Protein 6OFB (pdb70)

B-factor: mean 73.82, std 23.02, range [36.67, 251.15]

Structure (mmCIF, N/CA/C/O backbone):
data_6OFB
#
_entry.id   6OFB
#
_cell.length_a   102.250
_cell.length_b   198.890
_cell.length_c   219.690
_cell.angle_alpha   90.000
_cell.angle_beta   90.000
_cell.angle_gamma   90.000
#
_symmetry.space_group_name_H-M   'I 2 2 2'
#
loop_
_entity.id
_entity.type
_entity.pdbx_description
1 polymer 'Glutamine-dependent NAD(+) synthetase'
2 non-polymer 'NICOTINIC ACID ADENINE DINUCLEOTIDE'
3 non-polymer 'ADENOSINE MONOPHOSPHATE'
4 non-polymer 'PYROPHOSPHATE 2-'
5 non-polymer 'MAGNESIUM ION'
6 non-polymer 'CHLORIDE ION'
7 water water
#
loop_
_atom_site.group_PDB
_atom_site.id
_atom_site.type_symbol
_atom_site.label_atom_id
_atom_site.label_alt_id
_atom_site.label_comp_id
_atom_site.label_asym_id
_atom_site.label_entity_id
_atom_site.label_seq_id
_atom_site.pdbx_PDB_ins_code
_atom_site.Cartn_x
_atom_site.Cartn_y
_atom_site.Cartn_z
_atom_site.occupancy
_atom_site.B_iso_or_equiv
_atom_site.auth_seq_id
_atom_site.auth_comp_id
_atom_site.auth_asym_id
_atom_site.auth_atom_id
_atom_site.pdbx_PDB_model_num
ATOM 1 N N . ARG A 1 4 ? -26.26818 62.70613 119.47569 1.000 72.31989 3 ARG A N 1
ATOM 2 C CA . ARG A 1 4 ? -25.96835 61.27911 119.61084 1.000 73.64989 3 ARG A CA 1
ATOM 3 C C . ARG A 1 4 ? -25.87322 60.54101 118.25590 1.000 66.19989 3 ARG A C 1
ATOM 4 O O . ARG A 1 4 ? -24.97207 60.83386 117.47702 1.000 74.16989 3 ARG A O 1
ATOM 12 N N . LYS A 1 5 ? -26.76927 59.59608 117.96983 1.000 92.36861 4 LYS A N 1
ATOM 13 C CA . LYS A 1 5 ? -26.61718 58.75598 116.77692 1.000 75.26553 4 LYS A CA 1
ATOM 14 C C . LYS A 1 5 ? -26.98091 59.45493 115.47281 1.000 80.91100 4 LYS A C 1
ATOM 15 O O . LYS A 1 5 ? -28.07283 59.98403 115.34861 1.000 83.73928 4 LYS A O 1
ATOM 21 N N . VAL A 1 6 ? -26.07976 59.42277 114.49195 1.000 79.38170 5 VAL A N 1
ATOM 22 C CA . VAL A 1 6 ? -26.35750 59.98270 113.16187 1.000 74.19117 5 VAL A CA 1
ATOM 23 C C . VAL A 1 6 ? -26.15244 58.96260 112.03697 1.000 69.05093 5 VAL A C 1
ATOM 24 O O . VAL A 1 6 ? -25.45056 57.96154 112.20315 1.000 64.19385 5 VAL A O 1
ATOM 28 N N . THR A 1 7 ? -26.75723 59.23958 110.88586 1.000 68.07561 6 THR A N 1
ATOM 29 C CA . THR A 1 7 ? -26.63815 58.36049 109.73494 1.000 70.05268 6 THR A CA 1
ATOM 30 C C . THR A 1 7 ? -26.27588 59.16137 108.49294 1.000 66.86874 6 THR A C 1
ATOM 31 O O . THR A 1 7 ? -27.05172 59.97741 107.99776 1.000 65.45616 6 THR A O 1
ATOM 35 N N . VAL A 1 8 ? -25.06983 58.90921 108.00514 1.000 61.11185 7 VAL A N 1
ATOM 36 C CA . VAL A 1 8 ? -24.51859 59.65608 106.90117 1.000 60.98312 7 VAL A CA 1
ATOM 37 C C . VAL A 1 8 ? -24.21250 58.75197 105.72128 1.000 63.24486 7 VAL A C 1
ATOM 38 O O . VAL A 1 8 ? -24.00065 57.54696 105.88840 1.000 64.87057 7 VAL A O 1
ATOM 42 N N . ALA A 1 9 ? -24.18726 59.34788 104.53124 1.000 65.83384 8 ALA A N 1
ATOM 43 C CA . ALA A 1 9 ? -23.93015 58.60777 103.30233 1.000 65.76441 8 ALA A CA 1
ATOM 44 C C . ALA A 1 9 ? -22.84496 59.28160 102.48045 1.000 58.93209 8 ALA A C 1
ATOM 45 O O . ALA A 1 9 ? -22.78782 60.50659 102.39537 1.000 55.38786 8 ALA A O 1
ATOM 47 N N . THR A 1 10 ? -21.97395 58.45647 101.90364 1.000 59.19055 9 THR A N 1
ATOM 48 C CA . THR A 1 10 ? -21.02676 58.87130 100.87575 1.000 57.12927 9 THR A CA 1
ATOM 49 C C . THR A 1 10 ? -21.21867 57.94124 99.67979 1.000 59.41121 9 THR A C 1
ATOM 50 O O . THR A 1 10 ? -21.91979 56.93532 99.77975 1.000 59.24622 9 THR A O 1
ATOM 54 N N . CYS A 1 11 ? -20.61247 58.27210 98.54486 1.000 62.06605 10 CYS A N 1
ATOM 55 C CA . CYS A 1 11 ? -20.84936 57.49204 97.33388 1.000 57.63813 10 CYS A CA 1
ATOM 56 C C . CYS A 1 11 ? -19.79118 57.60685 96.23403 1.000 54.80266 10 CYS A C 1
ATOM 57 O O . CYS A 1 11 ? -19.01408 58.55877 96.16908 1.000 61.20494 10 CYS A O 1
ATOM 60 N N . ALA A 1 12 ? -19.80015 56.60579 95.36210 1.000 58.30521 11 ALA A N 1
ATOM 61 C CA . ALA A 1 12 ? -19.00197 56.59563 94.15722 1.000 56.34984 11 ALA A CA 1
ATOM 62 C C . ALA A 1 12 ? -19.97179 56.68265 92.99107 1.000 61.01832 11 ALA A C 1
ATOM 63 O O . ALA A 1 12 ? -20.92286 55.89374 92.92598 1.000 61.23504 11 ALA A O 1
ATOM 65 N N . LEU A 1 13 ? -19.73055 57.63456 92.08004 1.000 55.08805 12 LEU A N 1
ATOM 66 C CA . LEU A 1 13 ? -20.54036 57.77056 90.87690 1.000 51.58743 12 LEU A CA 1
ATOM 67 C C . LEU A 1 13 ? -19.71118 57.64338 89.60704 1.000 57.00715 12 LEU A C 1
ATOM 68 O O . LEU A 1 13 ? -18.59211 58.15226 89.52617 1.000 60.07123 12 LEU A O 1
ATOM 73 N N . ASN A 1 14 ? -20.27610 56.94137 88.62700 1.000 59.47774 13 ASN A N 1
ATOM 74 C CA . ASN A 1 14 ? -19.71790 56.86522 87.28609 1.000 60.02420 13 ASN A CA 1
ATOM 75 C C . ASN A 1 14 ? -20.17865 58.08721 86.45894 1.000 65.18201 13 ASN A C 1
ATOM 76 O O . ASN A 1 14 ? -21.08654 57.99224 85.61981 1.000 64.80131 13 ASN A O 1
ATOM 81 N N . GLN A 1 15 ? -19.55958 59.23817 86.72395 1.000 57.86575 14 GLN A N 1
ATOM 82 C CA . GLN A 1 15 ? -19.92135 60.47616 86.05181 1.000 52.55725 14 GLN A CA 1
ATOM 83 C C . GLN A 1 15 ? -19.24713 60.58199 84.68490 1.000 55.26382 14 GLN A C 1
ATOM 84 O O . GLN A 1 15 ? -18.20616 59.98187 84.44010 1.000 62.11498 14 GLN A O 1
ATOM 90 N N . TRP A 1 16 ? -19.84792 61.35899 83.79576 1.000 57.15180 15 TRP A N 1
ATOM 91 C CA . TRP A 1 16 ? -19.36870 61.46485 82.43182 1.000 58.78715 15 TRP A CA 1
ATOM 92 C C . TRP A 1 16 ? -19.22450 62.94481 82.06274 1.000 54.26667 15 TRP A C 1
ATOM 93 O O . TRP A 1 16 ? -20.18943 63.69591 82.15054 1.000 53.99822 15 TRP A O 1
ATOM 104 N N . ALA A 1 17 ? -18.02639 63.35866 81.64689 1.000 52.90491 16 ALA A N 1
ATOM 105 C CA . ALA A 1 17 ? -17.75220 64.76161 81.30784 1.000 49.26424 16 ALA A CA 1
ATOM 106 C C . ALA A 1 17 ? -18.80499 65.44365 80.41563 1.000 52.98533 16 ALA A C 1
ATOM 107 O O . ALA A 1 17 ? -19.06487 65.01360 79.29262 1.000 58.32706 16 ALA A O 1
ATOM 109 N N . LEU A 1 18 ? -19.40696 66.50975 80.93146 1.000 57.09006 17 LEU A N 1
ATOM 110 C CA . LEU A 1 18 ? -20.40377 67.28280 80.18426 1.000 55.89244 17 LEU A CA 1
ATOM 111 C C . LEU A 1 18 ? -21.70682 66.55492 79.99811 1.000 54.33510 17 LEU A C 1
ATOM 112 O O . LEU A 1 18 ? -22.60567 67.08096 79.35694 1.000 56.57747 17 LEU A O 1
ATOM 117 N N . ASP A 1 19 ? -21.79302 65.33496 80.51919 1.000 53.06389 18 ASP A N 1
ATOM 118 C CA . ASP A 1 19 ? -23.02008 64.55308 80.42505 1.000 55.72544 18 ASP A CA 1
ATOM 119 C C . ASP A 1 19 ? -23.99122 64.92726 81.54188 1.000 53.52974 18 ASP A C 1
ATOM 120 O O . ASP A 1 19 ? -24.30643 64.11835 82.41389 1.000 59.62521 18 ASP A O 1
ATOM 125 N N . PHE A 1 20 ? -24.46308 66.16730 81.49272 1.000 49.68717 19 PHE A N 1
ATOM 126 C CA . PHE A 1 20 ? -25.33118 66.73046 82.51855 1.000 56.13364 19 PHE A CA 1
ATOM 127 C C . PHE A 1 20 ? -26.56931 65.90361 82.83442 1.000 56.97143 19 PHE A C 1
ATOM 128 O O . PHE A 1 20 ? -26.84052 65.63372 84.00740 1.000 54.06955 19 PHE A O 1
ATOM 136 N N . GLU A 1 21 ? -27.28720 65.48061 81.79134 1.000 64.44475 20 GLU A N 1
ATOM 137 C CA . GLU A 1 21 ? -28.51731 64.66174 81.95821 1.000 64.72012 20 GLU A CA 1
ATOM 138 C C . GLU A 1 21 ? -28.23356 63.42278 82.82434 1.000 57.75810 20 GLU A C 1
ATOM 139 O O . GLU A 1 21 ? -28.86574 63.15691 83.84927 1.000 55.36960 20 GLU A O 1
ATOM 145 N N . GLY A 1 22 ? -27.23158 62.67165 82.41455 1.000 48.75035 21 GLY A N 1
ATOM 146 C CA . GLY A 1 22 ? -26.88580 61.46266 83.10968 1.000 58.66974 21 GLY A CA 1
ATOM 147 C C . GLY A 1 22 ? -26.31797 61.79369 84.45075 1.000 60.22103 21 GLY A C 1
ATOM 148 O O . GLY A 1 22 ? -26.63219 61.13580 85.44375 1.000 53.70339 21 GLY A O 1
ATOM 149 N N . ASN A 1 23 ? -25.47188 62.80861 84.49681 1.000 58.64391 22 ASN A N 1
ATOM 150 C CA . ASN A 1 23 ? -24.85603 63.16664 85.76687 1.000 51.03490 22 ASN A CA 1
ATOM 151 C C . ASN A 1 23 ? -25.89416 63.49482 86.83469 1.000 55.60984 22 ASN A C 1
ATOM 152 O O . ASN A 1 23 ? -25.78338 63.03789 87.97374 1.000 54.14165 22 ASN A O 1
ATOM 157 N N . LEU A 1 24 ? -26.91102 64.25889 86.44049 1.000 52.51856 23 LEU A N 1
ATOM 158 C CA . LEU A 1 24 ? -28.03912 64.59307 87.30629 1.000 50.78887 23 LEU A CA 1
ATOM 159 C C . LEU A 1 24 ? -28.75133 63.36118 87.84827 1.000 57.35894 23 LEU A C 1
ATOM 160 O O . LEU A 1 24 ? -28.96553 63.23129 89.06025 1.000 60.59374 23 LEU A O 1
ATOM 165 N N . GLN A 1 25 ? -29.13928 62.47016 86.93727 1.000 58.41086 24 GLN A N 1
ATOM 166 C CA . GLN A 1 25 ? -29.85646 61.24725 87.29925 1.000 59.61952 24 GLN A CA 1
ATOM 167 C C . GLN A 1 25 ? -29.04970 60.36024 88.26543 1.000 51.51284 24 GLN A C 1
ATOM 168 O O . GLN A 1 25 ? -29.59690 59.78236 89.21339 1.000 49.57972 24 GLN A O 1
ATOM 174 N N . ARG A 1 26 ? -27.74767 60.25909 88.02864 1.000 52.16885 25 ARG A N 1
ATOM 175 C CA . ARG A 1 26 ? -26.88988 59.57307 88.97082 1.000 53.09553 25 ARG A CA 1
ATOM 176 C C . ARG A 1 26 ? -26.91303 60.24317 90.35777 1.000 58.03874 25 ARG A C 1
ATOM 177 O O . ARG A 1 26 ? -27.08625 59.56526 91.37379 1.000 58.65044 25 ARG A O 1
ATOM 185 N N . ILE A 1 27 ? -26.73690 61.56115 90.41070 1.000 55.64569 26 ILE A N 1
ATOM 186 C CA . ILE A 1 27 ? -26.75802 62.25525 91.70065 1.000 56.27029 26 ILE A CA 1
ATOM 187 C C . ILE A 1 27 ? -28.09516 62.03043 92.41446 1.000 56.87012 26 ILE A C 1
ATOM 188 O O . ILE A 1 27 ? -28.12037 61.60551 93.56549 1.000 61.00088 26 ILE A O 1
ATOM 193 N N . LEU A 1 28 ? -29.20102 62.30850 91.73128 1.000 59.03752 27 LEU A N 1
ATOM 194 C CA . LEU A 1 28 ? -30.52314 61.98767 92.26710 1.000 55.25352 27 LEU A CA 1
ATOM 195 C C . LEU A 1 28 ? -30.60737 60.57772 92.83018 1.000 58.55379 27 LEU A C 1
ATOM 196 O O . LEU A 1 28 ? -30.97256 60.40183 93.97914 1.000 62.55091 27 LEU A O 1
ATOM 201 N N . LYS A 1 29 ? -30.27535 59.57463 92.02630 1.000 53.25545 28 LYS A N 1
ATOM 202 C CA . LYS A 1 29 ? -30.32556 58.19166 92.49039 1.000 58.17457 28 LYS A CA 1
ATOM 203 C C . LYS A 1 29 ? -29.58078 57.97368 93.81952 1.000 61.03684 28 LYS A C 1
ATOM 204 O O . LYS A 1 29 ? -30.07199 57.26079 94.69950 1.000 64.08639 28 LYS A O 1
ATOM 210 N N . SER A 1 30 ? -28.40474 58.57357 93.97866 1.000 64.87449 29 SER A N 1
ATOM 211 C CA . SER A 1 30 ? -27.63495 58.33858 95.19379 1.000 67.57431 29 SER A CA 1
ATOM 212 C C . SER A 1 30 ? -28.35508 58.92774 96.41164 1.000 63.54936 29 SER A C 1
ATOM 213 O O . SER A 1 30 ? -28.45730 58.29082 97.46667 1.000 69.37374 29 SER A O 1
ATOM 216 N N . ILE A 1 31 ? -28.85493 60.14578 96.24648 1.000 58.27504 30 ILE A N 1
ATOM 217 C CA . ILE A 1 31 ? -29.65001 60.82093 97.25831 1.000 62.55422 30 ILE A CA 1
ATOM 218 C C . ILE A 1 31 ? -30.89715 60.01308 97.63718 1.000 63.80394 30 ILE A C 1
ATOM 219 O O . ILE A 1 31 ? -31.21334 59.86619 98.81414 1.000 74.09536 30 ILE A O 1
ATOM 224 N N . GLU A 1 32 ? -31.60905 59.50408 96.64011 1.000 67.19139 31 GLU A N 1
ATOM 225 C CA . GLU A 1 32 ? -32.78218 58.64422 96.89099 1.000 69.95761 31 GLU A CA 1
ATOM 226 C C . GLU A 1 32 ? -32.36842 57.38923 97.64514 1.000 68.88232 31 GLU A C 1
ATOM 227 O O . GLU A 1 32 ? -33.08360 56.91937 98.53206 1.000 73.14382 31 GLU A O 1
ATOM 233 N N . ILE A 1 33 ? -31.21342 56.83709 97.29735 1.000 60.60075 32 ILE A N 1
ATOM 234 C CA . ILE A 1 33 ? -30.72765 55.65009 97.99851 1.000 61.98753 32 ILE A CA 1
ATOM 235 C C . ILE A 1 33 ? -30.36584 55.97015 99.44254 1.000 64.54065 32 ILE A C 1
ATOM 236 O O . ILE A 1 33 ? -30.83504 55.29826 100.35352 1.000 68.64205 32 ILE A O 1
ATOM 241 N N . ALA A 1 34 ? -29.53476 56.99608 99.64560 1.000 67.93830 33 ALA A N 1
ATOM 242 C CA . ALA A 1 34 ? -29.20192 57.47814 100.99061 1.000 64.11613 33 ALA A CA 1
ATOM 243 C C . ALA A 1 34 ? -30.43902 57.72333 101.85841 1.000 64.24261 33 ALA A C 1
ATOM 244 O O . ALA A 1 34 ? -30.47924 57.29841 103.00943 1.000 63.99284 33 ALA A O 1
ATOM 246 N N . LYS A 1 35 ? -31.44587 58.40139 101.31921 1.000 67.19291 34 LYS A N 1
ATOM 247 C CA . LYS A 1 35 ? -32.66596 58.63557 102.08401 1.000 71.40393 34 LYS A CA 1
ATOM 248 C C . LYS A 1 35 ? -33.38115 57.34567 102.46899 1.000 70.33244 34 LYS A C 1
ATOM 249 O O . LYS A 1 35 ? -33.85833 57.22980 103.58793 1.000 75.57185 34 LYS A O 1
ATOM 255 N N . ASN A 1 36 ? -33.46611 56.37962 101.55904 1.000 71.46275 35 ASN A N 1
ATOM 256 C CA . ASN A 1 36 ? -34.06630 55.07970 101.89804 1.000 77.55630 35 ASN A CA 1
ATOM 257 C C . ASN A 1 36 ? -33.31154 54.36270 103.01321 1.000 70.96341 35 ASN A C 1
ATOM 258 O O . ASN A 1 36 ? -33.89073 53.58481 103.76518 1.000 78.57728 35 ASN A O 1
ATOM 263 N N . ARG A 1 37 ? -32.01353 54.62658 103.10239 1.000 65.23509 36 ARG A N 1
ATOM 264 C CA . ARG A 1 37 ? -31.17674 54.04656 104.14055 1.000 68.18413 36 ARG A CA 1
ATOM 265 C C . ARG A 1 37 ? -31.12785 54.89465 105.42750 1.000 65.87859 36 ARG A C 1
ATOM 266 O O . ARG A 1 37 ? -30.47904 54.52465 106.41563 1.000 65.62856 36 ARG A O 1
ATOM 274 N N . GLY A 1 38 ? -31.82173 56.02772 105.40632 1.000 61.15310 37 GLY A N 1
ATOM 275 C CA . GLY A 1 38 ? -31.98183 56.85681 106.57924 1.000 54.36136 37 GLY A CA 1
ATOM 276 C C . GLY A 1 38 ? -30.94074 57.94372 106.74432 1.000 69.04892 37 GLY A C 1
ATOM 277 O O . GLY A 1 38 ? -30.83884 58.53079 107.81729 1.000 74.29927 37 GLY A O 1
ATOM 278 N N . ALA A 1 39 ? -30.16955 58.22157 105.69641 1.000 69.25488 38 ALA A N 1
ATOM 279 C CA . ALA A 1 39 ? -29.10946 59.22547 105.78550 1.000 62.37046 38 ALA A CA 1
ATOM 280 C C . ALA A 1 39 ? -29.68433 60.63553 105.85632 1.000 66.62248 38 ALA A C 1
ATOM 281 O O . ALA A 1 39 ? -30.69120 60.93259 105.20415 1.000 70.35807 38 ALA A O 1
ATOM 283 N N . ARG A 1 40 ? -29.04336 61.49652 106.64636 1.000 67.13214 39 ARG A N 1
ATOM 284 C CA . ARG A 1 40 ? -29.46924 62.88457 106.77420 1.000 66.32669 39 ARG A CA 1
ATOM 285 C C . ARG A 1 40 ? -28.42905 63.80942 106.15529 1.000 62.83671 39 ARG A C 1
ATOM 286 O O . ARG A 1 40 ? -28.63092 65.01544 106.05117 1.000 65.52591 39 ARG A O 1
ATOM 294 N N . TYR A 1 41 ? -27.31005 63.23528 105.74150 1.000 63.38881 40 TYR A N 1
ATOM 295 C CA . TYR A 1 41 ? -26.30986 63.97213 104.98460 1.000 62.75440 40 TYR A CA 1
ATOM 296 C C . TYR A 1 41 ? -25.78579 63.06000 103.89774 1.000 62.55911 40 TYR A C 1
ATOM 297 O O . TYR A 1 41 ? -25.51695 61.88099 104.14086 1.000 62.00181 40 TYR A O 1
ATOM 306 N N . ARG A 1 42 ? -25.65255 63.60090 102.69272 1.000 60.87997 41 ARG A N 1
ATOM 307 C CA . ARG A 1 42 ? -25.08946 62.83877 101.59086 1.000 59.88729 41 ARG A CA 1
ATOM 308 C C . ARG A 1 42 ? -23.89630 63.56160 100.97299 1.000 60.77544 41 ARG A C 1
ATOM 309 O O . ARG A 1 42 ? -23.95813 64.75259 100.68390 1.000 59.28680 41 ARG A O 1
ATOM 317 N N . LEU A 1 43 ? -22.80334 62.82648 100.79921 1.000 58.68627 42 LEU A N 1
ATOM 318 C CA . LEU A 1 43 ? -21.58620 63.35731 100.20536 1.000 57.81589 42 LEU A CA 1
ATOM 319 C C . LEU A 1 43 ? -21.33705 62.74419 98.82144 1.000 57.19802 42 LEU A C 1
ATOM 320 O O . LEU A 1 43 ? -21.37715 61.52218 98.66251 1.000 56.07991 42 LEU A O 1
ATOM 325 N N . GLY A 1 44 ? -21.08982 63.59710 97.82641 1.000 57.83184 43 GLY A N 1
ATOM 326 C CA . GLY A 1 44 ? -20.78166 63.13997 96.47349 1.000 60.22694 43 GLY A CA 1
ATOM 327 C C . GLY A 1 44 ? -19.36156 63.48780 96.05068 1.000 60.06721 43 GLY A C 1
ATOM 328 O O . GLY A 1 44 ? -18.64860 64.16478 96.78674 1.000 70.77614 43 GLY A O 1
ATOM 329 N N . PRO A 1 45 ? -18.93542 63.03567 94.86378 1.000 56.53498 44 PRO A N 1
ATOM 330 C CA . PRO A 1 45 ? -17.53934 63.20850 94.42998 1.000 54.64259 44 PRO A CA 1
ATOM 331 C C . PRO A 1 45 ? -17.19412 64.61443 93.92093 1.000 58.11386 44 PRO A C 1
ATOM 332 O O . PRO A 1 45 ? -18.07300 65.45150 93.68174 1.000 59.13078 44 PRO A O 1
ATOM 336 N N . GLU A 1 46 ? -15.89607 64.85729 93.75611 1.000 57.45652 45 GLU A N 1
ATOM 337 C CA . GLU A 1 46 ? -15.38587 66.18820 93.30610 1.000 55.75825 45 GLU A CA 1
ATOM 338 C C . GLU A 1 46 ? -15.90563 66.47816 91.92900 1.000 58.48800 45 GLU A C 1
ATOM 339 O O . GLU A 1 46 ? -15.78558 65.62909 91.04907 1.000 57.80593 45 GLU A O 1
ATOM 345 N N . LEU A 1 47 ? -16.48948 67.66521 91.76183 1.000 64.31110 46 LEU A N 1
ATOM 346 C CA . LEU A 1 47 ? -17.03924 68.13217 90.48671 1.000 58.63644 46 LEU A CA 1
ATOM 347 C C . LEU A 1 47 ? -18.02225 67.15423 89.84163 1.000 59.10508 46 LEU A C 1
ATOM 348 O O . LEU A 1 47 ? -18.04108 67.00514 88.61764 1.000 57.71699 46 LEU A O 1
ATOM 353 N N . GLU A 1 48 ? -18.85443 66.51537 90.65755 1.000 55.82960 47 GLU A N 1
ATOM 354 C CA . GLU A 1 48 ? -19.75946 65.45943 90.14348 1.000 56.87686 47 GLU A CA 1
ATOM 355 C C . GLU A 1 48 ? -20.85527 65.97247 89.20728 1.000 62.34260 47 GLU A C 1
ATOM 356 O O . GLU A 1 48 ? -21.42623 65.19648 88.43925 1.000 59.75417 47 GLU A O 1
ATOM 362 N N . ILE A 1 49 ? -21.14914 67.26250 89.24715 1.000 61.67114 48 ILE A N 1
ATOM 363 C CA . ILE A 1 49 ? -22.23497 67.76156 88.41895 1.000 55.30687 48 ILE A CA 1
ATOM 364 C C . ILE A 1 49 ? -21.82975 67.78441 86.96201 1.000 57.17903 48 ILE A C 1
ATOM 365 O O . ILE A 1 49 ? -22.62864 67.48743 86.07891 1.000 59.59244 48 ILE A O 1
ATOM 370 N N . CYS A 1 50 ? -20.58467 68.13827 86.69717 1.000 53.47462 49 CYS A N 1
ATOM 371 C CA . CYS A 1 50 ? -20.16645 68.25513 85.30823 1.000 59.08220 49 CYS A CA 1
ATOM 372 C C . CYS A 1 50 ? -19.32151 67.06002 84.90544 1.000 54.73478 49 CYS A C 1
ATOM 373 O O . CYS A 1 50 ? -19.08935 66.81991 83.71749 1.000 47.54096 49 CYS A O 1
ATOM 376 N N . GLY A 1 51 ? -18.89774 66.30304 85.91256 1.000 54.39461 50 GLY A N 1
ATOM 377 C CA . GLY A 1 51 ? -17.93082 65.23293 85.74078 1.000 55.41294 50 GLY A CA 1
ATOM 378 C C . GLY A 1 51 ? -16.55678 65.84580 85.90694 1.000 56.10122 50 GLY A C 1
ATOM 379 O O . GLY A 1 51 ? -16.31159 66.93674 85.39790 1.000 52.35772 50 GLY A O 1
ATOM 380 N N . TYR A 1 52 ? -15.66596 65.17576 86.62812 1.000 52.23335 51 TYR A N 1
ATOM 381 C CA . TYR A 1 52 ? -14.37295 65.77265 86.93328 1.000 50.77693 51 TYR A CA 1
ATOM 382 C C . TYR A 1 52 ? -13.55572 66.06248 85.65338 1.000 54.88516 51 TYR A C 1
ATOM 383 O O . TYR A 1 52 ? -12.99558 67.15441 85.47639 1.000 59.04944 51 TYR A O 1
ATOM 392 N N . GLY A 1 53 ? -13.50868 65.10641 84.73946 1.000 47.82182 52 GLY A N 1
ATOM 393 C CA . GLY A 1 53 ? -12.69648 65.29125 83.54457 1.000 53.55821 52 GLY A CA 1
ATOM 394 C C . GLY A 1 53 ? -13.24722 66.06222 82.34743 1.000 50.98946 52 GLY A C 1
ATOM 395 O O . GLY A 1 53 ? -13.37811 65.50716 81.26645 1.000 60.16404 52 GLY A O 1
ATOM 396 N N . CYS A 1 54 ? -13.52512 67.34826 82.52630 1.000 53.98437 53 CYS A N 1
ATOM 397 C CA . CYS A 1 54 ? -13.99187 68.19923 81.43417 1.000 43.63504 53 CYS A CA 1
ATOM 398 C C . CYS A 1 54 ? -12.84069 68.92207 80.75029 1.000 47.53606 53 CYS A C 1
ATOM 399 O O . CYS A 1 54 ? -13.01547 69.49001 79.68422 1.000 50.98696 53 CYS A O 1
ATOM 402 N N . TRP A 1 55 ? -11.67178 68.93599 81.38947 1.000 52.51593 54 TRP A N 1
ATOM 403 C CA . TRP A 1 55 ? -10.48063 69.55583 80.81160 1.000 50.04053 54 TRP A CA 1
ATOM 404 C C . TRP A 1 55 ? -10.75942 70.98183 80.34646 1.000 49.94848 54 TRP A C 1
ATOM 405 O O . TRP A 1 55 ? -11.28745 71.80693 81.11032 1.000 48.88533 54 TRP A O 1
ATOM 416 N N . ASP A 1 56 ? -10.41720 71.26971 79.09549 1.000 47.69851 55 ASP A N 1
ATOM 417 C CA . ASP A 1 56 ? -10.51798 72.63768 78.58738 1.000 46.46251 55 ASP A CA 1
ATOM 418 C C . ASP A 1 56 ? -11.94690 73.16281 78.41113 1.000 47.08195 55 ASP A C 1
ATOM 419 O O . ASP A 1 56 ? -12.14275 74.35982 78.18002 1.000 47.15586 55 ASP A O 1
ATOM 424 N N . HIS A 1 57 ? -12.93102 72.27692 78.56504 1.000 49.89065 56 HIS A N 1
ATOM 425 C CA . HIS A 1 57 ? -14.33799 72.68607 78.62480 1.000 56.22854 56 HIS A CA 1
ATOM 426 C C . HIS A 1 57 ? -14.65808 73.57819 79.84169 1.000 54.81911 56 HIS A C 1
ATOM 427 O O . HIS A 1 57 ? -15.71302 74.22030 79.88749 1.000 51.18254 56 HIS A O 1
ATOM 434 N N . TYR A 1 58 ? -13.74622 73.61216 80.81383 1.000 55.69936 57 TYR A N 1
ATOM 435 C CA . TYR A 1 58 ? -13.91032 74.43926 82.00574 1.000 48.58305 57 TYR A CA 1
ATOM 436 C C . TYR A 1 58 ? -13.75712 75.91422 81.66766 1.000 51.58214 57 TYR A C 1
ATOM 437 O O . TYR A 1 58 ? -14.33113 76.77933 82.34152 1.000 59.39360 57 TYR A O 1
ATOM 446 N N . TYR A 1 59 ? -12.99693 76.19107 80.60976 1.000 50.86623 58 TYR A N 1
ATOM 447 C CA . TYR A 1 59 ? -12.87771 77.53502 80.06568 1.000 47.76806 58 TYR A CA 1
ATOM 448 C C . TYR A 1 59 ? -14.23058 77.99512 79.52345 1.000 50.63629 58 TYR A C 1
ATOM 449 O O . TYR A 1 59 ? -14.48244 79.18214 79.38333 1.000 54.24758 58 TYR A O 1
ATOM 458 N N . GLU A 1 60 ? -15.10263 77.04519 79.21238 1.000 54.45534 59 GLU A N 1
ATOM 459 C CA . GLU A 1 60 ? -16.39450 77.38128 78.55716 1.000 56.95039 59 GLU A CA 1
ATOM 460 C C . GLU A 1 60 ? -17.44661 77.76245 79.58198 1.000 53.37012 59 GLU A C 1
ATOM 461 O O . GLU A 1 60 ? -17.66284 77.04954 80.55999 1.000 52.05642 59 GLU A O 1
ATOM 467 N N . SER A 1 61 ? -18.08046 78.91150 79.36180 1.000 56.81894 60 SER A N 1
ATOM 468 C CA . SER A 1 61 ? -19.12455 79.40867 80.26161 1.000 48.52541 60 SER A CA 1
ATOM 469 C C . SER A 1 61 ? -20.35865 78.49380 80.29248 1.000 50.27946 60 SER A C 1
ATOM 470 O O . SER A 1 61 ? -21.03281 78.38394 81.31539 1.000 50.90451 60 SER A O 1
ATOM 473 N N . ASP A 1 62 ? -20.63655 77.82275 79.17849 1.000 56.75836 61 ASP A N 1
ATOM 474 C CA . ASP A 1 62 ? -21.73963 76.87386 79.11739 1.000 55.89121 61 ASP A CA 1
ATOM 475 C C . ASP A 1 62 ? -21.64091 75.82092 80.21448 1.000 55.94558 61 ASP A C 1
ATOM 476 O O . ASP A 1 62 ? -22.64404 75.37607 80.77936 1.000 49.94993 61 ASP A O 1
ATOM 481 N N . THR A 1 63 ? -20.41299 75.41782 80.49769 1.000 55.85123 62 THR A N 1
ATOM 482 C CA . THR A 1 63 ? -20.17425 74.42887 81.52080 1.000 48.94527 62 THR A CA 1
ATOM 483 C C . THR A 1 63 ? -20.74339 74.95701 82.81167 1.000 56.18676 62 THR A C 1
ATOM 484 O O . THR A 1 63 ? -21.57055 74.30214 83.44359 1.000 55.63784 62 THR A O 1
ATOM 488 N N . LEU A 1 64 ? -20.31332 76.15700 83.18465 1.000 56.34970 63 LEU A N 1
ATOM 489 C CA . LEU A 1 64 ? -20.82744 76.83513 84.38053 1.000 57.84313 63 LEU A CA 1
ATOM 490 C C . LEU A 1 64 ? -22.35243 76.88729 84.39629 1.000 56.49685 63 LEU A C 1
ATOM 491 O O . LEU A 1 64 ? -22.98462 76.49142 85.37023 1.000 53.16700 63 LEU A O 1
ATOM 496 N N . LEU A 1 65 ? -22.92722 77.38127 83.30317 1.000 54.45119 64 LEU A N 1
ATOM 497 C CA . LEU A 1 65 ? -24.37518 77.50041 83.13595 1.000 54.50610 64 LEU A CA 1
ATOM 498 C C . LEU A 1 65 ? -25.15134 76.21550 83.36192 1.000 51.34765 64 LEU A C 1
ATOM 499 O O . LEU A 1 65 ? -26.04548 76.16965 84.20479 1.000 55.48565 64 LEU A O 1
ATOM 504 N N . HIS A 1 66 ? -24.83933 75.18041 82.59104 1.000 50.54722 65 HIS A N 1
ATOM 505 C CA . HIS A 1 66 ? -25.55748 73.91650 82.73302 1.000 54.24568 65 HIS A CA 1
ATOM 506 C C . HIS A 1 66 ? -25.41075 73.34658 84.14008 1.000 54.76123 65 HIS A C 1
ATOM 507 O O . HIS A 1 66 ? -26.38189 72.85772 84.71797 1.000 53.05722 65 HIS A O 1
ATOM 514 N N . SER A 1 67 ? -24.20283 73.41750 84.69126 1.000 56.49223 66 SER A N 1
ATOM 515 C CA . SER A 1 67 ? -23.99108 72.98657 86.06032 1.000 54.15087 66 SER A CA 1
ATOM 516 C C . SER A 1 67 ? -25.08515 73.59774 86.93211 1.000 52.33493 66 SER A C 1
ATOM 517 O O . SER A 1 67 ? -25.78133 72.88486 87.64905 1.000 59.50414 66 SER A O 1
ATOM 520 N N . PHE A 1 68 ? -25.26700 74.91176 86.84499 1.000 54.18038 67 PHE A N 1
ATOM 521 C CA . PHE A 1 68 ? -26.32905 75.58592 87.59778 1.000 56.93302 67 PHE A CA 1
ATOM 522 C C . PHE A 1 68 ? -27.75105 75.13304 87.27860 1.000 58.39824 67 PHE A C 1
ATOM 523 O O . PHE A 1 68 ? -28.61519 75.06519 88.15847 1.000 57.49729 67 PHE A O 1
ATOM 531 N N . GLN A 1 69 ? -28.00588 74.84598 86.01358 1.000 55.96934 68 GLN A N 1
ATOM 532 C CA . GLN A 1 69 ? -29.30488 74.32608 85.62742 1.000 54.67636 68 GLN A CA 1
ATOM 533 C C . GLN A 1 69 ? -29.47911 72.95714 86.26549 1.000 55.96879 68 GLN A C 1
ATOM 534 O O . GLN A 1 69 ? -30.57422 72.59228 86.69635 1.000 54.38658 68 GLN A O 1
ATOM 540 N N . VAL A 1 70 ? -28.39220 72.19704 86.33271 1.000 53.66225 69 VAL A N 1
ATOM 541 C CA . VAL A 1 70 ? -28.43644 70.92309 87.03479 1.000 57.73024 69 VAL A CA 1
ATOM 542 C C . VAL A 1 70 ? -28.67564 71.16422 88.52774 1.000 58.75931 69 VAL A C 1
ATOM 543 O O . VAL A 1 70 ? -29.47380 70.46934 89.14166 1.000 61.33857 69 VAL A O 1
ATOM 547 N N . LEU A 1 71 ? -28.00263 72.15619 89.10877 1.000 60.35931 70 LEU A N 1
ATOM 548 C CA . LEU A 1 71 ? -28.17681 72.44331 90.52772 1.000 62.81443 70 LEU A CA 1
ATOM 549 C C . LEU A 1 71 ? -29.62682 72.79047 90.80348 1.000 60.87833 70 LEU A C 1
ATOM 550 O O . LEU A 1 71 ? -30.21001 72.29060 91.75343 1.000 57.99360 70 LEU A O 1
ATOM 555 N N . ALA A 1 72 ? -30.22161 73.62548 89.95733 1.000 57.13143 71 ALA A N 1
ATOM 556 C CA . ALA A 1 72 ? -31.62759 73.99663 90.13409 1.000 64.00586 71 ALA A CA 1
ATOM 557 C C . ALA A 1 72 ? -32.53172 72.77272 90.16004 1.000 66.25595 71 ALA A C 1
ATOM 558 O O . ALA A 1 72 ? -33.36287 72.64287 91.03992 1.000 67.55044 71 ALA A O 1
ATOM 560 N N . ALA A 1 73 ? -32.36267 71.88464 89.18713 1.000 62.79586 72 ALA A N 1
ATOM 561 C CA . ALA A 1 73 ? -33.09179 70.61971 89.14711 1.000 55.34283 72 ALA A CA 1
ATOM 562 C C . ALA A 1 73 ? -32.96807 69.85479 90.46418 1.000 65.67979 72 ALA A C 1
ATOM 563 O O . ALA A 1 73 ? -33.96219 69.31293 90.95607 1.000 80.00923 72 ALA A O 1
ATOM 565 N N . LEU A 1 74 ? -31.75616 69.79071 91.02437 1.000 62.45540 73 LEU A N 1
ATOM 566 C CA . LEU A 1 74 ? -31.56642 69.15078 92.31744 1.000 56.51286 73 LEU A CA 1
ATOM 567 C C . LEU A 1 74 ? -32.38651 69.85994 93.38427 1.000 60.08888 73 LEU A C 1
ATOM 568 O O . LEU A 1 74 ? -33.11868 69.22406 94.13020 1.000 66.68131 73 LEU A O 1
ATOM 573 N N . LEU A 1 75 ? -32.27638 71.18093 93.43719 1.000 62.16727 74 LEU A N 1
ATOM 574 C CA . LEU A 1 75 ? -32.95945 71.97407 94.45303 1.000 64.04265 74 LEU A CA 1
ATOM 575 C C . LEU A 1 75 ? -34.48647 71.82422 94.43581 1.000 68.66241 74 LEU A C 1
ATOM 576 O O . LEU A 1 75 ? -35.12663 71.80436 95.48672 1.000 73.26307 74 LEU A O 1
ATOM 581 N N . GLU A 1 76 ? -35.07930 71.72120 93.25573 1.000 72.33698 75 GLU A N 1
ATOM 582 C CA . GLU A 1 76 ? -36.55730 71.61935 93.19151 1.000 73.77738 75 GLU A CA 1
ATOM 583 C C . GLU A 1 76 ? -37.04046 70.17240 93.29354 1.000 75.10959 75 GLU A C 1
ATOM 584 O O . GLU A 1 76 ? -38.23948 69.91152 93.22738 1.000 82.14399 75 GLU A O 1
ATOM 590 N N . SER A 1 77 ? -36.12159 69.23332 93.48174 1.000 70.65417 76 SER A N 1
ATOM 591 C CA . SER A 1 77 ? -36.50273 67.82336 93.49579 1.000 68.82377 76 SER A CA 1
ATOM 592 C C . SER A 1 77 ? -36.93499 67.33750 94.86775 1.000 77.14179 76 SER A C 1
ATOM 593 O O . SER A 1 77 ? -36.19112 67.46549 95.83886 1.000 83.95726 76 SER A O 1
ATOM 596 N N . PRO A 1 78 ? -38.12706 66.72763 94.94062 1.000 80.86392 77 PRO A N 1
ATOM 597 C CA . PRO A 1 78 ? -38.72030 66.30678 96.21256 1.000 66.81168 77 PRO A CA 1
ATOM 598 C C . PRO A 1 78 ? -37.90351 65.23074 96.92275 1.000 68.78946 77 PRO A C 1
ATOM 599 O O . PRO A 1 78 ? -38.18272 64.93785 98.08273 1.000 77.17386 77 PRO A O 1
ATOM 603 N N . VAL A 1 79 ? -36.91947 64.64660 96.24894 1.000 71.29766 78 VAL A N 1
ATOM 604 C CA . VAL A 1 79 ? -36.13667 63.58956 96.87314 1.000 70.09954 78 VAL A CA 1
ATOM 605 C C . VAL A 1 79 ? -35.14876 64.19553 97.84124 1.000 73.18063 78 VAL A C 1
ATOM 606 O O . VAL A 1 79 ? -34.78597 63.55956 98.82634 1.000 78.51035 78 VAL A O 1
ATOM 610 N N . THR A 1 80 ? -34.71159 65.42146 97.56522 1.000 73.14410 79 THR A N 1
ATOM 611 C CA . THR A 1 80 ? -33.63065 66.02041 98.34235 1.000 67.41155 79 THR A CA 1
ATOM 612 C C . THR A 1 80 ? -34.13280 66.56055 99.68323 1.000 73.89835 79 THR A C 1
ATOM 613 O O . THR A 1 80 ? -33.35087 67.06953 100.49332 1.000 80.62607 79 THR A O 1
ATOM 617 N N . GLN A 1 81 ? -35.43684 66.43970 99.91904 1.000 78.20201 80 GLN A N 1
ATOM 618 C CA . GLN A 1 81 ? -36.02798 66.95785 101.14792 1.000 80.77924 80 GLN A CA 1
ATOM 619 C C . GLN A 1 81 ? -35.49824 66.26988 102.40905 1.000 72.84441 80 GLN A C 1
ATOM 620 O O . GLN A 1 81 ? -35.45637 65.04688 102.49414 1.000 75.95143 80 GLN A O 1
ATOM 626 N N . ASP A 1 82 ? -35.09930 67.08791 103.38005 1.000 72.32936 81 ASP A N 1
ATOM 627 C CA . ASP A 1 82 ? -34.69155 66.63796 104.70514 1.000 71.46882 81 ASP A CA 1
ATOM 628 C C . ASP A 1 82 ? -33.40663 65.81983 104.69339 1.000 73.46466 81 ASP A C 1
ATOM 629 O O . ASP A 1 82 ? -33.19884 64.92286 105.50749 1.000 71.64244 81 ASP A O 1
ATOM 634 N N . ILE A 1 83 ? -32.53745 66.14367 103.75450 1.000 71.46133 82 ILE A N 1
ATOM 635 C CA . ILE A 1 83 ? -31.19151 65.61054 103.76174 1.000 62.73033 82 ILE A CA 1
ATOM 636 C C . ILE A 1 83 ? -30.26032 66.69941 103.27281 1.000 66.80730 82 ILE A C 1
ATOM 637 O O . ILE A 1 83 ? -30.57911 67.39637 102.31171 1.000 73.48470 82 ILE A O 1
ATOM 642 N N . ILE A 1 84 ? -29.13241 66.86834 103.95897 1.000 63.68352 83 ILE A N 1
ATOM 643 C CA . ILE A 1 84 ? -28.12025 67.83621 103.55305 1.000 63.24769 83 ILE A CA 1
ATOM 644 C C . ILE A 1 84 ? -27.28814 67.23605 102.42422 1.000 64.58934 83 ILE A C 1
ATOM 645 O O . ILE A 1 84 ? -26.73027 66.14600 102.56738 1.000 59.93929 83 ILE A O 1
ATOM 650 N N . CYS A 1 85 ? -27.22290 67.95596 101.30318 1.000 59.30877 84 CYS A N 1
ATOM 651 C CA . CYS A 1 85 ? -26.58276 67.46981 100.08531 1.000 63.23825 84 CYS A CA 1
ATOM 652 C C . CYS A 1 85 ? -25.37062 68.30366 99.71544 1.000 60.39824 84 CYS A C 1
ATOM 653 O O . CYS A 1 85 ? -25.47648 69.50966 99.54734 1.000 63.31249 84 CYS A O 1
ATOM 656 N N . ASP A 1 86 ? -24.22267 67.64454 99.58866 1.000 65.42809 85 ASP A N 1
ATOM 657 C CA . ASP A 1 86 ? -22.95955 68.29239 99.25180 1.000 61.17168 85 ASP A CA 1
ATOM 658 C C . ASP A 1 86 ? -22.55939 67.81625 97.84890 1.000 64.24779 85 ASP A C 1
ATOM 659 O O . ASP A 1 86 ? -22.01448 66.71518 97.69506 1.000 70.55470 85 ASP A O 1
ATOM 664 N N . VAL A 1 87 ? -22.86115 68.64121 96.83679 1.000 55.54876 86 VAL A N 1
ATOM 665 C CA . VAL A 1 87 ? -22.47897 68.38407 95.44187 1.000 62.02989 86 VAL A CA 1
ATOM 666 C C . VAL A 1 87 ? -21.29681 69.25492 94.99999 1.000 60.76142 86 VAL A C 1
ATOM 667 O O . VAL A 1 87 ? -20.96981 70.26193 95.64897 1.000 58.57668 86 VAL A O 1
ATOM 671 N N . GLY A 1 88 ? -20.67268 68.88478 93.88411 1.000 56.56909 87 GLY A N 1
ATOM 672 C CA . GLY A 1 88 ? -19.56952 69.67363 93.36022 1.000 55.75771 87 GLY A CA 1
ATOM 673 C C . GLY A 1 88 ? -19.82225 70.26956 91.98214 1.000 55.13619 87 GLY A C 1
ATOM 674 O O . GLY A 1 88 ? -20.36418 69.61355 91.09010 1.000 58.04122 87 GLY A O 1
ATOM 675 N N . MET A 1 89 ? -19.44910 71.53051 91.80311 1.000 48.80172 88 MET A N 1
ATOM 676 C CA . MET A 1 89 ? -19.47383 72.14342 90.47706 1.000 51.43089 88 MET A CA 1
ATOM 677 C C . MET A 1 89 ? -18.41271 73.22331 90.39115 1.000 50.08023 88 MET A C 1
ATOM 678 O O . MET A 1 89 ? -17.85182 73.63532 91.41120 1.000 47.21218 88 MET A O 1
ATOM 683 N N . PRO A 1 90 ? -18.10648 73.66619 89.16716 1.000 48.59410 89 PRO A N 1
ATOM 684 C CA . PRO A 1 90 ? -17.28635 74.87310 89.07920 1.000 51.70997 89 PRO A CA 1
ATOM 685 C C . PRO A 1 90 ? -18.18228 76.06421 89.41498 1.000 55.06438 89 PRO A C 1
ATOM 686 O O . PRO A 1 90 ? -19.40226 75.99133 89.25280 1.000 60.96132 89 PRO A O 1
ATOM 690 N N . VAL A 1 91 ? -17.58924 77.13219 89.92600 1.000 52.93224 90 VAL A N 1
ATOM 691 C CA . VAL A 1 91 ? -18.33618 78.32229 90.27580 1.000 47.98681 90 VAL A CA 1
ATOM 692 C C . VAL A 1 91 ? -17.41603 79.51419 90.12286 1.000 48.91626 90 VAL A C 1
ATOM 693 O O . VAL A 1 91 ? -16.25910 79.49110 90.56003 1.000 49.04980 90 VAL A O 1
ATOM 697 N N . MET A 1 92 ? -17.93083 80.55319 89.47771 1.000 55.59791 91 MET A N 1
ATOM 698 C CA . MET A 1 92 ? -17.15468 81.75410 89.29974 1.000 53.43418 91 MET A CA 1
ATOM 699 C C . MET A 1 92 ? -17.62671 82.86122 90.23259 1.000 52.92440 91 MET A C 1
ATOM 700 O O . MET A 1 92 ? -18.77466 83.31333 90.19039 1.000 58.75405 91 MET A O 1
ATOM 705 N N . HIS A 1 93 ? -16.71079 83.28518 91.08670 1.000 54.85370 92 HIS A N 1
ATOM 706 C CA . HIS A 1 93 ? -16.98584 84.31228 92.05459 1.000 56.37593 92 HIS A CA 1
ATOM 707 C C . HIS A 1 93 ? -16.05768 85.46316 91.76065 1.000 58.55986 92 HIS A C 1
ATOM 708 O O . HIS A 1 93 ? -14.82869 85.31004 91.76385 1.000 56.60261 92 HIS A O 1
ATOM 715 N N . ARG A 1 94 ? -16.66152 86.61621 91.49848 1.000 65.12956 93 ARG A N 1
ATOM 716 C CA . ARG A 1 94 ? -15.91535 87.81811 91.16351 1.000 62.44311 93 ARG A CA 1
ATOM 717 C C . ARG A 1 94 ? -14.93720 87.55693 90.01667 1.000 56.75447 93 ARG A C 1
ATOM 718 O O . ARG A 1 94 ? -13.75618 87.90081 90.09383 1.000 56.73812 93 ARG A O 1
ATOM 726 N N . ASN A 1 95 ? -15.44110 86.92390 88.95964 1.000 58.97312 94 ASN A N 1
ATOM 727 C CA . ASN A 1 95 ? -14.63795 86.69574 87.76878 1.000 57.74603 94 ASN A CA 1
ATOM 728 C C . ASN A 1 95 ? -13.46307 85.72563 87.96202 1.000 57.75304 94 ASN A C 1
ATOM 729 O O . ASN A 1 95 ? -12.48896 85.77948 87.21617 1.000 61.07157 94 ASN A O 1
ATOM 734 N N . VAL A 1 96 ? -13.55131 84.85971 88.96907 1.000 53.58713 95 VAL A N 1
ATOM 735 C CA . VAL A 1 96 ? -12.50645 83.87263 89.23430 1.000 57.23495 95 VAL A CA 1
ATOM 736 C C . VAL A 1 96 ? -13.17162 82.53170 89.39629 1.000 53.39881 95 VAL A C 1
ATOM 737 O O . VAL A 1 96 ? -14.17473 82.39885 90.08815 1.000 50.82644 95 VAL A O 1
ATOM 741 N N . ARG A 1 97 ? -12.58662 81.53560 88.75445 1.000 53.23735 96 ARG A N 1
ATOM 742 C CA . ARG A 1 97 ? -13.18474 80.22165 88.65745 1.000 48.26017 96 ARG A CA 1
ATOM 743 C C . ARG A 1 97 ? -12.64500 79.32068 89.76959 1.000 48.54190 96 ARG A C 1
ATOM 744 O O . ARG A 1 97 ? -11.43004 79.14656 89.92079 1.000 51.99719 96 ARG A O 1
ATOM 752 N N . TYR A 1 98 ? -13.55917 78.76583 90.56049 1.000 44.72342 97 TYR A N 1
ATOM 753 C CA . TYR A 1 98 ? -13.18743 77.90486 91.67261 1.000 45.14527 97 TYR A CA 1
ATOM 754 C C . TYR A 1 98 ? -13.85755 76.56192 91.54160 1.000 50.88905 97 TYR A C 1
ATOM 755 O O . TYR A 1 98 ? -14.99449 76.45201 91.07544 1.000 55.50628 97 TYR A O 1
ATOM 764 N N . ASN A 1 99 ? -13.13472 75.54688 91.99078 1.000 49.16379 98 ASN A N 1
ATOM 765 C CA . ASN A 1 99 ? -13.63387 74.19594 92.09180 1.000 44.97482 98 ASN A CA 1
ATOM 766 C C . ASN A 1 99 ? -14.34309 74.05011 93.43770 1.000 45.25710 98 ASN A C 1
ATOM 767 O O . ASN A 1 99 ? -13.70724 74.09111 94.49380 1.000 51.68690 98 ASN A O 1
ATOM 772 N N . CYS A 1 100 ? -15.66510 73.89324 93.41052 1.000 50.70008 99 CYS A N 1
ATOM 773 C CA . CYS A 1 100 ? -16.44527 74.05440 94.64739 1.000 48.05636 99 CYS A CA 1
ATOM 774 C C . CYS A 1 100 ? -17.30546 72.89152 95.12934 1.000 50.67735 99 CYS A C 1
ATOM 775 O O . CYS A 1 100 ? -17.63445 71.95251 94.39635 1.000 60.06734 99 CYS A O 1
ATOM 778 N N . ARG A 1 101 ? -17.68264 73.00565 96.39527 1.000 51.65133 100 ARG A N 1
ATOM 779 C CA . ARG A 1 101 ? -18.74281 72.20680 96.98917 1.000 52.27007 100 ARG A CA 1
ATOM 780 C C . ARG A 1 101 ? -19.95575 73.10094 97.19192 1.000 53.06214 100 ARG A C 1
ATOM 781 O O . ARG A 1 101 ? -19.84972 74.20397 97.74186 1.000 53.92452 100 ARG A O 1
ATOM 789 N N . VAL A 1 102 ? -21.10273 72.65302 96.70978 1.000 56.07701 101 VAL A N 1
ATOM 790 C CA . VAL A 1 102 ? -22.33469 73.38316 96.97354 1.000 50.17921 101 VAL A CA 1
ATOM 791 C C . VAL A 1 102 ? -23.16892 72.53932 97.92947 1.000 51.77048 101 VAL A C 1
ATOM 792 O O . VAL A 1 102 ? -23.55099 71.41233 97.61150 1.000 58.37219 101 VAL A O 1
ATOM 796 N N . ILE A 1 103 ? -23.41205 73.07742 99.11940 1.000 57.10388 102 ILE A N 1
ATOM 797 C CA . ILE A 1 103 ? -24.15528 72.35557 100.13934 1.000 60.17307 102 ILE A CA 1
ATOM 798 C C . ILE A 1 103 ? -25.52624 72.98672 100.31809 1.000 58.69878 102 ILE A C 1
ATOM 799 O O . ILE A 1 103 ? -25.64716 74.17476 100.62099 1.000 65.61540 102 ILE A O 1
ATOM 804 N N . PHE A 1 104 ? -26.56129 72.18881 100.11099 1.000 58.66187 103 PHE A N 1
ATOM 805 C CA . PHE A 1 104 ? -27.91525 72.68896 100.21175 1.000 54.84446 103 PHE A CA 1
ATOM 806 C C . PHE A 1 104 ? -28.78647 71.79111 101.07068 1.000 62.21376 103 PHE A C 1
ATOM 807 O O . PHE A 1 104 ? -28.47363 70.61809 101.29981 1.000 61.62434 103 PHE A O 1
ATOM 815 N N . LEU A 1 105 ? -29.87449 72.36625 101.56347 1.000 63.55982 104 LEU A N 1
ATOM 816 C CA . LEU A 1 105 ? -30.82769 71.63840 102.38138 1.000 66.19507 104 LEU A CA 1
ATOM 817 C C . LEU A 1 105 ? -32.18459 72.25453 102.17313 1.000 64.69461 104 LEU A C 1
ATOM 818 O O . LEU A 1 105 ? -32.34550 73.45756 102.35802 1.000 58.78037 104 LEU A O 1
ATOM 823 N N . ASN A 1 106 ? -33.14862 71.42160 101.78504 1.000 69.17212 105 ASN A N 1
ATOM 824 C CA . ASN A 1 106 ? -34.52955 71.85573 101.58980 1.000 59.60436 105 ASN A CA 1
ATOM 825 C C . ASN A 1 106 ? -34.64330 73.12768 100.79070 1.000 57.38426 105 ASN A C 1
ATOM 826 O O . ASN A 1 106 ? -35.17527 74.12777 101.27955 1.000 59.40627 105 ASN A O 1
ATOM 831 N N . ARG A 1 107 ? -34.13012 73.08554 99.56678 1.000 59.94509 106 ARG A N 1
ATOM 832 C CA . ARG A 1 107 ? -34.25486 74.20149 98.65068 1.000 62.58147 106 ARG A CA 1
ATOM 833 C C . ARG A 1 107 ? -33.62082 75.49047 99.20669 1.000 64.36779 106 ARG A C 1
ATOM 834 O O . ARG A 1 107 ? -34.10066 76.59150 98.93354 1.000 68.02709 106 ARG A O 1
ATOM 842 N N . LYS A 1 108 ? -32.55095 75.35241 99.98786 1.000 67.04247 107 LYS A N 1
ATOM 843 C CA . LYS A 1 108 ? -31.67288 76.48534 100.27891 1.000 66.08012 107 LYS A CA 1
ATOM 844 C C . LYS A 1 108 ? -30.22890 76.06919 100.16116 1.000 65.00343 107 LYS A C 1
ATOM 845 O O . LYS A 1 108 ? -29.84707 74.96318 100.55529 1.000 63.98691 107 LYS A O 1
ATOM 851 N N . ILE A 1 109 ? -29.42973 76.97607 99.61822 1.000 60.65290 108 ILE A N 1
ATOM 852 C CA . ILE A 1 109 ? -27.98675 76.82993 99.64545 1.000 60.87837 108 ILE A CA 1
ATOM 853 C C . ILE A 1 109 ? -27.43890 77.31596 100.99549 1.000 59.85809 108 ILE A C 1
ATOM 854 O O . ILE A 1 109 ? -27.70385 78.44102 101.43338 1.000 60.01190 108 ILE A O 1
ATOM 859 N N . LEU A 1 110 ? -26.69509 76.44193 101.66167 1.000 54.76944 109 LEU A N 1
ATOM 860 C CA . LEU A 1 110 ? -26.15126 76.74097 102.96873 1.000 50.90674 109 LEU A CA 1
ATOM 861 C C . LEU A 1 110 ? -24.81716 77.42782 102.80888 1.000 56.27560 109 LEU A C 1
ATOM 862 O O . LEU A 1 110 ? -24.58514 78.50184 103.37084 1.000 64.20733 109 LEU A O 1
ATOM 867 N N . LEU A 1 111 ? -23.94311 76.80168 102.02706 1.000 57.68602 110 LEU A N 1
ATOM 868 C CA . LEU A 1 111 ? -22.58703 77.29353 101.84523 1.000 59.88085 110 LEU A CA 1
ATOM 869 C C . LEU A 1 111 ? -21.97589 76.76438 100.53536 1.000 58.15650 110 LEU A C 1
ATOM 870 O O . LEU A 1 111 ? -22.19395 75.60637 100.14641 1.000 56.86868 110 LEU A O 1
ATOM 875 N N . ILE A 1 112 ? -21.24869 77.63625 99.83841 1.000 51.78005 111 ILE A N 1
ATOM 876 C CA . ILE A 1 112 ? -20.40457 77.21309 98.72757 1.000 54.05054 111 ILE A CA 1
ATOM 877 C C . ILE A 1 112 ? -18.96363 77.26898 99.18778 1.000 52.56539 111 ILE A C 1
ATOM 878 O O . ILE A 1 112 ? -18.47060 78.30696 99.64078 1.000 52.19819 111 ILE A O 1
ATOM 883 N N . ARG A 1 113 ? -18.28373 76.14190 99.05896 1.000 50.23329 112 ARG A N 1
ATOM 884 C CA . ARG A 1 113 ? -16.95383 75.99480 99.61917 1.000 48.95142 112 ARG A CA 1
ATOM 885 C C . ARG A 1 113 ? -15.96170 75.61563 98.52535 1.000 47.45720 112 ARG A C 1
ATOM 886 O O . ARG A 1 113 ? -15.99474 74.50359 98.02942 1.000 53.10401 112 ARG A O 1
ATOM 894 N N . PRO A 1 114 ? -15.10154 76.56451 98.13041 1.000 46.52738 113 PRO A N 1
ATOM 895 C CA . PRO A 1 114 ? -14.05740 76.43633 97.09858 1.000 40.54066 113 PRO A CA 1
ATOM 896 C C . PRO A 1 114 ? -12.78654 75.73723 97.54882 1.000 43.32980 113 PRO A C 1
ATOM 897 O O . PRO A 1 114 ? -12.35869 75.91727 98.67987 1.000 48.96650 113 PRO A O 1
ATOM 901 N N . LYS A 1 115 ? -12.17248 74.98911 96.63497 1.000 49.21678 114 LYS A N 1
ATOM 902 C CA . LYS A 1 115 ? -10.91959 74.25700 96.87921 1.000 53.16015 114 LYS A CA 1
ATOM 903 C C . LYS A 1 115 ? -9.73754 75.19090 97.15232 1.000 55.30094 114 LYS A C 1
ATOM 904 O O . LYS A 1 115 ? -9.64634 76.25285 96.55426 1.000 58.41322 114 LYS A O 1
ATOM 910 N N . MET A 1 116 ? -8.82371 74.79687 98.03849 1.000 55.03563 115 MET A N 1
ATOM 911 C CA . MET A 1 116 ? -7.76068 75.71279 98.47358 1.000 54.37642 115 MET A CA 1
ATOM 912 C C . MET A 1 116 ? -6.36568 75.23862 98.12883 1.000 54.81023 115 MET A C 1
ATOM 913 O O . MET A 1 116 ? -5.38862 75.98253 98.22293 1.000 56.49552 115 MET A O 1
ATOM 918 N N . ALA A 1 117 ? -6.28075 73.97659 97.75493 1.000 56.87245 116 ALA A N 1
ATOM 919 C CA . ALA A 1 117 ? -5.05972 73.41943 97.21715 1.000 59.06009 116 ALA A CA 1
ATOM 920 C C . ALA A 1 117 ? -5.48160 72.71338 95.94514 1.000 53.50633 116 ALA A C 1
ATOM 921 O O . ALA A 1 117 ? -6.45168 71.95448 95.93005 1.000 63.10967 116 ALA A O 1
ATOM 923 N N . LEU A 1 118 ? -4.76741 72.99323 94.87023 1.000 56.57114 117 LEU A N 1
ATOM 924 C CA . LEU A 1 118 ? -5.11127 72.43418 93.58121 1.000 54.66744 117 LEU A CA 1
ATOM 925 C C . LEU A 1 118 ? -4.03431 71.44704 93.14845 1.000 57.50590 117 LEU A C 1
ATOM 926 O O . LEU A 1 118 ? -2.84532 71.68293 93.36161 1.000 66.76277 117 LEU A O 1
ATOM 931 N N . ALA A 1 119 ? -4.47334 70.33004 92.57146 1.000 61.69107 118 ALA A N 1
ATOM 932 C CA . ALA A 1 119 ? -3.60135 69.30491 92.00166 1.000 54.54171 118 ALA A CA 1
ATOM 933 C C . ALA A 1 119 ? -2.90111 69.77575 90.71673 1.000 55.05247 118 ALA A C 1
ATOM 934 O O . ALA A 1 119 ? -3.58093 70.07775 89.72461 1.000 59.48385 118 ALA A O 1
ATOM 936 N N . ASN A 1 120 ? -1.56610 69.84362 90.71893 1.000 62.92507 119 ASN A N 1
ATOM 937 C CA . ASN A 1 120 ? -0.84588 70.23946 89.49701 1.000 68.52595 119 ASN A CA 1
ATOM 938 C C . ASN A 1 120 ? 0.32408 69.31832 89.15325 1.000 76.33815 119 ASN A C 1
ATOM 939 O O . ASN A 1 120 ? 1.40218 69.77318 88.76639 1.000 85.07767 119 ASN A O 1
ATOM 944 N N . GLU A 1 121 ? 0.08093 68.02035 89.28331 1.000 71.02600 120 GLU A N 1
ATOM 945 C CA . GLU A 1 121 ? 1.11785 66.97623 89.08654 1.000 71.77854 120 GLU A CA 1
ATOM 946 C C . GLU A 1 121 ? 0.55086 65.85323 88.24453 1.000 64.99181 120 GLU A C 1
ATOM 947 O O . GLU A 1 121 ? -0.64918 65.57636 88.35437 1.000 59.89336 120 GLU A O 1
ATOM 953 N N . GLY A 1 122 ? 1.39992 65.21609 87.42970 1.000 66.09770 121 GLY A N 1
ATOM 954 C CA . GLY A 1 122 ? 1.01392 64.05007 86.63973 1.000 58.77662 121 GLY A CA 1
ATOM 955 C C . GLY A 1 122 ? -0.13590 64.30312 85.68054 1.000 56.11126 121 GLY A C 1
ATOM 956 O O . GLY A 1 122 ? -0.00068 65.10304 84.74550 1.000 54.87588 121 GLY A O 1
ATOM 957 N N . ASN A 1 123 ? -1.27101 63.64225 85.91041 1.000 52.28003 122 ASN A N 1
ATOM 958 C CA . ASN A 1 123 ? -2.42986 63.82431 85.03222 1.000 55.55145 122 ASN A CA 1
ATOM 959 C C . ASN A 1 123 ? -3.28980 65.01243 85.45501 1.000 52.92903 122 ASN A C 1
ATOM 960 O O . ASN A 1 123 ? -4.26066 65.38348 84.78684 1.000 52.94546 122 ASN A O 1
ATOM 965 N N . TYR A 1 124 ? -2.91791 65.60647 86.57902 1.000 60.54507 123 TYR A N 1
ATOM 966 C CA . TYR A 1 124 ? -3.68988 66.69158 87.14283 1.000 58.72903 123 TYR A CA 1
ATOM 967 C C . TYR A 1 124 ? -3.05369 68.00349 86.75884 1.000 56.42739 123 TYR A C 1
ATOM 968 O O . TYR A 1 124 ? -1.82168 68.15137 86.78801 1.000 58.10986 123 TYR A O 1
ATOM 977 N N . ARG A 1 125 ? -3.90354 68.95355 86.39564 1.000 52.84983 124 ARG A N 1
ATOM 978 C CA . ARG A 1 125 ? -3.43735 70.27448 86.03962 1.000 55.97068 124 ARG A CA 1
ATOM 979 C C . ARG A 1 125 ? -4.51029 71.33161 86.35238 1.000 48.92307 124 ARG A C 1
ATOM 980 O O . ARG A 1 125 ? -4.83008 72.16859 85.50628 1.000 48.80812 124 ARG A O 1
ATOM 988 N N . GLU A 1 126 ? -5.05048 71.29375 87.57230 1.000 48.28844 125 GLU A N 1
ATOM 989 C CA . GLU A 1 126 ? -6.24345 72.12990 87.94206 1.000 50.81286 125 GLU A CA 1
ATOM 990 C C . GLU A 1 126 ? -5.98329 73.63487 87.85800 1.000 50.24266 125 GLU A C 1
ATOM 991 O O . GLU A 1 126 ? -6.90518 74.42895 87.66480 1.000 48.44341 125 GLU A O 1
ATOM 997 N N . LEU A 1 127 ? -4.72027 74.02275 87.99716 1.000 50.95949 126 LEU A N 1
ATOM 998 C CA . LEU A 1 127 ? -4.36711 75.41771 87.89712 1.000 47.06078 126 LEU A CA 1
ATOM 999 C C . LEU A 1 127 ? -4.58984 75.94663 86.48705 1.000 46.53987 126 LEU A C 1
ATOM 1000 O O . LEU A 1 127 ? -4.54769 77.15361 86.25997 1.000 49.67008 126 LEU A O 1
ATOM 1005 N N . ARG A 1 128 ? -4.82579 75.06059 85.52607 1.000 47.96376 127 ARG A N 1
ATOM 1006 C CA . ARG A 1 128 ? -5.07154 75.50552 84.16001 1.000 46.87008 127 ARG A CA 1
ATOM 1007 C C . ARG A 1 128 ? -6.41346 76.21665 84.11075 1.000 48.71497 127 ARG A C 1
ATOM 1008 O O . ARG A 1 128 ? -6.60224 77.12561 83.29866 1.000 46.88486 127 ARG A O 1
ATOM 1016 N N . TRP A 1 129 ? -7.33263 75.82280 84.99464 1.000 46.79820 128 TRP A N 1
ATOM 1017 C CA . TRP A 1 129 ? -8.70557 76.29794 84.90840 1.000 43.31068 128 TRP A CA 1
ATOM 1018 C C . TRP A 1 129 ? -9.21370 76.92408 86.19128 1.000 51.67425 128 TRP A C 1
ATOM 1019 O O . TRP A 1 129 ? -10.11661 77.76317 86.17209 1.000 54.84724 128 TRP A O 1
ATOM 1030 N N . PHE A 1 130 ? -8.64291 76.51010 87.31140 1.000 53.45868 129 PHE A N 1
ATOM 1031 C CA . PHE A 1 130 ? -9.12006 76.99424 88.59429 1.000 44.43174 129 PHE A CA 1
ATOM 1032 C C . PHE A 1 130 ? -8.08110 77.75419 89.40839 1.000 50.24513 129 PHE A C 1
ATOM 1033 O O . PHE A 1 130 ? -6.86409 77.58805 89.23359 1.000 45.78934 129 PHE A O 1
ATOM 1041 N N . THR A 1 131 ? -8.59115 78.58730 90.31026 1.000 52.16104 130 THR A N 1
ATOM 1042 C CA . THR A 1 131 ? -7.75522 79.32628 91.23833 1.000 49.91088 130 THR A CA 1
ATOM 1043 C C . THR A 1 131 ? -7.98449 78.79240 92.65534 1.000 51.73346 130 THR A C 1
ATOM 1044 O O . THR A 1 131 ? -9.10758 78.46455 93.03119 1.000 52.24517 130 THR A O 1
ATOM 1048 N N . PRO A 1 132 ? -6.90662 78.66735 93.44051 1.000 53.57428 131 PRO A N 1
ATOM 1049 C CA . PRO A 1 132 ? -7.15987 78.25147 94.81150 1.000 49.80257 131 PRO A CA 1
ATOM 1050 C C . PRO A 1 132 ? -7.75587 79.42159 95.59133 1.000 53.69818 131 PRO A C 1
ATOM 1051 O O . PRO A 1 132 ? -7.46871 80.58554 95.30629 1.000 57.73287 131 PRO A O 1
ATOM 1055 N N . TRP A 1 133 ? -8.60905 79.11274 96.55622 1.000 56.09583 132 TRP A N 1
ATOM 1056 C CA . TRP A 1 133 ? -9.12708 80.12886 97.45107 1.000 61.04562 132 TRP A CA 1
ATOM 1057 C C . TRP A 1 133 ? -8.01519 80.45881 98.42822 1.000 63.60213 132 TRP A C 1
ATOM 1058 O O . TRP A 1 133 ? -7.45838 79.56880 99.06136 1.000 65.23904 132 TRP A O 1
ATOM 1069 N N . SER A 1 134 ? -7.67308 81.72978 98.54318 1.000 67.10588 133 SER A N 1
ATOM 1070 C CA . SER A 1 134 ? -6.48316 82.08972 99.29533 1.000 69.93217 133 SER A CA 1
ATOM 1071 C C . SER A 1 134 ? -6.79928 82.81984 100.59823 1.000 71.64558 133 SER A C 1
ATOM 1072 O O . SER A 1 134 ? -5.90739 83.02081 101.43336 1.000 76.95248 133 SER A O 1
ATOM 1075 N N . ARG A 1 135 ? -8.06026 83.23198 100.75701 1.000 70.11857 134 ARG A N 1
ATOM 1076 C CA . ARG A 1 135 ? -8.49537 83.96911 101.94490 1.000 69.26650 134 ARG A CA 1
ATOM 1077 C C . ARG A 1 135 ? -8.98663 82.99823 103.01589 1.000 70.80813 134 ARG A C 1
ATOM 1078 O O . ARG A 1 135 ? -10.18868 82.85637 103.23172 1.000 70.57784 134 ARG A O 1
ATOM 1086 N N . SER A 1 136 ? -8.03880 82.33518 103.67908 1.000 74.44014 135 SER A N 1
ATOM 1087 C CA . SER A 1 136 ? -8.34205 81.27728 104.63911 1.000 72.29281 135 SER A CA 1
ATOM 1088 C C . SER A 1 136 ? -9.10118 81.81044 105.84496 1.000 71.87404 135 SER A C 1
ATOM 1089 O O . SER A 1 136 ? -8.88013 82.94745 106.28291 1.000 71.83983 135 SER A O 1
ATOM 1092 N N . ARG A 1 137 ? -10.00334 80.97657 106.35888 1.000 72.27778 136 ARG A N 1
ATOM 1093 C CA . ARG A 1 137 ? -10.86448 81.32573 107.48272 1.000 65.44836 136 ARG A CA 1
ATOM 1094 C C . ARG A 1 137 ? -11.64030 82.59079 107.19352 1.000 61.78239 136 ARG A C 1
ATOM 1095 O O . ARG A 1 137 ? -11.78935 83.43387 108.06844 1.000 66.51324 136 ARG A O 1
ATOM 1103 N N . HIS A 1 138 ? -12.11410 82.73875 105.96444 1.000 61.08280 137 HIS A N 1
ATOM 1104 C CA A HIS A 1 138 ? -12.90593 83.89881 105.60223 0.500 74.98734 137 HIS A CA 1
ATOM 1105 C CA B HIS A 1 138 ? -12.87492 83.92680 105.56724 0.500 82.07971 137 HIS A CA 1
ATOM 1106 C C . HIS A 1 138 ? -13.94881 83.53884 104.54910 1.000 58.09020 137 HIS A C 1
ATOM 1107 O O . HIS A 1 138 ? -13.79079 82.58577 103.80419 1.000 64.51621 137 HIS A O 1
ATOM 1120 N N . THR A 1 139 ? -15.03573 84.28795 104.51789 1.000 52.45515 138 THR A N 1
ATOM 1121 C CA . THR A 1 139 ? -16.08860 84.05199 103.54874 1.000 52.77547 138 THR A CA 1
ATOM 1122 C C . THR A 1 139 ? -16.44337 85.37198 102.90360 1.000 58.98004 138 THR A C 1
ATOM 1123 O O . THR A 1 139 ? -16.15735 86.42799 103.45757 1.000 65.26009 138 THR A O 1
ATOM 1127 N N . GLU A 1 140 ? -17.07620 85.30096 101.73951 1.000 59.24608 139 GLU A N 1
ATOM 1128 C CA . GLU A 1 140 ? -17.57497 86.49996 101.03335 1.000 53.93583 139 GLU A CA 1
ATOM 1129 C C . GLU A 1 140 ? -18.98694 86.18508 100.59115 1.000 64.66959 139 GLU A C 1
ATOM 1130 O O . GLU A 1 140 ? -19.37404 85.01811 100.49618 1.000 65.40036 139 GLU A O 1
ATOM 1136 N N . GLU A 1 141 ? -19.77080 87.22214 100.34996 1.000 68.58741 140 GLU A N 1
ATOM 1137 C CA . GLU A 1 141 ? -21.15075 86.99725 99.88277 1.000 69.17930 140 GLU A CA 1
ATOM 1138 C C . GLU A 1 141 ? -21.11656 86.64514 98.40980 1.000 71.33164 140 GLU A C 1
ATOM 1139 O O . GLU A 1 141 ? -20.66636 87.44604 97.59881 1.000 72.81669 140 GLU A O 1
ATOM 1145 N N . TYR A 1 142 ? -21.54963 85.43416 98.07382 1.000 68.47261 141 TYR A N 1
ATOM 1146 C CA . TYR A 1 142 ? -21.70846 85.06508 96.67982 1.000 63.84193 141 TYR A CA 1
ATOM 1147 C C . TYR A 1 142 ? -23.10936 85.43019 96.23858 1.000 63.53883 141 TYR A C 1
ATOM 1148 O O . TYR A 1 142 ? -24.08649 85.08234 96.90146 1.000 67.33139 141 TYR A O 1
ATOM 1157 N N . PHE A 1 143 ? -23.19512 86.13712 95.11652 1.000 61.92285 142 PHE A N 1
ATOM 1158 C CA . PHE A 1 143 ? -24.47199 86.50721 94.51630 1.000 62.59719 142 PHE A CA 1
ATOM 1159 C C . PHE A 1 143 ? -25.00695 85.42720 93.57830 1.000 66.59142 142 PHE A C 1
ATOM 1160 O O . PHE A 1 143 ? -24.38283 85.10606 92.55941 1.000 70.75963 142 PHE A O 1
ATOM 1168 N N . LEU A 1 144 ? -26.17106 84.88234 93.91816 1.000 63.40670 143 LEU A N 1
ATOM 1169 C CA . LEU A 1 144 ? -26.76605 83.80135 93.13814 1.000 62.06453 143 LEU A CA 1
ATOM 1170 C C . LEU A 1 144 ? -27.33780 84.24831 91.78203 1.000 67.93829 143 LEU A C 1
ATOM 1171 O O . LEU A 1 144 ? -27.81067 85.37835 91.64188 1.000 70.67672 143 LEU A O 1
ATOM 1176 N N . PRO A 1 145 ? -27.27674 83.35823 90.77610 1.000 69.73402 144 PRO A N 1
ATOM 1177 C CA . PRO A 1 145 ? -27.99153 83.50622 89.50098 1.000 64.74182 144 PRO A CA 1
ATOM 1178 C C . PRO A 1 145 ? -29.49155 83.66239 89.73274 1.000 74.35489 144 PRO A C 1
ATOM 1179 O O . PRO A 1 145 ? -30.04675 82.96350 90.58771 1.000 72.42359 144 PRO A O 1
ATOM 1183 N N . ARG A 1 146 ? -30.13535 84.55740 88.98458 1.000 76.40761 145 ARG A N 1
ATOM 1184 C CA . ARG A 1 146 ? -31.56935 84.79356 89.13135 1.000 81.88655 145 ARG A CA 1
ATOM 1185 C C . ARG A 1 146 ? -32.30447 83.46262 89.04333 1.000 81.61006 145 ARG A C 1
ATOM 1186 O O . ARG A 1 146 ? -33.33359 83.24677 89.67619 1.000 87.33999 145 ARG A O 1
ATOM 1194 N N . MET A 1 147 ? -31.75244 82.56751 88.23947 1.000 78.34850 146 MET A N 1
ATOM 1195 C CA . MET A 1 147 ? -32.28555 81.23155 88.07949 1.000 78.58011 146 MET A CA 1
ATOM 1196 C C . MET A 1 147 ? -32.42482 80.55866 89.44451 1.000 78.09801 146 MET A C 1
ATOM 1197 O O . MET A 1 147 ? -33.43593 79.91279 89.73241 1.000 79.28546 146 MET A O 1
ATOM 1202 N N . ILE A 1 148 ? -31.40193 80.72362 90.28166 1.000 75.08726 147 ILE A N 1
ATOM 1203 C CA . ILE A 1 148 ? -31.35820 80.08971 91.59371 1.000 70.06870 147 ILE A CA 1
ATOM 1204 C C . ILE A 1 148 ? -32.08827 80.91485 92.63354 1.000 73.27121 147 ILE A C 1
ATOM 1205 O O . ILE A 1 148 ? -32.76746 80.36298 93.49748 1.000 76.84832 147 ILE A O 1
ATOM 1210 N N . GLN A 1 149 ? -31.93312 82.23583 92.55347 1.000 72.46695 148 GLN A N 1
ATOM 1211 C CA . GLN A 1 149 ? -32.68016 83.14897 93.41229 1.000 71.28952 148 GLN A CA 1
ATOM 1212 C C . GLN A 1 149 ? -34.16119 82.81912 93.39909 1.000 76.91247 148 GLN A C 1
ATOM 1213 O O . GLN A 1 149 ? -34.75437 82.59925 94.44802 1.000 73.16666 148 GLN A O 1
ATOM 1219 N N . ASP A 1 150 ? -34.75902 82.79509 92.21100 1.000 79.75755 149 ASP A N 1
ATOM 1220 C CA . ASP A 1 150 ? -36.20401 82.66023 92.09779 1.000 80.54877 149 ASP A CA 1
ATOM 1221 C C . ASP A 1 150 ? -36.64224 81.38033 92.77882 1.000 77.77004 149 ASP A C 1
ATOM 1222 O O . ASP A 1 150 ? -37.69635 81.31148 93.40966 1.000 84.41441 149 ASP A O 1
ATOM 1227 N N . LEU A 1 151 ? -35.80333 80.36723 92.65802 1.000 76.25170 150 LEU A N 1
ATOM 1228 C CA . LEU A 1 151 ? -36.13254 79.04330 93.14906 1.000 70.03902 150 LEU A CA 1
ATOM 1229 C C . LEU A 1 151 ? -35.92278 78.93538 94.66410 1.000 72.47005 150 LEU A C 1
ATOM 1230 O O . LEU A 1 151 ? -36.71295 78.32852 95.39502 1.000 76.79043 150 LEU A O 1
ATOM 1235 N N . THR A 1 152 ? -34.85278 79.56331 95.12422 1.000 75.28307 151 THR A N 1
ATOM 1236 C CA . THR A 1 152 ? -34.33501 79.34835 96.45731 1.000 70.31583 151 THR A CA 1
ATOM 1237 C C . THR A 1 152 ? -34.76503 80.48546 97.38216 1.000 67.87755 151 THR A C 1
ATOM 1238 O O . THR A 1 152 ? -34.82123 80.32055 98.60117 1.000 68.28677 151 THR A O 1
ATOM 1242 N N . LYS A 1 153 ? -35.10083 81.63045 96.79003 1.000 73.54139 152 LYS A N 1
ATOM 1243 C CA . LYS A 1 153 ? -35.50682 82.83254 97.53489 1.000 71.66243 152 LYS A CA 1
ATOM 1244 C C . LYS A 1 153 ? -34.39190 83.35349 98.45002 1.000 64.67679 152 LYS A C 1
ATOM 1245 O O . LYS A 1 153 ? -34.64903 83.79760 99.57095 1.000 65.41473 152 LYS A O 1
ATOM 1251 N N . GLN A 1 154 ? -33.15684 83.28733 97.95821 1.000 63.18585 153 GLN A N 1
ATOM 1252 C CA . GLN A 1 154 ? -32.00388 83.85826 98.64535 1.000 62.25829 153 GLN A CA 1
ATOM 1253 C C . GLN A 1 154 ? -31.25165 84.76612 97.69740 1.000 64.93986 153 GLN A C 1
ATOM 1254 O O . GLN A 1 154 ? -30.99951 84.40202 96.55346 1.000 68.79983 153 GLN A O 1
ATOM 1260 N N . GLU A 1 155 ? -30.86060 85.93311 98.17938 1.000 70.75792 154 GLU A N 1
ATOM 1261 C CA . GLU A 1 155 ? -30.06738 86.84398 97.33743 1.000 76.75999 154 GLU A CA 1
ATOM 1262 C C . GLU A 1 155 ? -28.60942 86.37682 97.28368 1.000 77.32525 154 GLU A C 1
ATOM 1263 O O . GLU A 1 155 ? -28.05327 86.21069 96.19478 1.000 76.00992 154 GLU A O 1
ATOM 1269 N N . THR A 1 156 ? -28.00462 86.14384 98.44779 1.000 71.45316 155 THR A N 1
ATOM 1270 C CA . THR A 1 156 ? -26.60367 85.72171 98.51803 1.000 66.32544 155 THR A CA 1
ATOM 1271 C C . THR A 1 156 ? -26.40293 84.52375 99.43715 1.000 64.17398 155 THR A C 1
ATOM 1272 O O . THR A 1 156 ? -27.26609 84.19889 100.24204 1.000 68.00133 155 THR A O 1
ATOM 1276 N N . VAL A 1 157 ? -25.24898 83.87862 99.30937 1.000 62.05234 156 VAL A N 1
ATOM 1277 C CA . VAL A 1 157 ? -24.86023 82.82065 100.22750 1.000 58.33640 156 VAL A CA 1
ATOM 1278 C C . VAL A 1 157 ? -23.38126 82.98352 100.57871 1.000 65.03039 156 VAL A C 1
ATOM 1279 O O . VAL A 1 157 ? -22.62408 83.61439 99.82678 1.000 63.15147 156 VAL A O 1
ATOM 1283 N N . PRO A 1 158 ? -22.96149 82.41056 101.72382 1.000 59.53818 157 PRO A N 1
ATOM 1284 C CA . PRO A 1 158 ? -21.54455 82.39944 102.09403 1.000 57.52987 157 PRO A CA 1
ATOM 1285 C C . PRO A 1 158 ? -20.71948 81.60929 101.08421 1.000 57.58276 157 PRO A C 1
ATOM 1286 O O . PRO A 1 158 ? -21.08553 80.49430 100.66723 1.000 58.49735 157 PRO A O 1
ATOM 1290 N N . PHE A 1 159 ? -19.59636 82.20215 100.70534 1.000 57.07190 158 PHE A N 1
ATOM 1291 C CA . PHE A 1 159 ? -18.65629 81.57499 99.80753 1.000 55.22108 158 PHE A CA 1
ATOM 1292 C C . PHE A 1 159 ? -17.27438 81.62889 100.44773 1.000 53.00743 158 PHE A C 1
ATOM 1293 O O . PHE A 1 159 ? -16.71230 82.71085 100.63274 1.000 53.79847 158 PHE A O 1
ATOM 1301 N N . GLY A 1 160 ? -16.72855 80.46486 100.79490 1.000 50.16428 159 GLY A N 1
ATOM 1302 C CA . GLY A 1 160 ? -15.36463 80.40176 101.28911 1.000 49.57102 159 GLY A CA 1
ATOM 1303 C C . GLY A 1 160 ? -15.07590 79.30680 102.30223 1.000 58.76084 159 GLY A C 1
ATOM 1304 O O . GLY A 1 160 ? -15.72101 78.23787 102.32720 1.000 57.33546 159 GLY A O 1
ATOM 1305 N N . ASP A 1 161 ? -14.08599 79.59376 103.14436 1.000 58.46985 160 ASP A N 1
ATOM 1306 C CA . ASP A 1 161 ? -13.59524 78.65378 104.13450 1.000 58.20388 160 ASP A CA 1
ATOM 1307 C C . ASP A 1 161 ? -14.45143 78.68595 105.40236 1.000 66.36725 160 ASP A C 1
ATOM 1308 O O . ASP A 1 161 ? -14.20449 79.47299 106.31035 1.000 69.66325 160 ASP A O 1
ATOM 1313 N N . ALA A 1 162 ? -15.45853 77.82906 105.47027 1.000 65.75060 161 ALA A N 1
ATOM 1314 C CA . ALA A 1 162 ? -16.36670 77.84023 106.60613 1.000 56.67222 161 ALA A CA 1
ATOM 1315 C C . ALA A 1 162 ? -16.78890 76.42530 106.97117 1.000 60.27265 161 ALA A C 1
ATOM 1316 O O . ALA A 1 162 ? -16.54788 75.47622 106.21227 1.000 64.53632 161 ALA A O 1
ATOM 1318 N N . VAL A 1 163 ? -17.42309 76.29244 108.13308 1.000 57.17990 162 VAL A N 1
ATOM 1319 C CA . VAL A 1 163 ? -17.97328 75.01653 108.57009 1.000 53.03360 162 VAL A CA 1
ATOM 1320 C C . VAL A 1 163 ? -19.46031 75.18070 108.86085 1.000 58.61758 162 VAL A C 1
ATOM 1321 O O . VAL A 1 163 ? -19.93523 76.31077 109.07770 1.000 53.16855 162 VAL A O 1
ATOM 1325 N N . LEU A 1 164 ? -20.18542 74.05877 108.82382 1.000 59.99226 163 LEU A N 1
ATOM 1326 C CA . LEU A 1 164 ? -21.59547 74.03394 109.17761 1.000 58.11078 163 LEU A CA 1
ATOM 1327 C C . LEU A 1 164 ? -21.73273 73.65806 110.62261 1.000 58.82454 163 LEU A C 1
ATOM 1328 O O . LEU A 1 164 ? -21.09690 72.71602 111.09678 1.000 57.35388 163 LEU A O 1
ATOM 1333 N N . VAL A 1 165 ? -22.59276 74.39719 111.30643 1.000 62.21419 164 VAL A N 1
ATOM 1334 C CA . VAL A 1 165 ? -23.02300 74.04433 112.63539 1.000 61.65670 164 VAL A CA 1
ATOM 1335 C C . VAL A 1 165 ? -24.52302 73.76548 112.59818 1.000 56.12564 164 VAL A C 1
ATOM 1336 O O . VAL A 1 165 ? -25.32087 74.59353 112.17101 1.000 60.19746 164 VAL A O 1
ATOM 1340 N N . THR A 1 166 ? -24.89820 72.57455 113.03121 1.000 57.49987 165 THR A N 1
ATOM 1341 C CA . THR A 1 166 ? -26.30225 72.20069 113.11102 1.000 66.72298 165 THR A CA 1
ATOM 1342 C C . THR A 1 166 ? -26.69448 72.15284 114.57897 1.000 68.99955 165 THR A C 1
ATOM 1343 O O . THR A 1 166 ? -25.86359 72.37681 115.44308 1.000 68.99356 165 THR A O 1
ATOM 1347 N N . TRP A 1 167 ? -27.95555 71.85898 114.85880 1.000 75.93338 166 TRP A N 1
ATOM 1348 C CA . TRP A 1 167 ? -28.41078 71.71213 116.23374 1.000 76.33449 166 TRP A CA 1
ATOM 1349 C C . TRP A 1 167 ? -27.61000 70.68010 117.04393 1.000 74.41391 166 TRP A C 1
ATOM 1350 O O . TRP A 1 167 ? -27.56919 70.74318 118.28093 1.000 77.25026 166 TRP A O 1
ATOM 1361 N N . ASP A 1 168 ? -26.96600 69.73699 116.36510 1.000 69.23096 167 ASP A N 1
ATOM 1362 C CA . ASP A 1 168 ? -26.32922 68.64097 117.08527 1.000 77.49577 167 ASP A CA 1
ATOM 1363 C C . ASP A 1 168 ? -24.87819 68.37580 116.69451 1.000 80.62229 167 ASP A C 1
ATOM 1364 O O . ASP A 1 168 ? -24.16337 67.66978 117.41666 1.000 80.02238 167 ASP A O 1
ATOM 1369 N N . THR A 1 169 ? -24.42896 68.93468 115.57254 1.000 78.57484 168 THR A N 1
ATOM 1370 C CA . THR A 1 169 ? -23.06192 68.65251 115.14776 1.000 77.38500 168 THR A CA 1
ATOM 1371 C C . THR A 1 169 ? -22.40769 69.76238 114.32778 1.000 71.10294 168 THR A C 1
ATOM 1372 O O . THR A 1 169 ? -23.00554 70.80643 114.05962 1.000 65.09709 168 THR A O 1
ATOM 1376 N N . CYS A 1 170 ? -21.16165 69.51023 113.94499 1.000 72.34892 169 CYS A N 1
ATOM 1377 C CA . CYS A 1 170 ? -20.35445 70.46310 113.21805 1.000 69.35383 169 CYS A CA 1
ATOM 1378 C C . CYS A 1 170 ? -19.63035 69.72794 112.08721 1.000 70.58974 169 CYS A C 1
ATOM 1379 O O . CYS A 1 170 ? -18.77648 68.88188 112.33939 1.000 62.64121 169 CYS A O 1
ATOM 1382 N N . ILE A 1 171 ? -19.98613 70.04689 110.84413 1.000 71.41700 170 ILE A N 1
ATOM 1383 C CA . ILE A 1 171 ? -19.45502 69.34876 109.67226 1.000 63.56848 170 ILE A CA 1
ATOM 1384 C C . ILE A 1 171 ? -18.54881 70.29161 108.86833 1.000 63.37231 170 ILE A C 1
ATOM 1385 O O . ILE A 1 171 ? -18.85866 71.47963 108.70920 1.000 56.03267 170 ILE A O 1
ATOM 1390 N N . GLY A 1 172 ? -17.42479 69.75646 108.38254 1.000 65.71947 171 GLY A N 1
ATOM 1391 C CA . GLY A 1 172 ? -16.42960 70.52031 107.64364 1.000 58.82227 171 GLY A CA 1
ATOM 1392 C C . GLY A 1 172 ? -15.98647 69.83317 106.36275 1.000 62.31639 171 GLY A C 1
ATOM 1393 O O . GLY A 1 172 ? -16.19057 68.62718 106.18680 1.000 54.62837 171 GLY A O 1
ATOM 1394 N N . SER A 1 173 ? -15.37826 70.61005 105.46779 1.000 63.43924 172 SER A N 1
ATOM 1395 C CA . SER A 1 173 ? -15.02311 70.12192 104.13788 1.000 60.23097 172 SER A CA 1
ATOM 1396 C C . SER A 1 173 ? -13.52307 70.07075 103.85311 1.000 63.01782 172 SER A C 1
ATOM 1397 O O . SER A 1 173 ? -12.77203 70.97770 104.19116 1.000 71.59896 172 SER A O 1
ATOM 1400 N N . GLU A 1 174 ? -13.10409 68.97966 103.22925 1.000 59.65232 173 GLU A N 1
ATOM 1401 C CA . GLU A 1 174 ? -11.70104 68.77849 102.81147 1.000 60.47116 173 GLU A CA 1
ATOM 1402 C C . GLU A 1 174 ? -11.81089 68.19440 101.41150 1.000 65.65789 173 GLU A C 1
ATOM 1403 O O . GLU A 1 174 ? -12.34497 67.10445 101.23549 1.000 64.92110 173 GLU A O 1
ATOM 1409 N N . ILE A 1 175 ? -11.34067 68.92429 100.41052 1.000 61.53725 174 ILE A N 1
ATOM 1410 C CA . ILE A 1 175 ? -11.51350 68.48321 99.03552 1.000 57.74041 174 ILE A CA 1
ATOM 1411 C C . ILE A 1 175 ? -10.29750 67.71805 98.50576 1.000 59.89218 174 ILE A C 1
ATOM 1412 O O . ILE A 1 175 ? -9.16246 68.19894 98.53690 1.000 65.58788 174 ILE A O 1
ATOM 1417 N N . CYS A 1 176 ? -10.56855 66.50704 98.03480 1.000 64.28355 175 CYS A N 1
ATOM 1418 C CA . CYS A 1 176 ? -9.56555 65.62690 97.46302 1.000 63.22947 175 CYS A CA 1
ATOM 1419 C C . CYS A 1 176 ? -8.16762 65.82280 98.04721 1.000 61.21441 175 CYS A C 1
ATOM 1420 O O . CYS A 1 176 ? -7.90883 65.47185 99.19428 1.000 62.33608 175 CYS A O 1
ATOM 1423 N N . GLU A 1 177 ? -7.26845 66.38665 97.25531 1.000 67.59346 176 GLU A N 1
ATOM 1424 C CA . GLU A 1 177 ? -5.82750 66.47153 97.64852 1.000 68.57270 176 GLU A CA 1
ATOM 1425 C C . GLU A 1 177 ? -5.54459 67.35859 98.87450 1.000 68.45161 176 GLU A C 1
ATOM 1426 O O . GLU A 1 177 ? -4.41166 67.40051 99.35367 1.000 70.60447 176 GLU A O 1
ATOM 1432 N N . GLU A 1 178 ? -6.54860 68.06373 99.39030 1.000 68.44756 177 GLU A N 1
ATOM 1433 C CA . GLU A 1 178 ? -6.31570 68.90279 100.61528 1.000 64.48378 177 GLU A CA 1
ATOM 1434 C C . GLU A 1 178 ? -6.01297 67.97584 101.77939 1.000 65.53920 177 GLU A C 1
ATOM 1435 O O . GLU A 1 178 ? -5.41108 68.37585 102.76845 1.000 69.42118 177 GLU A O 1
ATOM 1441 N N . LEU A 1 179 ? -6.45307 66.72688 101.63341 1.000 65.72008 178 LEU A N 1
ATOM 1442 C CA . LEU A 1 179 ? -6.21133 65.66292 102.59752 1.000 64.53241 178 LEU A CA 1
ATOM 1443 C C . LEU A 1 179 ? -4.72439 65.38278 102.84577 1.000 69.74716 178 LEU A C 1
ATOM 1444 O O . LEU A 1 179 ? -4.33360 64.99082 103.94985 1.000 74.14997 178 LEU A O 1
ATOM 1449 N N . TRP A 1 180 ? -3.89322 65.54963 101.82488 1.000 69.80879 179 TRP A N 1
ATOM 1450 C CA . TRP A 1 180 ? -2.48028 65.26350 102.00211 1.000 68.64955 179 TRP A CA 1
ATOM 1451 C C . TRP A 1 180 ? -1.59510 66.44938 101.65216 1.000 74.12735 179 TRP A C 1
ATOM 1452 O O . TRP A 1 180 ? -0.42007 66.30124 101.31135 1.000 84.40930 179 TRP A O 1
ATOM 1463 N N . THR A 1 181 ? -2.18000 67.63245 101.74799 1.000 68.83684 180 THR A N 1
ATOM 1464 C CA . THR A 1 181 ? -1.45684 68.86636 101.51902 1.000 66.12862 180 THR A CA 1
ATOM 1465 C C . THR A 1 181 ? -0.92299 69.36140 102.84506 1.000 65.57267 180 THR A C 1
ATOM 1466 O O . THR A 1 181 ? -1.61515 69.26554 103.85197 1.000 68.24261 180 THR A O 1
ATOM 1470 N N . PRO A 1 182 ? 0.30106 69.90628 102.85721 1.000 66.70195 181 PRO A N 1
ATOM 1471 C CA . PRO A 1 182 ? 0.82292 70.38231 104.13826 1.000 67.23440 181 PRO A CA 1
ATOM 1472 C C . PRO A 1 182 ? -0.15608 71.34146 104.79504 1.000 65.28300 181 PRO A C 1
ATOM 1473 O O . PRO A 1 182 ? -0.68289 72.22846 104.12490 1.000 68.00516 181 PRO A O 1
ATOM 1477 N N . HIS A 1 183 ? -0.39830 71.14057 106.08902 1.000 69.31321 182 HIS A N 1
ATOM 1478 C CA . HIS A 1 183 ? -1.28233 71.99972 106.87582 1.000 70.28145 182 HIS A CA 1
ATOM 1479 C C . HIS A 1 183 ? -2.75628 71.85684 106.45961 1.000 62.70491 182 HIS A C 1
ATOM 1480 O O . HIS A 1 183 ? -3.47416 72.83590 106.28943 1.000 62.33874 182 HIS A O 1
ATOM 1487 N N . SER A 1 184 ? -3.19339 70.60587 106.34363 1.000 60.18077 183 SER A N 1
ATOM 1488 C CA . SER A 1 184 ? -4.54436 70.26298 105.91445 1.000 63.84330 183 SER A CA 1
ATOM 1489 C C . SER A 1 184 ? -5.64444 70.83515 106.80425 1.000 62.98239 183 SER A C 1
ATOM 1490 O O . SER A 1 184 ? -5.49662 70.90522 108.02326 1.000 65.84907 183 SER A O 1
ATOM 1493 N N . PRO A 1 185 ? -6.77731 71.21323 106.18705 1.000 64.23815 184 PRO A N 1
ATOM 1494 C CA . PRO A 1 185 ? -7.95636 71.72440 106.89583 1.000 66.15796 184 PRO A CA 1
ATOM 1495 C C . PRO A 1 185 ? -8.33263 70.86952 108.10684 1.000 65.14166 184 PRO A C 1
ATOM 1496 O O . PRO A 1 185 ? -8.72773 71.42563 109.12774 1.000 65.67067 184 PRO A O 1
ATOM 1500 N N . HIS A 1 186 ? -8.18075 69.54850 108.00095 1.000 67.47088 185 HIS A N 1
ATOM 1501 C CA . HIS A 1 186 ? -8.60600 68.62561 109.05695 1.000 62.75719 185 HIS A CA 1
ATOM 1502 C C . HIS A 1 186 ? -7.90218 68.84163 110.39504 1.000 65.66583 185 HIS A C 1
ATOM 1503 O O . HIS A 1 186 ? -8.46238 68.51776 111.44498 1.000 75.81136 185 HIS A O 1
ATOM 1510 N N . ILE A 1 187 ? -6.69412 69.39851 110.37119 1.000 67.86748 186 ILE A N 1
ATOM 1511 C CA . ILE A 1 187 ? -6.02028 69.76753 111.62326 1.000 66.28977 186 ILE A CA 1
ATOM 1512 C C . ILE A 1 187 ? -6.75528 70.87766 112.39407 1.000 62.07638 186 ILE A C 1
ATOM 1513 O O . ILE A 1 187 ? -7.11248 70.69578 113.56103 1.000 60.15119 186 ILE A O 1
ATOM 1518 N N . ASP A 1 188 ? -6.98107 72.01764 111.74096 1.000 56.73012 187 ASP A N 1
ATOM 1519 C CA . ASP A 1 188 ? -7.65005 73.14675 112.38278 1.000 57.81446 187 ASP A CA 1
ATOM 1520 C C . ASP A 1 188 ? -9.13311 72.86492 112.62958 1.000 59.20082 187 ASP A C 1
ATOM 1521 O O . ASP A 1 188 ? -9.70123 73.27104 113.64346 1.000 62.50171 187 ASP A O 1
ATOM 1526 N N . MET A 1 189 ? -9.76005 72.15092 111.71153 1.000 69.41138 188 MET A N 1
ATOM 1527 C CA . MET A 1 189 ? -11.14812 71.76307 111.90435 1.000 69.37747 188 MET A CA 1
ATOM 1528 C C . MET A 1 189 ? -11.30439 70.93317 113.16938 1.000 62.95926 188 MET A C 1
ATOM 1529 O O . MET A 1 189 ? -12.26249 71.10632 113.93323 1.000 58.15036 188 MET A O 1
ATOM 1534 N N . GLY A 1 190 ? -10.34452 70.03609 113.38259 1.000 61.64540 189 GLY A N 1
ATOM 1535 C CA . GLY A 1 190 ? -10.33178 69.18717 114.55865 1.000 60.96999 189 GLY A CA 1
ATOM 1536 C C . GLY A 1 190 ? -10.21688 70.02625 115.80861 1.000 62.71504 189 GLY A C 1
ATOM 1537 O O . GLY A 1 190 ? -11.06403 69.97140 116.70549 1.000 69.40269 189 GLY A O 1
ATOM 1538 N N . LEU A 1 191 ? -9.14881 70.80914 115.85572 1.000 62.09945 190 LEU A N 1
ATOM 1539 C CA . LEU A 1 191 ? -8.94087 71.79819 116.89368 1.000 54.90896 190 LEU A CA 1
ATOM 1540 C C . LEU A 1 191 ? -10.19883 72.61834 117.17943 1.000 60.10127 190 LEU A C 1
ATOM 1541 O O . LEU A 1 191 ? -10.50997 72.89245 118.32637 1.000 65.22845 190 LEU A O 1
ATOM 1546 N N . ASP A 1 192 ? -10.92463 73.00734 116.13830 1.000 60.30125 191 ASP A N 1
ATOM 1547 C CA . ASP A 1 192 ? -12.08757 73.87747 116.31506 1.000 68.27624 191 ASP A CA 1
ATOM 1548 C C . ASP A 1 192 ? -13.29472 73.09963 116.81693 1.000 66.41813 191 ASP A C 1
ATOM 1549 O O . ASP A 1 192 ? -14.27074 73.68676 117.28874 1.000 69.20530 191 ASP A O 1
ATOM 1554 N N . GLY A 1 193 ? -13.23484 71.77862 116.69303 1.000 64.72217 192 GLY A N 1
ATOM 1555 C CA . GLY A 1 193 ? -14.27601 70.91876 117.22693 1.000 66.03913 192 GLY A CA 1
ATOM 1556 C C . GLY A 1 193 ? -15.20790 70.36578 116.16783 1.000 67.93977 192 GLY A C 1
ATOM 1557 O O . GLY A 1 193 ? -16.33799 69.96792 116.46469 1.000 70.30807 192 GLY A O 1
ATOM 1558 N N . VAL A 1 194 ? -14.73872 70.33865 114.92590 1.000 71.06071 193 VAL A N 1
ATOM 1559 C CA . VAL A 1 194 ? -15.50862 69.74465 113.84783 1.000 62.57798 193 VAL A CA 1
ATOM 1560 C C . VAL A 1 194 ? -15.52279 68.23066 113.98693 1.000 57.45347 193 VAL A C 1
ATOM 1561 O O . VAL A 1 194 ? -14.46786 67.58255 114.01214 1.000 56.68840 193 VAL A O 1
ATOM 1565 N N . GLU A 1 195 ? -16.72786 67.67879 114.08379 1.000 58.75094 194 GLU A N 1
ATOM 1566 C CA . GLU A 1 195 ? -16.91906 66.23683 114.39886 1.000 57.94298 194 GLU A CA 1
ATOM 1567 C C . GLU A 1 195 ? -17.02296 65.34575 113.16291 1.000 54.88155 194 GLU A C 1
ATOM 1568 O O . GLU A 1 195 ? -16.73309 64.14973 113.20803 1.000 52.67437 194 GLU A O 1
ATOM 1574 N N . ILE A 1 196 ? -17.43973 65.94472 112.05280 1.000 63.90904 195 ILE A N 1
ATOM 1575 C CA . ILE A 1 196 ? -17.54961 65.23864 110.79083 1.000 57.35870 195 ILE A CA 1
ATOM 1576 C C . ILE A 1 196 ? -16.81537 66.03849 109.73489 1.000 59.29518 195 ILE A C 1
ATOM 1577 O O . ILE A 1 196 ? -16.97323 67.25650 109.65778 1.000 64.77056 195 ILE A O 1
ATOM 1582 N N . ILE A 1 197 ? -16.00532 65.34836 108.93406 1.000 58.27212 196 ILE A N 1
ATOM 1583 C CA . ILE A 1 197 ? -15.25509 65.97920 107.85913 1.000 57.29494 196 ILE A CA 1
ATOM 1584 C C . ILE A 1 197 ? -15.51197 65.23314 106.55614 1.000 63.12920 196 ILE A C 1
ATOM 1585 O O . ILE A 1 197 ? -15.18007 64.04910 106.44728 1.000 57.71608 196 ILE A O 1
ATOM 1590 N N . THR A 1 198 ? -16.09775 65.92913 105.57401 1.000 67.75221 197 THR A N 1
ATOM 1591 C CA . THR A 1 198 ? -16.34961 65.35406 104.24601 1.000 62.00722 197 THR A CA 1
ATOM 1592 C C . THR A 1 198 ? -15.24742 65.66788 103.22415 1.000 58.71075 197 THR A C 1
ATOM 1593 O O . THR A 1 198 ? -14.83728 66.81883 103.06013 1.000 62.04415 197 THR A O 1
ATOM 1597 N N . ASN A 1 199 ? -14.78842 64.62879 102.53330 1.000 53.23972 198 ASN A N 1
ATOM 1598 C CA . ASN A 1 199 ? -13.80625 64.76861 101.46543 1.000 56.63511 198 ASN A CA 1
ATOM 1599 C C . ASN A 1 199 ? -14.34710 64.21357 100.14139 1.000 63.98380 198 ASN A C 1
ATOM 1600 O O . ASN A 1 199 ? -14.55620 63.00559 100.00244 1.000 59.38921 198 ASN A O 1
ATOM 1605 N N . ALA A 1 200 ? -14.58387 65.11453 99.18429 1.000 57.01422 199 ALA A N 1
ATOM 1606 C CA . ALA A 1 200 ? -14.99270 64.74648 97.83626 1.000 52.76886 199 ALA A CA 1
ATOM 1607 C C . ALA A 1 200 ? -13.77858 64.59429 96.91245 1.000 57.52381 199 ALA A C 1
ATOM 1608 O O . ALA A 1 200 ? -13.02545 65.53620 96.68550 1.000 61.02414 199 ALA A O 1
ATOM 1610 N N . SER A 1 201 ? -13.58362 63.39823 96.38056 1.000 59.06865 200 SER A N 1
ATOM 1611 C CA . SER A 1 201 ? -12.40752 63.13906 95.57476 1.000 58.07586 200 SER A CA 1
ATOM 1612 C C . SER A 1 201 ? -12.77132 62.92099 94.12072 1.000 60.07674 200 SER A C 1
ATOM 1613 O O . SER A 1 201 ? -13.92829 62.68509 93.76956 1.000 64.66528 200 SER A O 1
ATOM 1616 N N . GLY A 1 202 ? -11.74418 63.04683 93.29287 1.000 59.63819 201 GLY A N 1
ATOM 1617 C CA . GLY A 1 202 ? -11.71503 62.57173 91.93290 1.000 58.42412 201 GLY A CA 1
ATOM 1618 C C . GLY A 1 202 ? -10.28005 62.11158 91.77515 1.000 63.59701 201 GLY A C 1
ATOM 1619 O O . GLY A 1 202 ? -9.44889 62.83145 91.21823 1.000 68.15555 201 GLY A O 1
ATOM 1620 N N . SER A 1 203 ? -9.97125 60.93858 92.32128 1.000 55.28451 202 SER A N 1
ATOM 1621 C CA . SER A 1 203 ? -8.65528 60.34444 92.13152 1.000 57.63885 202 SER A CA 1
ATOM 1622 C C . SER A 1 203 ? -8.76128 59.08439 91.27159 1.000 66.17180 202 SER A C 1
ATOM 1623 O O . SER A 1 203 ? -9.64240 58.23649 91.47352 1.000 66.59431 202 SER A O 1
ATOM 1626 N N . HIS A 1 204 ? -7.86014 58.99423 90.29674 1.000 60.81895 203 HIS A N 1
ATOM 1627 C CA . HIS A 1 204 ? -7.83511 57.90616 89.34682 1.000 59.57872 203 HIS A CA 1
ATOM 1628 C C . HIS A 1 204 ? -6.99331 56.71711 89.85103 1.000 57.72423 203 HIS A C 1
ATOM 1629 O O . HIS A 1 204 ? -6.11642 56.84808 90.70715 1.000 59.65175 203 HIS A O 1
ATOM 1636 N N . HIS A 1 205 ? -7.27734 55.54710 89.29507 1.000 62.56760 204 HIS A N 1
ATOM 1637 C CA . HIS A 1 205 ? -6.56752 54.33205 89.65426 1.000 63.93278 204 HIS A CA 1
ATOM 1638 C C . HIS A 1 205 ? -5.07247 54.49088 89.44647 1.000 58.85977 204 HIS A C 1
ATOM 1639 O O . HIS A 1 205 ? -4.63226 55.16678 88.52249 1.000 58.22808 204 HIS A O 1
ATOM 1646 N N . VAL A 1 206 ? -4.30467 53.85787 90.32263 1.000 65.65367 205 VAL A N 1
ATOM 1647 C CA . VAL A 1 206 ? -2.86766 53.72271 90.15486 1.000 62.39693 205 VAL A CA 1
ATOM 1648 C C . VAL A 1 206 ? -2.47189 52.42372 90.80501 1.000 64.58938 205 VAL A C 1
ATOM 1649 O O . VAL A 1 206 ? -2.66709 52.23482 92.00700 1.000 66.70015 205 VAL A O 1
ATOM 1653 N N . LEU A 1 207 ? -1.93485 51.53060 89.98415 1.000 66.16214 206 LEU A N 1
ATOM 1654 C CA . LEU A 1 207 ? -1.60205 50.18960 90.40330 1.000 65.84813 206 LEU A CA 1
ATOM 1655 C C . LEU A 1 207 ? -0.86026 50.17762 91.73341 1.000 68.95718 206 LEU A C 1
ATOM 1656 O O . LEU A 1 207 ? 0.22978 50.74951 91.84954 1.000 67.44785 206 LEU A O 1
ATOM 1661 N N . ARG A 1 208 ? -1.49547 49.54775 92.72936 1.000 71.92099 207 ARG A N 1
ATOM 1662 C CA . ARG A 1 208 ? -0.89370 49.20278 94.02948 1.000 65.26111 207 ARG A CA 1
ATOM 1663 C C . ARG A 1 208 ? -0.98275 50.28486 95.09839 1.000 70.18395 207 ARG A C 1
ATOM 1664 O O . ARG A 1 208 ? -0.62895 50.03891 96.24446 1.000 71.83700 207 ARG A O 1
ATOM 1672 N N . LYS A 1 209 ? -1.45258 51.47289 94.73523 1.000 71.52027 208 LYS A N 1
ATOM 1673 C CA . LYS A 1 209 ? -1.43960 52.60995 95.66015 1.000 61.93085 208 LYS A CA 1
ATOM 1674 C C . LYS A 1 209 ? -2.79368 52.86113 96.34193 1.000 61.73857 208 LYS A C 1
ATOM 1675 O O . LYS A 1 209 ? -3.01366 53.93120 96.90382 1.000 65.62197 208 LYS A O 1
ATOM 1681 N N . ALA A 1 210 ? -3.69078 51.87522 96.30287 1.000 65.01045 209 ALA A N 1
ATOM 1682 C CA . ALA A 1 210 ? -5.01086 52.01640 96.92866 1.000 65.05480 209 ALA A CA 1
ATOM 1683 C C . ALA A 1 210 ? -4.92807 52.18150 98.44866 1.000 70.68188 209 ALA A C 1
ATOM 1684 O O . ALA A 1 210 ? -5.73309 52.89062 99.05249 1.000 74.40277 209 ALA A O 1
ATOM 1686 N N . ASN A 1 211 ? -3.95023 51.52644 99.06385 1.000 69.34500 210 ASN A N 1
ATOM 1687 C CA . ASN A 1 211 ? -3.82345 51.54653 100.51387 1.000 72.53041 210 ASN A CA 1
ATOM 1688 C C . ASN A 1 211 ? -3.41640 52.88553 101.11984 1.000 67.88961 210 ASN A C 1
ATOM 1689 O O . ASN A 1 211 ? -3.72455 53.16564 102.27777 1.000 72.81622 210 ASN A O 1
ATOM 1694 N N . THR A 1 212 ? -2.69820 53.69441 100.35989 1.000 60.65332 211 THR A N 1
ATOM 1695 C CA . THR A 1 212 ? -2.24515 54.97640 100.87387 1.000 67.58216 211 THR A CA 1
ATOM 1696 C C . THR A 1 212 ? -3.43810 55.90054 101.15262 1.000 66.21812 211 THR A C 1
ATOM 1697 O O . THR A 1 212 ? -3.42216 56.68860 102.09557 1.000 64.62240 211 THR A O 1
ATOM 1701 N N . ARG A 1 213 ? -4.47198 55.80758 100.32347 1.000 67.89372 212 ARG A N 1
ATOM 1702 C CA . ARG A 1 213 ? -5.69894 56.57072 100.55323 1.000 68.47708 212 ARG A CA 1
ATOM 1703 C C . ARG A 1 213 ? -6.31819 56.11388 101.88017 1.000 59.70265 212 ARG A C 1
ATOM 1704 O O . ARG A 1 213 ? -6.58124 56.91397 102.77608 1.000 63.43097 212 ARG A O 1
ATOM 1712 N N . VAL A 1 214 ? -6.51734 54.80991 102.00623 1.000 65.56958 213 VAL A N 1
ATOM 1713 C CA . VAL A 1 214 ? -7.12358 54.23205 103.19918 1.000 67.59085 213 VAL A CA 1
ATOM 1714 C C . VAL A 1 214 ? -6.31174 54.54206 104.44228 1.000 64.17843 213 VAL A C 1
ATOM 1715 O O . VAL A 1 214 ? -6.86084 55.00918 105.44117 1.000 65.79518 213 VAL A O 1
ATOM 1719 N N . ASP A 1 215 ? -5.00975 54.27792 104.37850 1.000 65.92131 214 ASP A N 1
ATOM 1720 C CA . ASP A 1 215 ? -4.10489 54.61091 105.47761 1.000 69.35373 214 ASP A CA 1
ATOM 1721 C C . ASP A 1 215 ? -4.23881 56.05995 105.92049 1.000 62.99262 214 ASP A C 1
ATOM 1722 O O . ASP A 1 215 ? -4.37595 56.34905 107.09645 1.000 67.11193 214 ASP A O 1
ATOM 1727 N N . LEU A 1 216 ? -4.17757 56.97288 104.97044 1.000 57.53585 215 LEU A N 1
ATOM 1728 C CA . LEU A 1 216 ? -4.29548 58.37691 105.29432 1.000 60.79689 215 LEU A CA 1
ATOM 1729 C C . LEU A 1 216 ? -5.54857 58.67510 106.10211 1.000 59.94362 215 LEU A C 1
ATOM 1730 O O . LEU A 1 216 ? -5.45169 59.13416 107.23209 1.000 66.08172 215 LEU A O 1
ATOM 1735 N N . VAL A 1 217 ? -6.72151 58.42017 105.52795 1.000 57.16031 216 VAL A N 1
ATOM 1736 C CA . VAL A 1 217 ? -7.98059 58.64035 106.23974 1.000 61.61439 216 VAL A CA 1
ATOM 1737 C C . VAL A 1 217 ? -7.95787 57.97845 107.61179 1.000 60.94564 216 VAL A C 1
ATOM 1738 O O . VAL A 1 217 ? -8.36896 58.55056 108.61969 1.000 58.23620 216 VAL A O 1
ATOM 1742 N N . THR A 1 218 ? -7.47000 56.75440 107.64395 1.000 60.38945 217 THR A N 1
ATOM 1743 C CA . THR A 1 218 ? -7.34626 56.03447 108.88702 1.000 57.15121 217 THR A CA 1
ATOM 1744 C C . THR A 1 218 ? -6.49633 56.81146 109.88510 1.000 58.17954 217 THR A C 1
ATOM 1745 O O . THR A 1 218 ? -6.99145 57.18458 110.93900 1.000 62.45502 217 THR A O 1
ATOM 1749 N N . MET A 1 219 ? -5.23425 57.07330 109.54327 1.000 60.36041 218 MET A N 1
ATOM 1750 C CA . MET A 1 219 ? -4.31431 57.81327 110.41236 1.000 57.69364 218 MET A CA 1
ATOM 1751 C C . MET A 1 219 ? -4.87725 59.13336 110.90018 1.000 60.32608 218 MET A C 1
ATOM 1752 O O . MET A 1 219 ? -4.82940 59.42544 112.09217 1.000 68.37773 218 MET A O 1
ATOM 1757 N N . VAL A 1 220 ? -5.39803 59.92535 109.97404 1.000 58.26954 219 VAL A N 1
ATOM 1758 C CA . VAL A 1 220 ? -6.07695 61.17444 110.30286 1.000 60.29930 219 VAL A CA 1
ATOM 1759 C C . VAL A 1 220 ? -7.15813 61.00263 111.37370 1.000 59.09516 219 VAL A C 1
ATOM 1760 O O . VAL A 1 220 ? -7.17621 61.72370 112.37165 1.000 57.97901 219 VAL A O 1
ATOM 1764 N N . THR A 1 221 ? -8.06920 60.05971 111.18463 1.000 57.46006 220 THR A N 1
ATOM 1765 C CA . THR A 1 221 ? -9.11037 59.88788 112.19349 1.000 63.83128 220 THR A CA 1
ATOM 1766 C C . THR A 1 221 ? -8.51962 59.37091 113.50861 1.000 63.77713 220 THR A C 1
ATOM 1767 O O . THR A 1 221 ? -8.96774 59.73904 114.58352 1.000 64.66043 220 THR A O 1
ATOM 1771 N N . SER A 1 222 ? -7.50369 58.52680 113.40382 1.000 59.00614 221 SER A N 1
ATOM 1772 C CA . SER A 1 222 ? -6.80792 58.01881 114.56196 1.000 57.91289 221 SER A CA 1
ATOM 1773 C C . SER A 1 222 ? -6.14592 59.14680 115.32499 1.000 59.50531 221 SER A C 1
ATOM 1774 O O . SER A 1 222 ? -6.29009 59.26390 116.54896 1.000 63.48904 221 SER A O 1
ATOM 1777 N N . LYS A 1 223 ? -5.40772 59.97667 114.59504 1.000 60.31476 222 LYS A N 1
ATOM 1778 C CA . LYS A 1 223 ? -4.62770 61.05164 115.20408 1.000 58.95144 222 LYS A CA 1
ATOM 1779 C C . LYS A 1 223 ? -5.51667 62.17977 115.76187 1.000 65.06125 222 LYS A C 1
ATOM 1780 O O . LYS A 1 223 ? -5.27779 62.66282 116.85587 1.000 75.77022 222 LYS A O 1
ATOM 1786 N N . ASN A 1 224 ? -6.55852 62.57582 115.03268 1.000 62.18354 223 ASN A N 1
ATOM 1787 C CA . ASN A 1 224 ? -7.34647 63.73793 115.43248 1.000 60.32558 223 ASN A CA 1
ATOM 1788 C C . ASN A 1 224 ? -8.73458 63.40411 115.97930 1.000 62.16383 223 ASN A C 1
ATOM 1789 O O . ASN A 1 224 ? -9.47956 64.29121 116.39612 1.000 54.13771 223 ASN A O 1
ATOM 1794 N N . GLY A 1 225 ? -9.09471 62.12814 115.96333 1.000 63.84413 224 GLY A N 1
ATOM 1795 C CA . GLY A 1 225 ? -10.46379 61.75430 116.25115 1.000 64.29138 224 GLY A CA 1
ATOM 1796 C C . GLY A 1 225 ? -11.39757 62.26132 115.15997 1.000 70.15063 224 GLY A C 1
ATOM 1797 O O . GLY A 1 225 ? -11.01836 63.07522 114.30597 1.000 67.16882 224 GLY A O 1
ATOM 1798 N N . GLY A 1 226 ? -12.62863 61.76245 115.17382 1.000 70.14648 225 GLY A N 1
ATOM 1799 C CA . GLY A 1 226 ? -13.64044 62.22549 114.24664 1.000 61.11675 225 GLY A CA 1
ATOM 1800 C C . GLY A 1 226 ? -14.08939 61.20446 113.21764 1.000 67.03319 225 GLY A C 1
ATOM 1801 O O . GLY A 1 226 ? -13.45245 60.17538 112.95981 1.000 54.56338 225 GLY A O 1
ATOM 1802 N N . ILE A 1 227 ? -15.22927 61.51353 112.62145 1.000 67.95656 226 ILE A N 1
ATOM 1803 C CA . ILE A 1 227 ? -15.73517 60.78551 111.47642 1.000 69.16213 226 ILE A CA 1
ATOM 1804 C C . ILE A 1 227 ? -15.14991 61.39836 110.20547 1.000 68.81315 226 ILE A C 1
ATOM 1805 O O . ILE A 1 227 ? -15.08277 62.63034 110.06639 1.000 72.14513 226 ILE A O 1
ATOM 1810 N N . TYR A 1 228 ? -14.70986 60.54325 109.28859 1.000 63.04667 227 TYR A N 1
ATOM 1811 C CA . TYR A 1 228 ? -14.23362 61.00811 108.00163 1.000 58.20573 227 TYR A CA 1
ATOM 1812 C C . TYR A 1 228 ? -15.02451 60.35311 106.87656 1.000 61.18344 227 TYR A C 1
ATOM 1813 O O . TYR A 1 228 ? -15.19663 59.14613 106.84462 1.000 61.45955 227 TYR A O 1
ATOM 1822 N N . LEU A 1 229 ? -15.52529 61.17310 105.96542 1.000 63.74115 228 LEU A N 1
ATOM 1823 C CA . LEU A 1 229 ? -16.26617 60.68710 104.81635 1.000 60.77734 228 LEU A CA 1
ATOM 1824 C C . LEU A 1 229 ? -15.48195 60.98893 103.55244 1.000 57.29285 228 LEU A C 1
ATOM 1825 O O . LEU A 1 229 ? -14.95881 62.08186 103.38545 1.000 62.53572 228 LEU A O 1
ATOM 1830 N N . LEU A 1 230 ? -15.38291 60.00286 102.67053 1.000 60.83685 229 LEU A N 1
ATOM 1831 C CA . LEU A 1 230 ? -14.67171 60.17470 101.41262 1.000 62.54468 229 LEU A CA 1
ATOM 1832 C C . LEU A 1 230 ? -15.52760 59.60671 100.31353 1.000 59.64483 229 LEU A C 1
ATOM 1833 O O . LEU A 1 230 ? -15.97373 58.46776 100.39755 1.000 60.49452 229 LEU A O 1
ATOM 1838 N N . ALA A 1 231 ? -15.76136 60.42866 99.29244 1.000 61.90405 230 ALA A N 1
ATOM 1839 C CA . ALA A 1 231 ? -16.49422 60.02465 98.10136 1.000 56.69597 230 ALA A CA 1
ATOM 1840 C C . ALA A 1 231 ? -15.58602 60.20947 96.88748 1.000 58.55929 230 ALA A C 1
ATOM 1841 O O . ALA A 1 231 ? -14.69793 61.07038 96.89556 1.000 59.70943 230 ALA A O 1
ATOM 1843 N N . ASN A 1 232 ? -15.79494 59.38942 95.85651 1.000 55.46282 231 ASN A N 1
ATOM 1844 C CA . ASN A 1 232 ? -14.94776 59.43525 94.67163 1.000 55.90035 231 ASN A CA 1
ATOM 1845 C C . ASN A 1 232 ? -15.67562 58.96824 93.42256 1.000 55.48495 231 ASN A C 1
ATOM 1846 O O . ASN A 1 232 ? -16.49772 58.07733 93.46749 1.000 61.44959 231 ASN A O 1
ATOM 1851 N N . GLN A 1 233 ? -15.36839 59.59413 92.30356 1.000 58.63898 232 GLN A N 1
ATOM 1852 C CA . GLN A 1 233 ? -15.83224 59.14109 91.00952 1.000 55.60976 232 GLN A CA 1
ATOM 1853 C C . GLN A 1 233 ? -15.39635 57.67203 90.75269 1.000 58.16697 232 GLN A C 1
ATOM 1854 O O . GLN A 1 233 ? -14.30645 57.26594 91.15888 1.000 61.06959 232 GLN A O 1
ATOM 1860 N N . LYS A 1 234 ? -16.23033 56.87106 90.08562 1.000 59.30513 233 LYS A N 1
ATOM 1861 C CA . LYS A 1 234 ? -15.83141 55.50000 89.73277 1.000 62.73355 233 LYS A CA 1
ATOM 1862 C C . LYS A 1 234 ? -16.18423 55.12493 88.29675 1.000 62.24660 233 LYS A C 1
ATOM 1863 O O . LYS A 1 234 ? -17.35718 55.08703 87.92657 1.000 67.22832 233 LYS A O 1
ATOM 1869 N N . GLY A 1 235 ? -15.16014 54.82777 87.50092 1.000 54.07672 234 GLY A N 1
ATOM 1870 C CA . GLY A 1 235 ? -15.34596 54.50969 86.09692 1.000 57.98920 234 GLY A CA 1
ATOM 1871 C C . GLY A 1 235 ? -14.54573 55.41255 85.16998 1.000 59.22348 234 GLY A C 1
ATOM 1872 O O . GLY A 1 235 ? -13.61872 56.10648 85.58707 1.000 62.75318 234 GLY A O 1
ATOM 1873 N N . CYS A 1 236 ? -14.90254 55.40150 83.89392 1.000 63.75202 235 CYS A N 1
ATOM 1874 C CA . CYS A 1 236 ? -14.21031 56.22336 82.90997 1.000 65.49170 235 CYS A CA 1
ATOM 1875 C C . CYS A 1 236 ? -15.08113 57.42542 82.55975 1.000 71.06039 235 CYS A C 1
ATOM 1876 O O . CYS A 1 236 ? -16.24609 57.24451 82.16959 1.000 75.78241 235 CYS A O 1
ATOM 1879 N N . ASP A 1 237 ? -14.54103 58.64238 82.70175 1.000 63.16027 236 ASP A N 1
ATOM 1880 C CA . ASP A 1 237 ? -15.36588 59.83345 82.49254 1.000 57.60739 236 ASP A CA 1
ATOM 1881 C C . ASP A 1 237 ? -15.13761 60.48533 81.13553 1.000 62.47058 236 ASP A C 1
ATOM 1882 O O . ASP A 1 237 ? -15.60145 61.60236 80.88838 1.000 56.47305 236 ASP A O 1
ATOM 1887 N N . GLY A 1 238 ? -14.44354 59.76520 80.25369 1.000 61.80828 237 GLY A N 1
ATOM 1888 C CA . GLY A 1 238 ? -14.29929 60.15908 78.85868 1.000 57.49253 237 GLY A CA 1
ATOM 1889 C C . GLY A 1 238 ? -12.88020 60.25290 78.32189 1.000 55.90432 237 GLY A C 1
ATOM 1890 O O . GLY A 1 238 ? -12.64298 60.87081 77.28688 1.000 54.56395 237 GLY A O 1
ATOM 1891 N N . ASP A 1 239 ? -11.92737 59.64285 79.01308 1.000 65.40291 238 ASP A N 1
ATOM 1892 C CA . ASP A 1 239 ? -10.53530 59.72768 78.59328 1.000 71.70760 238 ASP A CA 1
ATOM 1893 C C . ASP A 1 239 ? -9.77449 58.50664 79.07848 1.000 71.95336 238 ASP A C 1
ATOM 1894 O O . ASP A 1 239 ? -10.37364 57.46272 79.34146 1.000 64.11901 238 ASP A O 1
ATOM 1899 N N . ARG A 1 240 ? -8.45850 58.64252 79.22667 1.000 72.61079 239 ARG A N 1
ATOM 1900 C CA . ARG A 1 240 ? -7.62866 57.46945 79.47488 1.000 62.80672 239 ARG A CA 1
ATOM 1901 C C . ARG A 1 240 ? -7.51292 57.08554 80.93892 1.000 61.03513 239 ARG A C 1
ATOM 1902 O O . ARG A 1 240 ? -6.86507 56.09250 81.26309 1.000 64.66506 239 ARG A O 1
ATOM 1910 N N . LEU A 1 241 ? -8.17898 57.83767 81.81177 1.000 72.68781 240 LEU A N 1
ATOM 1911 C CA . LEU A 1 241 ? -8.17922 57.53277 83.24979 1.000 67.97999 240 LEU A CA 1
ATOM 1912 C C . LEU A 1 241 ? -9.36438 56.67092 83.69267 1.000 60.36451 240 LEU A C 1
ATOM 1913 O O . LEU A 1 241 ? -10.47929 56.79400 83.15949 1.000 67.05256 240 LEU A O 1
ATOM 1918 N N . TYR A 1 242 ? -9.09962 55.80696 84.67077 1.000 59.50342 241 TYR A N 1
ATOM 1919 C CA . TYR A 1 242 ? -10.14080 55.09312 85.40366 1.000 61.81797 241 TYR A CA 1
ATOM 1920 C C . TYR A 1 242 ? -10.19297 55.54723 86.86762 1.000 61.25553 241 TYR A C 1
ATOM 1921 O O . TYR A 1 242 ? -9.23911 55.36418 87.61178 1.000 63.12205 241 TYR A O 1
ATOM 1930 N N . TYR A 1 243 ? -11.30198 56.13237 87.28942 1.000 59.19656 242 TYR A N 1
ATOM 1931 C CA . TYR A 1 243 ? -11.42715 56.52048 88.67737 1.000 60.36894 242 TYR A CA 1
ATOM 1932 C C . TYR A 1 243 ? -11.91538 55.30658 89.41738 1.000 61.61553 242 TYR A C 1
ATOM 1933 O O . TYR A 1 243 ? -12.83038 54.63264 88.94429 1.000 64.14745 242 TYR A O 1
ATOM 1942 N N . ASP A 1 244 ? -11.28459 55.02159 90.55450 1.000 66.74522 243 ASP A N 1
ATOM 1943 C CA . ASP A 1 244 ? -11.53982 53.78367 91.27754 1.000 66.76027 243 ASP A CA 1
ATOM 1944 C C . ASP A 1 244 ? -12.19701 53.97483 92.65543 1.000 61.89634 243 ASP A C 1
ATOM 1945 O O . ASP A 1 244 ? -11.75722 53.40386 93.63054 1.000 71.08914 243 ASP A O 1
ATOM 1950 N N . GLY A 1 245 ? -13.26994 54.74995 92.72421 1.000 64.87584 244 GLY A N 1
ATOM 1951 C CA . GLY A 1 245 ? -13.80908 55.22809 93.99110 1.000 74.35592 244 GLY A CA 1
ATOM 1952 C C . GLY A 1 245 ? -13.77536 54.28017 95.18217 1.000 80.39612 244 GLY A C 1
ATOM 1953 O O . GLY A 1 245 ? -14.68047 53.45427 95.37309 1.000 84.97825 244 GLY A O 1
ATOM 1954 N N . CYS A 1 246 ? -12.74548 54.39712 96.01032 1.000 70.01856 245 CYS A N 1
ATOM 1955 C CA . CYS A 1 246 ? -12.74474 53.61621 97.23837 1.000 59.90246 245 CYS A CA 1
ATOM 1956 C C . CYS A 1 246 ? -13.34681 54.51834 98.27422 1.000 58.91011 245 CYS A C 1
ATOM 1957 O O . CYS A 1 246 ? -12.70091 54.90834 99.21829 1.000 61.57535 245 CYS A O 1
ATOM 1960 N N . ALA A 1 247 ? -14.59974 54.88545 98.05700 1.000 58.32249 246 ALA A N 1
ATOM 1961 C CA . ALA A 1 247 ? -15.31179 55.73459 98.99784 1.000 61.79051 246 ALA A CA 1
ATOM 1962 C C . ALA A 1 247 ? -15.28407 55.02168 100.33989 1.000 60.12000 246 ALA A C 1
ATOM 1963 O O . ALA A 1 247 ? -15.40020 53.80670 100.41896 1.000 61.41999 246 ALA A O 1
ATOM 1965 N N . MET A 1 248 ? -15.11815 55.78574 101.40386 1.000 61.29797 247 MET A N 1
ATOM 1966 C CA . MET A 1 248 ? -15.03441 55.18782 102.71492 1.000 61.78512 247 MET A CA 1
ATOM 1967 C C . MET A 1 248 ? -15.70449 56.01097 103.78276 1.000 59.70416 247 MET A C 1
ATOM 1968 O O . MET A 1 248 ? -15.98534 57.18498 103.58963 1.000 57.21751 247 MET A O 1
ATOM 1973 N N . ILE A 1 249 ? -15.98172 55.35207 104.90076 1.000 62.42554 248 ILE A N 1
ATOM 1974 C CA . ILE A 1 249 ? -16.41984 56.02820 106.10665 1.000 58.43033 248 ILE A CA 1
ATOM 1975 C C . ILE A 1 249 ? -15.54706 55.50819 107.22982 1.000 60.27431 248 ILE A C 1
ATOM 1976 O O . ILE A 1 249 ? -15.50522 54.30121 107.49991 1.000 60.03052 248 ILE A O 1
ATOM 1981 N N . ALA A 1 250 ? -14.83406 56.43316 107.86386 1.000 65.48439 249 ALA A N 1
ATOM 1982 C CA . ALA A 1 250 ? -13.89326 56.11814 108.92502 1.000 66.46379 249 ALA A CA 1
ATOM 1983 C C . ALA A 1 250 ? -14.24636 56.91726 110.16792 1.000 63.44528 249 ALA A C 1
ATOM 1984 O O . ALA A 1 250 ? -14.78424 58.01831 110.07176 1.000 60.69217 249 ALA A O 1
ATOM 1986 N N . MET A 1 251 ? -13.93959 56.36531 111.33500 1.000 64.49068 250 MET A N 1
ATOM 1987 C CA . MET A 1 251 ? -14.09371 57.11342 112.56893 1.000 66.06416 250 MET A CA 1
ATOM 1988 C C . MET A 1 251 ? -13.04090 56.66338 113.55812 1.000 62.94500 250 MET A C 1
ATOM 1989 O O . MET A 1 251 ? -12.71303 55.49035 113.62325 1.000 63.71880 250 MET A O 1
ATOM 1994 N N . ASN A 1 252 ? -12.49192 57.60637 114.30713 1.000 67.39131 251 ASN A N 1
ATOM 1995 C CA . ASN A 1 252 ? -11.51111 57.29735 115.34230 1.000 65.21535 251 ASN A CA 1
ATOM 1996 C C . ASN A 1 252 ? -10.48616 56.21522 114.98853 1.000 67.76702 251 ASN A C 1
ATOM 1997 O O . ASN A 1 252 ? -10.00737 55.50323 115.87066 1.000 73.83644 251 ASN A O 1
ATOM 2002 N N . GLY A 1 253 ? -10.15698 56.08110 113.71059 1.000 59.17515 252 GLY A N 1
ATOM 2003 C CA . GLY A 1 253 ? -9.06601 55.20996 113.32582 1.000 57.29598 252 GLY A CA 1
ATOM 2004 C C . GLY A 1 253 ? -9.51006 53.88896 112.74184 1.000 63.12198 252 GLY A C 1
ATOM 2005 O O . GLY A 1 253 ? -8.68106 53.11284 112.25702 1.000 62.83476 252 GLY A O 1
ATOM 2006 N N . SER A 1 254 ? -10.81509 53.63310 112.78266 1.000 64.13159 253 SER A N 1
ATOM 2007 C CA . SER A 1 254 ? -11.36713 52.40012 112.23567 1.000 64.74747 253 SER A CA 1
ATOM 2008 C C . SER A 1 254 ? -12.22992 52.70512 111.0375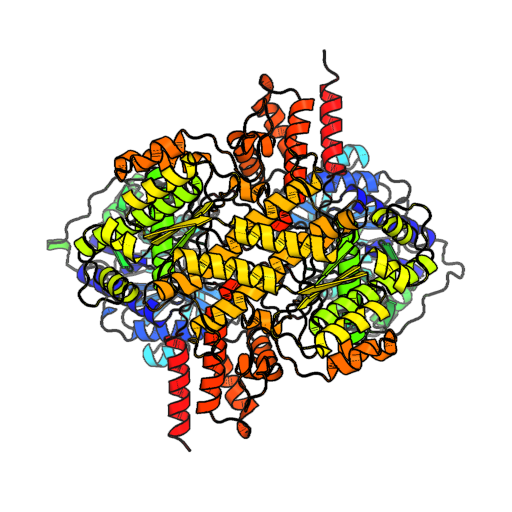2 1.000 65.01422 253 SER A C 1
ATOM 2009 O O . SER A 1 254 ? -12.75279 53.82216 110.90436 1.000 59.88999 253 SER A O 1
ATOM 2012 N N . VAL A 1 255 ? -12.36789 51.71007 110.16556 1.000 63.79723 254 VAL A N 1
ATOM 2013 C CA . VAL A 1 255 ? -13.16969 51.84007 108.95543 1.000 65.79575 254 VAL A CA 1
ATOM 2014 C C . VAL A 1 255 ? -14.54279 51.22222 109.18327 1.000 68.06964 254 VAL A C 1
ATOM 2015 O O . VAL A 1 255 ? -14.66199 50.16728 109.81932 1.000 67.24888 254 VAL A O 1
ATOM 2019 N N . PHE A 1 256 ? -15.58365 51.87330 108.67507 1.000 69.67604 255 PHE A N 1
ATOM 2020 C CA . PHE A 1 256 ? -16.93573 51.36745 108.89390 1.000 68.64131 255 PHE A CA 1
ATOM 2021 C C . PHE A 1 256 ? -17.66858 50.96743 107.63281 1.000 68.59130 255 PHE A C 1
ATOM 2022 O O . PHE A 1 256 ? -18.63067 50.20954 107.69272 1.000 74.96149 255 PHE A O 1
ATOM 2030 N N . ALA A 1 257 ? -17.21036 51.49331 106.50285 1.000 68.22115 256 ALA A N 1
ATOM 2031 C CA . ALA A 1 257 ? -17.78619 51.19528 105.20078 1.000 66.36331 256 ALA A CA 1
ATOM 2032 C C . ALA A 1 257 ? -16.65303 51.22909 104.18895 1.000 59.85155 256 ALA A C 1
ATOM 2033 O O . ALA A 1 257 ? -15.79695 52.11501 104.24502 1.000 61.20923 256 ALA A O 1
ATOM 2035 N N . GLN A 1 258 ? -16.62900 50.23903 103.29802 1.000 62.39396 257 GLN A N 1
ATOM 2036 C CA . GLN A 1 258 ? -15.61385 50.14985 102.26018 1.000 56.79220 257 GLN A CA 1
ATOM 2037 C C . GLN A 1 258 ? -16.31466 50.09883 100.93008 1.000 64.10918 257 GLN A C 1
ATOM 2038 O O . GLN A 1 258 ? -17.07171 49.16289 100.67803 1.000 65.23182 257 GLN A O 1
ATOM 2044 N N . GLY A 1 259 ? -16.07143 51.09974 100.08305 1.000 61.99532 258 GLY A N 1
ATOM 2045 C CA . GLY A 1 259 ? -16.62722 51.11771 98.73896 1.000 62.00395 258 GLY A CA 1
ATOM 2046 C C . GLY A 1 259 ? -15.77214 50.37655 97.72014 1.000 65.52969 258 GLY A C 1
ATOM 2047 O O . GLY A 1 259 ? -14.55118 50.26244 97.87933 1.000 64.91586 258 GLY A O 1
ATOM 2048 N N . SER A 1 260 ? -16.41903 49.87454 96.66708 1.000 68.19553 259 SER A N 1
ATOM 2049 C CA . SER A 1 260 ? -15.74994 49.13940 95.58523 1.000 61.19393 259 SER A CA 1
ATOM 2050 C C . SER A 1 260 ? -14.67275 49.96224 94.86834 1.000 65.02984 259 SER A C 1
ATOM 2051 O O . SER A 1 260 ? -14.79960 51.18424 94.68923 1.000 67.58262 259 SER A O 1
ATOM 2054 N N . GLN A 1 261 ? -13.61076 49.28610 94.44754 1.000 62.74663 260 GLN A N 1
ATOM 2055 C CA . GLN A 1 261 ? -12.59757 49.94294 93.64665 1.000 60.41376 260 GLN A CA 1
ATOM 2056 C C . GLN A 1 261 ? -12.99836 49.85288 92.19060 1.000 66.96658 260 GLN A C 1
ATOM 2057 O O . GLN A 1 261 ? -12.90515 50.82282 91.45754 1.000 72.79642 260 GLN A O 1
ATOM 2063 N N . PHE A 1 262 ? -13.43542 48.67090 91.77361 1.000 65.69565 261 PHE A N 1
ATOM 2064 C CA . PHE A 1 262 ? -13.90323 48.47485 90.41056 1.000 65.13315 261 PHE A CA 1
ATOM 2065 C C . PHE A 1 262 ? -15.19431 47.66898 90.40542 1.000 67.97383 261 PHE A C 1
ATOM 2066 O O . PHE A 1 262 ? -15.26250 46.56702 90.94248 1.000 74.58608 261 PHE A O 1
ATOM 2074 N N . SER A 1 263 ? -16.21816 48.22204 89.78122 1.000 72.06107 262 SER A N 1
ATOM 2075 C CA . SER A 1 263 ? -17.48821 47.54016 89.66308 1.000 73.64693 262 SER A CA 1
ATOM 2076 C C . SER A 1 263 ? -18.18797 48.15615 88.47993 1.000 72.31954 262 SER A C 1
ATOM 2077 O O . SER A 1 263 ? -17.77279 49.20607 87.98692 1.000 77.17442 262 SER A O 1
ATOM 2080 N N . LEU A 1 264 ? -19.24097 47.50122 88.01482 1.000 73.70190 263 LEU A N 1
ATOM 2081 C CA . LEU A 1 264 ? -19.98574 48.01122 86.88467 1.000 68.46345 263 LEU A CA 1
ATOM 2082 C C . LEU A 1 264 ? -21.24174 48.72838 87.36243 1.000 71.03563 263 LEU A C 1
ATOM 2083 O O . LEU A 1 264 ? -22.25564 48.74544 86.67327 1.000 74.09390 263 LEU A O 1
ATOM 2088 N N . ASP A 1 265 ? -21.17686 49.32046 88.54840 1.000 71.66004 264 ASP A N 1
ATOM 2089 C CA . ASP A 1 265 ? -22.30286 50.07561 89.06217 1.000 72.21073 264 ASP A CA 1
ATOM 2090 C C . ASP A 1 265 ? -22.12266 51.52956 88.68710 1.000 72.57534 264 ASP A C 1
ATOM 2091 O O . ASP A 1 265 ? -21.01061 52.05145 88.72923 1.000 74.44532 264 ASP A O 1
ATOM 2096 N N . ASP A 1 266 ? -23.21453 52.17165 88.28889 1.000 70.33036 265 ASP A N 1
ATOM 2097 C CA . ASP A 1 266 ? -23.18134 53.58462 87.96180 1.000 67.20116 265 ASP A CA 1
ATOM 2098 C C . ASP A 1 266 ? -23.30445 54.39072 89.25772 1.000 68.27565 265 ASP A C 1
ATOM 2099 O O . ASP A 1 266 ? -22.78936 55.50368 89.36572 1.000 68.83783 265 ASP A O 1
ATOM 2104 N N . VAL A 1 267 ? -23.96166 53.79286 90.24966 1.000 60.71481 266 VAL A N 1
ATOM 2105 C CA . VAL A 1 267 ? -24.18680 54.41297 91.55859 1.000 56.05372 266 VAL A CA 1
ATOM 2106 C C . VAL A 1 267 ? -23.96508 53.42603 92.72069 1.000 60.48045 266 VAL A C 1
ATOM 2107 O O . VAL A 1 267 ? -24.69120 52.44812 92.85865 1.000 70.25627 266 VAL A O 1
ATOM 2111 N N . GLU A 1 268 ? -22.97918 53.69899 93.56482 1.000 64.88534 267 GLU A N 1
ATOM 2112 C CA . GLU A 1 268 ? -22.76344 52.89706 94.80191 1.000 61.91672 267 GLU A CA 1
ATOM 2113 C C . GLU A 1 268 ? -22.75054 53.80414 96.04585 1.000 59.63047 267 GLU A C 1
ATOM 2114 O O . GLU A 1 268 ? -21.91447 54.69106 96.14291 1.000 66.05368 267 GLU A O 1
ATOM 2120 N N . VAL A 1 269 ? -23.66871 53.57930 96.98372 1.000 62.82559 268 VAL A N 1
ATOM 2121 C CA . VAL A 1 269 ? -23.81580 54.43440 98.16664 1.000 55.64086 268 VAL A CA 1
ATOM 2122 C C . VAL A 1 269 ? -23.39907 53.69344 99.43676 1.000 61.19952 268 VAL A C 1
ATOM 2123 O O . VAL A 1 269 ? -23.86122 52.59351 99.69476 1.000 70.52682 268 VAL A O 1
ATOM 2127 N N . LEU A 1 270 ? -22.51712 54.29341 100.22485 1.000 60.44178 269 LEU A N 1
ATOM 2128 C CA . LEU A 1 270 ? -22.18038 53.75447 101.53694 1.000 55.07393 269 LEU A CA 1
ATOM 2129 C C . LEU A 1 270 ? -22.91546 54.52362 102.62977 1.000 64.63653 269 LEU A C 1
ATOM 2130 O O . LEU A 1 270 ? -22.97633 55.75162 102.59668 1.000 61.22904 269 LEU A O 1
ATOM 2135 N N . THR A 1 271 ? -23.46268 53.81674 103.60774 1.000 63.44042 270 THR A N 1
ATOM 2136 C CA . THR A 1 271 ? -23.95980 54.49688 104.79661 1.000 63.09316 270 THR A CA 1
ATOM 2137 C C . THR A 1 271 ? -23.27704 53.95089 106.03476 1.000 62.47555 270 THR A C 1
ATOM 2138 O O . THR A 1 271 ? -22.56313 52.95382 105.96893 1.000 63.96783 270 THR A O 1
ATOM 2142 N N . ALA A 1 272 ? -23.48914 54.62599 107.15868 1.000 65.15745 271 ALA A N 1
ATOM 2143 C CA . ALA A 1 272 ? -23.02838 54.15004 108.45878 1.000 65.99965 271 ALA A CA 1
ATOM 2144 C C . ALA A 1 272 ? -23.80448 54.86719 109.54161 1.000 67.86304 271 ALA A C 1
ATOM 2145 O O . ALA A 1 272 ? -24.06834 56.05921 109.42749 1.000 70.78444 271 ALA A O 1
ATOM 2147 N N . THR A 1 273 ? -24.16871 54.14630 110.59361 1.000 71.43675 272 THR A N 1
ATOM 2148 C CA . THR A 1 273 ? -24.80982 54.78145 111.73647 1.000 70.52989 272 THR A CA 1
ATOM 2149 C C . THR A 1 273 ? -23.85099 54.88843 112.92560 1.000 68.93190 272 THR A C 1
ATOM 2150 O O . THR A 1 273 ? -23.46018 53.89143 113.53573 1.000 73.27482 272 THR A O 1
ATOM 2154 N N . LEU A 1 274 ? -23.47091 56.11842 113.24058 1.000 63.73886 273 LEU A N 1
ATOM 2155 C CA . LEU A 1 274 ? -22.45303 56.36838 114.24171 1.000 61.84389 273 LEU A CA 1
ATOM 2156 C C . LEU A 1 274 ? -22.96111 57.27551 115.34457 1.000 69.63225 273 LEU A C 1
ATOM 2157 O O . LEU A 1 274 ? -23.77398 58.17258 115.09439 1.000 70.93099 273 LEU A O 1
ATOM 2162 N N . ASP A 1 275 ? -22.47532 57.02955 116.56266 1.000 74.75525 274 ASP A N 1
ATOM 2163 C CA . ASP A 1 275 ? -22.79941 57.86366 117.71656 1.000 81.83006 274 ASP A CA 1
ATOM 2164 C C . ASP A 1 275 ? -21.73631 58.94556 117.81364 1.000 75.28254 274 ASP A C 1
ATOM 2165 O O . ASP A 1 275 ? -20.54636 58.64944 117.90684 1.000 74.02925 274 ASP A O 1
ATOM 2170 N N . LEU A 1 276 ? -22.16518 60.20060 117.75549 1.000 71.16887 275 LEU A N 1
ATOM 2171 C CA . LEU A 1 276 ? -21.24107 61.32851 117.81655 1.000 71.25197 275 LEU A CA 1
ATOM 2172 C C . LEU A 1 276 ? -20.48327 61.37152 119.13566 1.000 79.85336 275 LEU A C 1
ATOM 2173 O O . LEU A 1 276 ? -19.38422 61.91142 119.21479 1.000 82.95839 275 LEU A O 1
ATOM 2178 N N . GLU A 1 277 ? -21.08148 60.79366 120.17061 1.000 89.85961 276 GLU A N 1
ATOM 2179 C CA . GLU A 1 277 ? -20.48368 60.82069 121.52170 1.000 80.42961 276 GLU A CA 1
ATOM 2180 C C . GLU A 1 277 ? -19.24178 59.95757 121.57795 1.000 75.97709 276 GLU A C 1
ATOM 2181 O O . GLU A 1 277 ? -18.42190 60.11955 122.47806 1.000 83.89127 276 GLU A O 1
ATOM 2187 N N . ASP A 1 278 ? -19.10073 59.04949 120.61703 1.000 77.36966 277 ASP A N 1
ATOM 2188 C CA . ASP A 1 278 ? -17.89780 58.23136 120.52627 1.000 75.88080 277 ASP A CA 1
ATOM 2189 C C . ASP A 1 278 ? -16.73265 59.11021 120.12539 1.000 73.30409 277 ASP A C 1
ATOM 2190 O O . ASP A 1 278 ? -15.61574 58.91413 120.59457 1.000 71.48973 277 ASP A O 1
ATOM 2195 N N . VAL A 1 279 ? -17.00242 60.07818 119.25328 1.000 70.80000 278 VAL A N 1
ATOM 2196 C CA . VAL A 1 279 ? -16.00126 61.06305 118.85736 1.000 69.28216 278 VAL A CA 1
ATOM 2197 C C . VAL A 1 279 ? -15.59236 61.86909 120.08137 1.000 70.12778 278 VAL A C 1
ATOM 2198 O O . VAL A 1 279 ? -14.41440 61.98000 120.42654 1.000 69.29943 278 VAL A O 1
ATOM 2202 N N . ARG A 1 280 ? -16.59840 62.42824 120.73618 1.000 74.08514 279 ARG A N 1
ATOM 2203 C CA . ARG A 1 280 ? -16.38548 63.32030 121.85315 1.000 74.87466 279 ARG A CA 1
ATOM 2204 C C . ARG A 1 280 ? -15.60272 62.61929 122.95831 1.000 72.23141 279 ARG A C 1
ATOM 2205 O O . ARG A 1 280 ? -14.69975 63.21524 123.54741 1.000 77.07586 279 ARG A O 1
ATOM 2213 N N . SER A 1 281 ? -15.91589 61.35134 123.21635 1.000 67.70314 280 SER A N 1
ATOM 2214 C CA . SER A 1 281 ? -15.21112 60.61535 124.26251 1.000 64.77582 280 SER A CA 1
ATOM 2215 C C . SER A 1 281 ? -13.85010 60.07317 123.79676 1.000 71.49563 280 SER A C 1
ATOM 2216 O O . SER A 1 281 ? -12.96325 59.85414 124.62091 1.000 74.62303 280 SER A O 1
ATOM 2219 N N . TYR A 1 282 ? -13.67593 59.88107 122.48680 1.000 78.10007 281 TYR A N 1
ATOM 2220 C CA . TYR A 1 282 ? -12.37988 59.48290 121.93502 1.000 66.94047 281 TYR A CA 1
ATOM 2221 C C . TYR A 1 282 ? -11.40976 60.65980 121.93008 1.000 67.60238 281 TYR A C 1
ATOM 2222 O O . TYR A 1 282 ? -10.21481 60.49269 122.14028 1.000 76.33097 281 TYR A O 1
ATOM 2231 N N . ARG A 1 283 ? -11.92360 61.85683 121.68292 1.000 64.95032 282 ARG A N 1
ATOM 2232 C CA . ARG A 1 283 ? -11.07949 63.04875 121.72997 1.000 72.03299 282 ARG A CA 1
ATOM 2233 C C . ARG A 1 283 ? -10.65767 63.39181 123.16501 1.000 81.44867 282 ARG A C 1
ATOM 2234 O O . ARG A 1 283 ? -9.54465 63.88071 123.38314 1.000 85.18848 282 ARG A O 1
ATOM 2242 N N . ALA A 1 284 ? -11.53685 63.12196 124.13289 1.000 83.66415 283 ALA A N 1
ATOM 2243 C CA . ALA A 1 284 ? -11.23904 63.35403 125.54592 1.000 86.30695 283 ALA A CA 1
ATOM 2244 C C . ALA A 1 284 ? -10.10719 62.44095 125.96516 1.000 85.27171 283 ALA A C 1
ATOM 2245 O O . ALA A 1 284 ? -9.22927 62.81391 126.74626 1.000 84.76309 283 ALA A O 1
ATOM 2247 N N . GLU A 1 285 ? -10.16223 61.23891 125.40423 1.000 89.13927 284 GLU A N 1
ATOM 2248 C CA . GLU A 1 285 ? -9.17137 60.14883 125.61746 1.000 106.09393 284 GLU A CA 1
ATOM 2249 C C . GLU A 1 285 ? -7.75428 60.58466 125.27764 1.000 108.57318 284 GLU A C 1
ATOM 2250 O O . GLU A 1 285 ? -6.79942 60.16361 125.92382 1.000 105.65704 284 GLU A O 1
ATOM 2256 N N . ILE A 1 286 ? -7.62904 61.41857 124.24960 1.000 112.87896 285 ILE A N 1
ATOM 2257 C CA . ILE A 1 286 ? -6.33492 61.95241 123.83776 1.000 113.62496 285 ILE A CA 1
ATOM 2258 C C . ILE A 1 286 ? -6.00191 63.21144 124.64172 1.000 120.85556 285 ILE A C 1
ATOM 2259 O O . ILE A 1 286 ? -5.41608 63.14345 125.73082 1.000 117.86353 285 ILE A O 1
ATOM 2264 N N . SER A 1 287 ? -6.39771 64.35844 124.09858 1.000 126.49112 286 SER A N 1
ATOM 2265 C CA . SER A 1 287 ? -6.13968 65.63946 124.73853 1.000 132.45762 286 SER A CA 1
ATOM 2266 C C . SER A 1 287 ? -7.43064 66.42461 125.00628 1.000 137.37926 286 SER A C 1
ATOM 2267 O O . SER A 1 287 ? -7.97744 67.07560 124.10816 1.000 132.97169 286 SER A O 1
ATOM 2270 N N . SER A 1 288 ? -7.90484 66.33874 126.25322 1.000 147.35151 287 SER A N 1
ATOM 2271 C CA . SER A 1 288 ? -9.08584 67.07089 126.72699 1.000 143.23786 287 SER A CA 1
ATOM 2272 C C . SER A 1 288 ? -8.63577 68.43788 127.22496 1.000 139.18211 287 SER A C 1
ATOM 2273 O O . SER A 1 288 ? -9.43476 69.25400 127.69378 1.000 130.04417 287 SER A O 1
ATOM 2276 N N . ARG A 1 289 ? -7.33373 68.66574 127.10014 1.000 146.98568 288 ARG A N 1
ATOM 2277 C CA . ARG A 1 289 ? -6.68868 69.88571 127.55415 1.000 159.08187 288 ARG A CA 1
ATOM 2278 C C . ARG A 1 289 ? -6.70540 70.97964 126.48408 1.000 165.10891 288 ARG A C 1
ATOM 2279 O O . ARG A 1 289 ? -7.68527 71.17568 125.75391 1.000 167.93819 288 ARG A O 1
ATOM 2287 N N . ASN A 1 290 ? -5.58232 71.67652 126.41220 1.000 166.12826 289 ASN A N 1
ATOM 2288 C CA . ASN A 1 290 ? -5.38108 72.80744 125.54615 1.000 162.25856 289 ASN A CA 1
ATOM 2289 C C . ASN A 1 290 ? -4.17698 72.45125 124.67036 1.000 162.02861 289 ASN A C 1
ATOM 2290 O O . ASN A 1 290 ? -3.54212 71.41920 124.88952 1.000 166.53142 289 ASN A O 1
ATOM 2295 N N . LEU A 1 291 ? -3.85874 73.26215 123.66935 1.000 162.06387 290 LEU A N 1
ATOM 2296 C CA . LEU A 1 291 ? -2.70565 72.93297 122.83254 1.000 159.20934 290 LEU A CA 1
ATOM 2297 C C . LEU A 1 291 ? -1.52458 73.88387 123.03066 1.000 161.06693 290 LEU A C 1
ATOM 2298 O O . LEU A 1 291 ? -1.35969 74.46393 124.10764 1.000 162.18791 290 LEU A O 1
ATOM 2303 N N . ALA A 1 292 ? -0.70441 74.02571 121.99377 1.000 159.93252 291 ALA A N 1
ATOM 2304 C CA . ALA A 1 292 ? 0.54665 74.77659 122.09191 1.000 161.46839 291 ALA A CA 1
ATOM 2305 C C . ALA A 1 292 ? 0.33278 76.28362 122.23477 1.000 164.56938 291 ALA A C 1
ATOM 2306 O O . ALA A 1 292 ? 1.29087 77.06352 122.16886 1.000 163.79033 291 ALA A O 1
ATOM 2308 N N . ALA A 1 293 ? -0.92121 76.68277 122.44155 1.000 158.12045 292 ALA A N 1
ATOM 2309 C CA . ALA A 1 293 ? -1.29107 78.09181 122.46640 1.000 152.58345 292 ALA A CA 1
ATOM 2310 C C . ALA A 1 293 ? -1.12080 78.68569 121.06138 1.000 148.60460 292 ALA A C 1
ATOM 2311 O O . ALA A 1 293 ? -0.11769 79.33357 120.76049 1.000 143.02486 292 ALA A O 1
ATOM 2313 N N . SER A 1 294 ? -2.10569 78.44173 120.20025 1.000 143.48420 293 SER A N 1
ATOM 2314 C CA . SER A 1 294 ? -2.00244 78.81562 118.79424 1.000 135.38781 293 SER A CA 1
ATOM 2315 C C . SER A 1 294 ? -2.61126 80.19066 118.48405 1.000 139.51900 293 SER A C 1
ATOM 2316 O O . SER A 1 294 ? -2.04106 80.95955 117.70808 1.000 144.88806 293 SER A O 1
ATOM 2319 N N . ARG A 1 295 ? -3.76032 80.48982 119.09286 1.000 135.87306 294 ARG A N 1
ATOM 2320 C CA . ARG A 1 295 ? -4.47716 81.76288 118.89766 1.000 126.42167 294 ARG A CA 1
ATOM 2321 C C . ARG A 1 295 ? -4.67489 82.17480 117.42560 1.000 118.41349 294 ARG A C 1
ATOM 2322 O O . ARG A 1 295 ? -4.60372 83.35977 117.09053 1.000 103.44797 294 ARG A O 1
ATOM 2330 N N . ALA A 1 296 ? -4.94486 81.19776 116.55963 1.000 118.20708 295 ALA A N 1
ATOM 2331 C CA . ALA A 1 296 ? -5.15262 81.45869 115.13258 1.000 111.75057 295 ALA A CA 1
ATOM 2332 C C . ALA A 1 296 ? -6.59253 81.89381 114.82533 1.000 107.13514 295 ALA A C 1
ATOM 2333 O O . ALA A 1 296 ? -7.49367 81.67296 115.63221 1.000 106.29183 295 ALA A O 1
ATOM 2335 N N . SER A 1 297 ? -6.79829 82.52275 113.66726 1.000 102.75712 296 SER A N 1
ATOM 2336 C CA . SER A 1 297 ? -8.14019 82.91586 113.24202 1.000 93.93721 296 SER A CA 1
ATOM 2337 C C . SER A 1 297 ? -8.98430 81.66594 113.13198 1.000 91.00265 296 SER A C 1
ATOM 2338 O O . SER A 1 297 ? -8.62729 80.71185 112.42910 1.000 91.78855 296 SER A O 1
ATOM 2341 N N . PRO A 1 298 ? -10.11041 81.65010 113.84382 1.000 91.02691 297 PRO A N 1
ATOM 2342 C CA . PRO A 1 298 ? -10.89554 80.41718 113.87678 1.000 83.45239 297 PRO A CA 1
ATOM 2343 C C . PRO A 1 298 ? -11.85236 80.33220 112.68964 1.000 75.81442 297 PRO A C 1
ATOM 2344 O O . PRO A 1 298 ? -12.09416 81.31717 111.98754 1.000 69.93674 297 PRO A O 1
ATOM 2348 N N . TYR A 1 299 ? -12.38245 79.13823 112.46865 1.000 75.23967 298 TYR A N 1
ATOM 2349 C CA . TYR A 1 299 ? -13.31231 78.89625 111.37952 1.000 66.11805 298 TYR A CA 1
ATOM 2350 C C . TYR A 1 299 ? -14.62926 79.64140 111.52727 1.000 58.06221 298 TYR A C 1
ATOM 2351 O O . TYR A 1 299 ? -15.27742 79.57354 112.57718 1.000 67.26974 298 TYR A O 1
ATOM 2360 N N . PRO A 1 300 ? -15.02503 80.36236 110.47116 1.000 51.94443 299 PRO A N 1
ATOM 2361 C CA . PRO A 1 300 ? -16.38195 80.92249 110.34992 1.000 50.17279 299 PRO A CA 1
ATOM 2362 C C . PRO A 1 300 ? -17.43107 79.82460 110.38083 1.000 57.13580 299 PRO A C 1
ATOM 2363 O O . PRO A 1 300 ? -17.20511 78.70055 109.91495 1.000 56.04842 299 PRO A O 1
ATOM 2367 N N . ARG A 1 301 ? -18.59312 80.15276 110.91964 1.000 55.72572 300 ARG A N 1
ATOM 2368 C CA . ARG A 1 301 ? -19.60025 79.13788 111.15155 1.000 55.82028 300 ARG A CA 1
ATOM 2369 C C . ARG A 1 301 ? -20.92712 79.47497 110.49533 1.000 57.25930 300 ARG A C 1
ATOM 2370 O O . ARG A 1 301 ? -21.53606 80.50305 110.79517 1.000 52.29115 300 ARG A O 1
ATOM 2378 N N . VAL A 1 302 ? -21.37008 78.58795 109.61032 1.000 58.39879 301 VAL A N 1
ATOM 2379 C CA . VAL A 1 302 ? -22.69498 78.68504 109.02012 1.000 57.24039 301 VAL A CA 1
ATOM 2380 C C . VAL A 1 302 ? -23.73118 77.98721 109.90801 1.000 62.68695 301 VAL A C 1
ATOM 2381 O O . VAL A 1 302 ? -23.72332 76.76422 110.02010 1.000 58.81122 301 VAL A O 1
ATOM 2385 N N . LYS A 1 303 ? -24.61120 78.75934 110.54782 1.000 62.71747 302 LYS A N 1
ATOM 2386 C CA . LYS A 1 303 ? -25.69738 78.16451 111.32270 1.000 63.61959 302 LYS A CA 1
ATOM 2387 C C . LYS A 1 303 ? -26.70531 77.49655 110.40359 1.000 65.71656 302 LYS A C 1
ATOM 2388 O O . LYS A 1 303 ? -27.19110 78.11753 109.46448 1.000 63.16172 302 LYS A O 1
ATOM 2394 N N . VAL A 1 304 ? -27.00648 76.22860 110.67864 1.000 61.99502 303 VAL A N 1
ATOM 2395 C CA . VAL A 1 304 ? -27.99644 75.46864 109.91054 1.000 67.79162 303 VAL A CA 1
ATOM 2396 C C . VAL A 1 304 ? -29.10863 74.92682 110.80341 1.000 71.23480 303 VAL A C 1
ATOM 2397 O O . VAL A 1 304 ? -28.85185 74.12385 111.70450 1.000 69.14625 303 VAL A O 1
ATOM 2401 N N . ASP A 1 305 ? -30.34155 75.34992 110.53619 1.000 72.60838 304 ASP A N 1
ATOM 2402 C CA . ASP A 1 305 ? -31.49471 74.95110 111.34605 1.000 76.18030 304 ASP A CA 1
ATOM 2403 C C . ASP A 1 305 ? -31.97181 73.51113 111.06807 1.000 71.50662 304 ASP A C 1
ATOM 2404 O O . ASP A 1 305 ? -33.04075 73.28620 110.49593 1.000 74.27058 304 ASP A O 1
ATOM 2409 N N . PHE A 1 306 ? -31.17698 72.54408 111.51126 1.000 65.57180 305 PHE A N 1
ATOM 2410 C CA . PHE A 1 306 ? -31.37307 71.14507 111.15533 1.000 63.50216 305 PHE A CA 1
ATOM 2411 C C . PHE A 1 306 ? -30.71731 70.23908 112.18749 1.000 70.62916 305 PHE A C 1
ATOM 2412 O O . PHE A 1 306 ? -29.64136 70.55700 112.70163 1.000 73.33474 305 PHE A O 1
ATOM 2420 N N . ALA A 1 307 ? -31.35247 69.10816 112.48548 1.000 69.66238 306 ALA A N 1
ATOM 2421 C CA . ALA A 1 307 ? -30.75271 68.10916 113.37364 1.000 73.28619 306 ALA A CA 1
ATOM 2422 C C . ALA A 1 307 ? -30.34972 66.86707 112.59978 1.000 77.19173 306 ALA A C 1
ATOM 2423 O O . ALA A 1 307 ? -31.18370 66.18611 112.00671 1.000 85.29520 306 ALA A O 1
ATOM 2425 N N . LEU A 1 308 ? -29.05675 66.57994 112.61300 1.000 78.83669 307 LEU A N 1
ATOM 2426 C CA . LEU A 1 308 ? -28.51775 65.45883 111.87316 1.000 74.06869 307 LEU A CA 1
ATOM 2427 C C . LEU A 1 308 ? -28.99397 64.12192 112.43218 1.000 71.84361 307 LEU A C 1
ATOM 2428 O O . LEU A 1 308 ? -29.20196 63.17389 111.68022 1.000 74.99024 307 LEU A O 1
ATOM 2433 N N . SER A 1 309 ? -29.13018 64.04303 113.75317 1.000 81.98668 308 SER A N 1
ATOM 2434 C CA . SER A 1 309 ? -29.71940 62.87313 114.39816 1.000 92.36109 308 SER A CA 1
ATOM 2435 C C . SER A 1 309 ? -31.19042 63.13930 114.69492 1.000 100.81768 308 SER A C 1
ATOM 2436 O O . SER A 1 309 ? -31.51741 64.15338 115.30980 1.000 98.27902 308 SER A O 1
ATOM 2439 N N . CYS A 1 310 ? -32.07844 62.24536 114.26484 1.000 111.37843 309 CYS A N 1
ATOM 2440 C CA . CYS A 1 310 ? -33.50645 62.47952 114.48061 1.000 129.86404 309 CYS A CA 1
ATOM 2441 C C . CYS A 1 310 ? -34.32264 61.24363 114.88558 1.000 142.98936 309 CYS A C 1
ATOM 2442 O O . CYS A 1 310 ? -34.86058 60.53063 114.03554 1.000 144.66855 309 CYS A O 1
ATOM 2445 N N . HIS A 1 311 ? -34.41486 61.01173 116.19258 1.000 152.03082 310 HIS A N 1
ATOM 2446 C CA . HIS A 1 311 ? -35.33805 60.02687 116.77251 1.000 162.96276 310 HIS A CA 1
ATOM 2447 C C . HIS A 1 311 ? -35.10714 58.55682 116.38664 1.000 163.08641 310 HIS A C 1
ATOM 2448 O O . HIS A 1 311 ? -35.56834 57.65991 117.09764 1.000 165.81689 310 HIS A O 1
ATOM 2455 N N . GLU A 1 312 ? -34.41199 58.31067 115.27577 1.000 157.84149 311 GLU A N 1
ATOM 2456 C CA . GLU A 1 312 ? -34.20806 56.91661 114.75889 1.000 151.72673 311 GLU A CA 1
ATOM 2457 C C . GLU A 1 312 ? -33.50730 55.96761 115.73807 1.000 154.60765 311 GLU A C 1
ATOM 2458 O O . GLU A 1 312 ? -33.65841 54.75162 115.62513 1.000 160.52941 311 GLU A O 1
ATOM 2464 N N . ASP A 1 313 ? -32.75139 56.52260 116.68314 1.000 153.15373 312 ASP A N 1
ATOM 2465 C CA . ASP A 1 313 ? -31.99462 55.74059 117.66231 1.000 148.38575 312 ASP A CA 1
ATOM 2466 C C . ASP A 1 313 ? -32.67882 54.44869 118.13730 1.000 150.84534 312 ASP A C 1
ATOM 2467 O O . ASP A 1 313 ? -32.05493 53.38263 118.16147 1.000 143.96896 312 ASP A O 1
ATOM 2472 N N . LEU A 1 314 ? -33.95786 54.55085 118.50210 1.000 158.79174 313 LEU A N 1
ATOM 2473 C CA . LEU A 1 314 ? -34.70407 53.43497 119.10406 1.000 160.81348 313 LEU A CA 1
ATOM 2474 C C . LEU A 1 314 ? -34.62009 52.10690 118.33917 1.000 158.22285 313 LEU A C 1
ATOM 2475 O O . LEU A 1 314 ? -34.87828 51.03897 118.90520 1.000 158.61289 313 LEU A O 1
ATOM 2480 N N . LEU A 1 315 ? -34.25689 52.17978 117.06222 1.000 152.71918 314 LEU A N 1
ATOM 2481 C CA . LEU A 1 315 ? -34.12288 50.98371 116.23532 1.000 148.75878 314 LEU A CA 1
ATOM 2482 C C . LEU A 1 315 ? -32.74279 50.90952 115.56654 1.000 143.10502 314 LEU A C 1
ATOM 2483 O O . LEU A 1 315 ? -32.19587 49.82045 115.37869 1.000 137.38453 314 LEU A O 1
ATOM 2488 N N . ALA A 1 316 ? -32.17862 52.07844 115.25354 1.000 142.34722 315 ALA A N 1
ATOM 2489 C CA . ALA A 1 316 ? -30.97249 52.19626 114.42771 1.000 127.23373 315 ALA A CA 1
ATOM 2490 C C . ALA A 1 316 ? -29.72964 51.53318 115.02295 1.000 115.30852 315 ALA A C 1
ATOM 2491 O O . ALA A 1 316 ? -29.17675 52.00419 116.01800 1.000 110.06065 315 ALA A O 1
ATOM 2493 N N . PRO A 1 317 ? -29.28766 50.43209 114.39609 1.000 108.98273 316 PRO A N 1
ATOM 2494 C CA . PRO A 1 317 ? -28.08879 49.68599 114.77733 1.000 98.27173 316 PRO A CA 1
ATOM 2495 C C . PRO A 1 317 ? -26.83467 50.48984 114.49146 1.000 92.32945 316 PRO A C 1
ATOM 2496 O O . PRO A 1 317 ? -26.65645 51.03175 113.39745 1.000 93.71809 316 PRO A O 1
ATOM 2500 N N . ILE A 1 318 ? -25.96981 50.56483 115.48958 1.000 83.97593 317 ILE A N 1
ATOM 2501 C CA . ILE A 1 318 ? -24.66473 51.17868 115.32774 1.000 78.09642 317 ILE A CA 1
ATOM 2502 C C . ILE A 1 318 ? -23.79067 50.34653 114.39193 1.000 79.15330 317 ILE A C 1
ATOM 2503 O O . ILE A 1 318 ? -23.71081 49.13153 114.52803 1.000 89.28411 317 ILE A O 1
ATOM 2508 N N . SER A 1 319 ? -23.13646 51.00240 113.44198 1.000 79.28956 318 SER A N 1
ATOM 2509 C CA . SER A 1 319 ? -22.23439 50.31624 112.52817 1.000 81.15885 318 SER A CA 1
ATOM 2510 C C . SER A 1 319 ? -21.03156 49.75817 113.27839 1.000 83.53113 318 SER A C 1
ATOM 2511 O O . SER A 1 319 ? -20.40361 50.47016 114.06143 1.000 85.35883 318 SER A O 1
ATOM 2514 N N . GLU A 1 320 ? -20.70165 48.49112 113.04353 1.000 78.55469 319 GLU A N 1
ATOM 2515 C CA . GLU A 1 320 ? -19.46780 47.90904 113.64075 1.000 77.99777 319 GLU A CA 1
ATOM 2516 C C . GLU A 1 320 ? -18.26264 48.13885 112.72392 1.000 75.61218 319 GLU A C 1
ATOM 2517 O O . GLU A 1 320 ? -18.42444 48.30078 111.50588 1.000 78.01537 319 GLU A O 1
ATOM 2523 N N . PRO A 1 321 ? -17.04972 48.18877 113.31010 1.000 74.67590 320 PRO A N 1
ATOM 2524 C CA . PRO A 1 321 ? -15.81559 48.39259 112.53927 1.000 71.32772 320 PRO A CA 1
ATOM 2525 C C . PRO A 1 321 ? -15.55357 47.22250 111.61239 1.000 69.08950 320 PRO A C 1
ATOM 2526 O O . PRO A 1 321 ? -15.96872 46.09556 111.90441 1.000 70.10804 320 PRO A O 1
ATOM 2530 N N . ILE A 1 322 ? -14.87337 47.49335 110.50348 1.000 68.28819 321 ILE A N 1
ATOM 2531 C CA . ILE A 1 322 ? -14.51833 46.45625 109.54060 1.000 72.75496 321 ILE A CA 1
ATOM 2532 C C . ILE A 1 322 ? -13.05426 46.55907 109.11982 1.000 71.62337 321 ILE A C 1
ATOM 2533 O O . ILE A 1 322 ? -12.39318 47.58502 109.31985 1.000 67.32443 321 ILE A O 1
ATOM 2538 N N . GLU A 1 323 ? -12.55328 45.47798 108.53797 1.000 71.32441 322 GLU A N 1
ATOM 2539 C CA . GLU A 1 323 ? -11.20519 45.47580 107.92717 1.000 77.24516 322 GLU A CA 1
ATOM 2540 C C . GLU A 1 323 ? -11.31594 45.69370 106.42814 1.000 79.43217 322 GLU A C 1
ATOM 2541 O O . GLU A 1 323 ? -12.15289 45.09674 105.75506 1.000 77.94319 322 GLU A O 1
ATOM 2547 N N . TRP A 1 324 ? -10.46877 46.57958 105.91721 1.000 80.63025 323 TRP A N 1
ATOM 2548 C CA . TRP A 1 324 ? -10.40152 46.88648 104.49420 1.000 70.44627 323 TRP A CA 1
ATOM 2549 C C . TRP A 1 324 ? -9.78453 45.71636 103.73437 1.000 68.73419 323 TRP A C 1
ATOM 2550 O O . TRP A 1 324 ? -8.67562 45.28227 104.05357 1.000 74.42172 323 TRP A O 1
ATOM 2561 N N . LYS A 1 325 ? -10.50443 45.19137 102.74730 1.000 70.60021 324 LYS A N 1
ATOM 2562 C CA . LYS A 1 325 ? -9.97141 44.11025 101.91646 1.000 69.88959 324 LYS A CA 1
ATOM 2563 C C . LYS A 1 325 ? -9.38516 44.67810 100.63251 1.000 71.37519 324 LYS A C 1
ATOM 2564 O O . LYS A 1 325 ? -10.07998 45.36112 99.89135 1.000 75.72389 324 LYS A O 1
ATOM 2570 N N . TYR A 1 326 ? -8.10915 44.40296 100.37372 1.000 66.24145 325 TYR A N 1
ATOM 2571 C CA . TYR A 1 326 ? -7.45192 44.88680 99.15378 1.000 69.75504 325 TYR A CA 1
ATOM 2572 C C . TYR A 1 326 ? -7.47585 43.85973 98.02485 1.000 64.66834 325 TYR A C 1
ATOM 2573 O O . TYR A 1 326 ? -7.60901 42.67376 98.27091 1.000 75.56133 325 TYR A O 1
ATOM 2582 N N . HIS A 1 327 ? -7.35362 44.31463 96.78784 1.000 66.76953 326 HIS A N 1
ATOM 2583 C CA . HIS A 1 327 ? -7.14854 43.39653 95.68093 1.000 63.48382 326 HIS A CA 1
ATOM 2584 C C . HIS A 1 327 ? -5.66154 43.11036 95.46918 1.000 69.47194 326 HIS A C 1
ATOM 2585 O O . HIS A 1 327 ? -4.80946 44.00928 95.56025 1.000 68.83836 326 HIS A O 1
ATOM 2592 N N . SER A 1 328 ? -5.34962 41.85731 95.16731 1.000 70.87028 327 SER A N 1
ATOM 2593 C CA . SER A 1 328 ? -4.00759 41.52014 94.71854 1.000 73.38150 327 SER A CA 1
ATOM 2594 C C . SER A 1 328 ? -3.70332 42.37403 93.49253 1.000 74.14224 327 SER A C 1
ATOM 2595 O O . SER A 1 328 ? -4.62016 42.84007 92.80836 1.000 74.01839 327 SER A O 1
ATOM 2598 N N . PRO A 1 329 ? -2.41725 42.57388 93.19271 1.000 68.09955 328 PRO A N 1
ATOM 2599 C CA . PRO A 1 329 ? -2.06899 43.32876 91.98871 1.000 71.69351 328 PRO A CA 1
ATOM 2600 C C . PRO A 1 329 ? -2.66087 42.68373 90.73366 1.000 72.10518 328 PRO A C 1
ATOM 2601 O O . PRO A 1 329 ? -3.15266 43.37972 89.85954 1.000 77.53580 328 PRO A O 1
ATOM 2605 N N . GLU A 1 330 ? -2.62099 41.36172 90.64376 1.000 77.57418 329 GLU A N 1
ATOM 2606 C CA . GLU A 1 330 ? -3.22788 40.67870 89.47072 1.000 69.09859 329 GLU A CA 1
ATOM 2607 C C . GLU A 1 330 ? -4.73285 40.90385 89.43547 1.000 72.01880 329 GLU A C 1
ATOM 2608 O O . GLU A 1 330 ? -5.26966 41.19383 88.37037 1.000 81.51994 329 GLU A O 1
ATOM 2614 N N . GLU A 1 331 ? -5.40704 40.78900 90.57838 1.000 69.25531 330 GLU A N 1
ATOM 2615 C CA . GLU A 1 331 ? -6.86801 41.11015 90.64014 1.000 72.36363 330 GLU A CA 1
ATOM 2616 C C . GLU A 1 331 ? -7.11780 42.53415 90.20000 1.000 73.96180 330 GLU A C 1
ATOM 2617 O O . GLU A 1 331 ? -8.08167 42.78119 89.48684 1.000 71.49235 330 GLU A O 1
ATOM 2623 N N . GLU A 1 332 ? -6.25377 43.45609 90.62107 1.000 73.52509 331 GLU A N 1
ATOM 2624 C CA . GLU A 1 332 ? -6.35056 44.89307 90.20195 1.000 75.51257 331 GLU A CA 1
ATOM 2625 C C . GLU A 1 332 ? -6.32332 45.01396 88.68195 1.000 70.91866 331 GLU A C 1
ATOM 2626 O O . GLU A 1 332 ? -7.16016 45.68600 88.08277 1.000 75.16391 331 GLU A O 1
ATOM 2632 N N . ILE A 1 333 ? -5.35929 44.33982 88.06814 1.000 67.73478 332 ILE A N 1
ATOM 2633 C CA . ILE A 1 333 ? -5.19108 44.34070 86.62116 1.000 67.91425 332 ILE A CA 1
ATOM 2634 C C . ILE A 1 333 ? -6.37803 43.71777 85.89803 1.000 69.44480 332 ILE A C 1
ATOM 2635 O O . ILE A 1 333 ? -6.81182 44.21574 84.85093 1.000 76.18772 332 ILE A O 1
ATOM 2640 N N . SER A 1 334 ? -6.91422 42.64186 86.46602 1.000 67.77229 333 SER A N 1
ATOM 2641 C CA . SER A 1 334 ? -8.02220 41.92393 85.84090 1.000 67.08663 333 SER A CA 1
ATOM 2642 C C . SER A 1 334 ? -9.34915 42.68308 85.97265 1.000 68.76841 333 SER A C 1
ATOM 2643 O O . SER A 1 334 ? -10.32608 42.35513 85.29053 1.000 68.72103 333 SER A O 1
ATOM 2646 N N . LEU A 1 335 ? -9.38317 43.70514 86.82657 1.000 67.27633 334 LEU A N 1
ATOM 2647 C CA . LEU A 1 335 ? -10.63614 44.40229 87.09034 1.000 67.45256 334 LEU A CA 1
ATOM 2648 C C . LEU A 1 335 ? -10.73991 45.80726 86.50922 1.000 62.81621 334 LEU A C 1
ATOM 2649 O O . LEU A 1 335 ? -11.77479 46.18332 85.95204 1.000 52.68766 334 LEU A O 1
ATOM 2654 N N . GLY A 1 336 ? -9.67385 46.58416 86.64633 1.000 62.94282 335 GLY A N 1
ATOM 2655 C CA . GLY A 1 336 ? -9.69865 47.98313 86.24323 1.000 59.43725 335 GLY A CA 1
ATOM 2656 C C . GLY A 1 336 ? -9.82240 48.18704 84.74419 1.000 55.94887 335 GLY A C 1
ATOM 2657 O O . GLY A 1 336 ? -10.88228 48.59211 84.24801 1.000 56.05727 335 GLY A O 1
ATOM 2658 N N . PRO A 1 337 ? -8.73032 47.91188 84.01038 1.000 57.59338 336 PRO A N 1
ATOM 2659 C CA . PRO A 1 337 ? -8.76709 47.96678 82.54737 1.000 57.06437 336 PRO A CA 1
ATOM 2660 C C . PRO A 1 337 ? -10.03308 47.29187 82.00823 1.000 55.54888 336 PRO A C 1
ATOM 2661 O O . PRO A 1 337 ? -10.58488 47.71985 80.99511 1.000 53.77225 336 PRO A O 1
ATOM 2665 N N . ALA A 1 338 ? -10.48129 46.24796 82.70123 1.000 58.02865 337 ALA A N 1
ATOM 2666 C CA . ALA A 1 338 ? -11.70431 45.54406 82.35309 1.000 52.77270 337 ALA A CA 1
ATOM 2667 C C . ALA A 1 338 ? -12.93923 46.44420 82.44684 1.000 53.78041 337 ALA A C 1
ATOM 2668 O O . ALA A 1 338 ? -13.68507 46.59320 81.48272 1.000 57.78902 337 ALA A O 1
ATOM 2670 N N . CYS A 1 339 ? -13.15134 47.04730 83.60977 1.000 56.62142 338 CYS A N 1
ATOM 2671 C CA . CYS A 1 339 ? -14.27328 47.95743 83.79854 1.000 58.00333 338 CYS A CA 1
ATOM 2672 C C . CYS A 1 339 ? -14.13802 49.17835 82.92347 1.000 62.53794 338 CYS A C 1
ATOM 2673 O O . CYS A 1 339 ? -15.13490 49.74342 82.47328 1.000 66.59124 338 CYS A O 1
ATOM 2676 N N . TRP A 1 340 ? -12.89895 49.59321 82.69863 1.000 53.41794 339 TRP A N 1
ATOM 2677 C CA . TRP A 1 340 ? -12.61470 50.65111 81.74560 1.000 56.08004 339 TRP A CA 1
ATOM 2678 C C . TRP A 1 340 ? -13.21052 50.30508 80.36953 1.000 60.28985 339 TRP A C 1
ATOM 2679 O O . TRP A 1 340 ? -14.03136 51.04612 79.81336 1.000 60.69990 339 TRP A O 1
ATOM 2690 N N . LEU A 1 341 ? -12.79856 49.15800 79.83768 1.000 61.33140 340 LEU A N 1
ATOM 2691 C CA . LEU A 1 341 ? -13.19240 48.72695 78.50265 1.000 57.38783 340 LEU A CA 1
ATOM 2692 C C . LEU A 1 341 ? -14.69539 48.64509 78.36742 1.000 54.88128 340 LEU A C 1
ATOM 2693 O O . LEU A 1 341 ? -15.24120 48.89407 77.28632 1.000 54.65541 340 LEU A O 1
ATOM 2698 N N . TRP A 1 342 ? -15.36059 48.28123 79.46335 1.000 57.12227 341 TRP A N 1
ATOM 2699 C CA . TRP A 1 342 ? -16.81960 48.24538 79.49713 1.000 55.02573 341 TRP A CA 1
ATOM 2700 C C . TRP A 1 342 ? -17.43543 49.63743 79.31394 1.000 59.19705 341 TRP A C 1
ATOM 2701 O O . TRP A 1 342 ? -18.33829 49.79647 78.48879 1.000 61.30058 341 TRP A O 1
ATOM 2712 N N . ASP A 1 343 ? -16.96044 50.64244 80.05094 1.000 56.98266 342 ASP A N 1
ATOM 2713 C CA . ASP A 1 343 ? -17.49327 51.98748 79.85177 1.000 60.07042 342 ASP A CA 1
ATOM 2714 C C . ASP A 1 343 ? -17.15301 52.50935 78.45478 1.000 62.88040 342 ASP A C 1
ATOM 2715 O O . ASP A 1 343 ? -17.98284 53.12138 77.77561 1.000 57.31202 342 ASP A O 1
ATOM 2720 N N . PHE A 1 344 ? -15.93497 52.24419 78.01099 1.000 58.14019 343 PHE A N 1
ATOM 2721 C CA . PHE A 1 344 ? -15.56373 52.65706 76.67601 1.000 54.72970 343 PHE A CA 1
ATOM 2722 C C . PHE A 1 344 ? -16.47762 52.12308 75.59991 1.000 61.08982 343 PHE A C 1
ATOM 2723 O O . PHE A 1 344 ? -16.89741 52.86906 74.72080 1.000 61.86897 343 PHE A O 1
ATOM 2731 N N . LEU A 1 345 ? -16.75876 50.82511 75.65996 1.000 60.83968 344 LEU A N 1
ATOM 2732 C CA . LEU A 1 345 ? -17.65868 50.17714 74.71587 1.000 58.30304 344 LEU A CA 1
ATOM 2733 C C . LEU A 1 345 ? -19.06264 50.75928 74.81162 1.000 61.31624 344 LEU A C 1
ATOM 2734 O O . LEU A 1 345 ? -19.68645 51.09328 73.80350 1.000 60.12533 344 LEU A O 1
ATOM 2739 N N . ARG A 1 346 ? -19.57181 50.87242 76.02853 1.000 55.68526 345 ARG A N 1
ATOM 2740 C CA . ARG A 1 346 ? -20.95479 51.27957 76.17529 1.000 56.45377 345 ARG A CA 1
ATOM 2741 C C . ARG A 1 346 ? -21.15359 52.75057 75.84516 1.000 61.25691 345 ARG A C 1
ATOM 2742 O O . ARG A 1 346 ? -22.17647 53.11463 75.28098 1.000 65.00675 345 ARG A O 1
ATOM 2750 N N . ARG A 1 347 ? -20.18455 53.59949 76.16025 1.000 62.11874 346 ARG A N 1
ATOM 2751 C CA . ARG A 1 347 ? -20.36436 55.02549 75.87612 1.000 59.06125 346 ARG A CA 1
ATOM 2752 C C . ARG A 1 347 ? -19.93711 55.43735 74.45916 1.000 60.70264 346 ARG A C 1
ATOM 2753 O O . ARG A 1 347 ? -20.39892 56.45736 73.93502 1.000 63.86159 346 ARG A O 1
ATOM 2761 N N . SER A 1 348 ? -19.08409 54.63122 73.83134 1.000 56.73737 347 SER A N 1
ATOM 2762 C CA . SER A 1 348 ? -18.71486 54.85808 72.44138 1.000 63.23769 347 SER A CA 1
ATOM 2763 C C . SER A 1 348 ? -19.86175 54.48913 71.49423 1.000 66.05902 347 SER A C 1
ATOM 2764 O O . SER A 1 348 ? -19.86854 54.85805 70.32121 1.000 63.65859 347 SER A O 1
ATOM 2767 N N . GLN A 1 349 ? -20.83491 53.75527 72.01314 1.000 71.73624 348 GLN A N 1
ATOM 2768 C CA . GLN A 1 349 ? -21.94283 53.27533 71.20300 1.000 69.82882 348 GLN A CA 1
ATOM 2769 C C . GLN A 1 349 ? -21.42974 52.44919 70.01814 1.000 70.14134 348 GLN A C 1
ATOM 2770 O O . GLN A 1 349 ? -22.03058 52.42918 68.93705 1.000 74.58226 348 GLN A O 1
ATOM 2776 N N . GLN A 1 350 ? -20.31684 51.75609 70.23936 1.000 71.20834 349 GLN A N 1
ATOM 2777 C CA . GLN A 1 350 ? -19.67477 50.94496 69.20951 1.000 70.16331 349 GLN A CA 1
ATOM 2778 C C . GLN A 1 350 ? -20.17893 49.50002 69.32954 1.000 72.05608 349 GLN A C 1
ATOM 2779 O O . GLN A 1 350 ? -20.68313 49.09414 70.37649 1.000 72.71023 349 GLN A O 1
ATOM 2785 N N . ALA A 1 351 ? -20.05685 48.72493 68.25961 1.000 69.49981 350 ALA A N 1
ATOM 2786 C CA . ALA A 1 351 ? -20.66198 47.38899 68.22361 1.000 64.85347 350 ALA A CA 1
ATOM 2787 C C . ALA A 1 351 ? -19.81719 46.31895 68.90181 1.000 60.77238 350 ALA A C 1
ATOM 2788 O O . ALA A 1 351 ? -20.31335 45.23302 69.19281 1.000 64.45511 350 ALA A O 1
ATOM 2790 N N . GLY A 1 352 ? -18.54420 46.62284 69.14398 1.000 53.23252 351 GLY A N 1
ATOM 2791 C CA . GLY A 1 352 ? -17.65840 45.70179 69.83618 1.000 53.24574 351 GLY A CA 1
ATOM 2792 C C . GLY A 1 352 ? -16.18834 46.03163 69.66538 1.000 54.90330 351 GLY A C 1
ATOM 2793 O O . GLY A 1 352 ? -15.84117 47.15357 69.30736 1.000 62.17449 351 GLY A O 1
ATOM 2794 N N . PHE A 1 353 ? -15.32648 45.04956 69.92158 1.000 57.43385 352 PHE A N 1
ATOM 2795 C CA . PHE A 1 353 ? -13.87744 45.21041 69.78279 1.000 57.09798 352 PHE A CA 1
ATOM 2796 C C . PHE A 1 353 ? -13.26237 44.31227 68.69994 1.000 61.52543 352 PHE A C 1
ATOM 2797 O O . PHE A 1 353 ? -13.79442 43.24930 68.37294 1.000 66.90762 352 PHE A O 1
ATOM 2805 N N . LEU A 1 354 ? -12.11424 44.74012 68.18409 1.000 66.34706 353 LEU A N 1
ATOM 2806 C CA . LEU A 1 354 ? -11.33817 43.97597 67.21126 1.000 67.92094 353 LEU A CA 1
ATOM 2807 C C . LEU A 1 354 ? -9.91127 43.85686 67.74148 1.000 66.42602 353 LEU A C 1
ATOM 2808 O O . LEU A 1 354 ? -9.20018 44.86280 67.84852 1.000 70.61863 353 LEU A O 1
ATOM 2813 N N . LEU A 1 355 ? -9.50344 42.63884 68.09163 1.000 67.05003 354 LEU A N 1
ATOM 2814 C CA . LEU A 1 355 ? -8.19956 42.41576 68.72284 1.000 64.37996 354 LEU A CA 1
ATOM 2815 C C . LEU A 1 355 ? -7.20252 41.60060 67.88005 1.000 67.93077 354 LEU A C 1
ATOM 2816 O O . LEU A 1 355 ? -7.34762 40.38160 67.74311 1.000 74.48225 354 LEU A O 1
ATOM 2821 N N . PRO A 1 356 ? -6.18336 42.26945 67.32016 1.000 61.47280 355 PRO A N 1
ATOM 2822 C CA . PRO A 1 356 ? -5.11634 41.50730 66.66137 1.000 64.59479 355 PRO A CA 1
ATOM 2823 C C . PRO A 1 356 ? -4.35658 40.61629 67.65155 1.000 71.58049 355 PRO A C 1
ATOM 2824 O O . PRO A 1 356 ? -3.56765 41.10527 68.45264 1.000 81.31991 355 PRO A O 1
ATOM 2828 N N . LEU A 1 357 ? -4.60170 39.31231 67.56260 1.000 75.63164 356 LEU A N 1
ATOM 2829 C CA . LEU A 1 357 ? -4.13695 38.32633 68.52874 1.000 70.28079 356 LEU A CA 1
ATOM 2830 C C . LEU A 1 357 ? -2.98694 37.55017 67.92897 1.000 69.42901 356 LEU A C 1
ATOM 2831 O O . LEU A 1 357 ? -3.15185 36.86512 66.92499 1.000 76.46190 356 LEU A O 1
ATOM 2836 N N . SER A 1 358 ? -1.82302 37.63610 68.54914 1.000 73.68375 357 SER A N 1
ATOM 2837 C CA . SER A 1 358 ? -0.59896 37.22692 67.87936 1.000 74.92116 357 SER A CA 1
ATOM 2838 C C . SER A 1 358 ? -0.14817 35.86991 68.32152 1.000 79.59775 357 SER A C 1
ATOM 2839 O O . SER A 1 358 ? 0.74187 35.28278 67.71269 1.000 74.61648 357 SER A O 1
ATOM 2842 N N . GLY A 1 359 ? -0.73738 35.39005 69.40946 1.000 81.02777 358 GLY A N 1
ATOM 2843 C CA . GLY A 1 359 ? -0.27360 34.17004 70.04362 1.000 84.92298 358 GLY A CA 1
ATOM 2844 C C . GLY A 1 359 ? 0.83928 34.45400 71.03577 1.000 81.89893 358 GLY A C 1
ATOM 2845 O O . GLY A 1 359 ? 1.51612 33.53296 71.48793 1.000 81.38748 358 GLY A O 1
ATOM 2846 N N . GLY A 1 360 ? 1.02736 35.73400 71.36571 1.000 85.12893 359 GLY A N 1
ATOM 2847 C CA . GLY A 1 360 ? 2.04226 36.14997 72.31783 1.000 82.57764 359 GLY A CA 1
ATOM 2848 C C . GLY A 1 360 ? 1.38211 36.63112 73.59070 1.000 76.94076 359 GLY A C 1
ATOM 2849 O O . GLY A 1 360 ? 0.15912 36.75625 73.64450 1.000 78.23270 359 GLY A O 1
ATOM 2850 N N . VAL A 1 361 ? 2.18899 36.92411 74.60580 1.000 75.35904 360 VAL A N 1
ATOM 2851 C CA . VAL A 1 361 ? 1.68283 37.28326 75.93370 1.000 74.43945 360 VAL A CA 1
ATOM 2852 C C . VAL A 1 361 ? 0.75894 38.51935 75.98547 1.000 75.64244 360 VAL A C 1
ATOM 2853 O O . VAL A 1 361 ? -0.31615 38.45350 76.57831 1.000 74.34093 360 VAL A O 1
ATOM 2857 N N . ASP A 1 362 ? 1.16815 39.64527 75.40045 1.000 79.91622 361 ASP A N 1
ATOM 2858 C CA . ASP A 1 362 ? 0.40725 40.89236 75.58225 1.000 76.01124 361 ASP A CA 1
ATOM 2859 C C . ASP A 1 362 ? -0.96966 40.87345 74.92104 1.000 72.27159 361 ASP A C 1
ATOM 2860 O O . ASP A 1 362 ? -1.97872 41.17760 75.55887 1.000 63.83420 361 ASP A O 1
ATOM 2865 N N . SER A 1 363 ? -1.00450 40.52537 73.64106 1.000 69.94898 362 SER A N 1
ATOM 2866 C CA . SER A 1 363 ? -2.27341 40.33745 72.95888 1.000 66.40930 362 SER A CA 1
ATOM 2867 C C . SER A 1 363 ? -3.15463 39.40160 73.78782 1.000 63.28266 362 SER A C 1
ATOM 2868 O O . SER A 1 363 ? -4.36163 39.61673 73.89862 1.000 63.01608 362 SER A O 1
ATOM 2871 N N . ALA A 1 364 ? -2.54183 38.37858 74.38898 1.000 65.28627 363 ALA A N 1
ATOM 2872 C CA . ALA A 1 364 ? -3.26405 37.42471 75.23594 1.000 65.60183 363 ALA A CA 1
ATOM 2873 C C . ALA A 1 364 ? -3.85917 38.09886 76.47880 1.000 63.88440 363 ALA A C 1
ATOM 2874 O O . ALA A 1 364 ? -5.04224 37.94000 76.78763 1.000 59.06902 363 ALA A O 1
ATOM 2876 N N . ALA A 1 365 ? -3.02621 38.84682 77.19188 1.000 68.65025 364 ALA A N 1
ATOM 2877 C CA . ALA A 1 365 ? -3.48230 39.59395 78.34275 1.000 64.73552 364 ALA A CA 1
ATOM 2878 C C . ALA A 1 365 ? -4.67916 40.43204 77.94851 1.000 63.07849 364 ALA A C 1
ATOM 2879 O O . ALA A 1 365 ? -5.68026 40.47619 78.66636 1.000 57.15621 364 ALA A O 1
ATOM 2881 N N . THR A 1 366 ? -4.57392 41.09195 76.79948 1.000 57.05655 365 THR A N 1
ATOM 2882 C CA . THR A 1 366 ? -5.64276 41.96103 76.33526 1.000 62.32749 365 THR A CA 1
ATOM 2883 C C . THR A 1 366 ? -6.94182 41.17115 76.18312 1.000 65.17601 365 THR A C 1
ATOM 2884 O O . THR A 1 366 ? -7.99985 41.58929 76.66793 1.000 65.75641 365 THR A O 1
ATOM 2888 N N . ALA A 1 367 ? -6.84083 40.02109 75.52422 1.000 61.99628 366 ALA A N 1
ATOM 2889 C CA . ALA A 1 367 ? -7.93392 39.05120 75.44112 1.000 62.77558 366 ALA A CA 1
ATOM 2890 C C . ALA A 1 367 ? -8.52717 38.67035 76.80505 1.000 65.83189 366 ALA A C 1
ATOM 2891 O O . ALA A 1 367 ? -9.74520 38.60149 76.96188 1.000 60.10538 366 ALA A O 1
ATOM 2893 N N . CYS A 1 368 ? -7.65834 38.42633 77.78220 1.000 65.78647 367 CYS A N 1
ATOM 2894 C CA . CYS A 1 368 ? -8.08058 38.09347 79.14216 1.000 66.39444 367 CYS A CA 1
ATOM 2895 C C . CYS A 1 368 ? -8.86756 39.21960 79.80397 1.000 65.16500 367 CYS A C 1
ATOM 2896 O O . CYS A 1 368 ? -9.81370 38.96075 80.54884 1.000 70.48730 367 CYS A O 1
ATOM 2899 N N . LEU A 1 369 ? -8.46540 40.46254 79.54794 1.000 66.99165 368 LEU A N 1
ATOM 2900 C CA . LEU A 1 369 ? -9.17836 41.62465 80.07675 1.000 63.61584 368 LEU A CA 1
ATOM 2901 C C . LEU A 1 369 ? -10.61828 41.69876 79.56753 1.000 63.57305 368 LEU A C 1
ATOM 2902 O O . LEU A 1 369 ? -11.54836 42.02391 80.31636 1.000 60.78095 368 LEU A O 1
ATOM 2907 N N . ILE A 1 370 ? -10.78911 41.39769 78.28352 1.000 66.31811 369 ILE A N 1
ATOM 2908 C CA . ILE A 1 370 ? -12.11503 41.30678 77.68633 1.000 72.32852 369 ILE A CA 1
ATOM 2909 C C . ILE A 1 370 ? -12.93424 40.17791 78.30328 1.000 70.01498 369 ILE A C 1
ATOM 2910 O O . ILE A 1 370 ? -14.10427 40.35105 78.63909 1.000 69.77290 369 ILE A O 1
ATOM 2915 N N . TYR A 1 371 ? -12.32338 39.01385 78.44246 1.000 65.89554 370 TYR A N 1
ATOM 2916 C CA . TYR A 1 371 ? -13.03158 37.89497 79.02843 1.000 68.31467 370 TYR A CA 1
ATOM 2917 C C . TYR A 1 371 ? -13.44575 38.27811 80.42434 1.000 67.15238 370 TYR A C 1
ATOM 2918 O O . TYR A 1 371 ? -14.57784 38.03025 80.83218 1.000 71.63454 370 TYR A O 1
ATOM 2927 N N . SER A 1 372 ? -12.53080 38.90506 81.15543 1.000 69.74382 371 SER A N 1
ATOM 2928 C CA . SER A 1 372 ? -12.83896 39.33619 82.51036 1.000 63.32854 371 SER A CA 1
ATOM 2929 C C . SER A 1 372 ? -14.00986 40.29831 82.47611 1.000 61.53021 371 SER A C 1
ATOM 2930 O O . SER A 1 372 ? -14.95099 40.17646 83.24898 1.000 59.17632 371 SER A O 1
ATOM 2933 N N . MET A 1 373 ? -13.95862 41.24724 81.55405 1.000 64.39970 372 MET A N 1
ATOM 2934 C CA . MET A 1 373 ? -15.07650 42.14334 81.35682 1.000 66.04959 372 MET A CA 1
ATOM 2935 C C . MET A 1 373 ? -16.38656 41.37246 81.22668 1.000 64.04170 372 MET A C 1
ATOM 2936 O O . MET A 1 373 ? -17.35364 41.64361 81.92151 1.000 57.35897 372 MET A O 1
ATOM 2941 N N . CYS A 1 374 ? -16.41852 40.40240 80.32874 1.000 72.18870 373 CYS A N 1
ATOM 2942 C CA . CYS A 1 374 ? -17.63557 39.63651 80.12261 1.000 70.30348 373 CYS A CA 1
ATOM 2943 C C . CYS A 1 374 ? -18.12983 39.02565 81.42658 1.000 71.54344 373 CYS A C 1
ATOM 2944 O O . CYS A 1 374 ? -19.30687 39.15279 81.75939 1.000 73.03997 373 CYS A O 1
ATOM 2947 N N . CYS A 1 375 ? -17.22401 38.38761 82.16676 1.000 71.45294 374 CYS A N 1
ATOM 2948 C CA . CYS A 1 375 ? -17.55126 37.79074 83.47075 1.000 75.37973 374 CYS A CA 1
ATOM 2949 C C . CYS A 1 375 ? -18.21930 38.79387 84.40158 1.000 67.87883 374 CYS A C 1
ATOM 2950 O O . CYS A 1 375 ? -19.23943 38.50602 85.02745 1.000 65.81845 374 CYS A O 1
ATOM 2953 N N . GLN A 1 376 ? -17.61920 39.97381 84.48659 1.000 72.20718 375 GLN A N 1
ATOM 2954 C CA . GLN A 1 376 ? -18.12721 41.04892 85.31844 1.000 70.73688 375 GLN A CA 1
ATOM 2955 C C . GLN A 1 376 ? -19.54212 41.40004 84.91520 1.000 67.95574 375 GLN A C 1
ATOM 2956 O O . GLN A 1 376 ? -20.40222 41.64419 85.76205 1.000 65.91017 375 GLN A O 1
ATOM 2962 N N . VAL A 1 377 ? -19.77992 41.41897 83.61016 1.000 65.45111 376 VAL A N 1
ATOM 2963 C CA . VAL A 1 377 ? -21.09181 41.75507 83.10294 1.000 64.07423 376 VAL A CA 1
ATOM 2964 C C . VAL A 1 377 ? -22.07397 40.66820 83.48287 1.000 66.37759 376 VAL A C 1
ATOM 2965 O O . VAL A 1 377 ? -23.20301 40.93234 83.88868 1.000 64.74950 376 VAL A O 1
ATOM 2969 N N . CYS A 1 378 ? -21.63408 39.43214 83.36902 1.000 71.32332 377 CYS A N 1
ATOM 2970 C CA . CYS A 1 378 ? -22.49825 38.32526 83.71696 1.000 69.23557 377 CYS A CA 1
ATOM 2971 C C . CYS A 1 378 ? -22.80646 38.42939 85.19291 1.000 71.37710 377 CYS A C 1
ATOM 2972 O O . CYS A 1 378 ? -23.97552 38.48354 85.59573 1.000 73.81433 377 CYS A O 1
ATOM 2975 N N . GLU A 1 379 ? -21.75057 38.51034 85.99406 1.000 70.73554 378 GLU A N 1
ATOM 2976 C CA . GLU A 1 379 ? -21.90477 38.73346 87.45803 1.000 73.29163 378 GLU A CA 1
ATOM 2977 C C . GLU A 1 379 ? -22.91770 39.83458 87.72480 1.000 71.85059 378 GLU A C 1
ATOM 2978 O O . GLU A 1 379 ? -23.88583 39.62473 88.43266 1.000 74.92803 378 GLU A O 1
ATOM 2984 N N . ALA A 1 380 ? -22.70049 40.99851 87.12875 1.000 71.07777 379 ALA A N 1
ATOM 2985 C CA . ALA A 1 380 ? -23.59540 42.14362 87.30453 1.000 72.67803 379 ALA A CA 1
ATOM 2986 C C . ALA A 1 380 ? -25.06038 41.84274 86.96033 1.000 74.41901 379 ALA A C 1
ATOM 2987 O O . ALA A 1 380 ? -25.97446 42.18389 87.71317 1.000 71.76144 379 ALA A O 1
ATOM 2989 N N . VAL A 1 381 ? -25.27827 41.21368 85.81334 1.000 78.52595 380 VAL A N 1
ATOM 2990 C CA . VAL A 1 381 ? -26.62324 40.89479 85.38616 1.000 73.36818 380 VAL A CA 1
ATOM 2991 C C . VAL A 1 381 ? -27.28648 39.94293 86.36813 1.000 72.48797 380 VAL A C 1
ATOM 2992 O O . VAL A 1 381 ? -28.43552 40.15507 86.74894 1.000 75.82231 380 VAL A O 1
ATOM 2996 N N . ARG A 1 382 ? -26.55665 38.90888 86.78431 1.000 67.54689 381 ARG A N 1
ATOM 2997 C CA . ARG A 1 382 ? -27.04590 37.97400 87.79830 1.000 73.74006 381 ARG A CA 1
ATOM 2998 C C . ARG A 1 382 ? -27.45502 38.70913 89.07419 1.000 78.17150 381 ARG A C 1
ATOM 2999 O O . ARG A 1 382 ? -28.45015 38.37528 89.70906 1.000 77.42898 381 ARG A O 1
ATOM 3007 N N . SER A 1 383 ? -26.67297 39.72508 89.42123 1.000 85.08872 382 SER A N 1
ATOM 3008 C CA . SER A 1 383 ? -26.86807 40.54118 90.61815 1.000 75.40078 382 SER A CA 1
ATOM 3009 C C . SER A 1 383 ? -28.06296 41.50130 90.57090 1.000 75.88505 382 SER A C 1
ATOM 3010 O O . SER A 1 383 ? -28.36504 42.16240 91.55381 1.000 73.08752 382 SER A O 1
ATOM 3013 N N . GLY A 1 384 ? -28.73378 41.58929 89.42779 1.000 82.20949 383 GLY A N 1
ATOM 3014 C CA . GLY A 1 384 ? -29.92968 42.40540 89.31555 1.000 83.55439 383 GLY A CA 1
ATOM 3015 C C . GLY A 1 384 ? -29.65246 43.81534 88.83650 1.000 85.33497 383 GLY A C 1
ATOM 3016 O O . GLY A 1 384 ? -30.48440 44.70944 88.99731 1.000 85.92046 383 GLY A O 1
ATOM 3017 N N . ASN A 1 385 ? -28.48235 44.01118 88.23966 1.000 80.21184 384 ASN A N 1
ATOM 3018 C CA . ASN A 1 385 ? -28.08215 45.31810 87.74263 1.000 77.13843 384 ASN A CA 1
ATOM 3019 C C . ASN A 1 385 ? -28.77591 45.66608 86.41650 1.000 80.19609 384 ASN A C 1
ATOM 3020 O O . ASN A 1 385 ? -28.33679 45.24796 85.34560 1.000 78.16690 384 ASN A O 1
ATOM 3025 N N . GLU A 1 386 ? -29.86185 46.43520 86.50828 1.000 84.18341 385 GLU A N 1
ATOM 3026 C CA . GLU A 1 386 ? -30.68863 46.81820 85.32713 1.000 78.44588 385 GLU A CA 1
ATOM 3027 C C . GLU A 1 386 ? -29.92339 47.63205 84.30819 1.000 77.45196 385 GLU A C 1
ATOM 3028 O O . GLU A 1 386 ? -30.10623 47.45699 83.11018 1.000 80.04695 385 GLU A O 1
ATOM 3034 N N . GLU A 1 387 ? -29.07837 48.53200 84.78126 1.000 78.96821 386 GLU A N 1
ATOM 3035 C CA . GLU A 1 387 ? -28.32714 49.41186 83.85231 1.000 77.45418 386 GLU A CA 1
ATOM 3036 C C . GLU A 1 387 ? -27.46209 48.55571 82.95750 1.000 71.59013 386 GLU A C 1
ATOM 3037 O O . GLU A 1 387 ? -27.53290 48.66163 81.73748 1.000 71.85687 386 GLU A O 1
ATOM 3043 N N . VAL A 1 388 ? -26.65827 47.69667 83.57168 1.000 65.92479 387 VAL A N 1
ATOM 3044 C CA . VAL A 1 388 ? -25.78325 46.81753 82.81987 1.000 66.52199 387 VAL A CA 1
ATOM 3045 C C . VAL A 1 388 ? -26.58819 45.94354 81.84181 1.000 72.88975 387 VAL A C 1
ATOM 3046 O O . VAL A 1 388 ? -26.26302 45.87842 80.65687 1.000 73.62603 387 VAL A O 1
ATOM 3050 N N . LEU A 1 389 ? -27.64933 45.29768 82.32170 1.000 72.26895 388 LEU A N 1
ATOM 3051 C CA . LEU A 1 389 ? -28.53127 44.52771 81.44562 1.000 65.97592 388 LEU A CA 1
ATOM 3052 C C . LEU A 1 389 ? -29.04001 45.36268 80.26948 1.000 67.38666 388 LEU A C 1
ATOM 3053 O O . LEU A 1 389 ? -28.97088 44.93559 79.11752 1.000 67.46562 388 LEU A O 1
ATOM 3058 N N . ALA A 1 390 ? -29.56093 46.54875 80.56332 1.000 70.70022 389 ALA A N 1
ATOM 3059 C CA . ALA A 1 390 ? -29.98768 47.47472 79.51919 1.000 65.02494 389 ALA A CA 1
ATOM 3060 C C . ALA A 1 390 ? -28.89351 47.66554 78.47834 1.000 66.29179 389 ALA A C 1
ATOM 3061 O O . ALA A 1 390 ? -29.14334 47.54448 77.28131 1.000 72.40900 389 ALA A O 1
ATOM 3063 N N . ASP A 1 391 ? -27.68155 47.95545 78.94451 1.000 67.98835 390 ASP A N 1
ATOM 3064 C CA . ASP A 1 391 ? -26.55438 48.26027 78.06466 1.000 73.23828 390 ASP A CA 1
ATOM 3065 C C . ASP A 1 391 ? -26.13037 47.09317 77.17880 1.000 70.73970 390 ASP A C 1
ATOM 3066 O O . ASP A 1 391 ? -25.96117 47.27107 75.97582 1.000 70.39755 390 ASP A O 1
ATOM 3071 N N . VAL A 1 392 ? -25.95258 45.90919 77.76591 1.000 73.87165 391 VAL A N 1
ATOM 3072 C CA . VAL A 1 392 ? -25.62758 44.71510 76.98204 1.000 70.23172 391 VAL A CA 1
ATOM 3073 C C . VAL A 1 392 ? -26.65943 44.53313 75.87990 1.000 71.08181 391 VAL A C 1
ATOM 3074 O O . VAL A 1 392 ? -26.30726 44.41901 74.69996 1.000 71.65560 391 VAL A O 1
ATOM 3078 N N . ARG A 1 393 ? -27.93249 44.50829 76.27571 1.000 65.75752 392 ARG A N 1
ATOM 3079 C CA . ARG A 1 393 ? -29.05135 44.45934 75.32454 1.000 67.56868 392 ARG A CA 1
ATOM 3080 C C . ARG A 1 393 ? -28.95908 45.52025 74.20248 1.000 66.17652 392 ARG A C 1
ATOM 3081 O O . ARG A 1 393 ? -29.25593 45.23220 73.04746 1.000 67.94600 392 ARG A O 1
ATOM 3089 N N . THR A 1 394 ? -28.53400 46.73323 74.53646 1.000 67.82971 393 THR A N 1
ATOM 3090 C CA . THR A 1 394 ? -28.36475 47.77214 73.52842 1.000 66.87798 393 THR A CA 1
ATOM 3091 C C . THR A 1 394 ? -27.15663 47.52795 72.61362 1.000 64.73108 393 THR A C 1
ATOM 3092 O O . THR A 1 394 ? -27.28744 47.62488 71.39059 1.000 76.55618 393 THR A O 1
ATOM 3096 N N . ILE A 1 395 ? -25.99475 47.22388 73.19881 1.000 63.90102 394 ILE A N 1
ATOM 3097 C CA . ILE A 1 395 ? -24.79868 46.81870 72.43902 1.000 66.19968 394 ILE A CA 1
ATOM 3098 C C . ILE A 1 395 ? -24.99965 45.63665 71.44608 1.000 72.01165 394 ILE A C 1
ATOM 3099 O O . ILE A 1 395 ? -24.51347 45.68952 70.30915 1.000 70.13927 394 ILE A O 1
ATOM 3104 N N . VAL A 1 396 ? -25.68182 44.56775 71.86205 1.000 67.35493 395 VAL A N 1
ATOM 3105 C CA . VAL A 1 396 ? -25.87680 43.42971 70.95010 1.000 64.22049 395 VAL A CA 1
ATOM 3106 C C . VAL A 1 396 ? -27.19467 43.47779 70.17089 1.000 66.12193 395 VAL A C 1
ATOM 3107 O O . VAL A 1 396 ? -27.44663 42.62375 69.32492 1.000 72.89837 395 VAL A O 1
ATOM 3111 N N . ASN A 1 397 ? -28.03162 44.46489 70.47670 1.000 73.89580 396 ASN A N 1
ATOM 3112 C CA . ASN A 1 397 ? -29.28049 44.70597 69.75149 1.000 70.89957 396 ASN A CA 1
ATOM 3113 C C . ASN A 1 397 ? -30.41463 43.73210 70.03139 1.000 75.29498 396 ASN A C 1
ATOM 3114 O O . ASN A 1 397 ? -31.46652 43.80017 69.39522 1.000 80.71593 396 ASN A O 1
ATOM 3119 N N . GLN A 1 398 ? -30.21386 42.83215 70.98148 1.000 75.95589 397 GLN A N 1
ATOM 3120 C CA . GLN A 1 398 ? -31.23000 41.83227 71.25140 1.000 85.36777 397 GLN A CA 1
ATOM 3121 C C . GLN A 1 398 ? -31.97017 42.11644 72.56427 1.000 82.47326 397 GLN A C 1
ATOM 3122 O O . GLN A 1 398 ? -31.46937 41.82946 73.65036 1.000 78.92368 397 GLN A O 1
ATOM 3128 N N . ILE A 1 399 ? -33.17210 42.67755 72.43304 1.000 81.35413 398 ILE A N 1
ATOM 3129 C CA . ILE A 1 399 ? -34.04423 43.04872 73.55289 1.000 79.16965 398 ILE A CA 1
ATOM 3130 C C . ILE A 1 399 ? -34.20550 41.98481 74.63994 1.000 82.27529 398 ILE A C 1
ATOM 3131 O O . ILE A 1 399 ? -34.30865 42.30090 75.82190 1.000 84.62820 398 ILE A O 1
ATOM 3136 N N . SER A 1 400 ? -34.25557 40.72679 74.22802 1.000 88.16074 399 SER A N 1
ATOM 3137 C CA . SER A 1 400 ? -34.57481 39.63488 75.12505 1.000 77.58078 399 SER A CA 1
ATOM 3138 C C . SER A 1 400 ? -33.31496 39.00179 75.69728 1.000 80.26760 399 SER A C 1
ATOM 3139 O O . SER A 1 400 ? -33.38618 38.08186 76.52133 1.000 80.39486 399 SER A O 1
ATOM 3142 N N . TYR A 1 401 ? -32.15985 39.48365 75.25142 1.000 79.81201 400 TYR A N 1
ATOM 3143 C CA . TYR A 1 401 ? -30.89497 38.84154 75.60166 1.000 82.61663 400 TYR A CA 1
ATOM 3144 C C . TYR A 1 401 ? -30.57018 38.96961 77.09670 1.000 81.88870 400 TYR A C 1
ATOM 3145 O O . TYR A 1 401 ? -30.94118 39.95070 77.75057 1.000 81.12538 400 TYR A O 1
ATOM 3154 N N . THR A 1 402 ? -29.89236 37.95658 77.63087 1.000 79.20650 401 THR A N 1
ATOM 3155 C CA . THR A 1 402 ? -29.53758 37.92264 79.04093 1.000 77.88003 401 THR A CA 1
ATOM 3156 C C . THR A 1 402 ? -28.25869 37.12453 79.24918 1.000 87.73871 401 THR A C 1
ATOM 3157 O O . THR A 1 402 ? -28.30184 35.91055 79.42225 1.000 94.86238 401 THR A O 1
ATOM 3161 N N . PRO A 1 403 ? -27.10562 37.80941 79.23930 1.000 94.19835 402 PRO A N 1
ATOM 3162 C CA . PRO A 1 403 ? -25.82471 37.10229 79.34855 1.000 100.05301 402 PRO A CA 1
ATOM 3163 C C . PRO A 1 403 ? -25.70099 36.29537 80.63562 1.000 103.35940 402 PRO A C 1
ATOM 3164 O O . PRO A 1 403 ? -25.85510 36.82546 81.74056 1.000 106.24132 402 PRO A O 1
ATOM 3168 N N . GLN A 1 404 ? -25.43409 35.00533 80.47375 1.000 99.88003 403 GLN A N 1
ATOM 3169 C CA . GLN A 1 404 ? -25.15435 34.12538 81.59486 1.000 92.06380 403 GLN A CA 1
ATOM 3170 C C . GLN A 1 404 ? -23.78639 33.47423 81.41311 1.000 81.71405 403 GLN A C 1
ATOM 3171 O O . GLN A 1 404 ? -22.92051 33.58020 82.27023 1.000 81.06988 403 GLN A O 1
ATOM 3177 N N . ASP A 1 405 ? -23.58929 32.81013 80.28618 1.000 82.09533 404 ASP A N 1
ATOM 3178 C CA . ASP A 1 405 ? -22.29130 32.24997 79.95842 1.000 79.93302 404 ASP A CA 1
ATOM 3179 C C . ASP A 1 405 ? -21.40410 33.37084 79.41648 1.000 84.45436 404 ASP A C 1
ATOM 3180 O O . ASP A 1 405 ? -21.78688 34.06382 78.46137 1.000 81.92015 404 ASP A O 1
ATOM 3185 N N . PRO A 1 406 ? -20.22017 33.57077 80.02864 1.000 81.34155 405 PRO A N 1
ATOM 3186 C CA . PRO A 1 406 ? -19.31699 34.63764 79.56970 1.000 80.21437 405 PRO A CA 1
ATOM 3187 C C . PRO A 1 406 ? -18.79081 34.37749 78.15380 1.000 80.70846 405 PRO A C 1
ATOM 3188 O O . PRO A 1 406 ? -18.68759 35.31742 77.36675 1.000 77.74061 405 PRO A O 1
ATOM 3192 N N . ARG A 1 407 ? -18.47289 33.12144 77.83894 1.000 78.94679 406 ARG A N 1
ATOM 3193 C CA . ARG A 1 407 ? -18.03572 32.74930 76.49603 1.000 73.13416 406 ARG A CA 1
ATOM 3194 C C . ARG A 1 407 ? -19.07252 33.15333 75.43684 1.000 75.75238 406 ARG A C 1
ATOM 3195 O O . ARG A 1 407 ? -18.72331 33.49221 74.29887 1.000 72.79521 406 ARG A O 1
ATOM 3203 N N . ASP A 1 408 ? -20.34858 33.11349 75.81265 1.000 73.24356 407 ASP A N 1
ATOM 3204 C CA . ASP A 1 408 ? -21.41440 33.49353 74.89547 1.000 75.82452 407 ASP A CA 1
ATOM 3205 C C . ASP A 1 408 ? -21.37520 34.98650 74.58037 1.000 84.90923 407 ASP A C 1
ATOM 3206 O O . ASP A 1 408 ? -21.48999 35.39543 73.42432 1.000 83.32839 407 ASP A O 1
ATOM 3211 N N . LEU A 1 409 ? -21.23128 35.79656 75.62333 1.000 87.03977 408 LEU A N 1
ATOM 3212 C CA . LEU A 1 409 ? -21.23011 37.23355 75.46923 1.000 74.86954 408 LEU A CA 1
ATOM 3213 C C . LEU A 1 409 ? -20.00495 37.61437 74.68839 1.000 67.68831 408 LEU A C 1
ATOM 3214 O O . LEU A 1 409 ? -20.07273 38.36031 73.71033 1.000 65.17587 408 LEU A O 1
ATOM 3219 N N . CYS A 1 410 ? -18.87808 37.07929 75.13760 1.000 68.72366 409 CYS A N 1
ATOM 3220 C CA . CYS A 1 410 ? -17.59895 37.31811 74.49778 1.000 71.13185 409 CYS A CA 1
ATOM 3221 C C . CYS A 1 410 ? -17.72274 37.17202 72.98777 1.000 71.41872 409 CYS A C 1
ATOM 3222 O O . CYS A 1 410 ? -17.38253 38.08893 72.24376 1.000 70.31574 409 CYS A O 1
ATOM 3225 N N . GLY A 1 411 ? -18.21579 36.02004 72.53877 1.000 78.45999 410 GLY A N 1
ATOM 3226 C CA . GLY A 1 411 ? -18.41060 35.78296 71.12176 1.000 70.60345 410 GLY A CA 1
ATOM 3227 C C . GLY A 1 411 ? -19.07737 36.93698 70.39058 1.000 70.07968 410 GLY A C 1
ATOM 3228 O O . GLY A 1 411 ? -18.69817 37.26286 69.26661 1.000 81.06462 410 GLY A O 1
ATOM 3229 N N . ARG A 1 412 ? -20.06240 37.56512 71.02739 1.000 65.52655 411 ARG A N 1
ATOM 3230 C CA . ARG A 1 412 ? -20.84120 38.62016 70.38719 1.000 67.49083 411 ARG A CA 1
ATOM 3231 C C . ARG A 1 412 ? -20.12507 39.95508 70.40321 1.000 68.50454 411 ARG A C 1
ATOM 3232 O O . ARG A 1 412 ? -20.50887 40.89408 69.70609 1.000 69.00973 411 ARG A O 1
ATOM 3240 N N . ILE A 1 413 ? -19.06518 40.03303 71.18936 1.000 70.62624 412 ILE A N 1
ATOM 3241 C CA . ILE A 1 413 ? -18.48710 41.31900 71.54136 1.000 63.44741 412 ILE A CA 1
ATOM 3242 C C . ILE A 1 413 ? -17.02802 41.45682 71.11557 1.000 64.68634 412 ILE A C 1
ATOM 3243 O O . ILE A 1 413 ? -16.51789 42.56976 70.98657 1.000 71.46873 412 ILE A O 1
ATOM 3248 N N . LEU A 1 414 ? -16.36211 40.32374 70.90875 1.000 63.61849 413 LEU A N 1
ATOM 3249 C CA . LEU A 1 414 ? -14.93406 40.32157 70.63597 1.000 62.04655 413 LEU A CA 1
ATOM 3250 C C . LEU A 1 414 ? -14.63894 39.60945 69.34806 1.000 76.40880 413 LEU A C 1
ATOM 3251 O O . LEU A 1 414 ? -15.11102 38.49849 69.11507 1.000 84.63610 413 LEU A O 1
ATOM 3256 N N . THR A 1 415 ? -13.83475 40.24931 68.51514 1.000 73.74006 414 THR A N 1
ATOM 3257 C CA . THR A 1 415 ? -13.37063 39.62318 67.29526 1.000 64.50474 414 THR A CA 1
ATOM 3258 C C . THR A 1 415 ? -11.84864 39.59303 67.35149 1.000 66.76433 414 THR A C 1
ATOM 3259 O O . THR A 1 415 ? -11.19654 40.62897 67.36951 1.000 73.05018 414 THR A O 1
ATOM 3263 N N . THR A 1 416 ? -11.27977 38.40098 67.42266 1.000 65.62664 415 THR A N 1
ATOM 3264 C CA . THR A 1 416 ? -9.83279 38.27583 67.42588 1.000 68.63681 415 THR A CA 1
ATOM 3265 C C . THR A 1 416 ? -9.33760 37.97568 66.01598 1.000 73.52687 415 THR A C 1
ATOM 3266 O O . THR A 1 416 ? -10.02055 37.31070 65.23392 1.000 70.86076 415 THR A O 1
ATOM 3270 N N . CYS A 1 417 ? -8.15450 38.47654 65.69112 1.000 71.60296 416 CYS A N 1
ATOM 3271 C CA . CYS A 1 417 ? -7.65531 38.34539 64.33521 1.000 70.59589 416 CYS A CA 1
ATOM 3272 C C . CYS A 1 417 ? -6.16534 37.99124 64.29946 1.000 74.95957 416 CYS A C 1
ATOM 3273 O O . CYS A 1 417 ? -5.31433 38.77718 64.72553 1.000 71.60124 416 CYS A O 1
ATOM 3276 N N . TYR A 1 418 ? -5.86539 36.79118 63.80259 1.000 78.85123 417 TYR A N 1
ATOM 3277 C CA . TYR A 1 418 ? -4.48541 36.34002 63.64083 1.000 71.35172 417 TYR A CA 1
ATOM 3278 C C . TYR A 1 418 ? -4.01817 36.54588 62.20089 1.000 70.69495 417 TYR A C 1
ATOM 3279 O O . TYR A 1 418 ? -4.59409 35.98487 61.27384 1.000 76.19561 417 TYR A O 1
ATOM 3288 N N . MET A 1 419 ? -2.97806 37.35676 62.01999 1.000 72.27263 418 MET A N 1
ATOM 3289 C CA . MET A 1 419 ? -2.49282 37.72162 60.68703 1.000 72.87124 418 MET A CA 1
ATOM 3290 C C . MET A 1 419 ? -1.07884 37.21345 60.43528 1.000 81.88671 418 MET A C 1
ATOM 3291 O O . MET A 1 419 ? -0.09981 37.91038 60.73538 1.000 73.70075 418 MET A O 1
ATOM 3296 N N . ALA A 1 420 ? -0.98587 36.01140 59.86438 1.000 82.90514 419 ALA A N 1
ATOM 3297 C CA . ALA A 1 420 ? 0.29410 35.35826 59.63862 1.000 73.61678 419 ALA A CA 1
ATOM 3298 C C . ALA A 1 420 ? 1.01634 35.88110 58.40769 1.000 73.29918 419 ALA A C 1
ATOM 3299 O O . ALA A 1 420 ? 0.39952 36.12909 57.37158 1.000 74.19207 419 ALA A O 1
ATOM 3301 N N . SER A 1 421 ? 2.33233 36.03597 58.53488 1.000 76.39574 420 SER A N 1
ATOM 3302 C CA . SER A 1 421 ? 3.19954 36.36881 57.40699 1.000 86.44371 420 SER A CA 1
ATOM 3303 C C . SER A 1 421 ? 3.82650 35.10470 56.80617 1.000 91.42030 420 SER A C 1
ATOM 3304 O O . SER A 1 421 ? 3.54632 33.98876 57.24421 1.000 86.76028 420 SER A O 1
ATOM 3307 N N . LYS A 1 422 ? 4.67967 35.28655 55.80429 1.000 97.37241 421 LYS A N 1
ATOM 3308 C CA . LYS A 1 422 ? 5.37965 34.16343 55.17647 1.000 102.44378 421 LYS A CA 1
ATOM 3309 C C . LYS A 1 422 ? 6.18541 33.34742 56.19565 1.000 96.01841 421 LYS A C 1
ATOM 3310 O O . LYS A 1 422 ? 6.39232 32.15439 56.00677 1.000 102.08631 421 LYS A O 1
ATOM 3316 N N . ASN A 1 423 ? 6.61131 33.98245 57.28667 1.000 97.00074 422 ASN A N 1
ATOM 3317 C CA . ASN A 1 423 ? 7.53310 33.35043 58.23686 1.000 97.94559 422 ASN A CA 1
ATOM 3318 C C . ASN A 1 423 ? 6.92586 32.96458 59.59479 1.000 92.29838 422 ASN A C 1
ATOM 3319 O O . ASN A 1 423 ? 7.63568 32.47757 60.47793 1.000 91.90163 422 ASN A O 1
ATOM 3324 N N . SER A 1 424 ? 5.62486 33.18773 59.76458 1.000 91.19381 423 SER A N 1
ATOM 3325 C CA . SER A 1 424 ? 4.93663 32.78288 60.98850 1.000 94.50595 423 SER A CA 1
ATOM 3326 C C . SER A 1 424 ? 5.00945 31.26489 61.15762 1.000 94.98904 423 SER A C 1
ATOM 3327 O O . SER A 1 424 ? 4.93052 30.51183 60.18066 1.000 97.26815 423 SER A O 1
ATOM 3330 N N . SER A 1 425 ? 5.16022 30.81796 62.39767 1.000 96.48138 424 SER A N 1
ATOM 3331 C CA . SER A 1 425 ? 5.17903 29.39498 62.68778 1.000 100.09565 424 SER A CA 1
ATOM 3332 C C . SER A 1 425 ? 3.75395 28.86413 62.83060 1.000 101.99472 424 SER A C 1
ATOM 3333 O O . SER A 1 425 ? 2.81100 29.63224 63.02840 1.000 94.66426 424 SER A O 1
ATOM 3336 N N . GLN A 1 426 ? 3.60084 27.54714 62.71367 1.000 111.96117 425 GLN A N 1
ATOM 3337 C CA . GLN A 1 426 ? 2.30274 26.91128 62.89651 1.000 112.44281 425 GLN A CA 1
ATOM 3338 C C . GLN A 1 426 ? 1.89553 26.98543 64.36145 1.000 99.28284 425 GLN A C 1
ATOM 3339 O O . GLN A 1 426 ? 0.71048 26.94257 64.68927 1.000 96.88505 425 GLN A O 1
ATOM 3345 N N . GLU A 1 427 ? 2.89041 27.10939 65.23559 1.000 100.67541 426 GLU A N 1
ATOM 3346 C CA . GLU A 1 427 ? 2.66919 27.09451 66.71256 1.000 101.56335 426 GLU A CA 1
ATOM 3347 C C . GLU A 1 427 ? 1.88624 28.31762 67.18435 1.000 96.36073 426 GLU A C 1
ATOM 3348 O O . GLU A 1 427 ? 0.81914 28.18377 67.77720 1.000 98.74832 426 GLU A O 1
ATOM 3354 N N . THR A 1 428 ? 2.41240 29.50655 66.91535 1.000 96.54755 427 THR A N 1
ATOM 3355 C CA . THR A 1 428 ? 1.72747 30.74965 67.25916 1.000 86.40990 427 THR A CA 1
ATOM 3356 C C . THR A 1 428 ? 0.30257 30.82975 66.69494 1.000 85.32267 427 THR A C 1
ATOM 3357 O O . THR A 1 428 ? -0.62049 31.27989 67.37377 1.000 87.27643 427 THR A O 1
ATOM 3361 N N . CYS A 1 429 ? 0.12871 30.40468 65.44894 1.000 86.68289 428 CYS A N 1
ATOM 3362 C CA . CYS A 1 429 ? -1.19219 30.38477 64.81774 1.000 86.14681 428 CYS A CA 1
ATOM 3363 C C . CYS A 1 429 ? -2.16540 29.54993 65.64265 1.000 78.66696 428 CYS A C 1
ATOM 3364 O O . CYS A 1 429 ? -3.29340 29.98106 65.90645 1.000 77.57999 428 CYS A O 1
ATOM 3367 N N . THR A 1 430 ? -1.69558 28.36191 66.03581 1.000 86.94087 429 THR A N 1
ATOM 3368 C CA . THR A 1 430 ? -2.40981 27.41204 66.89177 1.000 90.71243 429 THR A CA 1
ATOM 3369 C C . THR A 1 430 ? -2.82795 28.00318 68.23866 1.000 88.59601 429 THR A C 1
ATOM 3370 O O . THR A 1 430 ? -3.99502 27.93232 68.63449 1.000 86.10856 429 THR A O 1
ATOM 3374 N N . ARG A 1 431 ? -1.85600 28.56913 68.94577 1.000 87.19218 430 ARG A N 1
ATOM 3375 C CA . ARG A 1 431 ? -2.08714 29.15024 70.25569 1.000 77.19540 430 ARG A CA 1
ATOM 3376 C C . ARG A 1 431 ? -3.16903 30.20035 70.20746 1.000 78.19838 430 ARG A C 1
ATOM 3377 O O . ARG A 1 431 ? -4.04116 30.22750 71.07732 1.000 83.95444 430 ARG A O 1
ATOM 3385 N N . ALA A 1 432 ? -3.11379 31.07127 69.20240 1.000 75.43856 431 ALA A N 1
ATOM 3386 C CA . ALA A 1 432 ? -4.14566 32.09737 69.04118 1.000 77.80740 431 ALA A CA 1
ATOM 3387 C C . ALA A 1 432 ? -5.50768 31.46049 68.77102 1.000 79.24661 431 ALA A C 1
ATOM 3388 O O . ALA A 1 432 ? -6.51873 31.86463 69.34683 1.000 76.26404 431 ALA A O 1
ATOM 3390 N N . ARG A 1 433 ? -5.52365 30.45243 67.90508 1.000 85.58986 432 ARG A N 1
ATOM 3391 C CA . ARG A 1 433 ? -6.75268 29.73153 67.59895 1.000 83.08890 432 ARG A CA 1
ATOM 3392 C C . ARG A 1 433 ? -7.35993 29.14968 68.87390 1.000 81.32518 432 ARG A C 1
ATOM 3393 O O . ARG A 1 433 ? -8.57596 29.23882 69.08371 1.000 78.78013 432 ARG A O 1
ATOM 3401 N N . GLU A 1 434 ? -6.49712 28.56065 69.70807 1.000 78.60643 433 GLU A N 1
ATOM 3402 C CA . GLU A 1 434 ? -6.90738 27.88978 70.97405 1.000 78.48991 433 GLU A CA 1
ATOM 3403 C C . GLU A 1 434 ? -7.42143 28.88991 71.99991 1.000 79.63198 433 GLU A C 1
ATOM 3404 O O . GLU A 1 434 ? -8.46554 28.70605 72.60576 1.000 78.19694 433 GLU A O 1
ATOM 3410 N N . LEU A 1 435 ? -6.67536 29.95684 72.21394 1.000 84.80130 434 LEU A N 1
ATOM 3411 C CA . LEU A 1 435 ? -7.10840 30.94096 73.18681 1.000 76.73514 434 LEU A CA 1
ATOM 3412 C C . LEU A 1 435 ? -8.47429 31.52907 72.80456 1.000 71.63482 434 LEU A C 1
ATOM 3413 O O . LEU A 1 435 ? -9.34040 31.71522 73.65942 1.000 67.73407 434 LEU A O 1
ATOM 3418 N N . ALA A 1 436 ? -8.66606 31.82200 71.52251 1.000 69.92980 435 ALA A N 1
ATOM 3419 C CA . ALA A 1 436 ? -9.94294 32.35010 71.06328 1.000 69.07294 435 ALA A CA 1
ATOM 3420 C C . ALA A 1 436 ? -11.04508 31.32723 71.33619 1.000 79.40146 435 ALA A C 1
ATOM 3421 O O . ALA A 1 436 ? -12.08114 31.66237 71.90201 1.000 77.86687 435 ALA A O 1
ATOM 3423 N N . GLN A 1 437 ? -10.80515 30.07718 70.94831 1.000 81.33930 436 GLN A N 1
ATOM 3424 C CA . GLN A 1 437 ? -11.74630 28.99029 71.20424 1.000 79.19334 436 GLN A CA 1
ATOM 3425 C C . GLN A 1 437 ? -12.19152 28.98044 72.65618 1.000 77.10625 436 GLN A C 1
ATOM 3426 O O . GLN A 1 437 ? -13.37158 28.81158 72.95401 1.000 83.83600 436 GLN A O 1
ATOM 3432 N N . GLN A 1 438 ? -11.22964 29.15140 73.55431 1.000 76.47469 437 GLN A N 1
ATOM 3433 C CA . GLN A 1 438 ? -11.48087 29.04853 74.98628 1.000 73.87562 437 GLN A CA 1
ATOM 3434 C C . GLN A 1 438 ? -12.27084 30.22665 75.57708 1.000 80.83924 437 GLN A C 1
ATOM 3435 O O . GLN A 1 438 ? -13.12899 30.02379 76.43196 1.000 80.36190 437 GLN A O 1
ATOM 3441 N N . ILE A 1 439 ? -11.99165 31.44759 75.12903 1.000 83.32765 438 ILE A N 1
ATOM 3442 C CA . ILE A 1 439 ? -12.72160 32.61370 75.63384 1.000 79.09474 438 ILE A CA 1
ATOM 3443 C C . ILE A 1 439 ? -14.04947 32.84878 74.90363 1.000 75.96137 438 ILE A C 1
ATOM 3444 O O . ILE A 1 439 ? -14.95549 33.47991 75.44244 1.000 76.00811 438 ILE A O 1
ATOM 3449 N N . GLY A 1 440 ? -14.16033 32.35271 73.67464 1.000 82.04895 439 GLY A N 1
ATOM 3450 C CA . GLY A 1 440 ? -15.42022 32.41778 72.95045 1.000 85.40198 439 GLY A CA 1
ATOM 3451 C C . GLY A 1 440 ? -15.47394 33.33971 71.73938 1.000 82.02000 439 GLY A C 1
ATOM 3452 O O . GLY A 1 440 ? -16.42383 33.28075 70.95724 1.000 86.33630 439 GLY A O 1
ATOM 3453 N N . SER A 1 441 ? -14.45483 34.18059 71.58247 1.000 78.47418 440 SER A N 1
ATOM 3454 C CA . SER A 1 441 ? -14.39957 35.16851 70.50341 1.000 79.14505 440 SER A CA 1
ATOM 3455 C C . SER A 1 441 ? -14.58441 34.59843 69.10142 1.000 75.99682 440 SER A C 1
ATOM 3456 O O . SER A 1 441 ? -14.26849 33.43238 68.85655 1.000 82.89728 440 SER A O 1
ATOM 3459 N N . HIS A 1 442 ? -15.08019 35.43542 68.18629 1.000 72.35164 441 HIS A N 1
ATOM 3460 C CA . HIS A 1 442 ? -15.08900 35.12632 66.74731 1.000 75.07334 441 HIS A CA 1
ATOM 3461 C C . HIS A 1 442 ? -13.66291 35.26814 66.21451 1.000 71.11747 441 HIS A C 1
ATOM 3462 O O . HIS A 1 442 ? -13.11879 36.37108 66.17152 1.000 72.84258 441 HIS A O 1
ATOM 3469 N N . HIS A 1 443 ? -13.04596 34.15605 65.82969 1.000 71.28748 442 HIS A N 1
ATOM 3470 C CA . HIS A 1 443 ? -11.63591 34.18288 65.47290 1.000 67.01901 442 HIS A CA 1
ATOM 3471 C C . HIS A 1 443 ? -11.45967 34.25476 63.97392 1.000 70.96707 442 HIS A C 1
ATOM 3472 O O . HIS A 1 443 ? -12.15863 33.58077 63.22886 1.000 82.76177 442 HIS A O 1
ATOM 3479 N N . ILE A 1 444 ? -10.52452 35.09163 63.54300 1.000 72.99414 443 ILE A N 1
ATOM 3480 C CA . ILE A 1 444 ? -10.17630 35.22050 62.14205 1.000 65.73910 443 ILE A CA 1
ATOM 3481 C C . ILE A 1 444 ? -8.70231 34.90434 61.99929 1.000 72.35816 443 ILE A C 1
ATOM 3482 O O . ILE A 1 444 ? -7.87136 35.44530 62.73138 1.000 72.03088 443 ILE A O 1
ATOM 3487 N N . SER A 1 445 ? -8.38826 34.01524 61.06340 1.000 85.98583 444 SER A N 1
ATOM 3488 C CA . SER A 1 445 ? -7.00924 33.67408 60.75363 1.000 78.75472 444 SER A CA 1
ATOM 3489 C C . SER A 1 445 ? -6.78500 33.82695 59.25966 1.000 78.84856 444 SER A C 1
ATOM 3490 O O . SER A 1 445 ? -7.51794 33.24597 58.45959 1.000 89.62617 444 SER A O 1
ATOM 3493 N N . LEU A 1 446 ? -5.78387 34.61682 58.88875 1.000 72.51359 445 LEU A N 1
ATOM 3494 C CA . LEU A 1 446 ? -5.54062 34.94870 57.48777 1.000 69.75537 445 LEU A CA 1
ATOM 3495 C C . LEU A 1 446 ? -4.03857 35.04453 57.22699 1.000 73.93310 445 LEU A C 1
ATOM 3496 O O . LEU A 1 446 ? -3.23672 35.01551 58.16511 1.000 68.81835 445 LEU A O 1
ATOM 3501 N N . ASN A 1 447 ? -3.65637 35.15340 55.95704 1.000 73.25842 446 ASN A N 1
ATOM 3502 C CA . ASN A 1 447 ? -2.25629 35.38424 55.62223 1.000 77.02992 446 ASN A CA 1
ATOM 3503 C C . ASN A 1 447 ? -2.06005 36.68717 54.87417 1.000 81.39187 446 ASN A C 1
ATOM 3504 O O . ASN A 1 447 ? -2.70787 36.91616 53.84406 1.000 76.88316 446 ASN A O 1
ATOM 3509 N N . ILE A 1 448 ? -1.15204 37.52411 55.38225 1.000 81.01678 447 ILE A N 1
ATOM 3510 C CA . ILE A 1 448 ? -0.92782 38.84805 54.79919 1.000 78.77863 447 ILE A CA 1
ATOM 3511 C C . ILE A 1 448 ? -0.11063 38.81087 53.51032 1.000 80.07526 447 ILE A C 1
ATOM 3512 O O . ILE A 1 448 ? -0.17641 39.74682 52.71324 1.000 75.32012 447 ILE A O 1
ATOM 3517 N N . ASP A 1 449 ? 0.64030 37.73278 53.30151 1.000 83.98646 448 ASP A N 1
ATOM 3518 C CA . ASP A 1 449 ? 1.63645 37.69361 52.23366 1.000 90.27888 448 ASP A CA 1
ATOM 3519 C C . ASP A 1 449 ? 1.21571 38.14755 50.81757 1.000 92.71602 448 ASP A C 1
ATOM 3520 O O . ASP A 1 449 ? 2.02988 38.74042 50.09965 1.000 98.49039 448 ASP A O 1
ATOM 3525 N N . PRO A 1 450 ? -0.03125 37.85965 50.39640 1.000 84.19657 449 PRO A N 1
ATOM 3526 C CA . PRO A 1 450 ? -0.49600 38.37560 49.09429 1.000 79.85131 449 PRO A CA 1
ATOM 3527 C C . PRO A 1 450 ? -0.46283 39.90859 48.99919 1.000 79.41050 449 PRO A C 1
ATOM 3528 O O . PRO A 1 450 ? -0.12962 40.44149 47.93620 1.000 78.19270 449 PRO A O 1
ATOM 3532 N N . ALA A 1 451 ? -0.80793 40.59370 50.09209 1.000 84.84015 450 ALA A N 1
ATOM 3533 C CA . ALA A 1 451 ? -0.79279 42.05971 50.14699 1.000 77.16374 450 ALA A CA 1
ATOM 3534 C C . ALA A 1 451 ? 0.63326 42.58157 50.21517 1.000 68.91579 450 ALA A C 1
ATOM 3535 O O . ALA A 1 451 ? 0.98246 43.55548 49.55415 1.000 65.26536 450 ALA A O 1
ATOM 3537 N N . VAL A 1 452 ? 1.45707 41.91954 51.01534 1.000 67.84461 451 VAL A N 1
ATOM 3538 C CA . VAL A 1 452 ? 2.87609 42.23440 51.05753 1.000 70.32958 451 VAL A CA 1
ATOM 3539 C C . VAL A 1 452 ? 3.57428 42.08123 49.69365 1.000 76.47535 451 VAL A C 1
ATOM 3540 O O . VAL A 1 452 ? 4.20545 43.02713 49.22368 1.000 72.90600 451 VAL A O 1
ATOM 3544 N N . LYS A 1 453 ? 3.46126 40.90920 49.06071 1.000 85.04834 452 LYS A N 1
ATOM 3545 C CA . LYS A 1 453 ? 3.98945 40.72405 47.69581 1.000 81.83327 452 LYS A CA 1
ATOM 3546 C C . LYS A 1 453 ? 3.59971 41.87302 46.76167 1.000 79.88816 452 LYS A C 1
ATOM 3547 O O . LYS A 1 453 ? 4.43187 42.40189 46.02176 1.000 71.37666 452 LYS A O 1
ATOM 3553 N N . ALA A 1 454 ? 2.32274 42.24616 46.81545 1.000 81.16463 453 ALA A N 1
ATOM 3554 C CA . ALA A 1 454 ? 1.76697 43.31616 45.99629 1.000 77.29575 453 ALA A CA 1
ATOM 3555 C C . ALA A 1 454 ? 2.41507 44.68111 46.24829 1.000 81.19361 453 ALA A C 1
ATOM 3556 O O . ALA A 1 454 ? 2.75129 45.39001 45.29629 1.000 82.75693 453 ALA A O 1
ATOM 3558 N N . VAL A 1 455 ? 2.57292 45.05318 47.52129 1.000 80.80495 454 VAL A N 1
ATOM 3559 C CA . VAL A 1 455 ? 3.27099 46.29614 47.87531 1.000 78.77925 454 VAL A CA 1
ATOM 3560 C C . VAL A 1 455 ? 4.70507 46.28795 47.34453 1.000 78.47368 454 VAL A C 1
ATOM 3561 O O . VAL A 1 455 ? 5.12427 47.21586 46.65352 1.000 76.53853 454 VAL A O 1
ATOM 3565 N N . MET A 1 456 ? 5.45191 45.23490 47.65271 1.000 71.27127 455 MET A N 1
ATOM 3566 C CA . MET A 1 456 ? 6.82898 45.15573 47.18893 1.000 74.89019 455 MET A CA 1
ATOM 3567 C C . MET A 1 456 ? 6.91120 45.06261 45.66494 1.000 81.24739 455 MET A C 1
ATOM 3568 O O . MET A 1 456 ? 7.94532 45.36846 45.07108 1.000 81.17264 455 MET A O 1
ATOM 3573 N N . GLY A 1 457 ? 5.81025 44.66068 45.03681 1.000 79.31827 456 GLY A N 1
ATOM 3574 C CA . GLY A 1 457 ? 5.72547 44.67259 43.58679 1.000 79.89839 456 GLY A CA 1
ATOM 3575 C C . GLY A 1 457 ? 5.66370 46.09556 43.06968 1.000 76.52060 456 GLY A C 1
ATOM 3576 O O . GLY A 1 457 ? 6.39787 46.48142 42.17077 1.000 76.37817 456 GLY A O 1
ATOM 3577 N N . ILE A 1 458 ? 4.77169 46.88069 43.65449 1.000 81.95243 457 ILE A N 1
ATOM 3578 C CA . ILE A 1 458 ? 4.67788 48.29468 43.33638 1.000 78.55542 457 ILE A CA 1
ATOM 3579 C C . ILE A 1 458 ? 6.03292 48.97055 43.48754 1.000 79.37757 457 ILE A C 1
ATOM 3580 O O . ILE A 1 458 ? 6.44913 49.72745 42.61355 1.000 86.52580 457 ILE A O 1
ATOM 3585 N N . PHE A 1 459 ? 6.72773 48.68655 44.58466 1.000 74.67701 458 PHE A N 1
ATOM 3586 C CA . PHE A 1 459 ? 8.05475 49.25143 44.80383 1.000 76.16898 458 PHE A CA 1
ATOM 3587 C C . PHE A 1 459 ? 9.02689 48.88726 43.67200 1.000 83.51457 458 PHE A C 1
ATOM 3588 O O . PHE A 1 459 ? 9.59708 49.76615 43.02302 1.000 77.69275 458 PHE A O 1
ATOM 3596 N N . SER A 1 460 ? 9.21079 47.59222 43.43312 1.000 89.60025 459 SER A N 1
ATOM 3597 C CA . SER A 1 460 ? 10.07591 47.13306 42.34828 1.000 82.42693 459 SER A CA 1
ATOM 3598 C C . SER A 1 460 ? 9.69018 47.79000 41.02317 1.000 85.49146 459 SER A C 1
ATOM 3599 O O . SER A 1 460 ? 10.53034 48.35987 40.32826 1.000 86.33893 459 SER A O 1
ATOM 3602 N N . LEU A 1 461 ? 8.40622 47.71411 40.69199 1.000 90.16045 460 LEU A N 1
ATOM 3603 C CA . LEU A 1 461 ? 7.89346 48.22008 39.42487 1.000 89.13664 460 LEU A CA 1
ATOM 3604 C C . LEU A 1 461 ? 8.35465 49.62801 39.11484 1.000 82.74903 460 LEU A C 1
ATOM 3605 O O . LEU A 1 461 ? 8.48687 49.99991 37.95084 1.000 90.07873 460 LEU A O 1
ATOM 3610 N N . VAL A 1 462 ? 8.58757 50.41206 40.15883 1.000 89.36111 461 VAL A N 1
ATOM 3611 C CA . VAL A 1 462 ? 8.80974 51.84402 39.99576 1.000 86.68505 461 VAL A CA 1
ATOM 3612 C C . VAL A 1 462 ? 10.26374 52.25389 40.26895 1.000 79.54758 461 VAL A C 1
ATOM 3613 O O . VAL A 1 462 ? 10.74093 53.23981 39.70195 1.000 79.13018 461 VAL A O 1
ATOM 3617 N N . THR A 1 463 ? 10.96854 51.49388 41.11511 1.000 81.47743 462 THR A N 1
ATOM 3618 C CA . THR A 1 463 ? 12.37552 51.78576 41.41930 1.000 84.94885 462 THR A CA 1
ATOM 3619 C C . THR A 1 463 ? 13.33254 50.87361 40.67951 1.000 87.18722 462 THR A C 1
ATOM 3620 O O . THR A 1 463 ? 14.53357 51.13649 40.65367 1.000 86.68361 462 THR A O 1
ATOM 3624 N N . GLY A 1 464 ? 12.80252 49.78663 40.12251 1.000 86.63366 463 GLY A N 1
ATOM 3625 C CA . GLY A 1 464 ? 13.61651 48.76950 39.47770 1.000 86.70131 463 GLY A CA 1
ATOM 3626 C C . GLY A 1 464 ? 14.48628 47.93247 40.41289 1.000 85.65694 463 GLY A C 1
ATOM 3627 O O . GLY A 1 464 ? 15.35628 47.19435 39.95707 1.000 86.26087 463 GLY A O 1
ATOM 3628 N N . LYS A 1 465 ? 14.24910 48.03659 41.71785 1.000 85.24135 464 LYS A N 1
ATOM 3629 C CA . LYS A 1 465 ? 15.07388 47.36858 42.72402 1.000 83.06564 464 LYS A CA 1
ATOM 3630 C C . LYS A 1 465 ? 14.22665 46.47973 43.64895 1.000 83.62920 464 LYS A C 1
ATOM 3631 O O . LYS A 1 465 ? 13.09063 46.81987 43.98076 1.000 82.70971 464 LYS A O 1
ATOM 3637 N N . SER A 1 466 ? 14.78747 45.34770 44.07312 1.000 90.23151 465 SER A N 1
ATOM 3638 C CA . SER A 1 466 ? 14.08424 44.44184 44.98907 1.000 95.65321 465 SER A CA 1
ATOM 3639 C C . SER A 1 466 ? 14.79502 44.32586 46.35519 1.000 91.44334 465 SER A C 1
ATOM 3640 O O . SER A 1 466 ? 15.89695 43.78075 46.46639 1.000 91.01581 465 SER A O 1
ATOM 3643 N N . PRO A 1 467 ? 14.17491 44.86599 47.40606 1.000 92.66442 466 PRO A N 1
ATOM 3644 C CA . PRO A 1 467 ? 14.78770 44.70802 48.72816 1.000 86.45708 466 PRO A CA 1
ATOM 3645 C C . PRO A 1 467 ? 14.80748 43.24205 49.15327 1.000 80.63774 466 PRO A C 1
ATOM 3646 O O . PRO A 1 467 ? 13.87846 42.49312 48.82318 1.000 73.62038 466 PRO A O 1
ATOM 3650 N N . LEU A 1 468 ? 15.85534 42.85100 49.87745 1.000 79.16176 467 LEU A N 1
ATOM 3651 C CA . LEU A 1 468 ? 15.99212 41.49502 50.40457 1.000 82.35113 467 LEU A CA 1
ATOM 3652 C C . LEU A 1 468 ? 16.01388 41.47512 51.93057 1.000 80.80571 467 LEU A C 1
ATOM 3653 O O . LEU A 1 468 ? 16.41389 42.44613 52.56757 1.000 81.69922 467 LEU A O 1
ATOM 3658 N N . PHE A 1 469 ? 15.57968 40.35921 52.51059 1.000 87.62856 468 PHE A N 1
ATOM 3659 C CA . PHE A 1 469 ? 15.68844 40.14830 53.94862 1.000 83.57808 468 PHE A CA 1
ATOM 3660 C C . PHE A 1 469 ? 17.12936 39.90318 54.32585 1.000 77.50630 468 PHE A C 1
ATOM 3661 O O . PHE A 1 469 ? 17.91944 39.43204 53.52000 1.000 83.60747 468 PHE A O 1
ATOM 3669 N N . ALA A 1 470 ? 17.46621 40.21023 55.56788 1.000 86.50993 469 ALA A N 1
ATOM 3670 C CA . ALA A 1 470 ? 18.84013 40.08812 56.01610 1.000 90.46075 469 ALA A CA 1
ATOM 3671 C C . ALA A 1 470 ? 19.39004 38.70404 55.68328 1.000 87.91029 469 ALA A C 1
ATOM 3672 O O . ALA A 1 470 ? 20.52709 38.58190 55.23346 1.000 83.35516 469 ALA A O 1
ATOM 3674 N N . ALA A 1 471 ? 18.56590 37.67614 55.88022 1.000 90.31350 470 ALA A N 1
ATOM 3675 C CA . ALA A 1 471 ? 18.97179 36.28408 55.64838 1.000 93.25651 470 ALA A CA 1
ATOM 3676 C C . ALA A 1 471 ? 19.14398 35.92296 54.17343 1.000 88.75295 470 ALA A C 1
ATOM 3677 O O . ALA A 1 471 ? 19.76193 34.91088 53.84760 1.000 93.59749 470 ALA A O 1
ATOM 3679 N N . HIS A 1 472 ? 18.58320 36.73896 53.28829 1.000 87.71016 471 HIS A N 1
ATOM 3680 C CA . HIS A 1 472 ? 18.76540 36.55084 51.85433 1.000 86.39157 471 HIS A CA 1
ATOM 3681 C C . HIS A 1 472 ? 19.80958 37.52870 51.31842 1.000 88.53657 471 HIS A C 1
ATOM 3682 O O . HIS A 1 472 ? 19.78179 37.87562 50.14339 1.000 89.06558 471 HIS A O 1
ATOM 3689 N N . GLY A 1 473 ? 20.71449 37.98266 52.18753 1.000 89.35772 472 GLY A N 1
ATOM 3690 C CA . GLY A 1 473 ? 21.78064 38.90053 51.80463 1.000 89.33522 472 GLY A CA 1
ATOM 3691 C C . GLY A 1 473 ? 21.40279 40.37557 51.82447 1.000 98.04097 472 GLY A C 1
ATOM 3692 O O . GLY A 1 473 ? 22.15795 41.22646 51.35552 1.000 97.23053 472 GLY A O 1
ATOM 3693 N N . GLY A 1 474 ? 20.22974 40.68173 52.36727 1.000 97.90259 473 GLY A N 1
ATOM 3694 C CA . GLY A 1 474 ? 19.73987 42.04978 52.40310 1.000 91.59746 473 GLY A CA 1
ATOM 3695 C C . GLY A 1 474 ? 20.46380 42.89778 53.43115 1.000 92.22899 473 GLY A C 1
ATOM 3696 O O . GLY A 1 474 ? 21.00160 42.37779 54.40627 1.000 94.35305 473 GLY A O 1
ATOM 3697 N N . SER A 1 475 ? 20.47797 44.20876 53.21306 1.000 91.67118 474 SER A N 1
ATOM 3698 C CA . SER A 1 475 ? 21.13292 45.14476 54.13209 1.000 86.22381 474 SER A CA 1
ATOM 3699 C C . SER A 1 475 ? 20.32875 45.29693 55.40396 1.000 79.51530 474 SER A C 1
ATOM 3700 O O . SER A 1 475 ? 19.15470 44.92405 55.46881 1.000 74.40110 474 SER A O 1
ATOM 3703 N N . SER A 1 476 ? 20.95065 45.86894 56.41801 1.000 82.61447 475 SER A N 1
ATOM 3704 C CA . SER A 1 476 ? 20.21549 46.11710 57.64489 1.000 82.20995 475 SER A CA 1
ATOM 3705 C C . SER A 1 476 ? 18.95962 46.95820 57.38364 1.000 74.91997 475 SER A C 1
ATOM 3706 O O . SER A 1 476 ? 17.87851 46.64235 57.89049 1.000 72.46497 475 SER A O 1
ATOM 3709 N N . ARG A 1 477 ? 19.10285 48.01113 56.57858 1.000 68.99738 476 ARG A N 1
ATOM 3710 C CA . ARG A 1 477 ? 17.96498 48.85323 56.22435 1.000 64.20470 476 ARG A CA 1
ATOM 3711 C C . ARG A 1 477 ? 16.86602 48.08729 55.48924 1.000 71.41743 476 ARG A C 1
ATOM 3712 O O . ARG A 1 477 ? 15.69298 48.20743 55.83905 1.000 68.68523 476 ARG A O 1
ATOM 3720 N N . GLU A 1 478 ? 17.23709 47.30818 54.47335 1.000 74.67922 477 GLU A N 1
ATOM 3721 C CA . GLU A 1 478 ? 16.22113 46.55323 53.69625 1.000 69.26759 477 GLU A CA 1
ATOM 3722 C C . GLU A 1 478 ? 15.43590 45.62837 54.60720 1.000 66.90766 477 GLU A C 1
ATOM 3723 O O . GLU A 1 478 ? 14.20490 45.54549 54.56302 1.000 61.29909 477 GLU A O 1
ATOM 3729 N N . ASN A 1 479 ? 16.17270 44.90835 55.43936 1.000 72.00564 478 ASN A N 1
ATOM 3730 C CA . ASN A 1 479 ? 15.55647 43.96748 56.35733 1.000 70.22121 478 ASN A CA 1
ATOM 3731 C C . ASN A 1 479 ? 14.49741 44.65164 57.19012 1.000 75.36040 478 ASN A C 1
ATOM 3732 O O . ASN A 1 479 ? 13.35835 44.20577 57.27798 1.000 71.27650 478 ASN A O 1
ATOM 3737 N N . LEU A 1 480 ? 14.88443 45.75665 57.79810 1.000 81.05817 479 LEU A N 1
ATOM 3738 C CA . LEU A 1 480 ? 13.98638 46.49980 58.65292 1.000 70.47529 479 LEU A CA 1
ATOM 3739 C C . LEU A 1 480 ? 12.72954 46.96887 57.90469 1.000 62.01172 479 LEU A C 1
ATOM 3740 O O . LEU A 1 480 ? 11.59945 46.77302 58.36354 1.000 57.19806 479 LEU A O 1
ATOM 3745 N N . ALA A 1 481 ? 12.93978 47.58877 56.74968 1.000 59.01987 480 ALA A N 1
ATOM 3746 C CA . ALA A 1 481 ? 11.84395 48.09783 55.94048 1.000 59.29221 480 ALA A CA 1
ATOM 3747 C C . ALA A 1 481 ? 10.82588 47.00391 55.66740 1.000 65.09231 480 ALA A C 1
ATOM 3748 O O . ALA A 1 481 ? 9.64485 47.15505 55.95221 1.000 61.44486 480 ALA A O 1
ATOM 3750 N N . LEU A 1 482 ? 11.30085 45.89882 55.10655 1.000 73.86474 481 LEU A N 1
ATOM 3751 C CA . LEU A 1 482 ? 10.46877 44.72889 54.86651 1.000 68.11876 481 LEU A CA 1
ATOM 3752 C C . LEU A 1 482 ? 9.66954 44.32806 56.10241 1.000 69.70536 481 LEU A C 1
ATOM 3753 O O . LEU A 1 482 ? 8.45654 44.15918 56.02624 1.000 74.92704 481 LEU A O 1
ATOM 3758 N N . GLN A 1 483 ? 10.34136 44.18407 57.24253 1.000 66.59446 482 GLN A N 1
ATOM 3759 C CA . GLN A 1 483 ? 9.64413 43.83423 58.47444 1.000 70.43900 482 GLN A CA 1
ATOM 3760 C C . GLN A 1 483 ? 8.51219 44.80436 58.75421 1.000 68.03062 482 GLN A C 1
ATOM 3761 O O . GLN A 1 483 ? 7.38511 44.40150 59.04306 1.000 65.84984 482 GLN A O 1
ATOM 3767 N N . ASN A 1 484 ? 8.82934 46.09032 58.65616 1.000 65.68950 483 ASN A N 1
ATOM 3768 C CA . ASN A 1 484 ? 7.87240 47.15444 58.92094 1.000 67.11995 483 ASN A CA 1
ATOM 3769 C C . ASN A 1 484 ? 6.65554 47.15050 58.01576 1.000 65.00951 483 ASN A C 1
ATOM 3770 O O . ASN A 1 484 ? 5.54950 47.42764 58.46457 1.000 63.60741 483 ASN A O 1
ATOM 3775 N N . VAL A 1 485 ? 6.86670 46.86439 56.73581 1.000 70.97676 484 VAL A N 1
ATOM 3776 C CA . VAL A 1 485 ? 5.76884 46.78443 55.77765 1.000 70.91603 484 VAL A CA 1
ATOM 3777 C C . VAL A 1 485 ? 4.72667 45.76857 56.23557 1.000 68.40257 484 VAL A C 1
ATOM 3778 O O . VAL A 1 485 ? 3.53369 46.06869 56.27336 1.000 65.86280 484 VAL A O 1
ATOM 3782 N N . GLN A 1 486 ? 5.18649 44.57655 56.60672 1.000 64.30998 485 GLN A N 1
ATOM 3783 C CA . GLN A 1 486 ? 4.30031 43.55068 57.14466 1.000 66.11869 485 GLN A CA 1
ATOM 3784 C C . GLN A 1 486 ? 3.57317 44.05184 58.37751 1.000 69.33962 485 GLN A C 1
ATOM 3785 O O . GLN A 1 486 ? 2.36413 43.86897 58.52534 1.000 67.60774 485 GLN A O 1
ATOM 3791 N N . ALA A 1 487 ? 4.32310 44.67882 59.27258 1.000 75.53476 486 ALA A N 1
ATOM 3792 C CA . ALA A 1 487 ? 3.73797 45.23997 60.46745 1.000 66.01497 486 ALA A CA 1
ATOM 3793 C C . ALA A 1 487 ? 2.58613 46.17306 60.08921 1.000 63.96475 486 ALA A C 1
ATOM 3794 O O . ALA A 1 487 ? 1.50103 46.10121 60.66705 1.000 62.64479 486 ALA A O 1
ATOM 3796 N N . ARG A 1 488 ? 2.81936 47.03196 59.09919 1.000 56.92751 487 ARG A N 1
ATOM 3797 C CA . ARG A 1 488 ? 1.85852 48.07504 58.77497 1.000 58.89030 487 ARG A CA 1
ATOM 3798 C C . ARG A 1 488 ? 0.68958 47.52110 57.97083 1.000 64.99545 487 ARG A C 1
ATOM 3799 O O . ARG A 1 488 ? -0.45539 47.95723 58.12463 1.000 67.37613 487 ARG A O 1
ATOM 3807 N N . ILE A 1 489 ? 0.97261 46.54601 57.11794 1.000 70.39425 488 ILE A N 1
ATOM 3808 C CA . ILE A 1 489 ? -0.10235 45.86007 56.41983 1.000 69.86257 488 ILE A CA 1
ATOM 3809 C C . ILE A 1 489 ? -1.05957 45.23724 57.43573 1.000 65.55027 488 ILE A C 1
ATOM 3810 O O . ILE A 1 489 ? -2.26753 45.24935 57.22654 1.000 62.51766 488 ILE A O 1
ATOM 3815 N N . ARG A 1 490 ? -0.52279 44.70026 58.53185 1.000 56.75059 489 ARG A N 1
ATOM 3816 C CA . ARG A 1 490 ? -1.37400 44.12442 59.56376 1.000 62.83054 489 ARG A CA 1
ATOM 3817 C C . ARG A 1 490 ? -2.33597 45.18856 60.08854 1.000 66.87675 489 ARG A C 1
ATOM 3818 O O . ARG A 1 490 ? -3.53303 44.93069 60.29237 1.000 64.39420 489 ARG A O 1
ATOM 3826 N N . MET A 1 491 ? -1.81188 46.39152 60.28953 1.000 68.48068 490 MET A N 1
ATOM 3827 C CA . MET A 1 491 ? -2.60885 47.47964 60.82634 1.000 62.66579 490 MET A CA 1
ATOM 3828 C C . MET A 1 491 ? -3.72467 47.83468 59.83114 1.000 65.09043 490 MET A C 1
ATOM 3829 O O . MET A 1 491 ? -4.89171 48.00483 60.21395 1.000 59.39237 490 MET A O 1
ATOM 3834 N N . VAL A 1 492 ? -3.35746 47.92955 58.55419 1.000 58.74401 491 VAL A N 1
ATOM 3835 C CA . VAL A 1 492 ? -4.30627 48.24958 57.49402 1.000 58.28621 491 VAL A CA 1
ATOM 3836 C C . VAL A 1 492 ? -5.44637 47.23469 57.49392 1.000 63.51515 491 VAL A C 1
ATOM 3837 O O . VAL A 1 492 ? -6.62532 47.58881 57.40672 1.000 64.70476 491 VAL A O 1
ATOM 3841 N N . LEU A 1 493 ? -5.07752 45.96866 57.62807 1.000 63.50725 492 LEU A N 1
ATOM 3842 C CA . LEU A 1 493 ? -6.04263 44.88576 57.64100 1.000 65.12850 492 LEU A CA 1
ATOM 3843 C C . LEU A 1 493 ? -6.90982 44.90394 58.89086 1.000 66.99834 492 LEU A C 1
ATOM 3844 O O . LEU A 1 493 ? -8.12083 44.67906 58.82270 1.000 64.40999 492 LEU A O 1
ATOM 3849 N N . ALA A 1 494 ? -6.28497 45.16095 60.03394 1.000 68.84652 493 ALA A N 1
ATOM 3850 C CA . ALA A 1 494 ? -7.01515 45.25912 61.29682 1.000 64.09659 493 ALA A CA 1
ATOM 3851 C C . ALA A 1 494 ? -8.16703 46.25823 61.20758 1.000 68.78946 493 ALA A C 1
ATOM 3852 O O . ALA A 1 494 ? -9.28913 45.96837 61.62743 1.000 72.80310 493 ALA A O 1
ATOM 3854 N N . TYR A 1 495 ? -7.88883 47.43216 60.64854 1.000 66.75501 494 TYR A N 1
ATOM 3855 C CA . TYR A 1 495 ? -8.91171 48.45926 60.53031 1.000 64.52581 494 TYR A CA 1
ATOM 3856 C C . TYR A 1 495 ? -9.98859 48.08630 59.51618 1.000 68.31841 494 TYR A C 1
ATOM 3857 O O . TYR A 1 495 ? -11.16659 48.39543 59.70598 1.000 66.22619 494 TYR A O 1
ATOM 3866 N N . LEU A 1 496 ? -9.58350 47.41018 58.44528 1.000 72.47686 495 LEU A N 1
ATOM 3867 C CA . LEU A 1 496 ? -10.53440 46.91121 57.45218 1.000 63.17818 495 LEU A CA 1
ATOM 3868 C C . LEU A 1 496 ? -11.57159 45.99936 58.10308 1.000 60.68664 495 LEU A C 1
ATOM 3869 O O . LEU A 1 496 ? -12.77354 46.15646 57.86589 1.000 59.48634 495 LEU A O 1
ATOM 3874 N N . PHE A 1 497 ? -11.10681 45.05537 58.92422 1.000 59.03629 496 PHE A N 1
ATOM 3875 C CA . PHE A 1 497 ? -12.01701 44.15651 59.63714 1.000 63.05077 496 PHE A CA 1
ATOM 3876 C C . PHE A 1 497 ? -12.82009 44.90367 60.69897 1.000 65.23656 496 PHE A C 1
ATOM 3877 O O . PHE A 1 497 ? -14.02015 44.64480 60.88681 1.000 69.67596 496 PHE A O 1
ATOM 3885 N N . ALA A 1 498 ? -12.16610 45.84065 61.38000 1.000 69.66891 497 ALA A N 1
ATOM 3886 C CA . ALA A 1 498 ? -12.85117 46.65878 62.36484 1.000 67.50629 497 ALA A CA 1
ATOM 3887 C C . ALA A 1 498 ? -14.07301 47.25486 61.68962 1.000 64.27110 497 ALA A C 1
ATOM 3888 O O . ALA A 1 498 ? -15.19109 47.19401 62.19745 1.000 64.05200 497 ALA A O 1
ATOM 3890 N N . GLN A 1 499 ? -13.84077 47.77375 60.49661 1.000 61.53659 498 GLN A N 1
ATOM 3891 C CA . GLN A 1 499 ? -14.83759 48.51380 59.76241 1.000 63.55661 498 GLN A CA 1
ATOM 3892 C C . GLN A 1 499 ? -15.85556 47.64286 59.01032 1.000 70.35957 498 GLN A C 1
ATOM 3893 O O . GLN A 1 499 ? -16.99849 48.07496 58.82312 1.000 64.77113 498 GLN A O 1
ATOM 3899 N N . LEU A 1 500 ? -15.44662 46.43179 58.60047 1.000 66.93863 499 LEU A N 1
ATOM 3900 C CA . LEU A 1 500 ? -16.25758 45.56181 57.72940 1.000 64.37061 499 LEU A CA 1
ATOM 3901 C C . LEU A 1 500 ? -16.51379 44.10886 58.14847 1.000 68.95790 499 LEU A C 1
ATOM 3902 O O . LEU A 1 500 ? -17.23676 43.39889 57.44441 1.000 73.27421 499 LEU A O 1
ATOM 3907 N N . SER A 1 501 ? -15.93000 43.64088 59.24959 1.000 71.04763 500 SER A N 1
ATOM 3908 C CA . SER A 1 501 ? -16.11220 42.23393 59.63166 1.000 69.40006 500 SER A CA 1
ATOM 3909 C C . SER A 1 501 ? -17.53930 41.92910 60.05846 1.000 73.39265 500 SER A C 1
ATOM 3910 O O . SER A 1 501 ? -18.10035 40.90013 59.68845 1.000 78.65570 500 SER A O 1
ATOM 3913 N N . LEU A 1 502 ? -18.12033 42.81022 60.86331 1.000 78.29323 501 LEU A N 1
ATOM 3914 C CA . LEU A 1 502 ? -19.51740 42.64738 61.22311 1.000 72.79784 501 LEU A CA 1
ATOM 3915 C C . LEU A 1 502 ? -20.34521 42.67238 59.95999 1.000 67.79236 501 LEU A C 1
ATOM 3916 O O . LEU A 1 502 ? -21.23927 41.85546 59.77991 1.000 73.38819 501 LEU A O 1
ATOM 3921 N N . TRP A 1 503 ? -20.03398 43.61729 59.08197 1.000 68.26114 502 TRP A N 1
ATOM 3922 C CA . TRP A 1 503 ? -20.69778 43.67126 57.79486 1.000 71.54013 502 TRP A CA 1
ATOM 3923 C C . TRP A 1 503 ? -20.61881 42.31321 57.09397 1.000 74.88437 502 TRP A C 1
ATOM 3924 O O . TRP A 1 503 ? -21.62779 41.80927 56.58385 1.000 74.82176 502 TRP A O 1
ATOM 3935 N N . SER A 1 504 ? -19.43287 41.70709 57.09019 1.000 74.06566 503 SER A N 1
ATOM 3936 C CA . SER A 1 504 ? -19.24390 40.41802 56.41531 1.000 68.09201 503 SER A CA 1
ATOM 3937 C C . SER A 1 504 ? -19.99512 39.27514 57.09628 1.000 66.12005 503 SER A C 1
ATOM 3938 O O . SER A 1 504 ? -20.09715 38.17512 56.55334 1.000 79.65413 503 SER A O 1
ATOM 3941 N N . ARG A 1 505 ? -20.52027 39.54128 58.28518 1.000 61.99735 504 ARG A N 1
ATOM 3942 C CA . ARG A 1 505 ? -21.27449 38.55141 59.03413 1.000 67.57742 504 ARG A CA 1
ATOM 3943 C C . ARG A 1 505 ? -22.75246 38.91756 59.09188 1.000 70.20805 504 ARG A C 1
ATOM 3944 O O . ARG A 1 505 ? -23.51964 38.35470 59.87981 1.000 71.84246 504 ARG A O 1
ATOM 3952 N N . GLY A 1 506 ? -23.13524 39.87254 58.25176 1.000 66.53130 505 GLY A N 1
ATOM 3953 C CA . GLY A 1 506 ? -24.52617 40.23167 58.06852 1.000 65.25644 505 GLY A CA 1
ATOM 3954 C C . GLY A 1 506 ? -25.10924 41.12181 59.14737 1.000 69.58700 505 GLY A C 1
ATOM 3955 O O . GLY A 1 506 ? -26.31528 41.08894 59.37519 1.000 73.75322 505 GLY A O 1
ATOM 3956 N N . VAL A 1 507 ? -24.28026 41.94477 59.78544 1.000 82.39801 506 VAL A N 1
ATOM 3957 C CA . VAL A 1 507 ? -24.70137 42.62689 61.00333 1.000 75.05560 506 VAL A CA 1
ATOM 3958 C C . VAL A 1 507 ? -24.24224 44.08385 61.09630 1.000 69.76286 506 VAL A C 1
ATOM 3959 O O . VAL A 1 507 ? -23.11215 44.41771 60.73245 1.000 71.04874 506 VAL A O 1
ATOM 3963 N N . HIS A 1 508 ? -25.11023 44.94998 61.61411 1.000 67.14495 507 HIS A N 1
ATOM 3964 C CA . HIS A 1 508 ? -24.81709 46.38195 61.65405 1.000 73.74734 507 HIS A CA 1
ATOM 3965 C C . HIS A 1 508 ? -23.66220 46.69790 62.57120 1.000 68.71305 507 HIS A C 1
ATOM 3966 O O . HIS A 1 508 ? -23.36641 45.93093 63.48030 1.000 67.67659 507 HIS A O 1
ATOM 3973 N N . GLY A 1 509 ? -22.99804 47.82181 62.31123 1.000 64.99494 508 GLY A N 1
ATOM 3974 C CA . GLY A 1 509 ? -22.03213 48.36378 63.24833 1.000 68.69863 508 GLY A CA 1
ATOM 3975 C C . GLY A 1 509 ? -20.57211 48.12361 62.93057 1.000 74.61648 508 GLY A C 1
ATOM 3976 O O . GLY A 1 509 ? -20.23603 47.44051 61.96067 1.000 76.60995 508 GLY A O 1
ATOM 3977 N N . GLY A 1 510 ? -19.70918 48.68658 63.77466 1.000 75.37360 509 GLY A N 1
ATOM 3978 C CA . GLY A 1 510 ? -18.27216 48.59442 63.60589 1.000 67.55360 509 GLY A CA 1
ATOM 3979 C C . GLY A 1 510 ? -17.55538 48.44444 64.93101 1.000 63.98336 509 GLY A C 1
ATOM 3980 O O . GLY A 1 510 ? -18.15052 48.64558 65.98990 1.000 67.11088 509 GLY A O 1
ATOM 3981 N N . LEU A 1 511 ? -16.26640 48.11931 64.87022 1.000 62.96245 510 LEU A N 1
ATOM 3982 C CA . LEU A 1 511 ? -15.51362 47.72031 66.06237 1.000 68.33084 510 LEU A CA 1
ATOM 3983 C C . LEU A 1 511 ? -14.41558 48.70123 66.48246 1.000 63.93352 510 LEU A C 1
ATOM 3984 O O . LEU A 1 511 ? -13.75939 49.30611 65.63452 1.000 67.19717 510 LEU A O 1
ATOM 3989 N N . LEU A 1 512 ? -14.21177 48.84930 67.78948 1.000 59.18761 511 LEU A N 1
ATOM 3990 C CA . LEU A 1 512 ? -13.01877 49.53222 68.29062 1.000 64.12972 511 LEU A CA 1
ATOM 3991 C C . LEU A 1 512 ? -11.80184 48.62608 68.11586 1.000 62.17838 511 LEU A C 1
ATOM 3992 O O . LEU A 1 512 ? -11.80003 47.48911 68.61994 1.000 66.26892 511 LEU A O 1
ATOM 3997 N N . VAL A 1 513 ? -10.76469 49.12693 67.43499 1.000 55.38786 512 VAL A N 1
ATOM 3998 C CA . VAL A 1 513 ? -9.48775 48.39879 67.37123 1.000 59.80154 512 VAL A CA 1
ATOM 3999 C C . VAL A 1 513 ? -8.74494 48.48681 68.71034 1.000 61.94039 512 VAL A C 1
ATOM 4000 O O . VAL A 1 513 ? -8.54891 49.58183 69.23229 1.000 69.24395 512 VAL A O 1
ATOM 4004 N N . LEU A 1 514 ? -8.34514 47.34981 69.27548 1.000 54.65032 513 LEU A N 1
ATOM 4005 C CA . LEU A 1 514 ? -7.57433 47.37282 70.52059 1.000 51.74842 513 LEU A CA 1
ATOM 4006 C C . LEU A 1 514 ? -6.08331 47.17565 70.25583 1.000 60.73189 513 LEU A C 1
ATOM 4007 O O . LEU A 1 514 ? -5.70327 46.34855 69.42895 1.000 64.51364 513 LEU A O 1
ATOM 4012 N N . GLY A 1 515 ? -5.23934 47.92061 70.96591 1.000 61.61371 514 GLY A N 1
ATOM 4013 C CA . GLY A 1 515 ? -3.79633 47.78345 70.81613 1.000 61.57134 514 GLY A CA 1
ATOM 4014 C C . GLY A 1 515 ? -3.18759 46.91447 71.90529 1.000 67.42265 514 GLY A C 1
ATOM 4015 O O . GLY A 1 515 ? -3.85777 46.60361 72.90221 1.000 66.92168 514 GLY A O 1
ATOM 4016 N N . SER A 1 516 ? -1.92360 46.51533 71.73851 1.000 68.87454 515 SER A N 1
ATOM 4017 C CA . SER A 1 516 ? -1.28184 45.69334 72.77366 1.000 69.46600 515 SER A CA 1
ATOM 4018 C C . SER A 1 516 ? 0.16515 46.05721 73.09785 1.000 73.70190 515 SER A C 1
ATOM 4019 O O . SER A 1 516 ? 1.00202 45.17614 73.34204 1.000 82.27266 515 SER A O 1
ATOM 4022 N N . ALA A 1 517 ? 0.46228 47.34818 73.10481 1.000 73.15376 516 ALA A N 1
ATOM 4023 C CA . ALA A 1 517 ? 1.77226 47.79508 73.52998 1.000 73.59239 516 ALA A CA 1
ATOM 4024 C C . ALA A 1 517 ? 1.79503 47.80818 75.05698 1.000 72.06168 516 ALA A C 1
ATOM 4025 O O . ALA A 1 517 ? 0.79096 48.12133 75.69881 1.000 69.12898 516 ALA A O 1
ATOM 4027 N N . ASN A 1 518 ? 2.92790 47.43011 75.63718 1.000 75.20436 517 ASN A N 1
ATOM 4028 C CA . ASN A 1 518 ? 3.09169 47.51719 77.07620 1.000 71.70472 517 ASN A CA 1
ATOM 4029 C C . ASN A 1 518 ? 3.89577 48.76313 77.43023 1.000 68.88179 517 ASN A C 1
ATOM 4030 O O . ASN A 1 518 ? 4.59795 49.32000 76.59130 1.000 58.82815 517 ASN A O 1
ATOM 4035 N N . VAL A 1 519 ? 3.78862 49.20623 78.67418 1.000 68.65185 518 VAL A N 1
ATOM 4036 C CA . VAL A 1 519 ? 4.45668 50.43619 79.09320 1.000 59.26641 518 VAL A CA 1
ATOM 4037 C C . VAL A 1 519 ? 5.97671 50.39602 78.86743 1.000 62.60800 518 VAL A C 1
ATOM 4038 O O . VAL A 1 519 ? 6.57287 51.40994 78.50045 1.000 64.43947 518 VAL A O 1
ATOM 4042 N N . ASP A 1 520 ? 6.60157 49.23297 79.06361 1.000 68.45894 519 ASP A N 1
ATOM 4043 C CA . ASP A 1 520 ? 8.05758 49.11882 78.91184 1.000 69.87997 519 ASP A CA 1
ATOM 4044 C C . ASP A 1 520 ? 8.56882 49.38666 77.48689 1.000 63.44334 519 ASP A C 1
ATOM 4045 O O . ASP A 1 520 ? 9.54292 50.10955 77.30399 1.000 58.18188 519 ASP A O 1
ATOM 4050 N N . GLU A 1 521 ? 7.91491 48.80366 76.48584 1.000 66.47133 520 GLU A N 1
ATOM 4051 C CA . GLU A 1 521 ? 8.35114 48.97652 75.06489 1.000 71.87393 520 GLU A CA 1
ATOM 4052 C C . GLU A 1 521 ? 7.93437 50.32952 74.49773 1.000 70.80114 520 GLU A C 1
ATOM 4053 O O . GLU A 1 521 ? 8.59756 50.87939 73.61779 1.000 70.57199 520 GLU A O 1
ATOM 4059 N N . SER A 1 522 ? 6.81834 50.84667 75.00653 1.000 69.82056 521 SER A N 1
ATOM 4060 C CA . SER A 1 522 ? 6.35453 52.19169 74.69636 1.000 62.17365 521 SER A CA 1
ATOM 4061 C C . SER A 1 522 ? 7.44658 53.21361 75.04146 1.000 65.67781 521 SER A C 1
ATOM 4062 O O . SER A 1 522 ? 7.73079 54.11852 74.26544 1.000 67.91682 521 SER A O 1
ATOM 4065 N N . LEU A 1 523 ? 8.06239 53.04563 76.20556 1.000 59.46727 522 LEU A N 1
ATOM 4066 C CA . LEU A 1 523 ? 9.15540 53.90455 76.66567 1.000 60.55709 522 LEU A CA 1
ATOM 4067 C C . LEU A 1 523 ? 10.44153 53.84836 75.81687 1.000 60.09204 522 LEU A C 1
ATOM 4068 O O . LEU A 1 523 ? 11.06867 54.87527 75.52789 1.000 63.37852 522 LEU A O 1
ATOM 4073 N N . LEU A 1 524 ? 10.85046 52.65029 75.43601 1.000 64.82437 523 LEU A N 1
ATOM 4074 C CA . LEU A 1 524 ? 12.05257 52.50911 74.63220 1.000 64.07431 523 LEU A CA 1
ATOM 4075 C C . LEU A 1 524 ? 11.76782 52.76504 73.15014 1.000 64.75432 523 LEU A C 1
ATOM 4076 O O . LEU A 1 524 ? 12.69095 52.82389 72.33628 1.000 63.10983 523 LEU A O 1
ATOM 4081 N N . GLY A 1 525 ? 10.48889 52.90814 72.80494 1.000 65.26326 524 GLY A N 1
ATOM 4082 C CA . GLY A 1 525 ? 10.08012 53.11409 71.42786 1.000 66.40259 524 GLY A CA 1
ATOM 4083 C C . GLY A 1 525 ? 10.26712 51.88301 70.57098 1.000 66.66860 524 GLY A C 1
ATOM 4084 O O . GLY A 1 525 ? 10.20931 51.95593 69.35096 1.000 66.39142 524 GLY A O 1
ATOM 4085 N N . TYR A 1 526 ? 10.49891 50.74703 71.21709 1.000 71.50634 525 TYR A N 1
ATOM 4086 C CA . TYR A 1 526 ? 10.69889 49.49096 70.51821 1.000 74.17295 525 TYR A CA 1
ATOM 4087 C C . TYR A 1 526 ? 9.37093 49.04505 69.90304 1.000 70.60943 525 TYR A C 1
ATOM 4088 O O . TYR A 1 526 ? 8.76677 48.06414 70.32402 1.000 76.13572 525 TYR A O 1
ATOM 4097 N N . LEU A 1 527 ? 8.91416 49.79403 68.90992 1.000 64.42606 526 LEU A N 1
ATOM 4098 C CA . LEU A 1 527 ? 7.71024 49.44610 68.16676 1.000 66.50261 526 LEU A CA 1
ATOM 4099 C C . LEU A 1 527 ? 7.74951 50.12100 66.81072 1.000 63.35255 526 LEU A C 1
ATOM 4100 O O . LEU A 1 527 ? 8.50763 51.05691 66.61877 1.000 62.24995 526 LEU A O 1
ATOM 4105 N N . THR A 1 528 ? 6.94760 49.63902 65.86663 1.000 64.11573 527 THR A N 1
ATOM 4106 C CA . THR A 1 528 ? 6.92187 50.23993 64.53259 1.000 69.43495 527 THR A CA 1
ATOM 4107 C C . THR A 1 528 ? 5.87499 51.33803 64.43535 1.000 69.82643 527 THR A C 1
ATOM 4108 O O . THR A 1 528 ? 4.69693 51.10616 64.68819 1.000 79.40652 527 THR A O 1
ATOM 4112 N N . LYS A 1 529 ? 6.29917 52.53896 64.07333 1.000 66.83133 528 LYS A N 1
ATOM 4113 C CA . LYS A 1 529 ? 5.35229 53.64605 64.00211 1.000 67.79904 528 LYS A CA 1
ATOM 4114 C C . LYS A 1 529 ? 4.22640 53.27910 63.03397 1.000 63.43537 528 LYS A C 1
ATOM 4115 O O . LYS A 1 529 ? 4.47055 52.96399 61.86902 1.000 64.17661 528 LYS A O 1
ATOM 4121 N N . TYR A 1 530 ? 2.99933 53.27826 63.54878 1.000 63.67856 529 TYR A N 1
ATOM 4122 C CA . TYR A 1 530 ? 1.80942 53.00032 62.75062 1.000 63.58890 529 TYR A CA 1
ATOM 4123 C C . TYR A 1 530 ? 1.63233 51.51931 62.35770 1.000 65.82677 529 TYR A C 1
ATOM 4124 O O . TYR A 1 530 ? 0.92344 51.22032 61.39861 1.000 71.42925 529 TYR A O 1
ATOM 4133 N N . ASP A 1 531 ? 2.25112 50.59830 63.09785 1.000 71.16127 530 ASP A N 1
ATOM 4134 C CA . ASP A 1 531 ? 1.88999 49.17933 63.00490 1.000 61.34430 530 ASP A CA 1
ATOM 4135 C C . ASP A 1 531 ? 0.69583 48.94852 63.92673 1.000 64.09943 530 ASP A C 1
ATOM 4136 O O . ASP A 1 531 ? -0.04912 49.88061 64.23356 1.000 66.15230 530 ASP A O 1
ATOM 4141 N N . CYS A 1 532 ? 0.50563 47.72057 64.39179 1.000 67.27349 531 CYS A N 1
ATOM 4142 C CA . CYS A 1 532 ? -0.66152 47.43075 65.22763 1.000 68.67405 531 CYS A CA 1
ATOM 4143 C C . CYS A 1 532 ? -0.52867 48.03083 66.62361 1.000 64.91531 531 CYS A C 1
ATOM 4144 O O . CYS A 1 532 ? -1.38383 47.82098 67.48650 1.000 71.97932 531 CYS A O 1
ATOM 4147 N N . SER A 1 533 ? 0.55337 48.77773 66.82972 1.000 69.82759 532 SER A N 1
ATOM 4148 C CA . SER A 1 533 ? 0.80225 49.44380 68.09571 1.000 63.35897 532 SER A CA 1
ATOM 4149 C C . SER A 1 533 ? -0.12264 50.63689 68.13549 1.000 64.18717 532 SER A C 1
ATOM 4150 O O . SER A 1 533 ? -0.46975 51.13800 69.21240 1.000 63.47267 532 SER A O 1
ATOM 4153 N N . SER A 1 534 ? -0.53741 51.09485 66.95940 1.000 54.64163 533 SER A N 1
ATOM 4154 C CA . SER A 1 534 ? -1.53430 52.15695 66.93617 1.000 59.86734 533 SER A CA 1
ATOM 4155 C C . SER A 1 534 ? -2.91830 51.65107 66.55300 1.000 55.90594 533 SER A C 1
ATOM 4156 O O . SER A 1 534 ? -3.16617 51.21502 65.44799 1.000 58.49094 533 SER A O 1
ATOM 4159 N N . ALA A 1 535 ? -3.79344 51.70723 67.53986 1.000 55.86433 534 ALA A N 1
ATOM 4160 C CA . ALA A 1 535 ? -5.16347 51.27336 67.45168 1.000 57.26755 534 ALA A CA 1
ATOM 4161 C C . ALA A 1 535 ? -5.99143 52.44148 67.96648 1.000 60.77932 534 ALA A C 1
ATOM 4162 O O . ALA A 1 535 ? -5.53631 53.58143 67.97547 1.000 60.54110 534 ALA A O 1
ATOM 4164 N N . ASP A 1 536 ? -7.19353 52.14363 68.43332 1.000 58.96121 535 ASP A N 1
ATOM 4165 C CA . ASP A 1 536 ? -8.07151 53.15076 68.98811 1.000 60.16663 535 ASP A CA 1
ATOM 4166 C C . ASP A 1 536 ? -7.80372 53.34284 70.48014 1.000 58.13646 535 ASP A C 1
ATOM 4167 O O . ASP A 1 536 ? -7.54167 54.45984 70.92610 1.000 66.74861 535 ASP A O 1
ATOM 4172 N N . ILE A 1 537 ? -7.87194 52.25890 71.24721 1.000 57.96597 536 ILE A N 1
ATOM 4173 C CA . ILE A 1 537 ? -7.52315 52.30396 72.66525 1.000 58.35873 536 ILE A CA 1
ATOM 4174 C C . ILE A 1 537 ? -6.64633 51.13790 73.06847 1.000 60.80429 536 ILE A C 1
ATOM 4175 O O . ILE A 1 537 ? -6.72936 50.04687 72.50153 1.000 65.37842 536 ILE A O 1
ATOM 4180 N N . ASN A 1 538 ? -5.78546 51.38188 74.04358 1.000 63.04930 537 ASN A N 1
ATOM 4181 C CA . ASN A 1 538 ? -4.90064 50.33483 74.52579 1.000 65.44169 537 ASN A CA 1
ATOM 4182 C C . ASN A 1 538 ? -5.05788 50.17395 76.03978 1.000 63.18089 537 ASN A C 1
ATOM 4183 O O . ASN A 1 538 ? -4.70391 51.06697 76.80777 1.000 60.96460 537 ASN A O 1
ATOM 4188 N N . PRO A 1 539 ? -5.63506 49.04204 76.47177 1.000 63.71704 538 PRO A N 1
ATOM 4189 C CA . PRO A 1 539 ? -5.87130 48.84916 77.90575 1.000 60.20855 538 PRO A CA 1
ATOM 4190 C C . PRO A 1 539 ? -4.62746 48.40909 78.68297 1.000 63.01462 538 PRO A C 1
ATOM 4191 O O . PRO A 1 539 ? -4.57362 48.63617 79.88796 1.000 68.83420 538 PRO A O 1
ATOM 4195 N N . ILE A 1 540 ? -3.63742 47.81994 78.02116 1.000 56.99954 539 ILE A N 1
ATOM 4196 C CA . ILE A 1 540 ? -2.44257 47.40687 78.73737 1.000 59.20463 539 ILE A CA 1
ATOM 4197 C C . ILE A 1 540 ? -1.24844 48.31173 78.47948 1.000 58.30182 539 ILE A C 1
ATOM 4198 O O . ILE A 1 540 ? -0.13153 48.01265 78.88967 1.000 56.59048 539 ILE A O 1
ATOM 4203 N N . GLY A 1 541 ? -1.49222 49.42571 77.80537 1.000 65.81300 540 GLY A N 1
ATOM 4204 C CA . GLY A 1 541 ? -0.44308 50.37858 77.48746 1.000 59.09949 540 GLY A CA 1
ATOM 4205 C C . GLY A 1 541 ? 0.37479 50.86958 78.67155 1.000 55.88750 540 GLY A C 1
ATOM 4206 O O . GLY A 1 541 ? 1.51286 51.29745 78.50669 1.000 57.69665 540 GLY A O 1
ATOM 4207 N N . GLY A 1 542 ? -0.19040 50.81172 79.86947 1.000 54.73105 541 GLY A N 1
ATOM 4208 C CA . GLY A 1 542 ? 0.48849 51.36073 81.02353 1.000 53.01467 541 GLY A CA 1
ATOM 4209 C C . GLY A 1 542 ? 0.96923 50.31175 81.99068 1.000 60.93478 541 GLY A C 1
ATOM 4210 O O . GLY A 1 542 ? 1.45410 50.63778 83.07173 1.000 60.40775 541 GLY A O 1
ATOM 4211 N N . ILE A 1 543 ? 0.83816 49.04474 81.61475 1.000 65.95527 542 ILE A N 1
ATOM 4212 C CA . ILE A 1 543 ? 1.20391 47.96576 82.51988 1.000 60.21766 542 ILE A CA 1
ATOM 4213 C C . ILE A 1 543 ? 2.57991 47.41060 82.17013 1.000 64.20018 542 ILE A C 1
ATOM 4214 O O . ILE A 1 543 ? 2.98408 47.39448 81.01019 1.000 59.98025 542 ILE A O 1
ATOM 4219 N N . SER A 1 544 ? 3.30371 46.98960 83.19926 1.000 71.14717 543 SER A N 1
ATOM 4220 C CA . SER A 1 544 ? 4.64268 46.45145 83.05251 1.000 67.52754 543 SER A CA 1
ATOM 4221 C C . SER A 1 544 ? 4.59563 45.04641 82.43760 1.000 70.10918 543 SER A C 1
ATOM 4222 O O . SER A 1 544 ? 3.64652 44.29753 82.65950 1.000 70.34265 543 SER A O 1
ATOM 4225 N N . LYS A 1 545 ? 5.61971 44.69726 81.66378 1.000 71.60069 544 LYS A N 1
ATOM 4226 C CA . LYS A 1 545 ? 5.70267 43.38720 81.04588 1.000 69.16666 544 LYS A CA 1
ATOM 4227 C C . LYS A 1 545 ? 5.66040 42.29428 82.10095 1.000 68.66176 544 LYS A C 1
ATOM 4228 O O . LYS A 1 545 ? 4.96632 41.28334 81.95191 1.000 64.86938 544 LYS A O 1
ATOM 4234 N N . THR A 1 546 ? 6.42526 42.48228 83.16405 1.000 66.83641 545 THR A N 1
ATOM 4235 C CA . THR A 1 546 ? 6.44000 41.49835 84.23012 1.000 67.79434 545 THR A CA 1
ATOM 4236 C C . THR A 1 546 ? 5.04190 41.33953 84.80092 1.000 69.91363 545 THR A C 1
ATOM 4237 O O . THR A 1 546 ? 4.58375 40.22359 85.00093 1.000 77.54716 545 THR A O 1
ATOM 4241 N N . ASP A 1 547 ? 4.35097 42.44562 85.05374 1.000 72.13179 546 ASP A N 1
ATOM 4242 C CA . ASP A 1 547 ? 2.98488 42.34379 85.55454 1.000 74.36381 546 ASP A CA 1
ATOM 4243 C C . ASP A 1 547 ? 2.08196 41.60582 84.56146 1.000 68.67441 546 ASP A C 1
ATOM 4244 O O . ASP A 1 547 ? 1.25882 40.78393 84.95539 1.000 71.38569 546 ASP A O 1
ATOM 4249 N N . LEU A 1 548 ? 2.26018 41.87071 83.27246 1.000 67.86238 547 LEU A N 1
ATOM 4250 C CA . LEU A 1 548 ? 1.47127 41.18772 82.25039 1.000 63.18402 547 LEU A CA 1
ATOM 4251 C C . LEU A 1 548 ? 1.64510 39.66371 82.33053 1.000 65.45236 547 LEU A C 1
ATOM 4252 O O . LEU A 1 548 ? 0.66103 38.91580 82.29643 1.000 71.45294 547 LEU A O 1
ATOM 4257 N N . ARG A 1 549 ? 2.88603 39.19959 82.45675 1.000 68.41145 548 ARG A N 1
ATOM 4258 C CA . ARG A 1 549 ? 3.13187 37.77457 82.59988 1.000 62.80286 548 ARG A CA 1
ATOM 4259 C C . ARG A 1 549 ? 2.46762 37.26273 83.88482 1.000 64.82514 548 ARG A C 1
ATOM 4260 O O . ARG A 1 549 ? 1.79851 36.22980 83.89779 1.000 72.05828 548 ARG A O 1
ATOM 4268 N N . ALA A 1 550 ? 2.65353 38.01179 84.96279 1.000 61.83073 549 ALA A N 1
ATOM 4269 C CA . ALA A 1 550 ? 2.03631 37.71694 86.24472 1.000 59.83998 549 ALA A CA 1
ATOM 4270 C C . ALA A 1 550 ? 0.52032 37.61008 86.12750 1.000 63.97468 549 ALA A C 1
ATOM 4271 O O . ALA A 1 550 ? -0.09186 36.69219 86.67747 1.000 74.56939 549 ALA A O 1
ATOM 4273 N N . PHE A 1 551 ? -0.08048 38.56010 85.41534 1.000 67.66089 550 PHE A N 1
ATOM 4274 C CA . PHE A 1 551 ? -1.52545 38.59423 85.23712 1.000 68.96616 550 PHE A CA 1
ATOM 4275 C C . PHE A 1 551 ? -2.02045 37.40822 84.41713 1.000 69.11181 550 PHE A C 1
ATOM 4276 O O . PHE A 1 551 ? -3.06555 36.81835 84.72401 1.000 68.04080 550 PHE A O 1
ATOM 4284 N N . VAL A 1 552 ? -1.27032 37.05707 83.37827 1.000 66.98243 551 VAL A N 1
ATOM 4285 C CA . VAL A 1 552 ? -1.67630 35.96406 82.50928 1.000 70.34218 551 VAL A CA 1
ATOM 4286 C C . VAL A 1 552 ? -1.59555 34.61610 83.20439 1.000 76.83502 551 VAL A C 1
ATOM 4287 O O . VAL A 1 552 ? -2.40859 33.72616 82.92533 1.000 71.32617 551 VAL A O 1
ATOM 4291 N N . GLN A 1 553 ? -0.62370 34.46906 84.10654 1.000 75.94558 552 GLN A N 1
ATOM 4292 C CA . GLN A 1 553 ? -0.44993 33.20709 84.82466 1.000 81.95683 552 GLN A CA 1
ATOM 4293 C C . GLN A 1 553 ? -1.53911 33.04327 85.85551 1.000 78.35377 552 GLN A C 1
ATOM 4294 O O . GLN A 1 553 ? -1.90128 31.92134 86.22553 1.000 88.40234 552 GLN A O 1
ATOM 4300 N N . PHE A 1 554 ? -2.04806 34.17636 86.31535 1.000 65.35714 553 PHE A N 1
ATOM 4301 C CA . PHE A 1 554 ? -3.11821 34.20654 87.29419 1.000 72.54390 553 PHE A CA 1
ATOM 4302 C C . PHE A 1 554 ? -4.44914 33.87662 86.60201 1.000 69.63309 553 PHE A C 1
ATOM 4303 O O . PHE A 1 554 ? -5.36029 33.29476 87.20091 1.000 69.40422 553 PHE A O 1
ATOM 4311 N N . CYS A 1 555 ? -4.54091 34.21554 85.32397 1.000 69.41826 554 CYS A N 1
ATOM 4312 C CA . CYS A 1 555 ? -5.75682 33.96861 84.56180 1.000 79.28236 554 CYS A CA 1
ATOM 4313 C C . CYS A 1 555 ? -6.00993 32.49462 84.31787 1.000 79.85756 554 CYS A C 1
ATOM 4314 O O . CYS A 1 555 ? -7.15796 32.06473 84.20572 1.000 86.32841 554 CYS A O 1
ATOM 4317 N N . ILE A 1 556 ? -4.93399 31.72651 84.21208 1.000 81.48896 555 ILE A N 1
ATOM 4318 C CA . ILE A 1 556 ? -5.03911 30.28750 84.01817 1.000 80.22606 555 ILE A CA 1
ATOM 4319 C C . ILE A 1 556 ? -6.08931 29.65467 84.94605 1.000 80.52830 555 ILE A C 1
ATOM 4320 O O . ILE A 1 556 ? -7.08930 29.10974 84.47594 1.000 79.10459 555 ILE A O 1
ATOM 4325 N N . GLN A 1 557 ? -5.87750 29.77074 86.25508 1.000 83.04380 556 GLN A N 1
ATOM 4326 C CA . GLN A 1 557 ? -6.78471 29.18491 87.24698 1.000 88.51288 556 GLN A CA 1
ATOM 4327 C C . GLN A 1 557 ? -8.07367 29.97506 87.52673 1.000 85.48470 556 GLN A C 1
ATOM 4328 O O . GLN A 1 557 ? -9.12577 29.36118 87.75061 1.000 90.41840 556 GLN A O 1
ATOM 4334 N N . ARG A 1 558 ? -8.00754 31.31005 87.53265 1.000 86.72447 557 ARG A N 1
ATOM 4335 C CA . ARG A 1 558 ? -9.21950 32.10419 87.78841 1.000 86.60243 557 ARG A CA 1
ATOM 4336 C C . ARG A 1 558 ? -10.23234 31.97521 86.64826 1.000 81.80702 557 ARG A C 1
ATOM 4337 O O . ARG A 1 558 ? -11.42639 31.83635 86.89309 1.000 83.72497 557 ARG A O 1
ATOM 4345 N N . PHE A 1 559 ? -9.76515 31.99408 85.40533 1.000 80.10300 558 PHE A N 1
ATOM 4346 C CA . PHE A 1 559 ? -10.69399 31.89310 84.28220 1.000 83.05886 558 PHE A CA 1
ATOM 4347 C C . PHE A 1 559 ? -10.75203 30.51906 83.62429 1.000 87.29392 558 PHE A C 1
ATOM 4348 O O . PHE A 1 559 ? -11.58791 30.29408 82.73818 1.000 87.52855 558 PHE A O 1
ATOM 4356 N N . GLN A 1 560 ? -9.88218 29.60600 84.05848 1.000 86.42164 559 GLN A N 1
ATOM 4357 C CA . GLN A 1 560 ? -9.80823 28.27895 83.45159 1.000 83.00500 559 GLN A CA 1
ATOM 4358 C C . GLN A 1 560 ? -9.52299 28.42781 81.96362 1.000 82.90694 559 GLN A C 1
ATOM 4359 O O . GLN A 1 560 ? -10.38889 28.16084 81.12751 1.000 80.53599 559 GLN A O 1
ATOM 4365 N N . LEU A 1 561 ? -8.31589 28.88867 81.64277 1.000 86.84426 560 LEU A N 1
ATOM 4366 C CA . LEU A 1 561 ? -7.87067 29.00553 80.25683 1.000 83.02538 560 LEU A CA 1
ATOM 4367 C C . LEU A 1 561 ? -6.47771 28.38938 80.12308 1.000 82.00157 560 LEU A C 1
ATOM 4368 O O . LEU A 1 561 ? -5.47567 29.07529 80.32519 1.000 85.82835 560 LEU A O 1
ATOM 4373 N N . PRO A 1 562 ? -6.41680 27.08035 79.80818 1.000 85.34045 561 PRO A N 1
ATOM 4374 C CA . PRO A 1 562 ? -5.16785 26.32121 79.66643 1.000 79.81574 561 PRO A CA 1
ATOM 4375 C C . PRO A 1 562 ? -4.32063 26.78804 78.48852 1.000 80.79663 561 PRO A C 1
ATOM 4376 O O . PRO A 1 562 ? -3.10165 26.58492 78.48972 1.000 79.15459 561 PRO A O 1
ATOM 4380 N N . ALA A 1 563 ? -4.96141 27.40404 77.49538 1.000 81.32726 562 ALA A N 1
ATOM 4381 C CA . ALA A 1 563 ? -4.25819 27.84088 76.29046 1.000 85.27837 562 ALA A CA 1
ATOM 4382 C C . ALA A 1 563 ? -3.14014 28.81679 76.63456 1.000 80.66411 562 ALA A C 1
ATOM 4383 O O . ALA A 1 563 ? -2.19201 28.97564 75.86569 1.000 83.07275 562 ALA A O 1
ATOM 4385 N N . LEU A 1 564 ? -3.25025 29.45289 77.79950 1.000 74.79441 563 LEU A N 1
ATOM 4386 C CA . LEU A 1 564 ? -2.28122 30.45682 78.23857 1.000 75.51266 563 LEU A CA 1
ATOM 4387 C C . LEU A 1 564 ? -0.90433 29.89570 78.58382 1.000 78.52622 563 LEU A C 1
ATOM 4388 O O . LEU A 1 564 ? 0.09777 30.60459 78.44292 1.000 73.06310 563 LEU A O 1
ATOM 4393 N N . GLN A 1 565 ? -0.85852 28.64073 79.04392 1.000 83.29841 564 GLN A N 1
ATOM 4394 C CA . GLN A 1 565 ? 0.40235 28.01363 79.44315 1.000 77.26153 564 GLN A CA 1
ATOM 4395 C C . GLN A 1 565 ? 1.40752 27.99045 78.29730 1.000 77.16751 564 GLN A C 1
ATOM 4396 O O . GLN A 1 565 ? 2.54055 28.43534 78.44844 1.000 77.33347 564 GLN A O 1
ATOM 4402 N N . SER A 1 566 ? 1.00164 27.45241 77.15528 1.000 76.58342 565 SER A N 1
ATOM 4403 C CA . SER A 1 566 ? 1.90281 27.40124 76.01542 1.000 77.21313 565 SER A CA 1
ATOM 4404 C C . SER A 1 566 ? 2.33101 28.81517 75.65839 1.000 81.56049 565 SER A C 1
ATOM 4405 O O . SER A 1 566 ? 3.51007 29.06603 75.41855 1.000 81.04058 565 SER A O 1
ATOM 4408 N N . ILE A 1 567 ? 1.37210 29.73727 75.63818 1.000 85.53932 566 ILE A N 1
ATOM 4409 C CA . ILE A 1 567 ? 1.66029 31.13522 75.33712 1.000 81.16905 566 ILE A CA 1
ATOM 4410 C C . ILE A 1 567 ? 2.74121 31.70817 76.25525 1.000 74.79799 566 ILE A C 1
ATOM 4411 O O . ILE A 1 567 ? 3.61735 32.45205 75.80533 1.000 66.71872 566 ILE A O 1
ATOM 4416 N N . LEU A 1 568 ? 2.67798 31.36127 77.53826 1.000 67.24013 567 LEU A N 1
ATOM 4417 C CA . LEU A 1 568 ? 3.68688 31.80723 78.48838 1.000 68.90000 567 LEU A CA 1
ATOM 4418 C C . LEU A 1 568 ? 5.03185 31.14307 78.22763 1.000 77.83792 567 LEU A C 1
ATOM 4419 O O . LEU A 1 568 ? 6.07891 31.78497 78.29275 1.000 85.09142 567 LEU A O 1
ATOM 4424 N N . LEU A 1 569 ? 4.98877 29.85006 77.92972 1.000 85.14921 568 LEU A N 1
ATOM 4425 C CA . LEU A 1 569 ? 6.19172 29.04992 77.73795 1.000 81.90052 568 LEU A CA 1
ATOM 4426 C C . LEU A 1 569 ? 6.92294 29.34676 76.43204 1.000 83.87708 568 LEU A C 1
ATOM 4427 O O . LEU A 1 569 ? 8.13394 29.15263 76.33224 1.000 87.61224 568 LEU A O 1
ATOM 4432 N N . ALA A 1 570 ? 6.18714 29.82476 75.43490 1.000 83.38069 569 ALA A N 1
ATOM 4433 C CA . ALA A 1 570 ? 6.76537 30.10661 74.12497 1.000 92.16324 569 ALA A CA 1
ATOM 4434 C C . ALA A 1 570 ? 7.78148 31.25351 74.15904 1.000 104.42286 569 ALA A C 1
ATOM 4435 O O . ALA A 1 570 ? 7.61347 32.23058 74.90095 1.000 102.35037 569 ALA A O 1
ATOM 4437 N N . PRO A 1 571 ? 8.84359 31.13335 73.34421 1.000 113.23238 570 PRO A N 1
ATOM 4438 C CA . PRO A 1 571 ? 9.87572 32.16923 73.21229 1.000 120.70834 570 PRO A CA 1
ATOM 4439 C C . PRO A 1 571 ? 9.30294 33.46125 72.63112 1.000 133.88374 570 PRO A C 1
ATOM 4440 O O . PRO A 1 571 ? 8.62209 33.42225 71.60702 1.000 136.51174 570 PRO A O 1
ATOM 4444 N N . ALA A 1 572 ? 9.57295 34.59027 73.28308 1.000 140.45399 571 ALA A N 1
ATOM 4445 C CA . ALA A 1 572 ? 9.07516 35.88829 72.81991 1.000 144.48146 571 ALA A CA 1
ATOM 4446 C C . ALA A 1 572 ? 9.80739 36.37112 71.56099 1.000 143.87581 571 ALA A C 1
ATOM 4447 O O . ALA A 1 572 ? 10.74546 37.16904 71.64808 1.000 140.18486 571 ALA A O 1
ATOM 4449 N N . THR A 1 573 ? 9.37452 35.89009 70.39496 1.000 146.40048 572 THR A N 1
ATOM 4450 C CA . THR A 1 573 ? 10.02075 36.26093 69.13403 1.000 147.38943 572 THR A CA 1
ATOM 4451 C C . THR A 1 573 ? 9.02796 36.78996 68.09284 1.000 143.53774 572 THR A C 1
ATOM 4452 O O . THR A 1 573 ? 7.89093 36.31507 67.99970 1.000 143.10836 572 THR A O 1
ATOM 4456 N N . ALA A 1 574 ? 9.47118 37.78086 67.32084 1.000 139.17622 573 ALA A N 1
ATOM 4457 C CA . ALA A 1 574 ? 8.67040 38.35787 66.24168 1.000 135.74156 573 ALA A CA 1
ATOM 4458 C C . ALA A 1 574 ? 9.04454 37.72374 64.90678 1.000 133.53826 573 ALA A C 1
ATOM 4459 O O . ALA A 1 574 ? 10.07466 38.04959 64.30991 1.000 129.10196 573 ALA A O 1
ATOM 4461 N N . GLU A 1 575 ? 8.19052 36.81179 64.45471 1.000 128.38268 574 GLU A N 1
ATOM 4462 C CA . GLU A 1 575 ? 8.41463 36.05968 63.19680 1.000 121.04165 574 GLU A CA 1
ATOM 4463 C C . GLU A 1 575 ? 8.02190 36.89864 61.98268 1.000 113.36323 574 GLU A C 1
ATOM 4464 O O . GLU A 1 575 ? 6.95597 36.72470 61.38853 1.000 109.87860 574 GLU A O 1
ATOM 4470 N N . LEU A 1 576 ? 8.90305 37.82652 61.62675 1.000 111.51249 575 LEU A N 1
ATOM 4471 C CA . LEU A 1 576 ? 8.69131 38.69546 60.47866 1.000 106.46329 575 LEU A CA 1
ATOM 4472 C C . LEU A 1 576 ? 9.77345 38.49428 59.42484 1.000 108.19945 575 LEU A C 1
ATOM 4473 O O . LEU A 1 576 ? 9.58966 38.86022 58.26878 1.000 117.33739 575 LEU A O 1
ATOM 4478 N N . GLU A 1 577 ? 10.89733 37.90819 59.82305 1.000 108.59052 576 GLU A N 1
ATOM 4479 C CA . GLU A 1 577 ? 12.02245 37.66401 58.87724 1.000 108.65030 576 GLU A CA 1
ATOM 4480 C C . GLU A 1 577 ? 12.43430 36.19097 58.82840 1.000 114.35217 576 GLU A C 1
ATOM 4481 O O . GLU A 1 577 ? 12.48108 35.50804 59.84946 1.000 112.99101 576 GLU A O 1
ATOM 4487 N N . PRO A 1 578 ? 12.74243 35.68885 57.62448 1.000 116.45187 577 PRO A N 1
ATOM 4488 C CA . PRO A 1 578 ? 13.16731 34.28980 57.52864 1.000 114.74913 577 PRO A CA 1
ATOM 4489 C C . PRO A 1 578 ? 14.47417 34.02572 58.27786 1.000 115.58820 577 PRO A C 1
ATOM 4490 O O . PRO A 1 578 ? 15.34624 34.88664 58.36493 1.000 112.95314 577 PRO A O 1
ATOM 4494 N N . LEU A 1 579 ? 14.58296 32.82075 58.82196 1.000 123.49334 578 LEU A N 1
ATOM 4495 C CA . LEU A 1 579 ? 15.73380 32.40069 59.60616 1.000 132.05120 578 LEU A CA 1
ATOM 4496 C C . LEU A 1 579 ? 16.73485 31.62653 58.74437 1.000 142.30367 578 LEU A C 1
ATOM 4497 O O . LEU A 1 579 ? 16.37185 30.64552 58.08538 1.000 141.10472 578 LEU A O 1
ATOM 4502 N N . ALA A 1 580 ? 17.99390 32.06440 58.75353 1.000 147.15810 579 ALA A N 1
ATOM 4503 C CA . ALA A 1 580 ? 19.05193 31.35624 58.03474 1.000 147.23667 579 ALA A CA 1
ATOM 4504 C C . ALA A 1 580 ? 19.41869 30.06225 58.75189 1.000 153.72719 579 ALA A C 1
ATOM 4505 O O . ALA A 1 580 ? 19.08750 29.86937 59.92385 1.000 151.09753 579 ALA A O 1
ATOM 4507 N N . ASP A 1 581 ? 20.10371 29.17513 58.04105 1.000 157.04549 580 ASP A N 1
ATOM 4508 C CA . ASP A 1 581 ? 20.48749 27.89113 58.60520 1.000 159.30717 580 ASP A CA 1
ATOM 4509 C C . ASP A 1 581 ? 21.56235 28.08010 59.67135 1.000 156.35537 580 ASP A C 1
ATOM 4510 O O . ASP A 1 581 ? 22.51246 28.84899 59.48344 1.000 151.33288 580 ASP A O 1
ATOM 4515 N N . GLY A 1 582 ? 21.39411 27.39020 60.79637 1.000 154.76224 581 GLY A N 1
ATOM 4516 C CA . GLY A 1 582 ? 22.37395 27.41317 61.86752 1.000 156.20360 581 GLY A CA 1
ATOM 4517 C C . GLY A 1 582 ? 21.99386 28.29729 63.04140 1.000 155.29762 581 GLY A C 1
ATOM 4518 O O . GLY A 1 582 ? 22.62670 28.23530 64.09550 1.000 154.34918 581 GLY A O 1
ATOM 4519 N N . GLN A 1 583 ? 20.95797 29.11338 62.86118 1.000 156.25934 582 GLN A N 1
ATOM 4520 C CA . GLN A 1 583 ? 20.55092 30.07950 63.87806 1.000 152.24702 582 GLN A CA 1
ATOM 4521 C C . GLN A 1 583 ? 19.05586 29.98067 64.18584 1.000 147.04540 582 GLN A C 1
ATOM 4522 O O . GLN A 1 583 ? 18.27393 29.45469 63.38875 1.000 144.02884 582 GLN A O 1
ATOM 4528 N N . VAL A 1 584 ? 18.66374 30.48779 65.34874 1.000 143.20987 583 VAL A N 1
ATOM 4529 C CA . VAL A 1 584 ? 17.25469 30.54696 65.70952 1.000 140.80705 583 VAL A CA 1
ATOM 4530 C C . VAL A 1 584 ? 16.83680 32.00102 65.92936 1.000 143.47041 583 VAL A C 1
ATOM 4531 O O . VAL A 1 584 ? 17.67490 32.90993 65.93142 1.000 137.76964 583 VAL A O 1
ATOM 4535 N N . SER A 1 585 ? 15.53680 32.21016 66.11515 1.000 143.75892 584 SER A N 1
ATOM 4536 C CA . SER A 1 585 ? 14.97491 33.54823 66.25697 1.000 136.37918 584 SER A CA 1
ATOM 4537 C C . SER A 1 585 ? 15.61282 34.32524 67.40901 1.000 132.23771 584 SER A C 1
ATOM 4538 O O . SER A 1 585 ? 15.98560 33.75428 68.43911 1.000 128.26704 584 SER A O 1
ATOM 4541 N N . GLN A 1 586 ? 15.73798 35.63222 67.21494 1.000 130.83918 585 GLN A N 1
ATOM 4542 C CA . GLN A 1 586 ? 16.25791 36.52424 68.24096 1.000 128.42305 585 GLN A CA 1
ATOM 4543 C C . GLN A 1 586 ? 15.09083 36.97242 69.11875 1.000 122.83578 585 GLN A C 1
ATOM 4544 O O . GLN A 1 586 ? 14.02194 37.30349 68.59756 1.000 122.83424 585 GLN A O 1
ATOM 4550 N N . THR A 1 587 ? 15.28063 36.96649 70.43878 1.000 117.29050 586 THR A N 1
ATOM 4551 C CA . THR A 1 587 ? 14.22053 37.39866 71.36159 1.000 119.55185 586 THR A CA 1
ATOM 4552 C C . THR A 1 587 ? 14.17166 38.90768 71.49547 1.000 115.50824 586 THR A C 1
ATOM 4553 O O . THR A 1 587 ? 15.20374 39.57157 71.41558 1.000 113.37375 586 THR A O 1
ATOM 4557 N N . ASP A 1 588 ? 12.97568 39.43781 71.72926 1.000 114.08347 587 ASP A N 1
ATOM 4558 C CA . ASP A 1 588 ? 12.80880 40.87084 71.90513 1.000 109.86606 587 ASP A CA 1
ATOM 4559 C C . ASP A 1 588 ? 13.83371 41.46181 72.89324 1.000 100.29708 587 ASP A C 1
ATOM 4560 O O . ASP A 1 588 ? 14.43186 42.50273 72.62226 1.000 100.05317 587 ASP A O 1
ATOM 4565 N N . GLU A 1 589 ? 14.07447 40.77986 74.00933 1.000 93.30480 588 GLU A N 1
ATOM 4566 C CA . GLU A 1 589 ? 15.05837 41.28283 75.01544 1.000 89.98298 588 GLU A CA 1
ATOM 4567 C C . GLU A 1 589 ? 16.47947 41.41065 74.47165 1.000 90.29697 588 GLU A C 1
ATOM 4568 O O . GLU A 1 589 ? 17.22649 42.27660 74.89570 1.000 91.59976 588 GLU A O 1
ATOM 4574 N N . GLU A 1 590 ? 16.85952 40.55055 73.54077 1.000 104.18724 589 GLU A N 1
ATOM 4575 C CA . GLU A 1 590 ? 18.19063 40.69637 72.88896 1.000 107.47507 589 GLU A CA 1
ATOM 4576 C C . GLU A 1 590 ? 18.13090 41.80630 71.84987 1.000 98.86146 589 GLU A C 1
ATOM 4577 O O . GLU A 1 590 ? 19.06101 42.59819 71.69696 1.000 92.96962 589 GLU A O 1
ATOM 4583 N N . ASP A 1 591 ? 17.01102 41.85436 71.13870 1.000 102.07342 590 ASP A N 1
ATOM 4584 C CA . ASP A 1 591 ? 16.72827 42.92633 70.19458 1.000 100.92811 590 ASP A CA 1
ATOM 4585 C C . ASP A 1 591 ? 16.90031 44.30035 70.85251 1.000 97.45784 590 ASP A C 1
ATOM 4586 O O . ASP A 1 591 ? 17.60947 45.15625 70.32156 1.000 94.95414 590 ASP A O 1
ATOM 4591 N N . MET A 1 592 ? 16.25315 44.49450 72.00540 1.000 90.72318 591 MET A N 1
ATOM 4592 C CA . MET A 1 592 ? 16.30517 45.75655 72.75132 1.000 82.90901 591 MET A CA 1
ATOM 4593 C C . MET A 1 592 ? 17.68711 46.06245 73.33551 1.000 84.67748 591 MET A C 1
ATOM 4594 O O . MET A 1 592 ? 18.07521 47.22842 73.48048 1.000 90.51990 591 MET A O 1
ATOM 4599 N N . GLY A 1 593 ? 18.42895 45.01640 73.66969 1.000 81.02695 592 GLY A N 1
ATOM 4600 C CA . GLY A 1 593 ? 19.70888 45.20431 74.30987 1.000 80.33404 592 GLY A CA 1
ATOM 4601 C C . GLY A 1 593 ? 19.55168 45.49643 75.78783 1.000 76.30670 592 GLY A C 1
ATOM 4602 O O . GLY A 1 593 ? 20.29468 46.30639 76.34088 1.000 85.52337 592 GLY A O 1
ATOM 4603 N N . MET A 1 594 ? 18.58552 44.83457 76.42273 1.000 71.52038 593 MET A N 1
ATOM 4604 C CA . MET A 1 594 ? 18.34131 44.95170 77.86468 1.000 79.53571 593 MET A CA 1
ATOM 4605 C C . MET A 1 594 ? 17.08118 44.16785 78.23355 1.000 80.64827 593 MET A C 1
ATOM 4606 O O . MET A 1 594 ? 16.13129 44.11289 77.45241 1.000 82.94379 593 MET A O 1
ATOM 4611 N N . THR A 1 595 ? 17.07394 43.56593 79.42159 1.000 79.76958 594 THR A N 1
ATOM 4612 C CA . THR A 1 595 ? 15.91779 42.81709 79.89947 1.000 83.99871 594 THR A CA 1
ATOM 4613 C C . THR A 1 595 ? 14.80682 43.75623 80.33323 1.000 77.94892 594 THR A C 1
ATOM 4614 O O . THR A 1 595 ? 15.06386 44.85824 80.80819 1.000 77.42386 594 THR A O 1
ATOM 4618 N N . TYR A 1 596 ? 13.57079 43.29334 80.17908 1.000 74.94081 595 TYR A N 1
ATOM 4619 C CA . TYR A 1 596 ? 12.39279 44.00050 80.66785 1.000 72.60690 595 TYR A CA 1
ATOM 4620 C C . TYR A 1 596 ? 12.51761 44.39859 82.14284 1.000 73.11086 595 TYR A C 1
ATOM 4621 O O . TYR A 1 596 ? 12.09966 45.49066 82.52970 1.000 72.73467 595 TYR A O 1
ATOM 4630 N N . ALA A 1 597 ? 13.08340 43.50659 82.95499 1.000 75.47699 596 ALA A N 1
ATOM 4631 C CA . ALA A 1 597 ? 13.46622 43.82964 84.32402 1.000 73.52271 596 ALA A CA 1
ATOM 4632 C C . ALA A 1 597 ? 14.23735 45.14157 84.34005 1.000 76.99967 596 ALA A C 1
ATOM 4633 O O . ALA A 1 597 ? 13.72539 46.16265 84.80390 1.000 80.19609 596 ALA A O 1
ATOM 4635 N N . GLU A 1 598 ? 15.46543 45.12141 83.82824 1.000 73.65344 597 GLU A N 1
ATOM 4636 C CA . GLU A 1 598 ? 16.29954 46.34632 83.88228 1.000 74.90316 597 GLU A CA 1
ATOM 4637 C C . GLU A 1 598 ? 15.64377 47.51534 83.14010 1.000 77.29932 597 GLU A C 1
ATOM 4638 O O . GLU A 1 598 ? 15.87384 48.67834 83.48505 1.000 73.98389 597 GLU A O 1
ATOM 4644 N N . LEU A 1 599 ? 14.80790 47.22436 82.14699 1.000 75.85963 598 LEU A N 1
ATOM 4645 C CA . LEU A 1 599 ? 14.11511 48.30938 81.45881 1.000 71.80176 598 LEU A CA 1
ATOM 4646 C C . LEU A 1 599 ? 13.16503 49.00454 82.43162 1.000 68.91277 598 LEU A C 1
ATOM 4647 O O . LEU A 1 599 ? 13.10315 50.22955 82.46652 1.000 65.31143 598 LEU A O 1
ATOM 4652 N N . SER A 1 600 ? 12.44183 48.21667 83.22656 1.000 71.23235 599 SER A N 1
ATOM 4653 C CA . SER A 1 600 ? 11.54073 48.75083 84.25139 1.000 66.87455 599 SER A CA 1
ATOM 4654 C C . SER A 1 600 ? 12.28367 49.67083 85.24444 1.000 65.63886 599 SER A C 1
ATOM 4655 O O . SER A 1 600 ? 11.77672 50.71591 85.65629 1.000 61.29662 599 SER A O 1
ATOM 4658 N N . VAL A 1 601 ? 13.49158 49.27473 85.62565 1.000 66.56565 600 VAL A N 1
ATOM 4659 C CA . VAL A 1 601 ? 14.28452 50.07372 86.54871 1.000 67.02763 600 VAL A CA 1
ATOM 4660 C C . VAL A 1 601 ? 14.58575 51.46665 85.98066 1.000 63.75546 600 VAL A C 1
ATOM 4661 O O . VAL A 1 601 ? 14.40375 52.48171 86.66256 1.000 58.45805 600 VAL A O 1
ATOM 4665 N N . TYR A 1 602 ? 15.04894 51.50151 84.73173 1.000 62.97523 601 TYR A N 1
ATOM 4666 C CA . TYR A 1 602 ? 15.27317 52.75244 84.02267 1.000 62.67457 601 TYR A CA 1
ATOM 4667 C C . TYR A 1 602 ? 13.99225 53.56257 84.02642 1.000 63.07021 601 TYR A C 1
ATOM 4668 O O . TYR A 1 602 ? 13.99732 54.74959 84.35834 1.000 60.55100 601 TYR A O 1
ATOM 4677 N N . GLY A 1 603 ? 12.89525 52.91565 83.65030 1.000 58.38767 602 GLY A N 1
ATOM 4678 C CA . GLY A 1 603 ? 11.60532 53.57078 83.62506 1.000 56.34169 602 GLY A CA 1
ATOM 4679 C C . GLY A 1 603 ? 11.27520 54.30591 84.91096 1.000 64.07817 602 GLY A C 1
ATOM 4680 O O . GLY A 1 603 ? 10.93432 55.49694 84.89983 1.000 65.78239 602 GLY A O 1
ATOM 4681 N N . LYS A 1 604 ? 11.39796 53.58897 86.02203 1.000 66.99785 603 LYS A N 1
ATOM 4682 C CA . LYS A 1 604 ? 11.03581 54.09710 87.32994 1.000 54.98775 603 LYS A CA 1
ATOM 4683 C C . LYS A 1 604 ? 12.05484 55.11803 87.83102 1.000 60.66064 603 LYS A C 1
ATOM 4684 O O . LYS A 1 604 ? 11.67786 56.14911 88.39489 1.000 64.31826 603 LYS A O 1
ATOM 4690 N N . LEU A 1 605 ? 13.34184 54.84789 87.62824 1.000 60.69746 604 LEU A N 1
ATOM 4691 C CA . LEU A 1 605 ? 14.36188 55.82981 87.99332 1.000 64.06657 604 LEU A CA 1
ATOM 4692 C C . LEU A 1 605 ? 14.16813 57.13878 87.23220 1.000 65.41977 604 LEU A C 1
ATOM 4693 O O . LEU A 1 605 ? 14.53017 58.21377 87.70818 1.000 63.83712 604 LEU A O 1
ATOM 4698 N N . ARG A 1 606 ? 13.60530 57.03375 86.03612 1.000 62.26551 605 ARG A N 1
ATOM 4699 C CA . ARG A 1 606 ? 13.47455 58.17770 85.15902 1.000 56.10612 605 ARG A CA 1
ATOM 4700 C C . ARG A 1 606 ? 12.28158 59.03185 85.57678 1.000 58.41562 605 ARG A C 1
ATOM 4701 O O . ARG A 1 606 ? 12.42066 60.23686 85.84372 1.000 62.22335 605 ARG A O 1
ATOM 4709 N N . LYS A 1 607 ? 11.11150 58.40598 85.66065 1.000 56.35813 606 LYS A N 1
ATOM 4710 C CA . LYS A 1 607 ? 9.87855 59.16811 85.81241 1.000 58.86435 606 LYS A CA 1
ATOM 4711 C C . LYS A 1 607 ? 9.49235 59.31625 87.26734 1.000 56.61400 606 LYS A C 1
ATOM 4712 O O . LYS A 1 607 ? 9.03739 60.37433 87.69520 1.000 56.24516 606 LYS A O 1
ATOM 4718 N N . VAL A 1 608 ? 9.68512 58.25129 88.03244 1.000 54.92969 607 VAL A N 1
ATOM 4719 C CA . VAL A 1 608 ? 9.31991 58.28042 89.44039 1.000 62.06752 607 VAL A CA 1
ATOM 4720 C C . VAL A 1 608 ? 10.35187 59.05637 90.25549 1.000 63.63237 607 VAL A C 1
ATOM 4721 O O . VAL A 1 608 ? 9.98885 59.96946 90.99637 1.000 61.48284 607 VAL A O 1
ATOM 4725 N N . ALA A 1 609 ? 11.63086 58.69723 90.10171 1.000 65.86035 608 ALA A N 1
ATOM 4726 C CA . ALA A 1 609 ? 12.73780 59.28118 90.87983 1.000 58.72777 608 ALA A CA 1
ATOM 4727 C C . ALA A 1 609 ? 13.34202 60.51607 90.21584 1.000 63.77307 608 ALA A C 1
ATOM 4728 O O . ALA A 1 609 ? 14.28800 61.10501 90.74894 1.000 63.13615 608 ALA A O 1
ATOM 4730 N N . LYS A 1 610 ? 12.79724 60.87404 89.04873 1.000 64.68634 609 LYS A N 1
ATOM 4731 C CA . LYS A 1 610 ? 13.12647 62.10896 88.32970 1.000 57.77424 609 LYS A CA 1
ATOM 4732 C C . LYS A 1 610 ? 14.61054 62.24678 87.98691 1.000 55.52527 609 LYS A C 1
ATOM 4733 O O . LYS A 1 610 ? 15.18663 63.33773 88.09492 1.000 64.81014 609 LYS A O 1
ATOM 4739 N N . MET A 1 611 ? 15.21749 61.14169 87.56008 1.000 53.07486 610 MET A N 1
ATOM 4740 C CA . MET A 1 611 ? 16.63455 61.13852 87.18729 1.000 58.91573 610 MET A CA 1
ATOM 4741 C C . MET A 1 611 ? 16.92479 61.27339 85.68733 1.000 58.92731 610 MET A C 1
ATOM 4742 O O . MET A 1 611 ? 16.37283 60.51939 84.87130 1.000 56.03961 610 MET A O 1
ATOM 4747 N N . GLY A 1 612 ? 17.79594 62.22927 85.33639 1.000 57.25000 611 GLY A N 1
ATOM 4748 C CA . GLY A 1 612 ? 18.37515 62.29412 84.00048 1.000 56.99733 611 GLY A CA 1
ATOM 4749 C C . GLY A 1 612 ? 19.52506 61.29900 83.92872 1.000 59.75987 611 GLY A C 1
ATOM 4750 O O . GLY A 1 612 ? 19.74483 60.53304 84.87781 1.000 57.12286 611 GLY A O 1
ATOM 4751 N N . PRO A 1 613 ? 20.26322 61.27985 82.80383 1.000 63.19598 612 PRO A N 1
ATOM 4752 C CA . PRO A 1 613 ? 21.33515 60.28273 82.64807 1.000 60.98227 612 PRO A CA 1
ATOM 4753 C C . PRO A 1 613 ? 22.41999 60.32169 83.73223 1.000 59.46293 612 PRO A C 1
ATOM 4754 O O . PRO A 1 613 ? 22.78180 59.26769 84.24936 1.000 63.12045 612 PRO A O 1
ATOM 4758 N N . TYR A 1 614 ? 22.92605 61.49367 84.09222 1.000 58.12480 613 TYR A N 1
ATOM 4759 C CA . TYR A 1 614 ? 23.95490 61.53563 85.12837 1.000 57.76325 613 TYR A CA 1
ATOM 4760 C C . TYR A 1 614 ? 23.45164 60.98378 86.47234 1.000 60.35516 613 TYR A C 1
ATOM 4761 O O . TYR A 1 614 ? 24.04246 60.06276 87.04349 1.000 60.36758 613 TYR A O 1
ATOM 4770 N N . SER A 1 615 ? 22.36062 61.55392 86.97313 1.000 59.16447 614 SER A N 1
ATOM 4771 C CA . SER A 1 615 ? 21.72939 61.04407 88.18007 1.000 60.68583 614 SER A CA 1
ATOM 4772 C C . SER A 1 615 ? 21.53624 59.53209 88.13815 1.000 57.09872 614 SER A C 1
ATOM 4773 O O . SER A 1 615 ? 21.84102 58.83613 89.10224 1.000 55.08767 614 SER A O 1
ATOM 4776 N N . MET A 1 616 ? 21.01636 59.03206 87.02111 1.000 59.59646 615 MET A N 1
ATOM 4777 C CA . MET A 1 616 ? 20.70423 57.61209 86.89216 1.000 61.47666 615 MET A CA 1
ATOM 4778 C C . MET A 1 616 ? 21.97214 56.76796 86.91041 1.000 62.15638 615 MET A C 1
ATOM 4779 O O . MET A 1 616 ? 22.02694 55.72500 87.56349 1.000 64.54066 615 MET A O 1
ATOM 4784 N N . PHE A 1 617 ? 22.99330 57.23081 86.20153 1.000 58.20784 616 PHE A N 1
ATOM 4785 C CA . PHE A 1 617 ? 24.29722 56.60068 86.26677 1.000 57.33584 616 PHE A CA 1
ATOM 4786 C C . PHE A 1 617 ? 24.80099 56.46173 87.69986 1.000 63.94569 616 PHE A C 1
ATOM 4787 O O . PHE A 1 617 ? 25.39384 55.44469 88.04702 1.000 71.87715 616 PHE A O 1
ATOM 4795 N N . CYS A 1 618 ? 24.58097 57.48181 88.52675 1.000 62.35597 617 CYS A N 1
ATOM 4796 C CA . CYS A 1 618 ? 25.07276 57.45985 89.90583 1.000 59.94519 617 CYS A CA 1
ATOM 4797 C C . CYS A 1 618 ? 24.28853 56.49099 90.77478 1.000 66.62308 617 CYS A C 1
ATOM 4798 O O . CYS A 1 618 ? 24.86333 55.77999 91.60091 1.000 74.56752 617 CYS A O 1
ATOM 4801 N N . LYS A 1 619 ? 22.97456 56.46011 90.57758 1.000 67.88593 618 LYS A N 1
ATOM 4802 C CA . LYS A 1 619 ? 22.10935 55.56725 91.33051 1.000 71.19537 618 LYS A CA 1
ATOM 4803 C C . LYS A 1 619 ? 22.49324 54.10920 91.07867 1.000 76.21299 618 LYS A C 1
ATOM 4804 O O . LYS A 1 619 ? 22.79803 53.35623 92.00777 1.000 77.93749 618 LYS A O 1
ATOM 4810 N N . LEU A 1 620 ? 22.48139 53.71911 89.81270 1.000 71.42824 619 LEU A N 1
ATOM 4811 C CA . LEU A 1 620 ? 22.74431 52.34506 89.44583 1.000 77.02411 619 LEU A CA 1
ATOM 4812 C C . LEU A 1 620 ? 24.15121 51.92494 89.82908 1.000 78.22723 619 LEU A C 1
ATOM 4813 O O . LEU A 1 620 ? 24.37803 50.79695 90.26519 1.000 82.82843 619 LEU A O 1
ATOM 4818 N N . LEU A 1 621 ? 25.09433 52.84184 89.66815 1.000 74.10399 620 LEU A N 1
ATOM 4819 C CA . LEU A 1 621 ? 26.47425 52.58872 90.03638 1.000 77.89341 620 LEU A CA 1
ATOM 4820 C C . LEU A 1 621 ? 26.57197 51.95581 91.42944 1.000 85.27674 620 LEU A C 1
ATOM 4821 O O . LEU A 1 621 ? 27.42185 51.09474 91.68263 1.000 87.57125 620 LEU A O 1
ATOM 4826 N N . GLY A 1 622 ? 25.69088 52.38296 92.32828 1.000 82.81746 621 GLY A N 1
ATOM 4827 C CA . GLY A 1 622 ? 25.64562 51.83506 93.67131 1.000 83.38646 621 GLY A CA 1
ATOM 4828 C C . GLY A 1 622 ? 24.74248 50.62616 93.75326 1.000 86.41722 621 GLY A C 1
ATOM 4829 O O . GLY A 1 622 ? 25.11430 49.60016 94.31138 1.000 94.27925 621 GLY A O 1
ATOM 4830 N N . MET A 1 623 ? 23.54458 50.74724 93.19907 1.000 84.17761 622 MET A N 1
ATOM 4831 C CA . MET A 1 623 ? 22.61947 49.62633 93.14400 1.000 85.33235 622 MET A CA 1
ATOM 4832 C C . MET A 1 623 ? 23.28043 48.35722 92.60819 1.000 87.93380 622 MET A C 1
ATOM 4833 O O . MET A 1 623 ? 23.19923 47.28928 93.21926 1.000 93.87956 622 MET A O 1
ATOM 4838 N N . TRP A 1 624 ? 23.94361 48.48508 91.46828 1.000 82.53149 623 TRP A N 1
ATOM 4839 C CA . TRP A 1 624 ? 24.51060 47.33797 90.77145 1.000 86.23307 623 TRP A CA 1
ATOM 4840 C C . TRP A 1 624 ? 26.01956 47.23083 90.96969 1.000 96.40627 623 TRP A C 1
ATOM 4841 O O . TRP A 1 624 ? 26.72663 46.68370 90.12283 1.000 93.44252 623 TRP A O 1
ATOM 4852 N N . ARG A 1 625 ? 26.50044 47.75386 92.09372 1.000 96.92488 624 ARG A N 1
ATOM 4853 C CA . ARG A 1 625 ? 27.93141 47.81174 92.38294 1.000 98.82214 624 ARG A CA 1
ATOM 4854 C C . ARG A 1 625 ? 28.63228 46.44866 92.32514 1.000 105.38119 624 ARG A C 1
ATOM 4855 O O . ARG A 1 625 ? 29.77533 46.35451 91.88832 1.000 103.96986 624 ARG A O 1
ATOM 4863 N N . HIS A 1 626 ? 27.96210 45.39476 92.77011 1.000 111.30219 625 HIS A N 1
ATOM 4864 C CA . HIS A 1 626 ? 28.56098 44.06870 92.71129 1.000 111.63934 625 HIS A CA 1
ATOM 4865 C C . HIS A 1 626 ? 28.54114 43.56060 91.28432 1.000 116.75311 625 HIS A C 1
ATOM 4866 O O . HIS A 1 626 ? 29.57319 43.18445 90.73051 1.000 125.15675 625 HIS A O 1
ATOM 4873 N N . ILE A 1 627 ? 27.35023 43.58668 90.69614 1.000 109.31011 626 ILE A N 1
ATOM 4874 C CA . ILE A 1 627 ? 27.08838 43.04461 89.36814 1.000 101.19070 626 ILE A CA 1
ATOM 4875 C C . ILE A 1 627 ? 27.86862 43.73145 88.22621 1.000 103.85551 626 ILE A C 1
ATOM 4876 O O . ILE A 1 627 ? 28.48468 43.05833 87.39935 1.000 96.04032 626 ILE A O 1
ATOM 4881 N N . CYS A 1 628 ? 27.84876 45.06245 88.17711 1.000 104.91772 627 CYS A N 1
ATOM 4882 C CA . CYS A 1 628 ? 28.50700 45.78631 87.08116 1.000 95.24095 627 CYS A CA 1
ATOM 4883 C C . CYS A 1 628 ? 29.66503 46.68722 87.52628 1.000 93.80812 627 CYS A C 1
ATOM 4884 O O . CYS A 1 628 ? 29.79289 47.04029 88.69827 1.000 92.47001 627 CYS A O 1
ATOM 4887 N N . THR A 1 629 ? 30.50121 47.05607 86.56138 1.000 94.76926 628 THR A N 1
ATOM 4888 C CA . THR A 1 629 ? 31.61627 47.96897 86.78548 1.000 91.26904 628 THR A CA 1
ATOM 4889 C C . THR A 1 629 ? 31.19348 49.35698 86.30832 1.000 87.16536 628 THR A C 1
ATOM 4890 O O . THR A 1 629 ? 30.23561 49.48002 85.54117 1.000 84.49767 628 THR A O 1
ATOM 4894 N N . PRO A 1 630 ? 31.88452 50.40894 86.76835 1.000 83.52892 629 PRO A N 1
ATOM 4895 C CA . PRO A 1 630 ? 31.49572 51.76695 86.35820 1.000 85.48020 629 PRO A CA 1
ATOM 4896 C C . PRO A 1 630 ? 31.38497 51.94186 84.83417 1.000 82.47005 629 PRO A C 1
ATOM 4897 O O . PRO A 1 630 ? 30.38009 52.47693 84.35798 1.000 80.91786 629 PRO A O 1
ATOM 4901 N N . ARG A 1 631 ? 32.38604 51.49470 84.07935 1.000 83.40174 630 ARG A N 1
ATOM 4902 C CA . ARG A 1 631 ? 32.32227 51.61661 82.62633 1.000 84.17501 630 ARG A CA 1
ATOM 4903 C C . ARG A 1 631 ? 31.06328 50.92870 82.11119 1.000 84.32817 630 ARG A C 1
ATOM 4904 O O . ARG A 1 631 ? 30.42647 51.40470 81.17506 1.000 86.11522 630 ARG A O 1
ATOM 4912 N N . GLN A 1 632 ? 30.69007 49.82378 82.75221 1.000 85.60639 631 GLN A N 1
ATOM 4913 C CA . GLN A 1 632 ? 29.56105 49.01087 82.29910 1.000 84.43676 631 GLN A CA 1
ATOM 4914 C C . GLN A 1 632 ? 28.21210 49.69802 82.48585 1.000 82.32007 631 GLN A C 1
ATOM 4915 O O . GLN A 1 632 ? 27.37723 49.65604 81.58972 1.000 81.34783 631 GLN A O 1
ATOM 4921 N N . VAL A 1 633 ? 27.98698 50.31412 83.64777 1.000 84.89565 632 VAL A N 1
ATOM 4922 C CA . VAL A 1 633 ? 26.70301 50.96827 83.90153 1.000 77.71957 632 VAL A CA 1
ATOM 4923 C C . VAL A 1 633 ? 26.60527 52.19222 83.01843 1.000 75.11430 632 VAL A C 1
ATOM 4924 O O . VAL A 1 633 ? 25.51637 52.56230 82.58724 1.000 76.39024 632 VAL A O 1
ATOM 4928 N N . ALA A 1 634 ? 27.74437 52.81808 82.74056 1.000 74.67175 633 ALA A N 1
ATOM 4929 C CA . ALA A 1 634 ? 27.75362 53.97702 81.86648 1.000 71.92259 633 ALA A CA 1
ATOM 4930 C C . ALA A 1 634 ? 27.15178 53.57099 80.53041 1.000 71.74520 633 ALA A C 1
ATOM 4931 O O . ALA A 1 634 ? 26.29294 54.26304 79.98224 1.000 76.28603 633 ALA A O 1
ATOM 4933 N N . ASP A 1 635 ? 27.59274 52.42491 80.02756 1.000 71.53431 634 ASP A N 1
ATOM 4934 C CA . ASP A 1 635 ? 27.14089 51.95286 78.73453 1.000 73.89861 634 ASP A CA 1
ATOM 4935 C C . ASP A 1 635 ? 25.64486 51.63602 78.76132 1.000 76.41406 634 ASP A C 1
ATOM 4936 O O . ASP A 1 635 ? 24.90603 52.02303 77.85418 1.000 77.32206 634 ASP A O 1
ATOM 4941 N N . LYS A 1 636 ? 25.19363 50.97014 79.81930 1.000 76.05423 635 LYS A N 1
ATOM 4942 C CA . LYS A 1 636 ? 23.78157 50.61829 79.94411 1.000 82.35524 635 LYS A CA 1
ATOM 4943 C C . LYS A 1 636 ? 22.91370 51.87038 79.93489 1.000 70.14180 635 LYS A C 1
ATOM 4944 O O . LYS A 1 636 ? 21.94482 51.96842 79.19474 1.000 66.28591 635 LYS A O 1
ATOM 4950 N N . VAL A 1 637 ? 23.27267 52.82340 80.77688 1.000 71.73335 636 VAL A N 1
ATOM 4951 C CA . VAL A 1 637 ? 22.56079 54.08348 80.85268 1.000 63.30981 636 VAL A CA 1
ATOM 4952 C C . VAL A 1 637 ? 22.59707 54.81838 79.51164 1.000 62.88203 636 VAL A C 1
ATOM 4953 O O . VAL A 1 637 ? 21.54819 55.21545 78.98045 1.000 62.73084 636 VAL A O 1
ATOM 4957 N N . LYS A 1 638 ? 23.79417 54.98322 78.95581 1.000 63.92515 637 LYS A N 1
ATOM 4958 C CA . LYS A 1 638 ? 23.93643 55.65612 77.67278 1.000 55.58431 637 LYS A CA 1
ATOM 4959 C C . LYS A 1 638 ? 23.07352 54.98313 76.62570 1.000 58.45686 637 LYS A C 1
ATOM 4960 O O . LYS A 1 638 ? 22.36870 55.65615 75.88655 1.000 60.73323 637 LYS A O 1
ATOM 4966 N N . ARG A 1 639 ? 23.12439 53.65412 76.56380 1.000 66.24946 638 ARG A N 1
ATOM 4967 C CA . ARG A 1 639 ? 22.32047 52.91113 75.59173 1.000 65.88251 638 ARG A CA 1
ATOM 4968 C C . ARG A 1 639 ? 20.84346 53.17730 75.82949 1.000 62.33619 638 ARG A C 1
ATOM 4969 O O . ARG A 1 639 ? 20.07362 53.33631 74.88336 1.000 65.28321 638 ARG A O 1
ATOM 4977 N N . PHE A 1 640 ? 20.44527 53.25343 77.09442 1.000 62.17727 639 PHE A N 1
ATOM 4978 C CA . PHE A 1 640 ? 19.05526 53.53759 77.39019 1.000 60.20363 639 PHE A CA 1
ATOM 4979 C C . PHE A 1 640 ? 18.64747 54.92060 76.91603 1.000 62.08893 639 PHE A C 1
ATOM 4980 O O . PHE A 1 640 ? 17.63859 55.05965 76.23287 1.000 63.25834 639 PHE A O 1
ATOM 4988 N N . PHE A 1 641 ? 19.40752 55.94855 77.27608 1.000 59.99616 640 PHE A N 1
ATOM 4989 C CA . PHE A 1 641 ? 18.96171 57.30857 76.95491 1.000 58.55682 640 PHE A CA 1
ATOM 4990 C C . PHE A 1 641 ? 18.90696 57.59947 75.47589 1.000 58.71166 640 PHE A C 1
ATOM 4991 O O . PHE A 1 641 ? 18.00010 58.29953 75.01570 1.000 57.94703 640 PHE A O 1
ATOM 4999 N N . SER A 1 642 ? 19.87402 57.05532 74.74007 1.000 60.34634 641 SER A N 1
ATOM 5000 C CA . SER A 1 642 ? 19.94725 57.22321 73.28907 1.000 65.33643 641 SER A CA 1
ATOM 5001 C C . SER A 1 642 ? 18.77129 56.56528 72.57194 1.000 61.42830 641 SER A C 1
ATOM 5002 O O . SER A 1 642 ? 18.09048 57.21230 71.77579 1.000 59.46454 641 SER A O 1
ATOM 5005 N N . LYS A 1 643 ? 18.53212 55.28633 72.85999 1.000 58.12190 642 LYS A N 1
ATOM 5006 C CA . LYS A 1 643 ? 17.40514 54.58140 72.25587 1.000 66.44415 642 LYS A CA 1
ATOM 5007 C C . LYS A 1 643 ? 16.09916 55.29456 72.59662 1.000 62.07967 642 LYS A C 1
ATOM 5008 O O . LYS A 1 643 ? 15.24731 55.49658 71.72348 1.000 57.31387 642 LYS A O 1
ATOM 5014 N N . TYR A 1 644 ? 15.97301 55.70066 73.85857 1.000 61.14071 643 TYR A N 1
ATOM 5015 C CA . TYR A 1 644 ? 14.82502 56.46881 74.33835 1.000 61.14262 643 TYR A CA 1
ATOM 5016 C C . TYR A 1 644 ? 14.59527 57.73778 73.52622 1.000 56.69398 643 TYR A C 1
ATOM 5017 O O . TYR A 1 644 ? 13.49137 58.00185 73.02604 1.000 58.69878 643 TYR A O 1
ATOM 5026 N N . SER A 1 645 ? 15.64536 58.53866 73.42933 1.000 49.87511 644 SER A N 1
ATOM 5027 C CA . SER A 1 645 ? 15.55159 59.82663 72.78022 1.000 50.96692 644 SER A CA 1
ATOM 5028 C C . SER A 1 645 ? 15.32180 59.65555 71.29220 1.000 54.56670 644 SER A C 1
ATOM 5029 O O . SER A 1 645 ? 14.55597 60.40158 70.68203 1.000 61.05959 644 SER A O 1
ATOM 5032 N N . MET A 1 646 ? 15.98479 58.67044 70.70037 1.000 61.14338 645 MET A N 1
ATOM 5033 C CA . MET A 1 646 ? 15.85798 58.44635 69.27036 1.000 54.90103 645 MET A CA 1
ATOM 5034 C C . MET A 1 646 ? 14.44201 58.09947 68.87717 1.000 51.87526 645 MET A C 1
ATOM 5035 O O . MET A 1 646 ? 14.01321 58.40343 67.76909 1.000 55.98835 645 MET A O 1
ATOM 5040 N N . ASN A 1 647 ? 13.71681 57.48160 69.80111 1.000 53.97178 646 ASN A N 1
ATOM 5041 C CA . ASN A 1 647 ? 12.42279 56.89971 69.49695 1.000 59.40643 646 ASN A CA 1
ATOM 5042 C C . ASN A 1 647 ? 11.22279 57.64087 70.04372 1.000 59.82174 646 ASN A C 1
ATOM 5043 O O . ASN A 1 647 ? 10.07679 57.27997 69.74757 1.000 56.38081 646 ASN A O 1
ATOM 5048 N N . ARG A 1 648 ? 11.48578 58.68890 70.81469 1.000 56.61524 647 ARG A N 1
ATOM 5049 C CA . ARG A 1 648 ? 10.42774 59.39306 71.52348 1.000 57.39040 647 ARG A CA 1
ATOM 5050 C C . ARG A 1 648 ? 9.28293 59.86211 70.61027 1.000 54.81921 647 ARG A C 1
ATOM 5051 O O . ARG A 1 648 ? 8.09786 59.79826 70.98010 1.000 55.79762 647 ARG A O 1
ATOM 5059 N N . HIS A 1 649 ? 9.63515 60.29599 69.40929 1.000 52.34710 648 HIS A N 1
ATOM 5060 C CA . HIS A 1 649 ? 8.64534 60.77903 68.46111 1.000 57.84341 648 HIS A CA 1
ATOM 5061 C C . HIS A 1 649 ? 7.51027 59.77313 68.25301 1.000 61.49648 648 HIS A C 1
ATOM 5062 O O . HIS A 1 649 ? 6.38837 60.15022 67.88881 1.000 57.83953 648 HIS A O 1
ATOM 5069 N N . LYS A 1 650 ? 7.81611 58.49011 68.44814 1.000 57.33019 649 LYS A N 1
ATOM 5070 C CA . LYS A 1 650 ? 6.82002 57.42620 68.32307 1.000 57.42775 649 LYS A CA 1
ATOM 5071 C C . LYS A 1 650 ? 5.71488 57.57639 69.34889 1.000 62.74002 649 LYS A C 1
ATOM 5072 O O . LYS A 1 650 ? 4.58986 57.07549 69.17376 1.000 58.67276 649 LYS A O 1
ATOM 5078 N N . MET A 1 651 ? 6.05979 58.27743 70.42089 1.000 64.84164 650 MET A N 1
ATOM 5079 C CA . MET A 1 651 ? 5.17964 58.46159 71.55175 1.000 64.11382 650 MET A CA 1
ATOM 5080 C C . MET A 1 651 ? 4.07979 59.48769 71.27651 1.000 68.43444 650 MET A C 1
ATOM 5081 O O . MET A 1 651 ? 2.98969 59.43084 71.84435 1.000 68.47003 650 MET A O 1
ATOM 5086 N N . THR A 1 652 ? 4.37801 60.43160 70.40149 1.000 59.63303 651 THR A N 1
ATOM 5087 C CA . THR A 1 652 ? 3.49216 61.55567 70.17728 1.000 62.52551 651 THR A CA 1
ATOM 5088 C C . THR A 1 652 ? 2.18921 61.10776 69.53211 1.000 67.96305 651 THR A C 1
ATOM 5089 O O . THR A 1 652 ? 1.12724 61.67988 69.77891 1.000 77.41447 651 THR A O 1
ATOM 5093 N N . THR A 1 653 ? 2.27823 60.06769 68.71420 1.000 70.80057 652 THR A N 1
ATOM 5094 C CA . THR A 1 653 ? 1.13830 59.58075 67.95406 1.000 69.91783 652 THR A CA 1
ATOM 5095 C C . THR A 1 653 ? 0.61808 58.25884 68.48407 1.000 64.71154 652 THR A C 1
ATOM 5096 O O . THR A 1 653 ? -0.26388 57.65889 67.86698 1.000 66.83726 652 THR A O 1
ATOM 5100 N N . LEU A 1 654 ? 1.17087 57.79187 69.60419 1.000 59.65394 653 LEU A N 1
ATOM 5101 C CA . LEU A 1 654 ? 0.80465 56.47294 70.12122 1.000 55.87459 653 LEU A CA 1
ATOM 5102 C C . LEU A 1 654 ? -0.62743 56.42112 70.67401 1.000 58.17503 653 LEU A C 1
ATOM 5103 O O . LEU A 1 654 ? -1.11343 57.37222 71.29687 1.000 64.26260 653 LEU A O 1
ATOM 5108 N N . THR A 1 655 ? -1.29951 55.30317 70.41599 1.000 60.92029 654 THR A N 1
ATOM 5109 C CA . THR A 1 655 ? -2.63861 55.03435 70.93680 1.000 62.44902 654 THR A CA 1
ATOM 5110 C C . THR A 1 655 ? -2.76280 55.40946 72.40176 1.000 52.97285 654 THR A C 1
ATOM 5111 O O . THR A 1 655 ? -1.84394 55.17442 73.17991 1.000 59.75819 654 THR A O 1
ATOM 5115 N N . PRO A 1 656 ? -3.91180 55.99160 72.78454 1.000 54.64882 655 PRO A N 1
ATOM 5116 C CA . PRO A 1 656 ? -4.20798 56.30773 74.18748 1.000 58.99168 655 PRO A CA 1
ATOM 5117 C C . PRO A 1 656 ? -4.36624 55.05781 75.05654 1.000 58.39925 655 PRO A C 1
ATOM 5118 O O . PRO A 1 656 ? -4.98827 54.08084 74.61951 1.000 63.16761 655 PRO A O 1
ATOM 5122 N N . ALA A 1 657 ? -3.79742 55.09284 76.26462 1.000 55.59856 656 ALA A N 1
ATOM 5123 C CA . ALA A 1 657 ? -3.74067 53.90389 77.12472 1.000 58.57138 656 ALA A CA 1
ATOM 5124 C C . ALA A 1 657 ? -4.34186 54.09205 78.51161 1.000 58.26414 656 ALA A C 1
ATOM 5125 O O . ALA A 1 657 ? -4.15785 55.12107 79.13957 1.000 56.73871 656 ALA A O 1
ATOM 5127 N N . TYR A 1 658 ? -5.06503 53.08015 78.97557 1.000 59.81087 657 TYR A N 1
ATOM 5128 C CA . TYR A 1 658 ? -5.45925 52.99029 80.37652 1.000 59.11468 657 TYR A CA 1
ATOM 5129 C C . TYR A 1 658 ? -4.25634 53.35523 81.22768 1.000 57.26746 657 TYR A C 1
ATOM 5130 O O . TYR A 1 658 ? -3.15536 52.85610 81.00088 1.000 58.78874 657 TYR A O 1
ATOM 5139 N N . HIS A 1 659 ? -4.46340 54.23032 82.20358 1.000 57.92251 658 HIS A N 1
ATOM 5140 C CA . HIS A 1 659 ? -3.39150 54.62027 83.10372 1.000 56.50163 658 HIS A CA 1
ATOM 5141 C C . HIS A 1 659 ? -3.28777 53.66534 84.28480 1.000 59.68256 658 HIS A C 1
ATOM 5142 O O . HIS A 1 659 ? -4.27390 53.43049 84.98467 1.000 61.01829 658 HIS A O 1
ATOM 5149 N N . ALA A 1 660 ? -2.09486 53.12524 84.51802 1.000 63.20678 659 ALA A N 1
ATOM 5150 C CA . ALA A 1 660 ? -1.89513 52.17829 85.61812 1.000 65.61732 659 ALA A CA 1
ATOM 5151 C C . ALA A 1 660 ? -0.62322 52.45922 86.40629 1.000 62.98877 659 ALA A C 1
ATOM 5152 O O . ALA A 1 660 ? -0.66339 52.61431 87.62427 1.000 64.11067 659 ALA A O 1
ATOM 5154 N N . GLU A 1 661 ? 0.50889 52.52006 85.71446 1.000 65.34466 660 GLU A N 1
ATOM 5155 C CA . GLU A 1 661 ? 1.79282 52.82997 86.40063 1.000 72.00791 660 GLU A CA 1
ATOM 5156 C C . GLU A 1 661 ? 2.07497 54.33895 86.44157 1.000 72.00496 660 GLU A C 1
ATOM 5157 O O . GLU A 1 661 ? 1.84419 55.07191 85.48348 1.000 69.20530 660 GLU A O 1
ATOM 5163 N N . ASN A 1 662 ? 2.58084 54.79298 87.57961 1.000 73.02922 661 ASN A N 1
ATOM 5164 C CA . ASN A 1 662 ? 3.01496 56.16894 87.73558 1.000 62.26067 661 ASN A CA 1
ATOM 5165 C C . ASN A 1 662 ? 4.40008 56.39576 87.10977 1.000 63.26573 661 ASN A C 1
ATOM 5166 O O . ASN A 1 662 ? 5.11811 57.31671 87.48082 1.000 67.55059 661 ASN A O 1
ATOM 5171 N N . TYR A 1 663 ? 4.78513 55.54765 86.16289 1.000 62.57566 662 TYR A N 1
ATOM 5172 C CA . TYR A 1 663 ? 6.02027 55.78248 85.42006 1.000 64.41001 662 TYR A CA 1
ATOM 5173 C C . TYR A 1 663 ? 5.80349 55.72239 83.91003 1.000 64.69370 662 TYR A C 1
ATOM 5174 O O . TYR A 1 663 ? 6.76060 55.62824 83.13118 1.000 61.07801 662 TYR A O 1
ATOM 5183 N N . SER A 1 664 ? 4.53056 55.80250 83.52484 1.000 59.14035 663 SER A N 1
ATOM 5184 C CA . SER A 1 664 ? 4.12479 55.99144 82.13476 1.000 54.88212 663 SER A CA 1
ATOM 5185 C C . SER A 1 664 ? 4.96200 57.04430 81.41281 1.000 61.62302 663 SER A C 1
ATOM 5186 O O . SER A 1 664 ? 5.35002 58.05531 82.00480 1.000 68.37221 663 SER A O 1
ATOM 5189 N N . PRO A 1 665 ? 5.24317 56.80819 80.12287 1.000 55.96088 664 PRO A N 1
ATOM 5190 C CA . PRO A 1 665 ? 5.92741 57.75105 79.22591 1.000 62.34501 664 PRO A CA 1
ATOM 5191 C C . PRO A 1 665 ? 4.93662 58.49909 78.33771 1.000 61.38599 664 PRO A C 1
ATOM 5192 O O . PRO A 1 665 ? 5.31583 59.20099 77.40372 1.000 57.59941 664 PRO A O 1
ATOM 5196 N N . GLU A 1 666 ? 3.66055 58.33724 78.64953 1.000 61.43344 665 GLU A N 1
ATOM 5197 C CA . GLU A 1 666 ? 2.55473 58.89530 77.84132 1.000 59.95756 665 GLU A CA 1
ATOM 5198 C C . GLU A 1 666 ? 2.66291 60.41428 77.67123 1.000 65.62409 665 GLU A C 1
ATOM 5199 O O . GLU A 1 666 ? 2.76084 61.13934 78.66219 1.000 62.47729 665 GLU A O 1
ATOM 5205 N N . ASP A 1 667 ? 2.62615 60.89219 76.42719 1.000 65.99093 666 ASP A N 1
ATOM 5206 C CA . ASP A 1 667 ? 2.98234 62.28114 76.12415 1.000 59.23701 666 ASP A CA 1
ATOM 5207 C C . ASP A 1 667 ? 1.82243 63.27626 76.17790 1.000 66.98184 666 ASP A C 1
ATOM 5208 O O . ASP A 1 667 ? 2.04052 64.46625 76.38985 1.000 67.29937 666 ASP A O 1
ATOM 5213 N N . ASN A 1 668 ? 0.59641 62.80237 75.98275 1.000 70.94931 667 ASN A N 1
ATOM 5214 C CA . ASN A 1 668 ? -0.55849 63.70448 75.95251 1.000 70.81849 667 ASN A CA 1
ATOM 5215 C C . ASN A 1 668 ? -0.87662 64.39961 77.28542 1.000 64.48290 667 ASN A C 1
ATOM 5216 O O . ASN A 1 668 ? -1.30351 65.55365 77.29427 1.000 66.67353 667 ASN A O 1
ATOM 5221 N N . ARG A 1 669 ? -0.69786 63.69367 78.39949 1.000 57.50812 668 ARG A N 1
ATOM 5222 C CA . ARG A 1 669 ? -1.12401 64.19280 79.70839 1.000 60.56812 668 ARG A CA 1
ATOM 5223 C C . ARG A 1 669 ? -0.06519 64.01977 80.80057 1.000 58.17964 668 ARG A C 1
ATOM 5224 O O . ARG A 1 669 ? 0.30980 64.98078 81.46756 1.000 68.55786 668 ARG A O 1
ATOM 5232 N N . PHE A 1 670 ? 0.42166 62.79473 80.96373 1.000 62.19975 669 PHE A N 1
ATOM 5233 C CA . PHE A 1 670 ? 1.21144 62.40774 82.12087 1.000 52.36845 669 PHE A CA 1
ATOM 5234 C C . PHE A 1 670 ? 2.71449 62.70957 82.01308 1.000 55.24975 669 PHE A C 1
ATOM 5235 O O . PHE A 1 670 ? 3.34438 63.07558 83.00715 1.000 56.82771 669 PHE A O 1
ATOM 5243 N N . ASP A 1 671 ? 3.29065 62.56543 80.82318 1.000 55.34466 670 ASP A N 1
ATOM 5244 C CA . ASP A 1 671 ? 4.73670 62.78027 80.65538 1.000 55.22214 670 ASP A CA 1
ATOM 5245 C C . ASP A 1 671 ? 5.12597 63.77216 79.52237 1.000 55.74015 670 ASP A C 1
ATOM 5246 O O . ASP A 1 671 ? 5.47810 63.35904 78.41045 1.000 53.93061 670 ASP A O 1
ATOM 5251 N N . LEU A 1 672 ? 5.07806 65.07418 79.81327 1.000 51.38518 671 LEU A N 1
ATOM 5252 C CA . LEU A 1 672 ? 5.33632 66.09708 78.79524 1.000 54.25724 671 LEU A CA 1
ATOM 5253 C C . LEU A 1 672 ? 6.81337 66.20791 78.52545 1.000 53.66989 671 LEU A C 1
ATOM 5254 O O . LEU A 1 672 ? 7.58626 66.45290 79.43955 1.000 56.93448 671 LEU A O 1
ATOM 5259 N N . ARG A 1 673 ? 7.21355 66.04379 77.27053 1.000 55.95474 672 ARG A N 1
ATOM 5260 C CA . ARG A 1 673 ? 8.63559 66.04362 76.94574 1.000 54.81886 672 ARG A CA 1
ATOM 5261 C C . ARG A 1 673 ? 8.89186 66.54049 75.52075 1.000 52.91210 672 ARG A C 1
ATOM 5262 O O . ARG A 1 673 ? 7.97399 66.60853 74.70060 1.000 59.12492 672 ARG A O 1
ATOM 5270 N N . PRO A 1 674 ? 10.13594 66.93935 75.22991 1.000 50.56163 673 PRO A N 1
ATOM 5271 C CA . PRO A 1 674 ? 10.47419 67.24922 73.84394 1.000 55.13275 673 PRO A CA 1
ATOM 5272 C C . PRO A 1 674 ? 10.28418 65.99418 73.01299 1.000 53.95041 673 PRO A C 1
ATOM 5273 O O . PRO A 1 674 ? 10.03899 64.91924 73.58203 1.000 60.58058 673 PRO A O 1
ATOM 5277 N N . PHE A 1 675 ? 10.38940 66.11107 71.69400 1.000 52.20246 674 PHE A N 1
ATOM 5278 C CA . PHE A 1 675 ? 10.50040 64.90901 70.88310 1.000 58.04373 674 PHE A CA 1
ATOM 5279 C C . PHE A 1 675 ? 11.58057 65.00582 69.82126 1.000 57.63377 674 PHE A C 1
ATOM 5280 O O . PHE A 1 675 ? 11.85358 64.03975 69.11537 1.000 67.87316 674 PHE A O 1
ATOM 5288 N N . LEU A 1 676 ? 12.21570 66.16475 69.73127 1.000 56.31722 675 LEU A N 1
ATOM 5289 C CA . LEU A 1 676 ? 13.42483 66.27557 68.92945 1.000 57.07040 675 LEU A CA 1
ATOM 5290 C C . LEU A 1 676 ? 14.60772 66.57152 69.84561 1.000 56.05717 675 LEU A C 1
ATOM 5291 O O . LEU A 1 676 ? 14.91880 67.72950 70.11657 1.000 58.56192 675 LEU A O 1
ATOM 5296 N N . TYR A 1 677 ? 15.24454 65.51249 70.33878 1.000 59.50411 676 TYR A N 1
ATOM 5297 C CA . TYR A 1 677 ? 16.38142 65.64343 71.23594 1.000 59.07007 676 TYR A CA 1
ATOM 5298 C C . TYR A 1 677 ? 17.66854 65.62425 70.44914 1.000 55.13006 676 TYR A C 1
ATOM 5299 O O . TYR A 1 677 ? 17.71065 65.10617 69.34218 1.000 68.41310 676 TYR A O 1
ATOM 5308 N N . ASN A 1 678 ? 18.72350 66.17718 71.03026 1.000 57.90337 677 ASN A N 1
ATOM 5309 C CA . ASN A 1 678 ? 20.07854 65.87101 70.59349 1.000 57.06977 677 ASN A CA 1
ATOM 5310 C C . ASN A 1 678 ? 20.36431 64.49403 71.20062 1.000 63.55983 677 ASN A C 1
ATOM 5311 O O . ASN A 1 678 ? 20.47411 64.33610 72.41365 1.000 59.04916 677 ASN A O 1
ATOM 5316 N N . THR A 1 679 ? 20.44933 63.48396 70.35171 1.000 66.99777 678 THR A N 1
ATOM 5317 C CA . THR A 1 679 ? 20.49412 62.10599 70.82381 1.000 62.06534 678 THR A CA 1
ATOM 5318 C C . THR A 1 679 ? 21.88502 61.58787 71.16406 1.000 65.06533 678 THR A C 1
ATOM 5319 O O . THR A 1 679 ? 22.06387 60.39087 71.36017 1.000 71.89247 678 THR A O 1
ATOM 5323 N N . SER A 1 680 ? 22.86510 62.48278 71.23514 1.000 64.04942 679 SER A N 1
ATOM 5324 C CA . SER A 1 680 ? 24.20699 62.10867 71.66837 1.000 61.42805 679 SER A CA 1
ATOM 5325 C C . SER A 1 680 ? 24.43082 62.52775 73.11938 1.000 66.52526 679 SER A C 1
ATOM 5326 O O . SER A 1 680 ? 25.42368 62.12369 73.73856 1.000 67.28171 679 SER A O 1
ATOM 5329 N N . TRP A 1 681 ? 23.51582 63.34788 73.64518 1.000 60.87029 680 TRP A N 1
ATOM 5330 C CA . TRP A 1 681 ? 23.60666 63.83596 75.01916 1.000 58.95139 680 TRP A CA 1
ATOM 5331 C C . TRP A 1 681 ? 25.03564 64.22885 75.40135 1.000 57.22803 680 TRP A C 1
ATOM 5332 O O . TRP A 1 681 ? 25.51344 63.86887 76.48145 1.000 58.50213 680 TRP A O 1
ATOM 5343 N N . PRO A 1 682 ? 25.71085 64.98872 74.52240 1.000 52.62809 681 PRO A N 1
ATOM 5344 C CA . PRO A 1 682 ? 27.14887 65.26258 74.62960 1.000 57.56070 681 PRO A CA 1
ATOM 5345 C C . PRO A 1 682 ? 27.57669 65.67063 76.03763 1.000 60.23950 681 PRO A C 1
ATOM 5346 O O . PRO A 1 682 ? 28.46354 65.02658 76.59881 1.000 67.53887 681 PRO A O 1
ATOM 5350 N N . TRP A 1 683 ? 26.94872 66.71373 76.58347 1.000 59.68082 682 TRP A N 1
ATOM 5351 C CA . TRP A 1 683 ? 27.27457 67.22579 77.90848 1.000 61.27947 682 TRP A CA 1
ATOM 5352 C C . TRP A 1 683 ? 27.06330 66.18189 79.00052 1.000 59.51906 682 TRP A C 1
ATOM 5353 O O . TRP A 1 683 ? 27.99415 65.82585 79.72069 1.000 60.81464 682 TRP A O 1
ATOM 5364 N N . GLN A 1 684 ? 25.83023 65.71103 79.13537 1.000 58.55148 683 GLN A N 1
ATOM 5365 C CA . GLN A 1 684 ? 25.51098 64.69513 80.12439 1.000 62.40089 683 GLN A CA 1
ATOM 5366 C C . GLN A 1 684 ? 26.44687 63.48802 80.02662 1.000 67.47258 683 GLN A C 1
ATOM 5367 O O . GLN A 1 684 ? 27.02667 63.05004 81.02573 1.000 66.84925 683 GLN A O 1
ATOM 5373 N N . PHE A 1 685 ? 26.59600 62.94593 78.82468 1.000 61.42381 684 PHE A N 1
ATOM 5374 C CA . PHE A 1 685 ? 27.42890 61.76683 78.64488 1.000 56.72800 684 PHE A CA 1
ATOM 5375 C C . PHE A 1 685 ? 28.88688 62.02571 79.00009 1.000 61.58609 684 PHE A C 1
ATOM 5376 O O . PHE A 1 685 ? 29.56771 61.14867 79.53625 1.000 70.48505 684 PHE A O 1
ATOM 5384 N N . ARG A 1 686 ? 29.35904 63.23664 78.71507 1.000 62.17224 685 ARG A N 1
ATOM 5385 C CA . ARG A 1 686 ? 30.69802 63.64953 79.13125 1.000 67.81303 685 ARG A CA 1
ATOM 5386 C C . ARG A 1 686 ? 30.86179 63.65862 80.65127 1.000 69.30191 685 ARG A C 1
ATOM 5387 O O . ARG A 1 686 ? 31.87867 63.20555 81.16746 1.000 77.73790 685 ARG A O 1
ATOM 5395 N N . CYS A 1 687 ? 29.87174 64.17677 81.37009 1.000 67.96351 686 CYS A N 1
ATOM 5396 C CA . CYS A 1 687 ? 29.89651 64.10487 82.82509 1.000 70.37402 686 CYS A CA 1
ATOM 5397 C C . CYS A 1 687 ? 30.03229 62.66689 83.29322 1.000 67.17827 686 CYS A C 1
ATOM 5398 O O . CYS A 1 687 ? 30.85113 62.36487 84.16936 1.000 69.83331 686 CYS A O 1
ATOM 5401 N N . ILE A 1 688 ? 29.21529 61.78893 82.71315 1.000 65.72254 687 ILE A N 1
ATOM 5402 C CA . ILE A 1 688 ? 29.28510 60.36394 83.01226 1.000 70.36880 687 ILE A CA 1
ATOM 5403 C C . ILE A 1 688 ? 30.69008 59.82079 82.76951 1.000 75.67367 687 ILE A C 1
ATOM 5404 O O . ILE A 1 688 ? 31.27588 59.20079 83.65265 1.000 73.51066 687 ILE A O 1
ATOM 5409 N N . GLU A 1 689 ? 31.24729 60.07665 81.59258 1.000 73.08558 688 GLU A N 1
ATOM 5410 C CA . GLU A 1 689 ? 32.63728 59.62149 81.31182 1.000 75.10891 688 GLU A CA 1
ATOM 5411 C C . GLU A 1 689 ? 33.65817 60.06245 82.35495 1.000 79.51203 688 GLU A C 1
ATOM 5412 O O . GLU A 1 689 ? 34.46702 59.24740 82.81313 1.000 85.50897 688 GLU A O 1
ATOM 5418 N N . ASN A 1 690 ? 33.61024 61.34349 82.72285 1.000 74.75905 689 ASN A N 1
ATOM 5419 C CA . ASN A 1 690 ? 34.51615 61.91246 83.72195 1.000 77.21152 689 ASN A CA 1
ATOM 5420 C C . ASN A 1 690 ? 34.48287 61.15256 85.03600 1.000 79.85658 689 ASN A C 1
ATOM 5421 O O . ASN A 1 690 ? 35.52976 60.90249 85.63617 1.000 80.66455 689 ASN A O 1
ATOM 5426 N N . GLN A 1 691 ? 33.27077 60.81371 85.47984 1.000 76.65619 690 GLN A N 1
ATOM 5427 C CA . GLN A 1 691 ? 33.05651 60.02382 86.69086 1.000 78.47294 690 GLN A CA 1
ATOM 5428 C C . GLN A 1 691 ? 33.65839 58.63875 86.55605 1.000 84.81567 690 GLN A C 1
ATOM 5429 O O . GLN A 1 691 ? 34.29220 58.12775 87.48018 1.000 81.99783 690 GLN A O 1
ATOM 5435 N N . VAL A 1 692 ? 33.44550 58.03069 85.39606 1.000 82.71863 691 VAL A N 1
ATOM 5436 C CA . VAL A 1 692 ? 33.99441 56.71761 85.14123 1.000 75.11529 691 VAL A CA 1
ATOM 5437 C C . VAL A 1 692 ? 35.50441 56.79246 85.16945 1.000 81.07633 691 VAL A C 1
ATOM 5438 O O . VAL A 1 692 ? 36.14823 55.98244 85.83161 1.000 88.43207 691 VAL A O 1
ATOM 5442 N N . LEU A 1 693 ? 36.06862 57.76436 84.45747 1.000 77.67041 692 LEU A N 1
ATOM 5443 C CA . LEU A 1 693 ? 37.52264 57.90320 84.39368 1.000 78.46706 692 LEU A CA 1
ATOM 5444 C C . LEU A 1 693 ? 38.10845 58.07924 85.78576 1.000 83.72640 692 LEU A C 1
ATOM 5445 O O . LEU A 1 693 ? 39.16434 57.53016 86.09596 1.000 95.70435 692 LEU A O 1
ATOM 5450 N N . GLN A 1 694 ? 37.40540 58.84337 86.61660 1.000 84.95652 693 GLN A N 1
ATOM 5451 C CA . GLN A 1 694 ? 37.81322 59.11243 87.99164 1.000 91.94717 693 GLN A CA 1
ATOM 5452 C C . GLN A 1 694 ? 37.86296 57.82948 88.81874 1.000 93.86422 693 GLN A C 1
ATOM 5453 O O . GLN A 1 694 ? 38.82183 57.59543 89.54890 1.000 105.10986 693 GLN A O 1
ATOM 5459 N N . LEU A 1 695 ? 36.82590 57.00558 88.70264 1.000 90.55656 694 LEU A N 1
ATOM 5460 C CA . LEU A 1 695 ? 36.76466 55.72163 89.39872 1.000 89.53388 694 LEU A CA 1
ATOM 5461 C C . LEU A 1 695 ? 37.82164 54.74649 88.90095 1.000 94.70208 694 LEU A C 1
ATOM 5462 O O . LEU A 1 695 ? 38.47445 54.06248 89.69309 1.000 102.13457 694 LEU A O 1
ATOM 5467 N N . GLU A 1 696 ? 37.97883 54.67738 87.58498 1.000 94.72946 695 GLU A N 1
ATOM 5468 C CA . GLU A 1 696 ? 38.98983 53.79023 86.96319 1.000 94.77629 695 GLU A CA 1
ATOM 5469 C C . GLU A 1 696 ? 40.41282 54.21511 87.32038 1.000 99.95218 695 GLU A C 1
ATOM 5470 O O . GLU A 1 696 ? 41.38684 53.66398 86.81356 1.000 104.75649 695 GLU A O 1
ATOM 5476 N N . ARG A 1 697 ? 40.52079 55.21216 88.19232 1.000 106.31238 696 ARG A N 1
ATOM 5477 C CA . ARG A 1 697 ? 41.78373 55.53508 88.84649 1.000 120.65094 696 ARG A CA 1
ATOM 5478 C C . ARG A 1 697 ? 41.69746 55.13319 90.31651 1.000 138.07672 696 ARG A C 1
ATOM 5479 O O . ARG A 1 697 ? 41.58641 55.97427 91.21443 1.000 122.38536 696 ARG A O 1
ATOM 5487 N N . ALA A 1 698 ? 41.72130 53.81821 90.52460 1.000 110.47989 697 ALA A N 1
ATOM 5488 C CA . ALA A 1 698 ? 41.68303 53.19130 91.84264 1.000 127.38989 697 ALA A CA 1
ATOM 5489 C C . ALA A 1 698 ? 42.37091 51.81923 91.76884 1.000 140.32989 697 ALA A C 1
ATOM 5490 O O . ALA A 1 698 ? 42.18598 51.06918 90.80087 1.000 140.94989 697 ALA A O 1
ATOM 5492 N N . GLU A 1 699 ? 43.17572 51.51122 92.78698 1.000 144.98989 698 GLU A N 1
ATOM 5493 C CA . GLU A 1 699 ? 43.89757 50.20315 92.89218 1.000 140.38989 698 GLU A CA 1
ATOM 5494 C C . GLU A 1 699 ? 43.94431 49.75325 94.34922 1.000 130.77989 698 GLU A C 1
ATOM 5495 O O . GLU A 1 699 ? 43.93525 50.58231 95.25916 1.000 124.28989 698 GLU A O 1
ATOM 5501 N N . ARG B 1 4 ? 26.15436 109.55333 80.32945 1.000 75.26235 3 ARG B N 1
ATOM 5502 C CA . ARG B 1 4 ? 25.76463 109.85037 78.94639 1.000 75.80813 3 ARG B CA 1
ATOM 5503 C C . ARG B 1 4 ? 25.42256 108.57642 78.12535 1.000 69.99134 3 ARG B C 1
ATOM 5504 O O . ARG B 1 4 ? 24.40142 107.93358 78.38619 1.000 71.21607 3 ARG B O 1
ATOM 5512 N N . LYS B 1 5 ? 26.25766 108.20827 77.14749 1.000 67.17076 4 LYS B N 1
ATOM 5513 C CA . LYS B 1 5 ? 25.87665 107.14232 76.21644 1.000 68.85902 4 LYS B CA 1
ATOM 5514 C C . LYS B 1 5 ? 26.29936 105.74226 76.64953 1.000 70.02686 4 LYS B C 1
ATOM 5515 O O . LYS B 1 5 ? 27.44426 105.52708 77.03872 1.000 76.33661 4 LYS B O 1
ATOM 5521 N N . VAL B 1 6 ? 25.37422 104.79140 76.54539 1.000 68.16408 5 VAL B N 1
ATOM 5522 C CA . VAL B 1 6 ? 25.63494 103.39837 76.91245 1.000 69.92464 5 VAL B CA 1
ATOM 5523 C C . VAL B 1 6 ? 25.34899 102.48340 75.74242 1.000 61.11351 5 VAL B C 1
ATOM 5524 O O . VAL B 1 6 ? 24.38314 102.68854 75.02426 1.000 64.39157 5 VAL B O 1
ATOM 5528 N N . THR B 1 7 ? 26.17986 101.47026 75.54757 1.000 62.76094 6 THR B N 1
ATOM 5529 C CA . THR B 1 7 ? 25.91288 100.52029 74.47954 1.000 65.25161 6 THR B CA 1
ATOM 5530 C C . THR B 1 7 ? 25.43258 99.19637 75.02948 1.000 62.75968 6 THR B C 1
ATOM 5531 O O . THR B 1 7 ? 26.13835 98.52227 75.78060 1.000 57.24357 6 THR B O 1
ATOM 5535 N N . VAL B 1 8 ? 24.21859 98.82556 74.64428 1.000 57.96586 7 VAL B N 1
ATOM 5536 C CA . VAL B 1 8 ? 23.60131 97.61566 75.17020 1.000 55.54231 7 VAL B CA 1
ATOM 5537 C C . VAL B 1 8 ? 23.28633 96.60370 74.08116 1.000 53.51704 7 VAL B C 1
ATOM 5538 O O . VAL B 1 8 ? 23.06557 96.96472 72.92412 1.000 53.56795 7 VAL B O 1
ATOM 5542 N N . ALA B 1 9 ? 23.26006 95.33371 74.46918 1.000 52.74899 8 ALA B N 1
ATOM 5543 C CA . ALA B 1 9 ? 22.95104 94.25275 73.54114 1.000 49.78917 8 ALA B CA 1
ATOM 5544 C C . ALA B 1 9 ? 21.81882 93.36693 74.04197 1.000 51.68354 8 ALA B C 1
ATOM 5545 O O . ALA B 1 9 ? 21.61659 93.17198 75.25194 1.000 59.84844 8 ALA B O 1
ATOM 5547 N N . THR B 1 10 ? 21.07689 92.83704 73.08586 1.000 46.38896 9 THR B N 1
ATOM 5548 C CA . THR B 1 10 ? 20.09768 91.79419 73.35671 1.000 53.36630 9 THR B CA 1
ATOM 5549 C C . THR B 1 10 ? 20.21771 90.79816 72.21574 1.000 54.65202 9 THR B C 1
ATOM 5550 O O . THR B 1 10 ? 20.87792 91.08604 71.21385 1.000 53.61070 9 THR B O 1
ATOM 5554 N N . CYS B 1 11 ? 19.62550 89.61926 72.35966 1.000 53.10419 10 CYS B N 1
ATOM 5555 C CA . CYS B 1 11 ? 19.75452 88.64322 71.27970 1.000 54.04033 10 CYS B CA 1
ATOM 5556 C C . CYS B 1 11 ? 18.63938 87.62440 71.19053 1.000 52.60594 10 CYS B C 1
ATOM 5557 O O . CYS B 1 11 ? 17.77022 87.53854 72.05839 1.000 55.95292 10 CYS B O 1
ATOM 5560 N N . ALA B 1 12 ? 18.68044 86.87637 70.09255 1.000 53.20429 11 ALA B N 1
ATOM 5561 C CA . ALA B 1 12 ? 17.83029 85.71851 69.88442 1.000 56.54094 11 ALA B CA 1
ATOM 5562 C C . ALA B 1 12 ? 18.75213 84.53136 69.68159 1.000 58.48073 11 ALA B C 1
ATOM 5563 O O . ALA B 1 12 ? 19.61028 84.56021 68.79773 1.000 64.48618 11 ALA B O 1
ATOM 5565 N N . LEU B 1 13 ? 18.59784 83.49739 70.50258 1.000 53.89098 12 LEU B N 1
ATOM 5566 C CA . LEU B 1 13 ? 19.36868 82.28227 70.28472 1.000 55.57998 12 LEU B CA 1
ATOM 5567 C C . LEU B 1 13 ? 18.46656 81.12141 69.89259 1.000 56.36535 12 LEU B C 1
ATOM 5568 O O . LEU B 1 13 ? 17.36845 80.97359 70.43541 1.000 55.33399 12 LEU B O 1
ATOM 5573 N N . ASN B 1 14 ? 18.93359 80.31932 68.93368 1.000 63.82706 13 ASN B N 1
ATOM 5574 C CA . ASN B 1 14 ? 18.28144 79.05442 68.60159 1.000 59.31117 13 ASN B CA 1
ATOM 5575 C C . ASN B 1 14 ? 18.67311 77.97537 69.61467 1.000 60.97221 13 ASN B C 1
ATOM 5576 O O . ASN B 1 14 ? 19.48602 77.11324 69.31881 1.000 59.26596 13 ASN B O 1
ATOM 5581 N N . GLN B 1 15 ? 18.10992 78.03647 70.81757 1.000 60.93283 14 GLN B N 1
ATOM 5582 C CA . GLN B 1 15 ? 18.46960 77.08843 71.86065 1.000 57.00747 14 GLN B CA 1
ATOM 5583 C C . GLN B 1 15 ? 17.80243 75.74653 71.59056 1.000 53.87850 14 GLN B C 1
ATOM 5584 O O . GLN B 1 15 ? 16.95356 75.63366 70.70542 1.000 62.99929 14 GLN B O 1
ATOM 5590 N N . TRP B 1 16 ? 18.20015 74.73348 72.35463 1.000 53.77028 15 TRP B N 1
ATOM 5591 C CA . TRP B 1 16 ? 17.74996 73.35055 72.16758 1.000 55.40629 15 TRP B CA 1
ATOM 5592 C C . TRP B 1 16 ? 17.61763 72.71359 73.55757 1.000 52.74267 15 TRP B C 1
ATOM 5593 O O . TRP B 1 16 ? 18.56751 72.73045 74.33872 1.000 49.76012 15 TRP B O 1
ATOM 5604 N N . ALA B 1 17 ? 16.44550 72.16678 73.87638 1.000 47.82379 16 ALA B N 1
ATOM 5605 C CA . ALA B 1 17 ? 16.22118 71.54983 75.18736 1.000 48.68028 16 ALA B CA 1
ATOM 5606 C C . ALA B 1 17 ? 17.33196 70.56166 75.59555 1.000 51.88027 16 ALA B C 1
ATOM 5607 O O . ALA B 1 17 ? 17.61193 69.59661 74.88461 1.000 53.72718 16 ALA B O 1
ATOM 5609 N N . LEU B 1 18 ? 17.97282 70.82158 76.73565 1.000 59.16971 17 LEU B N 1
ATOM 5610 C CA . LEU B 1 18 ? 19.01359 69.94242 77.27783 1.000 52.97530 17 LEU B CA 1
ATOM 5611 C C . LEU B 1 18 ? 20.30071 69.87620 76.46504 1.000 53.38086 17 LEU B C 1
ATOM 5612 O O . LEU B 1 18 ? 21.21354 69.14006 76.82920 1.000 51.89910 17 LEU B O 1
ATOM 5617 N N . ASP B 1 19 ? 20.37201 70.63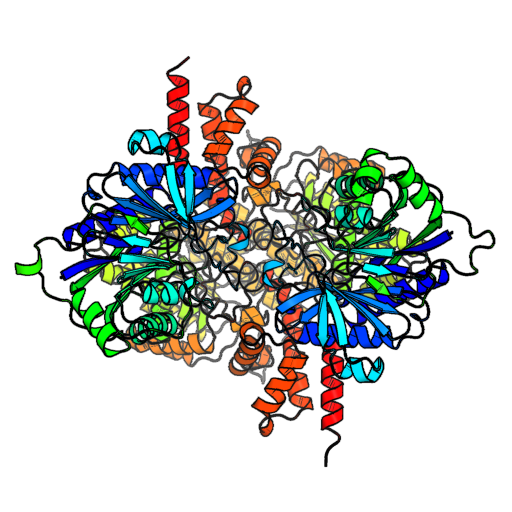018 75.37004 1.000 57.15087 18 ASP B N 1
ATOM 5618 C CA . ASP B 1 19 ? 21.60315 70.70397 74.58924 1.000 61.06233 18 ASP B CA 1
ATOM 5619 C C . ASP B 1 19 ? 22.60820 71.66182 75.21439 1.000 55.38196 18 ASP B C 1
ATOM 5620 O O . ASP B 1 19 ? 23.04245 72.60674 74.56745 1.000 58.73924 18 ASP B O 1
ATOM 5625 N N . PHE B 1 20 ? 22.98495 71.39978 76.46346 1.000 53.03525 19 PHE B N 1
ATOM 5626 C CA . PHE B 1 20 ? 23.92097 72.25364 77.19860 1.000 58.82220 19 PHE B CA 1
ATOM 5627 C C . PHE B 1 20 ? 25.18816 72.65243 76.43680 1.000 60.34850 19 PHE B C 1
ATOM 5628 O O . PHE B 1 20 ? 25.50335 73.83638 76.37183 1.000 60.32266 19 PHE B O 1
ATOM 5636 N N . GLU B 1 21 ? 25.91909 71.69031 75.88093 1.000 67.81130 20 GLU B N 1
ATOM 5637 C CA . GLU B 1 21 ? 27.11228 72.03511 75.06712 1.000 66.62531 20 GLU B CA 1
ATOM 5638 C C . GLU B 1 21 ? 26.74862 73.11715 74.05204 1.000 64.42415 20 GLU B C 1
ATOM 5639 O O . GLU B 1 21 ? 27.34480 74.19006 74.00213 1.000 67.14227 20 GLU B O 1
ATOM 5645 N N . GLY B 1 22 ? 25.74270 72.82530 73.24288 1.000 54.38469 21 GLY B N 1
ATOM 5646 C CA . GLY B 1 22 ? 25.31402 73.74135 72.20780 1.000 58.71452 21 GLY B CA 1
ATOM 5647 C C . GLY B 1 22 ? 24.86514 75.07243 72.75571 1.000 60.94689 21 GLY B C 1
ATOM 5648 O O . GLY B 1 22 ? 25.27938 76.11936 72.27976 1.000 61.24645 21 GLY B O 1
ATOM 5649 N N . ASN B 1 23 ? 24.00297 75.02658 73.75857 1.000 67.36871 22 ASN B N 1
ATOM 5650 C CA . ASN B 1 23 ? 23.49506 76.23267 74.38847 1.000 55.89644 22 ASN B CA 1
ATOM 5651 C C . ASN B 1 23 ? 24.60310 77.09150 74.96764 1.000 52.45856 22 ASN B C 1
ATOM 5652 O O . ASN B 1 23 ? 24.53730 78.30751 74.90961 1.000 58.55139 22 ASN B O 1
ATOM 5657 N N . LEU B 1 24 ? 25.61690 76.45235 75.53582 1.000 51.81111 23 LEU B N 1
ATOM 5658 C CA . LEU B 1 24 ? 26.77193 77.16417 76.06199 1.000 52.65348 23 LEU B CA 1
ATOM 5659 C C . LEU B 1 24 ? 27.49723 77.92905 74.96310 1.000 58.00558 23 LEU B C 1
ATOM 5660 O O . LEU B 1 24 ? 27.81439 79.10500 75.11614 1.000 59.70943 23 LEU B O 1
ATOM 5665 N N . GLN B 1 25 ? 27.76930 77.24499 73.85515 1.000 65.63882 24 GLN B N 1
ATOM 5666 C CA . GLN B 1 25 ? 28.51757 77.82985 72.74827 1.000 65.23917 24 GLN B CA 1
ATOM 5667 C C . GLN B 1 25 ? 27.79987 79.03596 72.13013 1.000 63.05548 24 GLN B C 1
ATOM 5668 O O . GLN B 1 25 ? 28.41708 80.06386 71.82522 1.000 63.14405 24 GLN B O 1
ATOM 5674 N N . ARG B 1 26 ? 26.49388 78.90916 71.94092 1.000 58.94975 25 ARG B N 1
ATOM 5675 C CA . ARG B 1 26 ? 25.69513 80.00728 71.42678 1.000 54.19594 25 ARG B CA 1
ATOM 5676 C C . ARG B 1 26 ? 25.65518 81.23530 72.33976 1.000 60.37244 25 ARG B C 1
ATOM 5677 O O . ARG B 1 26 ? 25.66444 82.37229 71.84674 1.000 61.24703 25 ARG B O 1
ATOM 5685 N N . ILE B 1 27 ? 25.60593 81.01933 73.65675 1.000 58.48855 26 ILE B N 1
ATOM 5686 C CA . ILE B 1 27 ? 25.65196 82.13933 74.59774 1.000 57.46442 26 ILE B CA 1
ATOM 5687 C C . ILE B 1 27 ? 27.00508 82.82812 74.51295 1.000 59.37444 26 ILE B C 1
ATOM 5688 O O . ILE B 1 27 ? 27.07029 84.04410 74.36695 1.000 63.80092 26 ILE B O 1
ATOM 5693 N N . LEU B 1 28 ? 28.08194 82.05295 74.60914 1.000 57.98874 27 LEU B N 1
ATOM 5694 C CA . LEU B 1 28 ? 29.41706 82.60373 74.41335 1.000 58.94800 27 LEU B CA 1
ATOM 5695 C C . LEU B 1 28 ? 29.47940 83.44871 73.14235 1.000 61.21175 27 LEU B C 1
ATOM 5696 O O . LEU B 1 28 ? 29.92358 84.59864 73.17940 1.000 64.34946 27 LEU B O 1
ATOM 5701 N N . LYS B 1 29 ? 29.02249 82.89176 72.02228 1.000 56.78564 28 LYS B N 1
ATOM 5702 C CA . LYS B 1 29 ? 29.03982 83.63274 70.76127 1.000 61.41936 28 LYS B CA 1
ATOM 5703 C C . LYS B 1 29 ? 28.31601 84.98386 70.86214 1.000 66.73220 28 LYS B C 1
ATOM 5704 O O . LYS B 1 29 ? 28.79626 85.99078 70.33220 1.000 67.94779 28 LYS B O 1
ATOM 5710 N N . SER B 1 30 ? 27.16791 85.01205 71.53995 1.000 65.96841 29 SER B N 1
ATOM 5711 C CA . SER B 1 30 ? 26.40509 86.25717 71.62381 1.000 63.26785 29 SER B CA 1
ATOM 5712 C C . SER B 1 30 ? 27.18913 87.30906 72.38992 1.000 56.04995 29 SER B C 1
ATOM 5713 O O . SER B 1 30 ? 27.32138 88.44403 71.94093 1.000 58.41717 29 SER B O 1
ATOM 5716 N N . ILE B 1 31 ? 27.74488 86.90699 73.52302 1.000 56.31580 30 ILE B N 1
ATOM 5717 C CA . ILE B 1 31 ? 28.58789 87.77286 74.34314 1.000 59.92871 30 ILE B CA 1
ATOM 5718 C C . ILE B 1 31 ? 29.81909 88.27466 73.59234 1.000 65.17471 30 ILE B C 1
ATOM 5719 O O . ILE B 1 31 ? 30.19925 89.44160 73.71838 1.000 64.27947 30 ILE B O 1
ATOM 5724 N N . GLU B 1 32 ? 30.44308 87.39255 72.82045 1.000 68.48190 31 GLU B N 1
ATOM 5725 C CA . GLU B 1 32 ? 31.60527 87.79236 71.99163 1.000 69.79119 31 GLU B CA 1
ATOM 5726 C C . GLU B 1 32 ? 31.15561 88.80541 70.92855 1.000 65.99673 31 GLU B C 1
ATOM 5727 O O . GLU B 1 32 ? 31.77380 89.85231 70.74163 1.000 63.70314 31 GLU B O 1
ATOM 5733 N N . ILE B 1 33 ? 30.06367 88.49658 70.24137 1.000 63.67993 32 ILE B N 1
ATOM 5734 C CA . ILE B 1 33 ? 29.51197 89.43365 69.27827 1.000 60.06116 32 ILE B CA 1
ATOM 5735 C C . ILE B 1 33 ? 29.18007 90.76771 69.96420 1.000 62.84597 32 ILE B C 1
ATOM 5736 O O . ILE B 1 33 ? 29.48733 91.83866 69.43524 1.000 62.06045 32 ILE B O 1
ATOM 5741 N N . ALA B 1 34 ? 28.56687 90.70282 71.14310 1.000 66.70832 33 ALA B N 1
ATOM 5742 C CA . ALA B 1 34 ? 28.23194 91.91189 71.90403 1.000 61.31484 33 ALA B CA 1
ATOM 5743 C C . ALA B 1 34 ? 29.47402 92.75370 72.19922 1.000 60.57705 33 ALA B C 1
ATOM 5744 O O . ALA B 1 34 ? 29.52627 93.93868 71.86321 1.000 60.36966 33 ALA B O 1
ATOM 5746 N N . LYS B 1 35 ? 30.47483 92.13955 72.82339 1.000 60.66654 34 LYS B N 1
ATOM 5747 C CA . LYS B 1 35 ? 31.71589 92.84635 73.11058 1.000 61.15414 34 LYS B CA 1
ATOM 5748 C C . LYS B 1 35 ? 32.34519 93.47824 71.86668 1.000 69.55962 34 LYS B C 1
ATOM 5749 O O . LYS B 1 35 ? 32.73337 94.64518 71.90072 1.000 63.86393 34 LYS B O 1
ATOM 5755 N N . ASN B 1 36 ? 32.45025 92.72821 70.77070 1.000 69.56248 35 ASN B N 1
ATOM 5756 C CA . ASN B 1 36 ? 33.02954 93.29410 69.55579 1.000 62.84284 35 ASN B CA 1
ATOM 5757 C C . ASN B 1 36 ? 32.25181 94.51221 69.05965 1.000 63.11744 35 ASN B C 1
ATOM 5758 O O . ASN B 1 36 ? 32.80506 95.37012 68.39673 1.000 68.97562 35 ASN B O 1
ATOM 5763 N N . ARG B 1 37 ? 30.96977 94.58942 69.38244 1.000 60.73590 36 ARG B N 1
ATOM 5764 C CA . ARG B 1 37 ? 30.16102 95.73254 68.97929 1.000 58.22241 36 ARG B CA 1
ATOM 5765 C C . ARG B 1 37 ? 30.08602 96.82557 70.06027 1.000 64.76003 36 ARG B C 1
ATOM 5766 O O . ARG B 1 37 ? 29.37720 97.83068 69.89214 1.000 63.73096 36 ARG B O 1
ATOM 5774 N N . GLY B 1 38 ? 30.78880 96.59847 71.17338 1.000 59.76820 37 GLY B N 1
ATOM 5775 C CA . GLY B 1 38 ? 31.02080 97.61045 72.18441 1.000 55.06312 37 GLY B CA 1
ATOM 5776 C C . GLY B 1 38 ? 30.05362 97.68162 73.34825 1.000 63.29544 37 GLY B C 1
ATOM 5777 O O . GLY B 1 38 ? 30.02566 98.68263 74.06323 1.000 65.16066 37 GLY B O 1
ATOM 5778 N N . ALA B 1 39 ? 29.26642 96.63075 73.55113 1.000 63.53456 38 ALA B N 1
ATOM 5779 C CA . ALA B 1 39 ? 28.24825 96.63392 74.60397 1.000 60.26938 38 ALA B CA 1
ATOM 5780 C C . ALA B 1 39 ? 28.84998 96.30085 75.95207 1.000 59.13731 38 ALA B C 1
ATOM 5781 O O . ALA B 1 39 ? 29.78984 95.50970 76.03224 1.000 60.64267 38 ALA B O 1
ATOM 5783 N N . ARG B 1 40 ? 28.30790 96.90095 77.00898 1.000 59.67044 39 ARG B N 1
ATOM 5784 C CA . ARG B 1 40 ? 28.73563 96.56190 78.35705 1.000 62.03004 39 ARG B CA 1
ATOM 5785 C C . ARG B 1 40 ? 27.64138 95.81608 79.12588 1.000 60.10845 39 ARG B C 1
ATOM 5786 O O . ARG B 1 40 ? 27.81014 95.48807 80.28991 1.000 57.77803 39 ARG B O 1
ATOM 5794 N N . TYR B 1 41 ? 26.52945 95.53425 78.45670 1.000 54.25964 40 TYR B N 1
ATOM 5795 C CA . TYR B 1 41 ? 25.47322 94.69942 79.01454 1.000 57.58541 40 TYR B CA 1
ATOM 5796 C C . TYR B 1 41 ? 24.88226 93.80450 77.94146 1.000 54.13244 40 TYR B C 1
ATOM 5797 O O . TYR B 1 41 ? 24.60551 94.25453 76.83741 1.000 64.63633 40 TYR B O 1
ATOM 5806 N N . ARG B 1 42 ? 24.66600 92.54054 78.27644 1.000 57.89868 41 ARG B N 1
ATOM 5807 C CA . ARG B 1 42 ? 24.16800 91.56360 77.31538 1.000 58.74878 41 ARG B CA 1
ATOM 5808 C C . ARG B 1 42 ? 23.02278 90.78979 77.93420 1.000 54.29631 41 ARG B C 1
ATOM 5809 O O . ARG B 1 42 ? 23.19451 90.14878 78.96324 1.000 54.76319 41 ARG B O 1
ATOM 5817 N N . LEU B 1 43 ? 21.85189 90.86597 77.31301 1.000 52.92533 42 LEU B N 1
ATOM 5818 C CA . LEU B 1 43 ? 20.68070 90.15516 77.80483 1.000 52.19024 42 LEU B CA 1
ATOM 5819 C C . LEU B 1 43 ? 20.37966 88.95420 76.89879 1.000 56.15386 42 LEU B C 1
ATOM 5820 O O . LEU B 1 43 ? 20.42788 89.07517 75.68080 1.000 57.35566 42 LEU B O 1
ATOM 5825 N N . GLY B 1 44 ? 20.09338 87.79525 77.49676 1.000 55.48271 43 GLY B N 1
ATOM 5826 C CA . GLY B 1 44 ? 19.73831 86.59430 76.74772 1.000 60.38385 43 GLY B CA 1
ATOM 5827 C C . GLY B 1 44 ? 18.26324 86.21553 76.83249 1.000 60.41987 43 GLY B C 1
ATOM 5828 O O . GLY B 1 44 ? 17.49125 86.92866 77.44435 1.000 62.33849 43 GLY B O 1
ATOM 5829 N N . PRO B 1 45 ? 17.85117 85.10359 76.19144 1.000 63.15206 44 PRO B N 1
ATOM 5830 C CA . PRO B 1 45 ? 16.43508 84.70381 76.30021 1.000 55.70297 44 PRO B CA 1
ATOM 5831 C C . PRO B 1 45 ? 16.05975 83.91789 77.58116 1.000 57.13115 44 PRO B C 1
ATOM 5832 O O . PRO B 1 45 ? 16.92256 83.52676 78.38431 1.000 60.36999 44 PRO B O 1
ATOM 5836 N N . GLU B 1 46 ? 14.75769 83.69810 77.75895 1.000 53.90868 45 GLU B N 1
ATOM 5837 C CA . GLU B 1 46 ? 14.21738 83.00420 78.97487 1.000 50.41479 45 GLU B CA 1
ATOM 5838 C C . GLU B 1 46 ? 14.70013 81.55613 79.10897 1.000 53.36113 45 GLU B C 1
ATOM 5839 O O . GLU B 1 46 ? 14.49515 80.74315 78.21895 1.000 61.40636 45 GLU B O 1
ATOM 5845 N N . LEU B 1 47 ? 15.33190 81.23604 80.23308 1.000 56.89915 46 LEU B N 1
ATOM 5846 C CA . LEU B 1 47 ? 15.81964 79.87997 80.49718 1.000 52.69271 46 LEU B CA 1
ATOM 5847 C C . LEU B 1 47 ? 16.77274 79.41980 79.41234 1.000 58.93153 46 LEU B C 1
ATOM 5848 O O . LEU B 1 47 ? 16.72264 78.27680 78.95735 1.000 57.18082 46 LEU B O 1
ATOM 5853 N N . GLU B 1 48 ? 17.65795 80.31066 79.00747 1.000 56.02782 47 GLU B N 1
ATOM 5854 C CA . GLU B 1 48 ? 18.49609 80.01851 77.83361 1.000 62.39332 47 GLU B CA 1
ATOM 5855 C C . GLU B 1 48 ? 19.61489 78.99733 78.07681 1.000 58.89752 47 GLU B C 1
ATOM 5856 O O . GLU B 1 48 ? 20.24197 78.50522 77.13091 1.000 60.05569 47 GLU B O 1
ATOM 5862 N N . ILE B 1 49 ? 19.88664 78.65831 79.32485 1.000 51.94790 48 ILE B N 1
ATOM 5863 C CA . ILE B 1 49 ? 20.99946 77.75113 79.53105 1.000 55.12328 48 ILE B CA 1
ATOM 5864 C C . ILE B 1 49 ? 20.53329 76.34920 79.21299 1.000 58.73632 48 ILE B C 1
ATOM 5865 O O . ILE B 1 49 ? 21.22627 75.57309 78.56411 1.000 61.66433 48 ILE B O 1
ATOM 5870 N N . CYS B 1 50 ? 19.32817 76.03440 79.65980 1.000 57.85879 49 CYS B N 1
ATOM 5871 C CA . CYS B 1 50 ? 18.80399 74.69748 79.47873 1.000 62.70516 49 CYS B CA 1
ATOM 5872 C C . CYS B 1 50 ? 17.95318 74.60960 78.19960 1.000 55.56515 49 CYS B C 1
ATOM 5873 O O . CYS B 1 50 ? 17.65909 73.51864 77.71156 1.000 55.74842 49 CYS B O 1
ATOM 5876 N N . GLY B 1 51 ? 17.60245 75.76865 77.63952 1.000 57.63106 50 GLY B N 1
ATOM 5877 C CA . GLY B 1 51 ? 16.63964 75.85678 76.54936 1.000 56.81760 50 GLY B CA 1
ATOM 5878 C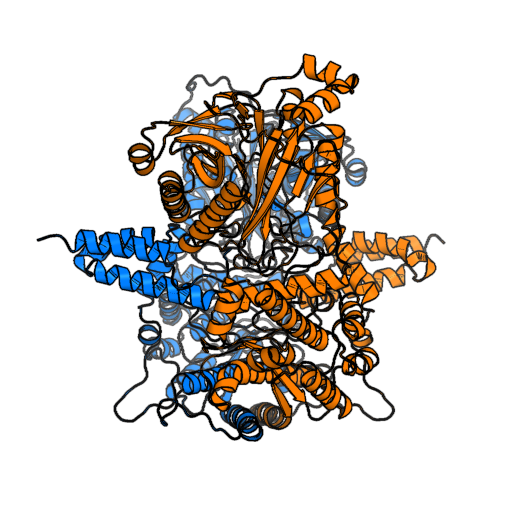 C . GLY B 1 51 ? 15.24056 75.92101 77.13914 1.000 59.57295 50 GLY B C 1
ATOM 5879 O O . GLY B 1 51 ? 14.97329 75.23707 78.12010 1.000 62.55450 50 GLY B O 1
ATOM 5880 N N . TYR B 1 52 ? 14.34478 76.73215 76.57998 1.000 58.52875 51 TYR B N 1
ATOM 5881 C CA . TYR B 1 52 ? 13.04870 76.92036 77.23177 1.000 53.53345 51 TYR B CA 1
ATOM 5882 C C . TYR B 1 52 ? 12.24347 75.61249 77.38165 1.000 65.26684 51 TYR B C 1
ATOM 5883 O O . TYR B 1 52 ? 11.77924 75.29058 78.48058 1.000 73.54266 51 TYR B O 1
ATOM 5892 N N . GLY B 1 53 ? 12.08953 74.85350 76.29864 1.000 57.35983 52 GLY B N 1
ATOM 5893 C CA . GLY B 1 53 ? 11.17535 73.71665 76.30951 1.000 58.22504 52 GLY B CA 1
ATOM 5894 C C . GLY B 1 53 ? 11.64805 72.34358 76.78860 1.000 59.26908 52 GLY B C 1
ATOM 5895 O O . GLY B 1 53 ? 11.49901 71.34559 76.07959 1.000 60.70313 52 GLY B O 1
ATOM 5896 N N . CYS B 1 54 ? 12.18184 72.28051 78.00169 1.000 54.06348 53 CYS B N 1
ATOM 5897 C CA . CYS B 1 54 ? 12.58255 71.01645 78.59977 1.000 47.04946 53 CYS B CA 1
ATOM 5898 C C . CYS B 1 54 ? 11.41932 70.28665 79.25459 1.000 52.93721 53 CYS B C 1
ATOM 5899 O O . CYS B 1 54 ? 11.55507 69.13363 79.66563 1.000 58.23826 53 CYS B O 1
ATOM 5902 N N . TRP B 1 55 ? 10.28741 70.96983 79.38940 1.000 60.72271 54 TRP B N 1
ATOM 5903 C CA . TRP B 1 55 ? 9.08122 70.35903 79.95221 1.000 58.73186 54 TRP B CA 1
ATOM 5904 C C . TRP B 1 55 ? 9.37089 69.56600 81.25027 1.000 52.41730 54 TRP B C 1
ATOM 5905 O O . TRP B 1 55 ? 9.90782 70.11693 82.21235 1.000 53.21128 54 TRP B O 1
ATOM 5916 N N . ASP B 1 56 ? 9.02468 68.28705 81.29323 1.000 46.76177 55 ASP B N 1
ATOM 5917 C CA . ASP B 1 56 ? 9.17436 67.54605 82.54026 1.000 49.91675 55 ASP B CA 1
ATOM 5918 C C . ASP B 1 56 ? 10.63525 67.27582 82.94451 1.000 50.41836 55 ASP B C 1
ATOM 5919 O O . ASP B 1 56 ? 10.88899 66.79679 84.03955 1.000 52.71547 55 ASP B O 1
ATOM 5924 N N . HIS B 1 57 ? 11.60344 67.60566 82.10266 1.000 50.79456 56 HIS B N 1
ATOM 5925 C CA . HIS B 1 57 ? 12.98735 67.51144 82.56188 1.000 55.14243 56 HIS B CA 1
ATOM 5926 C C . HIS B 1 57 ? 13.29735 68.58941 83.61292 1.000 53.53612 56 HIS B C 1
ATOM 5927 O O . HIS B 1 57 ? 14.37025 68.58125 84.22209 1.000 57.13652 56 HIS B O 1
ATOM 5934 N N . TYR B 1 58 ? 12.36246 69.51656 83.82076 1.000 56.00271 57 TYR B N 1
ATOM 5935 C CA . TYR B 1 58 ? 12.54246 70.56754 84.81977 1.000 48.58379 57 TYR B CA 1
ATOM 5936 C C . TYR B 1 58 ? 12.43415 69.98458 86.21676 1.000 47.35343 57 TYR B C 1
ATOM 5937 O O . TYR B 1 58 ? 13.02707 70.49650 87.16185 1.000 56.28030 57 TYR B O 1
ATOM 5946 N N . TYR B 1 59 ? 11.69095 68.88970 86.32966 1.000 51.63135 58 TYR B N 1
ATOM 5947 C CA . TYR B 1 59 ? 11.60863 68.12773 87.56265 1.000 55.04895 58 TYR B CA 1
ATOM 5948 C C . TYR B 1 59 ? 12.94447 67.47852 87.91288 1.000 56.74004 58 TYR B C 1
ATOM 5949 O O . TYR B 1 59 ? 13.16322 67.06550 89.04292 1.000 61.70949 58 TYR B O 1
ATOM 5958 N N . GLU B 1 60 ? 13.82761 67.34537 86.93602 1.000 55.22471 59 GLU B N 1
ATOM 5959 C CA . GLU B 1 60 ? 15.08946 66.59217 87.15924 1.000 57.04218 59 GLU B CA 1
ATOM 5960 C C . GLU B 1 60 ? 16.21749 67.44400 87.74541 1.000 61.12254 59 GLU B C 1
ATOM 5961 O O . GLU B 1 60 ? 16.58675 68.48394 87.19846 1.000 64.49144 59 GLU B O 1
ATOM 5967 N N . SER B 1 61 ? 16.76224 66.99293 88.87350 1.000 62.68593 60 SER B N 1
ATOM 5968 C CA . SER B 1 61 ? 17.89725 67.67476 89.49568 1.000 57.37623 60 SER B CA 1
ATOM 5969 C C . SER B 1 61 ? 19.02644 67.87557 88.49686 1.000 58.17240 60 SER B C 1
ATOM 5970 O O . SER B 1 61 ? 19.75058 68.85545 88.57197 1.000 66.24705 60 SER B O 1
ATOM 5973 N N . ASP B 1 62 ? 19.15945 66.95153 87.55089 1.000 68.85537 61 ASP B N 1
ATOM 5974 C CA . ASP B 1 62 ? 20.23062 67.00835 86.56607 1.000 65.79135 61 ASP B CA 1
ATOM 5975 C C . ASP B 1 62 ? 20.16295 68.27335 85.72304 1.000 61.58076 61 ASP B C 1
ATOM 5976 O O . ASP B 1 62 ? 21.18910 68.87118 85.40220 1.000 60.40903 61 ASP B O 1
ATOM 5981 N N . THR B 1 63 ? 18.95108 68.68354 85.37284 1.000 61.02406 62 THR B N 1
ATOM 5982 C CA . THR B 1 63 ? 18.75239 69.94456 84.66579 1.000 61.79709 62 THR B CA 1
ATOM 5983 C C . THR B 1 63 ? 19.35545 71.11947 85.45287 1.000 60.28963 62 THR B C 1
ATOM 5984 O O . THR B 1 63 ? 20.12266 71.91635 84.90198 1.000 56.82750 62 THR B O 1
ATOM 5988 N N . LEU B 1 64 ? 19.00925 71.21155 86.73881 1.000 56.35211 63 LEU B N 1
ATOM 5989 C CA . LEU B 1 64 ? 19.60126 72.19547 87.64190 1.000 59.01959 63 LEU B CA 1
ATOM 5990 C C . LEU B 1 64 ? 21.13024 72.09322 87.69315 1.000 60.04862 63 LEU B C 1
ATOM 5991 O O . LEU B 1 64 ? 21.84143 73.08411 87.49725 1.000 58.60747 63 LEU B O 1
ATOM 5996 N N . LEU B 1 65 ? 21.62900 70.89215 87.97324 1.000 59.43800 64 LEU B N 1
ATOM 5997 C CA . LEU B 1 65 ? 23.06295 70.65892 88.08848 1.000 56.49599 64 LEU B CA 1
ATOM 5998 C C . LEU B 1 65 ? 23.84022 71.09478 86.83660 1.000 56.30659 64 LEU B C 1
ATOM 5999 O O . LEU B 1 65 ? 24.83132 71.83463 86.92675 1.000 58.28135 64 LEU B O 1
ATOM 6004 N N . HIS B 1 66 ? 23.38834 70.63384 85.67253 1.000 54.71001 65 HIS B N 1
ATOM 6005 C CA . HIS B 1 66 ? 24.09958 70.90271 84.43064 1.000 55.97481 65 HIS B CA 1
ATOM 6006 C C . HIS B 1 66 ? 24.00288 72.37772 84.04161 1.000 55.68075 65 HIS B C 1
ATOM 6007 O O . HIS B 1 66 ? 24.95805 72.95156 83.51576 1.000 51.65563 65 HIS B O 1
ATOM 6014 N N . SER B 1 67 ? 22.85393 72.99091 84.31241 1.000 55.64562 66 SER B N 1
ATOM 6015 C CA . SER B 1 67 ? 22.71618 74.44293 84.16737 1.000 56.62065 66 SER B CA 1
ATOM 6016 C C . SER B 1 67 ? 23.83718 75.16876 84.91154 1.000 57.91747 66 SER B C 1
ATOM 6017 O O . SER B 1 67 ? 24.49241 76.04065 84.34364 1.000 60.06409 66 SER B O 1
ATOM 6020 N N . PHE B 1 68 ? 24.06991 74.80274 86.17259 1.000 56.62578 67 PHE B N 1
ATOM 6021 C CA . PHE B 1 68 ? 25.14989 75.41958 86.93475 1.000 60.20059 67 PHE B CA 1
ATOM 6022 C C . PHE B 1 68 ? 26.52095 75.18535 86.33998 1.000 61.64992 67 PHE B C 1
ATOM 6023 O O . PHE B 1 68 ? 27.34210 76.10122 86.30310 1.000 57.40915 67 PHE B O 1
ATOM 6031 N N . GLN B 1 69 ? 26.78183 73.95931 85.89304 1.000 62.27205 68 GLN B N 1
ATOM 6032 C CA . GLN B 1 69 ? 28.04689 73.67410 85.22625 1.000 59.18526 68 GLN B CA 1
ATOM 6033 C C . GLN B 1 69 ? 28.23523 74.59205 84.00927 1.000 62.65715 68 GLN B C 1
ATOM 6034 O O . GLN B 1 69 ? 29.35135 75.03087 83.72044 1.000 68.71314 68 GLN B O 1
ATOM 6040 N N . VAL B 1 70 ? 27.15039 74.88221 83.29509 1.000 56.86435 69 VAL B N 1
ATOM 6041 C CA . VAL B 1 70 ? 27.24072 75.79318 82.16809 1.000 52.29801 69 VAL B CA 1
ATOM 6042 C C . VAL B 1 70 ? 27.57585 77.16414 82.70812 1.000 58.61713 69 VAL B C 1
ATOM 6043 O O . VAL B 1 70 ? 28.40506 77.88300 82.14725 1.000 59.08040 69 VAL B O 1
ATOM 6047 N N . LEU B 1 71 ? 26.92573 77.52426 83.80801 1.000 58.43666 70 LEU B N 1
ATOM 6048 C CA . LEU B 1 71 ? 27.10785 78.84723 84.36503 1.000 52.10686 70 LEU B CA 1
ATOM 6049 C C . LEU B 1 71 ? 28.54580 79.00801 84.79026 1.000 57.46698 70 LEU B C 1
ATOM 6050 O O . LEU B 1 71 ? 29.16601 80.02491 84.49534 1.000 62.74712 70 LEU B O 1
ATOM 6055 N N . ALA B 1 72 ? 29.08053 77.99894 85.47036 1.000 61.81908 71 ALA B N 1
ATOM 6056 C CA . ALA B 1 72 ? 30.46147 78.05972 85.93358 1.000 68.47293 71 ALA B CA 1
ATOM 6057 C C . ALA B 1 72 ? 31.38669 78.25856 84.73573 1.000 69.71579 71 ALA B C 1
ATOM 6058 O O . ALA B 1 72 ? 32.33181 79.04641 84.78587 1.000 71.43437 71 ALA B O 1
ATOM 6060 N N . ALA B 1 73 ? 31.08676 77.56960 83.64469 1.000 67.51055 72 ALA B N 1
ATOM 6061 C CA . ALA B 1 73 ? 31.81900 77.77046 82.40481 1.000 66.78607 72 ALA B CA 1
ATOM 6062 C C . ALA B 1 73 ? 31.75530 79.23147 81.93678 1.000 62.57030 72 ALA B C 1
ATOM 6063 O O . ALA B 1 73 ? 32.79144 79.84630 81.67294 1.000 68.78541 72 ALA B O 1
ATOM 6065 N N . LEU B 1 74 ? 30.55441 79.79065 81.83257 1.000 58.38272 73 LEU B N 1
ATOM 6066 C CA . LEU B 1 74 ? 30.43869 81.20067 81.48053 1.000 59.86606 73 LEU B CA 1
ATOM 6067 C C . LEU B 1 74 ? 31.26068 82.10155 82.40566 1.000 62.98567 73 LEU B C 1
ATOM 6068 O O . LEU B 1 74 ? 31.94290 83.01344 81.94575 1.000 63.21203 73 LEU B O 1
ATOM 6073 N N . LEU B 1 75 ? 31.19243 81.84758 83.70765 1.000 62.90526 74 LEU B N 1
ATOM 6074 C CA . LEU B 1 75 ? 31.89340 82.67048 84.69375 1.000 68.12103 74 LEU B CA 1
ATOM 6075 C C . LEU B 1 75 ? 33.40743 82.67924 84.51300 1.000 70.94896 74 LEU B C 1
ATOM 6076 O O . LEU B 1 75 ? 34.03958 83.73314 84.62709 1.000 69.32477 74 LEU B O 1
ATOM 6081 N N . GLU B 1 76 ? 33.98529 81.50714 84.24911 1.000 73.86586 75 GLU B N 1
ATOM 6082 C CA . GLU B 1 76 ? 35.45930 81.39691 84.09135 1.000 77.31517 75 GLU B CA 1
ATOM 6083 C C . GLU B 1 76 ? 35.92258 81.70782 82.66642 1.000 75.89737 75 GLU B C 1
ATOM 6084 O O . GLU B 1 76 ? 37.10861 81.62363 82.36761 1.000 83.40110 75 GLU B O 1
ATOM 6090 N N . SER B 1 77 ? 34.99778 82.10695 81.80026 1.000 70.80521 76 SER B N 1
ATOM 6091 C CA . SER B 1 77 ? 35.32005 82.39988 80.40431 1.000 67.59554 76 SER B CA 1
ATOM 6092 C C . SER B 1 77 ? 35.77732 83.84681 80.16737 1.000 74.74225 76 SER B C 1
ATOM 6093 O O . SER B 1 77 ? 35.02843 84.79493 80.44423 1.000 75.21151 76 SER B O 1
ATOM 6096 N N . PRO B 1 78 ? 36.99744 84.00861 79.61256 1.000 77.41480 77 PRO B N 1
ATOM 6097 C CA . PRO B 1 78 ? 37.66869 85.26649 79.25665 1.000 72.21816 77 PRO B CA 1
ATOM 6098 C C . PRO B 1 78 ? 36.76497 86.17963 78.46449 1.000 70.37759 77 PRO B C 1
ATOM 6099 O O . PRO B 1 78 ? 36.81313 87.40362 78.62749 1.000 67.97674 77 PRO B O 1
ATOM 6103 N N . VAL B 1 79 ? 35.94801 8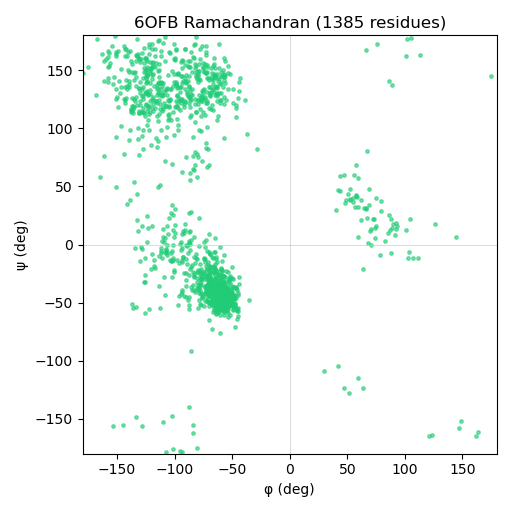5.58674 77.60237 1.000 67.81148 78 VAL B N 1
ATOM 6104 C CA . VAL B 1 79 ? 35.09728 86.37787 76.72222 1.000 73.21417 78 VAL B CA 1
ATOM 6105 C C . VAL B 1 79 ? 34.13630 87.27203 77.50305 1.000 72.45805 78 VAL B C 1
ATOM 6106 O O . VAL B 1 79 ? 33.79154 88.35708 77.03598 1.000 71.17854 78 VAL B O 1
ATOM 6110 N N . THR B 1 80 ? 33.73103 86.82611 78.69299 1.000 73.80581 79 THR B N 1
ATOM 6111 C CA . THR B 1 80 ? 32.74001 87.54428 79.49682 1.000 70.57985 79 THR B CA 1
ATOM 6112 C C . THR B 1 80 ? 33.33603 88.60920 80.41090 1.000 73.22947 79 THR B C 1
ATOM 6113 O O . THR B 1 80 ? 32.64698 89.14232 81.28979 1.000 79.36178 79 THR B O 1
ATOM 6117 N N . GLN B 1 81 ? 34.61411 88.90799 80.21711 1.000 71.18869 80 GLN B N 1
ATOM 6118 C CA . GLN B 1 81 ? 35.25614 89.89890 81.04620 1.000 73.93591 80 GLN B CA 1
ATOM 6119 C C . GLN B 1 81 ? 34.74942 91.29098 80.68110 1.000 70.55262 80 GLN B C 1
ATOM 6120 O O . GLN B 1 81 ? 34.68866 91.64497 79.51508 1.000 69.92065 80 GLN B O 1
ATOM 6126 N N . ASP B 1 82 ? 34.36037 92.06005 81.69102 1.000 71.50733 81 ASP B N 1
ATOM 6127 C CA . ASP B 1 82 ? 33.98662 93.45811 81.51594 1.000 71.89677 81 ASP B CA 1
ATOM 6128 C C . ASP B 1 82 ? 32.72479 93.67930 80.69074 1.000 66.56986 81 ASP B C 1
ATOM 6129 O O . ASP B 1 82 ? 32.57806 94.69431 80.02270 1.000 67.84559 81 ASP B O 1
ATOM 6134 N N . ILE B 1 83 ? 31.80863 92.72644 80.75560 1.000 63.31086 82 ILE B N 1
ATOM 6135 C CA . ILE B 1 83 ? 30.46074 92.93665 80.25338 1.000 59.91414 82 ILE B CA 1
ATOM 6136 C C . ILE B 1 83 ? 29.50448 92.25981 81.20923 1.000 64.65653 82 ILE B C 1
ATOM 6137 O O . ILE B 1 83 ? 29.73123 91.12078 81.62529 1.000 65.73148 82 ILE B O 1
ATOM 6142 N N . ILE B 1 84 ? 28.44154 92.96899 81.57105 1.000 63.49589 83 ILE B N 1
ATOM 6143 C CA . ILE B 1 84 ? 27.42031 92.41316 82.44889 1.000 60.98055 83 ILE B CA 1
ATOM 6144 C C . ILE B 1 84 ? 26.52528 91.46729 81.65576 1.000 56.45100 83 ILE B C 1
ATOM 6145 O O . ILE B 1 84 ? 25.98151 91.83936 80.62567 1.000 54.38507 83 ILE B O 1
ATOM 6150 N N . CYS B 1 85 ? 26.37601 90.24132 82.14575 1.000 56.43749 84 CYS B N 1
ATOM 6151 C CA . CYS B 1 85 ? 25.62796 89.21043 81.43264 1.000 61.86231 84 CYS B CA 1
ATOM 6152 C C . CYS B 1 85 ? 24.37677 88.76864 82.17945 1.000 58.21079 84 CYS B C 1
ATOM 6153 O O . CYS B 1 85 ? 24.46652 88.34764 83.32747 1.000 56.61008 84 CYS B O 1
ATOM 6156 N N . ASP B 1 86 ? 23.21890 88.90981 81.52926 1.000 59.08755 85 ASP B N 1
ATOM 6157 C CA . ASP B 1 86 ? 21.93774 88.42102 82.04506 1.000 56.83823 85 ASP B CA 1
ATOM 6158 C C . ASP B 1 86 ? 21.64763 87.07206 81.39203 1.000 61.54805 85 ASP B C 1
ATOM 6159 O O . ASP B 1 86 ? 21.32981 86.98209 80.20198 1.000 65.50581 85 ASP B O 1
ATOM 6164 N N . VAL B 1 87 ? 21.76034 86.01805 82.18306 1.000 56.88445 86 VAL B N 1
ATOM 6165 C CA . VAL B 1 87 ? 21.60020 84.66507 81.68505 1.000 61.58133 86 VAL B CA 1
ATOM 6166 C C . VAL B 1 87 ? 20.49996 83.92725 82.47488 1.000 60.28067 86 VAL B C 1
ATOM 6167 O O . VAL B 1 87 ? 20.32280 84.15630 83.67285 1.000 58.36190 86 VAL B O 1
ATOM 6171 N N . GLY B 1 88 ? 19.74793 83.06036 81.80477 1.000 59.20202 87 GLY B N 1
ATOM 6172 C CA . GLY B 1 88 ? 18.64772 82.36555 82.45160 1.000 50.88169 87 GLY B CA 1
ATOM 6173 C C . GLY B 1 88 ? 18.81044 80.86852 82.69865 1.000 54.80210 87 GLY B C 1
ATOM 6174 O O . GLY B 1 88 ? 19.30046 80.11044 81.85674 1.000 59.76549 87 GLY B O 1
ATOM 6175 N N . MET B 1 89 ? 18.37318 80.43961 83.87558 1.000 51.59084 88 MET B N 1
ATOM 6176 C CA . MET B 1 89 ? 18.32390 79.02662 84.23560 1.000 46.12456 88 MET B CA 1
ATOM 6177 C C . MET B 1 89 ? 17.30768 78.80880 85.33743 1.000 51.30317 88 MET B C 1
ATOM 6178 O O . MET B 1 89 ? 16.86673 79.75588 85.99035 1.000 50.78709 88 MET B O 1
ATOM 6183 N N . PRO B 1 90 ? 16.92145 77.55186 85.55139 1.000 50.82290 89 PRO B N 1
ATOM 6184 C CA . PRO B 1 90 ? 16.09521 77.25401 86.72426 1.000 53.49312 89 PRO B CA 1
ATOM 6185 C C . PRO B 1 90 ? 16.99000 77.18588 87.95540 1.000 56.36301 89 PRO B C 1
ATOM 6186 O O . PRO B 1 90 ? 18.12594 76.69170 87.86759 1.000 63.57831 89 PRO B O 1
ATOM 6190 N N . VAL B 1 91 ? 16.48990 77.67498 89.08632 1.000 51.99377 90 VAL B N 1
ATOM 6191 C CA . VAL B 1 91 ? 17.21367 77.57488 90.34843 1.000 50.98020 90 VAL B CA 1
ATOM 6192 C C . VAL B 1 91 ? 16.31341 77.03804 91.45430 1.000 54.00631 90 VAL B C 1
ATOM 6193 O O . VAL B 1 91 ? 15.16846 77.47422 91.59310 1.000 55.73170 90 VAL B O 1
ATOM 6197 N N . MET B 1 92 ? 16.82713 76.07797 92.22239 1.000 57.15656 91 MET B N 1
ATOM 6198 C CA . MET B 1 92 ? 16.17086 75.63409 93.45129 1.000 50.32063 91 MET B CA 1
ATOM 6199 C C . MET B 1 92 ? 16.69280 76.46702 94.62437 1.000 48.25215 91 MET B C 1
ATOM 6200 O O . MET B 1 92 ? 17.90078 76.55783 94.86856 1.000 45.35324 91 MET B O 1
ATOM 6205 N N . HIS B 1 93 ? 15.77979 77.10717 95.33521 1.000 52.65992 92 HIS B N 1
ATOM 6206 C CA . HIS B 1 93 ? 16.14674 77.95013 96.46926 1.000 50.01195 92 HIS B CA 1
ATOM 6207 C C . HIS B 1 93 ? 15.21351 77.68529 97.62611 1.000 49.54592 92 HIS B C 1
ATOM 6208 O O . HIS B 1 93 ? 13.98756 77.90149 97.52791 1.000 46.58188 92 HIS B O 1
ATOM 6215 N N . ARG B 1 94 ? 15.81826 77.23321 98.72321 1.000 54.05997 93 ARG B N 1
ATOM 6216 C CA . ARG B 1 94 ? 15.06199 76.72435 99.85710 1.000 46.83003 93 ARG B CA 1
ATOM 6217 C C . ARG B 1 94 ? 14.07690 75.66550 99.39695 1.000 49.38313 93 ARG B C 1
ATOM 6218 O O . ARG B 1 94 ? 12.95081 75.60968 99.88577 1.000 51.97360 93 ARG B O 1
ATOM 6226 N N . ASN B 1 95 ? 14.50193 74.84242 98.43703 1.000 49.60811 94 ASN B N 1
ATOM 6227 C CA . ASN B 1 95 ? 13.72481 73.67154 98.05092 1.000 51.53955 94 ASN B CA 1
ATOM 6228 C C . ASN B 1 95 ? 12.43298 74.05773 97.34271 1.000 50.76049 94 ASN B C 1
ATOM 6229 O O . ASN B 1 95 ? 11.40485 73.40190 97.49955 1.000 56.19602 94 ASN B O 1
ATOM 6234 N N . VAL B 1 96 ? 12.50328 75.15471 96.59170 1.000 55.45628 95 VAL B N 1
ATOM 6235 C CA . VAL B 1 96 ? 11.42149 75.62687 95.72852 1.000 53.63345 95 VAL B CA 1
ATOM 6236 C C . VAL B 1 96 ? 12.09676 75.96074 94.41263 1.000 54.11059 95 VAL B C 1
ATOM 6237 O O . VAL B 1 96 ? 13.18285 76.52257 94.40479 1.000 55.72422 95 VAL B O 1
ATOM 6241 N N . ARG B 1 97 ? 11.48188 75.57483 93.30353 1.000 47.82379 96 ARG B N 1
ATOM 6242 C CA . ARG B 1 97 ? 12.11711 75.69271 92.00163 1.000 47.72143 96 ARG B CA 1
ATOM 6243 C C . ARG B 1 97 ? 11.61742 76.94178 91.28653 1.000 51.69967 96 ARG B C 1
ATOM 6244 O O . ARG B 1 97 ? 10.40548 77.11997 91.09733 1.000 50.68848 96 ARG B O 1
ATOM 6252 N N . TYR B 1 98 ? 12.54862 77.80963 90.89467 1.000 46.22148 97 TYR B N 1
ATOM 6253 C CA . TYR B 1 98 ? 12.18393 79.05767 90.24560 1.000 49.36950 97 TYR B CA 1
ATOM 6254 C C . TYR B 1 98 ? 12.80217 79.21156 88.86070 1.000 52.22272 97 TYR B C 1
ATOM 6255 O O . TYR B 1 98 ? 13.90414 78.72038 88.58688 1.000 54.46297 97 TYR B O 1
ATOM 6264 N N . ASN B 1 99 ? 12.07043 79.91366 87.99757 1.000 53.10417 98 ASN B N 1
ATOM 6265 C CA . ASN B 1 99 ? 12.54971 80.38457 86.70464 1.000 48.60537 98 ASN B CA 1
ATOM 6266 C C . ASN B 1 99 ? 13.33988 81.67245 86.93575 1.000 48.36756 98 ASN B C 1
ATOM 6267 O O . ASN B 1 99 ? 12.77197 82.68254 87.34764 1.000 53.62022 98 ASN B O 1
ATOM 6272 N N . CYS B 1 100 ? 14.64491 81.64324 86.67696 1.000 48.53564 99 CYS B N 1
ATOM 6273 C CA . CYS B 1 100 ? 15.51503 82.75810 87.07109 1.000 49.93408 99 CYS B CA 1
ATOM 6274 C C . CYS B 1 100 ? 16.36031 83.44796 86.00922 1.000 47.68915 99 CYS B C 1
ATOM 6275 O O . CYS B 1 100 ? 16.75338 82.86488 85.01029 1.000 56.34445 99 CYS B O 1
ATOM 6278 N N . ARG B 1 101 ? 16.65247 84.71091 86.26725 1.000 52.52061 100 ARG B N 1
ATOM 6279 C CA . ARG B 1 101 ? 17.75668 85.39473 85.62042 1.000 49.20593 100 ARG B CA 1
ATOM 6280 C C . ARG B 1 101 ? 18.91651 85.35756 86.59861 1.000 52.43241 100 ARG B C 1
ATOM 6281 O O . ARG B 1 101 ? 18.74535 85.54460 87.80758 1.000 54.56651 100 ARG B O 1
ATOM 6289 N N . VAL B 1 102 ? 20.10056 85.09837 86.07180 1.000 56.28058 101 VAL B N 1
ATOM 6290 C CA . VAL B 1 102 ? 21.31444 85.18918 86.86600 1.000 51.12242 101 VAL B CA 1
ATOM 6291 C C . VAL B 1 102 ? 22.18772 86.23404 86.21213 1.000 49.39255 101 VAL B C 1
ATOM 6292 O O . VAL B 1 102 ? 22.58088 86.06596 85.06119 1.000 55.34371 101 VAL B O 1
ATOM 6296 N N . ILE B 1 103 ? 22.48477 87.31500 86.92516 1.000 51.15118 102 ILE B N 1
ATOM 6297 C CA . ILE B 1 103 ? 23.33203 88.35686 86.36328 1.000 49.10953 102 ILE B CA 1
ATOM 6298 C C . ILE B 1 103 ? 24.71592 88.29665 86.97251 1.000 51.40732 102 ILE B C 1
ATOM 6299 O O . ILE B 1 103 ? 24.85073 88.34864 88.18553 1.000 54.95163 102 ILE B O 1
ATOM 6304 N N . PHE B 1 104 ? 25.73204 88.16548 86.12368 1.000 54.35994 103 PHE B N 1
ATOM 6305 C CA . PHE B 1 104 ? 27.11895 88.12126 86.58290 1.000 56.08255 103 PHE B CA 1
ATOM 6306 C C . PHE B 1 104 ? 28.01123 89.15911 85.90603 1.000 62.04612 103 PHE B C 1
ATOM 6307 O O . PHE B 1 104 ? 27.67049 89.69515 84.83997 1.000 61.70937 103 PHE B O 1
ATOM 6315 N N . LEU B 1 105 ? 29.14317 89.44894 86.54821 1.000 59.79740 104 LEU B N 1
ATOM 6316 C CA . LEU B 1 105 ? 30.15140 90.34177 85.98836 1.000 58.15093 104 LEU B CA 1
ATOM 6317 C C . LEU B 1 105 ? 31.53326 89.95056 86.47859 1.000 61.74768 104 LEU B C 1
ATOM 6318 O O . LEU B 1 105 ? 31.75405 89.82854 87.67863 1.000 60.41243 104 LEU B O 1
ATOM 6323 N N . ASN B 1 106 ? 32.46038 89.75240 85.54875 1.000 63.71044 105 ASN B N 1
ATOM 6324 C CA . ASN B 1 106 ? 33.84127 89.45619 85.91698 1.000 59.06519 105 ASN B CA 1
ATOM 6325 C C . ASN B 1 106 ? 33.95593 88.42919 87.05101 1.000 57.58896 105 ASN B C 1
ATOM 6326 O O . ASN B 1 106 ? 34.52080 88.69711 88.11010 1.000 58.48993 105 ASN B O 1
ATOM 6331 N N . ARG B 1 107 ? 33.39778 87.25327 86.81193 1.000 61.23084 106 ARG B N 1
ATOM 6332 C CA . ARG B 1 107 ? 33.52545 86.11626 87.71697 1.000 61.46880 106 ARG B CA 1
ATOM 6333 C C . ARG B 1 107 ? 32.86627 86.35739 89.06886 1.000 60.17971 106 ARG B C 1
ATOM 6334 O O . ARG B 1 107 ? 33.30202 85.82533 90.07694 1.000 62.34873 106 ARG B O 1
ATOM 6342 N N . LYS B 1 108 ? 31.80239 87.14656 89.08668 1.000 57.23677 107 LYS B N 1
ATOM 6343 C CA . LYS B 1 108 ? 31.06423 87.38469 90.32755 1.000 66.15726 107 LYS B CA 1
ATOM 6344 C C . LYS B 1 108 ? 29.58429 87.47492 90.03131 1.000 64.54323 107 LYS B C 1
ATOM 6345 O O . LYS B 1 108 ? 29.16755 88.27897 89.19823 1.000 67.68933 107 LYS B O 1
ATOM 6351 N N . ILE B 1 109 ? 28.79205 86.64705 90.70319 1.000 61.45565 108 ILE B N 1
ATOM 6352 C CA . ILE B 1 109 ? 27.34609 86.71428 90.54196 1.000 59.73568 108 ILE B CA 1
ATOM 6353 C C . ILE B 1 109 ? 26.75915 87.90638 91.31485 1.000 60.53793 108 ILE B C 1
ATOM 6354 O O . ILE B 1 109 ? 26.94097 88.01837 92.52587 1.000 58.10738 108 ILE B O 1
ATOM 6359 N N . LEU B 1 110 ? 26.05241 88.78549 90.60872 1.000 55.51333 109 LEU B N 1
ATOM 6360 C CA . LEU B 1 110 ? 25.54351 90.02957 91.17962 1.000 50.77135 109 LEU B CA 1
ATOM 6361 C C . LEU B 1 110 ? 24.15739 89.87680 91.76940 1.000 50.97139 109 LEU B C 1
ATOM 6362 O O . LEU B 1 110 ? 23.80134 90.56987 92.72933 1.000 52.91576 109 LEU B O 1
ATOM 6367 N N . LEU B 1 111 ? 23.37234 88.97492 91.19628 1.000 55.61211 110 LEU B N 1
ATOM 6368 C CA . LEU B 1 111 ? 21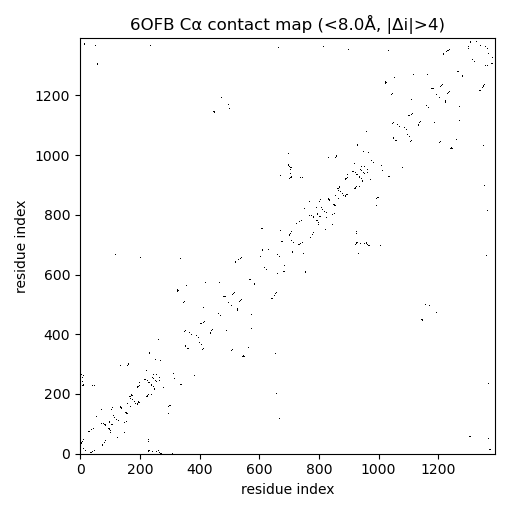.99825 88.82114 91.62906 1.000 51.63989 110 LEU B CA 1
ATOM 6369 C C . LEU B 1 111 ? 21.29320 87.73624 90.84096 1.000 50.05349 110 LEU B C 1
ATOM 6370 O O . LEU B 1 111 ? 21.59936 87.52818 89.67101 1.000 51.85322 110 LEU B O 1
ATOM 6375 N N . ILE B 1 112 ? 20.35499 87.05040 91.49682 1.000 50.81011 111 ILE B N 1
ATOM 6376 C CA . ILE B 1 112 ? 19.47794 86.07653 90.84969 1.000 52.26116 111 ILE B CA 1
ATOM 6377 C C . ILE B 1 112 ? 18.00999 86.52176 90.98644 1.000 53.10337 111 ILE B C 1
ATOM 6378 O O . ILE B 1 112 ? 17.47382 86.58886 92.09935 1.000 54.28518 111 ILE B O 1
ATOM 6383 N N . ARG B 1 113 ? 17.37922 86.83485 89.85234 1.000 50.36387 112 ARG B N 1
ATOM 6384 C CA . ARG B 1 113 ? 16.02531 87.39806 89.83111 1.000 49.87449 112 ARG B CA 1
ATOM 6385 C C . ARG B 1 113 ? 14.98022 86.36222 89.36995 1.000 49.57228 112 ARG B C 1
ATOM 6386 O O . ARG B 1 113 ? 14.92035 85.97421 88.20695 1.000 49.41769 112 ARG B O 1
ATOM 6394 N N . PRO B 1 114 ? 14.17199 85.87536 90.30683 1.000 50.01831 113 PRO B N 1
ATOM 6395 C CA . PRO B 1 114 ? 13.16789 84.86651 89.96268 1.000 47.01633 113 PRO B CA 1
ATOM 6396 C C . PRO B 1 114 ? 11.92109 85.45870 89.30047 1.000 49.87912 113 PRO B C 1
ATOM 6397 O O . PRO B 1 114 ? 11.52523 86.59977 89.58939 1.000 54.58852 113 PRO B O 1
ATOM 6401 N N . LYS B 1 115 ? 11.30211 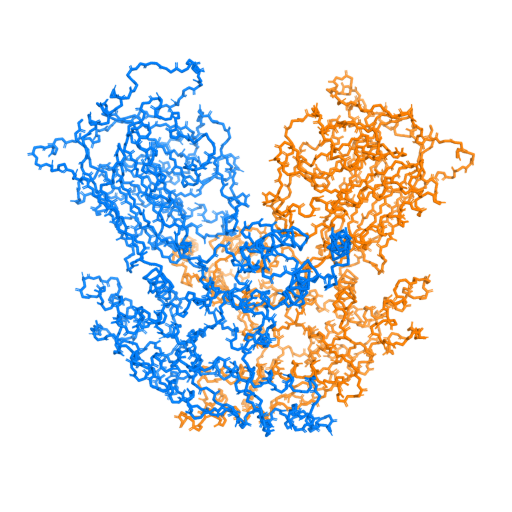84.66979 88.42538 1.000 51.02832 114 LYS B N 1
ATOM 6402 C CA . LYS B 1 115 ? 10.06128 85.06098 87.77517 1.000 53.64456 114 LYS B CA 1
ATOM 6403 C C . LYS B 1 115 ? 8.92514 85.22717 88.80398 1.000 50.72562 114 LYS B C 1
ATOM 6404 O O . LYS B 1 115 ? 8.76686 84.40021 89.70197 1.000 49.56509 114 LYS B O 1
ATOM 6410 N N . MET B 1 116 ? 8.14433 86.29929 88.67884 1.000 52.85001 115 MET B N 1
ATOM 6411 C CA . MET B 1 116 ? 7.05521 86.55448 89.62366 1.000 56.85815 115 MET B CA 1
ATOM 6412 C C . MET B 1 116 ? 5.64827 86.34069 89.06844 1.000 56.07698 115 MET B C 1
ATOM 6413 O O . MET B 1 116 ? 4.67017 86.44686 89.79828 1.000 57.87194 115 MET B O 1
ATOM 6418 N N . ALA B 1 117 ? 5.53944 86.07669 87.77342 1.000 53.79352 116 ALA B N 1
ATOM 6419 C CA . ALA B 1 117 ? 4.27146 85.64588 87.19722 1.000 55.84209 116 ALA B CA 1
ATOM 6420 C C . ALA B 1 117 ? 4.55947 84.60382 86.14928 1.000 57.79528 116 ALA B C 1
ATOM 6421 O O . ALA B 1 117 ? 5.37165 84.81168 85.24541 1.000 58.81721 116 ALA B O 1
ATOM 6423 N N . LEU B 1 118 ? 3.90527 83.46593 86.28919 1.000 50.40056 117 LEU B N 1
ATOM 6424 C CA . LEU B 1 118 ? 4.08525 82.40689 85.33024 1.000 50.47845 117 LEU B CA 1
ATOM 6425 C C . LEU B 1 118 ? 2.91940 82.32606 84.35405 1.000 56.10349 117 LEU B C 1
ATOM 6426 O O . LEU B 1 118 ? 1.75140 82.65925 84.69185 1.000 52.07472 117 LEU B O 1
ATOM 6431 N N . ALA B 1 119 ? 3.27453 81.88399 83.14311 1.000 62.26908 118 ALA B N 1
ATOM 6432 C CA . ALA B 1 119 ? 2.33166 81.59612 82.06796 1.000 56.62681 118 ALA B CA 1
ATOM 6433 C C . ALA B 1 119 ? 1.71441 80.20722 82.21688 1.000 54.29283 118 ALA B C 1
ATOM 6434 O O . ALA B 1 119 ? 2.43225 79.20511 82.24801 1.000 54.60994 118 ALA B O 1
ATOM 6436 N N . ASN B 1 120 ? 0.38739 80.15243 82.31967 1.000 59.18564 119 ASN B N 1
ATOM 6437 C CA . ASN B 1 120 ? -0.31184 78.87555 82.48757 1.000 61.17641 119 ASN B CA 1
ATOM 6438 C C . ASN B 1 120 ? -1.55172 78.74673 81.60237 1.000 61.55725 119 ASN B C 1
ATOM 6439 O O . ASN B 1 120 ? -2.66384 78.48191 82.06819 1.000 64.44496 119 ASN B O 1
ATOM 6444 N N . GLU B 1 121 ? -1.33148 78.95068 80.31240 1.000 53.02680 120 GLU B N 1
ATOM 6445 C CA . GLU B 1 121 ? -2.41731 78.97284 79.31123 1.000 57.25553 120 GLU B CA 1
ATOM 6446 C C . GLU B 1 121 ? -1.77215 78.63772 77.99134 1.000 61.14165 120 GLU B C 1
ATOM 6447 O O . GLU B 1 121 ? -0.55609 78.84652 77.83453 1.000 60.08092 120 GLU B O 1
ATOM 6453 N N . GLY B 1 122 ? -2.57808 78.11583 77.06321 1.000 56.52127 121 GLY B N 1
ATOM 6454 C CA . GLY B 1 122 ? -2.09493 77.70974 75.75830 1.000 56.05378 121 GLY B CA 1
ATOM 6455 C C . GLY B 1 122 ? -1.10613 76.57158 75.87847 1.000 58.04277 121 GLY B C 1
ATOM 6456 O O . GLY B 1 122 ? -1.40339 75.52564 76.45444 1.000 51.10043 121 GLY B O 1
ATOM 6457 N N . ASN B 1 123 ? 0.08599 76.78639 75.34366 1.000 56.96808 122 ASN B N 1
ATOM 6458 C CA . ASN B 1 123 ? 1.10683 75.76422 75.32884 1.000 55.33486 122 ASN B CA 1
ATOM 6459 C C . ASN B 1 123 ? 1.94264 75.87211 76.57898 1.000 56.77750 122 ASN B C 1
ATOM 6460 O O . ASN B 1 123 ? 2.70745 74.96599 76.90711 1.000 63.07036 122 ASN B O 1
ATOM 6465 N N . TYR B 1 124 ? 1.77170 76.98115 77.29193 1.000 57.86465 123 TYR B N 1
ATOM 6466 C CA . TYR B 1 124 ? 2.52054 77.21304 78.52405 1.000 54.95886 123 TYR B CA 1
ATOM 6467 C C . TYR B 1 124 ? 1.86524 76.57416 79.73195 1.000 52.51119 123 TYR B C 1
ATOM 6468 O O . TYR B 1 124 ? 0.64721 76.44636 79.81176 1.000 57.50653 123 TYR B O 1
ATOM 6477 N N . ARG B 1 125 ? 2.70602 76.16504 80.67110 1.000 53.94191 124 ARG B N 1
ATOM 6478 C CA . ARG B 1 125 ? 2.25672 75.50813 81.88803 1.000 53.64929 124 ARG B CA 1
ATOM 6479 C C . ARG B 1 125 ? 3.40756 75.52996 82.88322 1.000 53.13915 124 ARG B C 1
ATOM 6480 O O . ARG B 1 125 ? 3.87232 74.48690 83.33831 1.000 50.19191 124 ARG B O 1
ATOM 6488 N N . GLU B 1 126 ? 3.87470 76.73489 83.19528 1.000 53.37753 125 GLU B N 1
ATOM 6489 C CA . GLU B 1 126 ? 5.10960 76.89971 84.02248 1.000 55.94886 125 GLU B CA 1
ATOM 6490 C C . GLU B 1 126 ? 4.86029 76.44477 85.46444 1.000 53.10074 125 GLU B C 1
ATOM 6491 O O . GLU B 1 126 ? 5.75509 75.93064 86.15760 1.000 49.44473 125 GLU B O 1
ATOM 6497 N N . LEU B 1 127 ? 3.61225 76.61597 85.89224 1.000 50.05409 126 LEU B N 1
ATOM 6498 C CA . LEU B 1 127 ? 3.17296 76.16906 87.19317 1.000 49.09085 126 LEU B CA 1
ATOM 6499 C C . LEU B 1 127 ? 3.33869 74.66703 87.40722 1.000 54.96102 126 LEU B C 1
ATOM 6500 O O . LEU B 1 127 ? 3.22743 74.18307 88.52721 1.000 65.51452 126 LEU B O 1
ATOM 6505 N N . ARG B 1 128 ? 3.57975 73.91298 86.34527 1.000 57.34084 127 ARG B N 1
ATOM 6506 C CA . ARG B 1 128 ? 3.74349 72.49296 86.51631 1.000 55.18449 127 ARG B CA 1
ATOM 6507 C C . ARG B 1 128 ? 5.06934 72.25976 87.21753 1.000 61.56264 127 ARG B C 1
ATOM 6508 O O . ARG B 1 128 ? 5.17306 71.33075 88.02856 1.000 71.65086 127 ARG B O 1
ATOM 6516 N N . TRP B 1 129 ? 6.06152 73.11560 86.93968 1.000 56.57320 128 TRP B N 1
ATOM 6517 C CA . TRP B 1 129 ? 7.42741 72.92039 87.46191 1.000 55.20360 128 TRP B CA 1
ATOM 6518 C C . TRP B 1 129 ? 8.04247 74.09630 88.22999 1.000 55.46161 128 TRP B C 1
ATOM 6519 O O . TRP B 1 129 ? 9.09534 73.93214 88.84717 1.000 58.71975 128 TRP B O 1
ATOM 6530 N N . PHE B 1 130 ? 7.42966 75.27440 88.17988 1.000 54.18936 129 PHE B N 1
ATOM 6531 C CA . PHE B 1 130 ? 8.00373 76.41232 88.89195 1.000 55.08443 129 PHE B CA 1
ATOM 6532 C C . PHE B 1 130 ? 7.01669 77.10649 89.79178 1.000 55.38700 129 PHE B C 1
ATOM 6533 O O . PHE B 1 130 ? 5.80169 76.93368 89.65459 1.000 56.30758 129 PHE B O 1
ATOM 6541 N N . THR B 1 131 ? 7.55768 77.93041 90.68886 1.000 55.24646 130 THR B N 1
ATOM 6542 C CA . THR B 1 131 ? 6.74665 78.73655 91.60072 1.000 51.66556 130 THR B CA 1
ATOM 6543 C C . THR B 1 131 ? 7.03692 80.20650 91.37875 1.000 50.14377 130 THR B C 1
ATOM 6544 O O . THR B 1 131 ? 8.17003 80.58732 91.11392 1.000 51.34200 130 THR B O 1
ATOM 6548 N N . PRO B 1 132 ? 6.00904 81.04567 91.47257 1.000 48.70185 131 PRO B N 1
ATOM 6549 C CA . PRO B 1 132 ? 6.32130 82.45762 91.27460 1.000 48.55979 131 PRO B CA 1
ATOM 6550 C C . PRO B 1 132 ? 6.94318 83.01053 92.53169 1.000 49.81158 131 PRO B C 1
ATOM 6551 O O . PRO B 1 132 ? 6.51594 82.63662 93.61663 1.000 57.39862 131 PRO B O 1
ATOM 6555 N N . TRP B 1 133 ? 7.94134 83.87437 92.39284 1.000 54.11815 132 TRP B N 1
ATOM 6556 C CA . TRP B 1 133 ? 8.41328 84.65332 93.51991 1.000 48.10836 132 TRP B CA 1
ATOM 6557 C C . TRP B 1 133 ? 7.32138 85.67349 93.90372 1.000 55.57366 132 TRP B C 1
ATOM 6558 O O . TRP B 1 133 ? 6.79963 86.38556 93.05462 1.000 53.97194 132 TRP B O 1
ATOM 6569 N N . SER B 1 134 ? 6.94118 85.72457 95.16966 1.000 64.71126 133 SER B N 1
ATOM 6570 C CA . SER B 1 134 ? 5.74124 86.48276 95.53645 1.000 70.03481 133 SER B CA 1
ATOM 6571 C C . SER B 1 134 ? 5.98024 87.54974 96.60247 1.000 70.67227 133 SER B C 1
ATOM 6572 O O . SER B 1 134 ? 5.04227 88.20490 97.04131 1.000 73.66322 133 SER B O 1
ATOM 6575 N N . ARG B 1 135 ? 7.22619 87.69555 97.04067 1.000 73.53214 134 ARG B N 1
ATOM 6576 C CA . ARG B 1 135 ? 7.59220 88.75051 97.97372 1.000 68.93948 134 ARG B CA 1
ATOM 6577 C C . ARG B 1 135 ? 8.15452 89.91241 97.16580 1.000 69.36463 134 ARG B C 1
ATOM 6578 O O . ARG B 1 135 ? 9.31658 89.90122 96.75598 1.000 73.47190 134 ARG B O 1
ATOM 6586 N N . SER B 1 136 ? 7.30771 90.90554 96.92064 1.000 67.86875 135 SER B N 1
ATOM 6587 C CA . SER B 1 136 ? 7.63803 91.99347 96.01068 1.000 67.56563 135 SER B CA 1
ATOM 6588 C C . SER B 1 136 ? 8.61909 92.97932 96.63583 1.000 70.79497 135 SER B C 1
ATOM 6589 O O . SER B 1 136 ? 8.44397 93.41137 97.78180 1.000 74.35610 135 SER B O 1
ATOM 6592 N N . ARG B 1 137 ? 9.65127 93.33415 95.87499 1.000 73.28137 136 ARG B N 1
ATOM 6593 C CA . ARG B 1 137 ? 10.68634 94.25199 96.35815 1.000 70.03832 136 ARG B CA 1
ATOM 6594 C C . ARG B 1 137 ? 11.34904 93.68091 97.62726 1.000 64.87584 136 ARG B C 1
ATOM 6595 O O . ARG B 1 137 ? 11.63500 94.39087 98.57330 1.000 72.18002 136 ARG B O 1
ATOM 6603 N N . HIS B 1 138 ? 11.60483 92.38287 97.62732 1.000 63.59937 137 HIS B N 1
ATOM 6604 C CA . HIS B 1 138 ? 12.21154 91.72379 98.77143 1.000 74.13870 137 HIS B CA 1
ATOM 6605 C C . HIS B 1 138 ? 13.29546 90.73361 98.31762 1.000 68.10732 137 HIS B C 1
ATOM 6606 O O . HIS B 1 138 ? 13.26856 90.23460 97.19162 1.000 68.42889 137 HIS B O 1
ATOM 6613 N N . THR B 1 139 ? 14.24827 90.44847 99.19578 1.000 66.52781 138 THR B N 1
ATOM 6614 C CA . THR B 1 139 ? 15.41021 89.67028 98.80698 1.000 55.18364 138 THR B CA 1
ATOM 6615 C C . THR B 1 139 ? 15.84489 88.72323 99.89506 1.000 57.18715 138 THR B C 1
ATOM 6616 O O . THR B 1 139 ? 15.80775 89.05525 101.07705 1.000 65.88469 138 THR B O 1
ATOM 6620 N N . GLU B 1 140 ? 16.26276 87.53515 99.48615 1.000 58.16878 139 GLU B N 1
ATOM 6621 C CA . GLU B 1 140 ? 16.78845 86.53108 100.43024 1.000 50.05787 139 GLU B CA 1
ATOM 6622 C C . GLU B 1 140 ? 18.21747 86.22785 100.03248 1.000 49.72238 139 GLU B C 1
ATOM 6623 O O . GLU B 1 140 ? 18.66371 86.64977 98.96855 1.000 59.58739 139 GLU B O 1
ATOM 6629 N N . GLU B 1 141 ? 18.93722 85.53575 100.90661 1.000 52.33909 140 GLU B N 1
ATOM 6630 C CA . GLU B 1 141 ? 20.31319 85.07653 100.60184 1.000 55.54248 140 GLU B CA 1
ATOM 6631 C C . GLU B 1 141 ? 20.22110 83.74653 99.88084 1.000 53.81260 140 GLU B C 1
ATOM 6632 O O . GLU B 1 141 ? 19.60487 82.80864 100.39875 1.000 56.85415 140 GLU B O 1
ATOM 6638 N N . TYR B 1 142 ? 20.81928 83.65342 98.69694 1.000 54.68956 141 TYR B N 1
ATOM 6639 C CA . TYR B 1 142 ? 20.96418 82.35639 98.06298 1.000 58.77397 141 TYR B CA 1
ATOM 6640 C C . TYR B 1 142 ? 22.32403 81.77418 98.41221 1.000 53.99551 141 TYR B C 1
ATOM 6641 O O . TYR B 1 142 ? 23.35917 82.38001 98.16037 1.000 54.92800 141 TYR B O 1
ATOM 6650 N N . PHE B 1 143 ? 22.30074 80.59919 99.02122 1.000 54.60856 142 PHE B N 1
ATOM 6651 C CA . PHE B 1 143 ? 23.50458 79.83501 99.28543 1.000 51.84269 142 PHE B CA 1
ATOM 6652 C C . PHE B 1 143 ? 24.01569 79.18591 97.99952 1.000 55.48213 142 PHE B C 1
ATOM 6653 O O . PHE B 1 143 ? 23.36164 78.29900 97.44442 1.000 60.96221 142 PHE B O 1
ATOM 6661 N N . LEU B 1 144 ? 25.18383 79.61772 97.53570 1.000 59.18654 143 LEU B N 1
ATOM 6662 C CA . LEU B 1 144 ? 25.76595 79.08861 96.30880 1.000 58.24995 143 LEU B CA 1
ATOM 6663 C C . LEU B 1 144 ? 26.25669 77.64653 96.47990 1.000 59.96427 143 LEU B C 1
ATOM 6664 O O . LEU B 1 144 ? 26.75246 77.28547 97.54099 1.000 66.92286 143 LEU B O 1
ATOM 6669 N N . PRO B 1 145 ? 26.10573 76.81554 95.43389 1.000 62.98245 144 PRO B N 1
ATOM 6670 C CA . PRO B 1 145 ? 26.74154 75.49044 95.31601 1.000 57.83091 144 PRO B CA 1
ATOM 6671 C C . PRO B 1 145 ? 28.23751 75.58321 95.54725 1.000 62.53901 144 PRO B C 1
ATOM 6672 O O . PRO B 1 145 ? 28.82974 76.59011 95.16734 1.000 66.29374 144 PRO B O 1
ATOM 6676 N N . ARG B 1 146 ? 28.84426 74.55812 96.13837 1.000 74.19296 145 ARG B N 1
ATOM 6677 C CA . ARG B 1 146 ? 30.27622 74.60890 96.39960 1.000 80.85301 145 ARG B CA 1
ATOM 6678 C C . ARG B 1 146 ? 31.05448 74.92276 95.12872 1.000 78.98773 145 ARG B C 1
ATOM 6679 O O . ARG B 1 146 ? 31.92161 75.78262 95.13685 1.000 79.20834 145 ARG B O 1
ATOM 6687 N N . MET B 1 147 ? 30.72455 74.23079 94.04068 1.000 74.71783 146 MET B N 1
ATOM 6688 C CA . MET B 1 147 ? 31.42478 74.38566 92.76379 1.000 77.61315 146 MET B CA 1
ATOM 6689 C C . MET B 1 147 ? 31.56108 75.85564 92.35879 1.000 77.40411 146 MET B C 1
ATOM 6690 O O . MET B 1 147 ? 32.62522 76.29346 91.89096 1.000 83.31578 146 MET B O 1
ATOM 6695 N N . ILE B 1 148 ? 30.48217 76.61281 92.54560 1.000 69.79042 147 ILE B N 1
ATOM 6696 C CA . ILE B 1 148 ? 30.48044 78.02581 92.21658 1.000 70.16964 147 ILE B CA 1
ATOM 6697 C C . ILE B 1 148 ? 31.29940 78.79269 93.23171 1.000 72.01001 147 ILE B C 1
ATOM 6698 O O . ILE B 1 148 ? 32.05660 79.67557 92.86382 1.000 75.90282 147 ILE B O 1
ATOM 6703 N N . GLN B 1 149 ? 31.16114 78.45273 94.50869 1.000 72.86804 148 GLN B N 1
ATOM 6704 C CA . GLN B 1 149 ? 31.94208 79.12362 95.54681 1.000 77.71253 148 GLN B CA 1
ATOM 6705 C C . GLN B 1 149 ? 33.44211 79.06638 95.26105 1.000 80.80047 148 GLN B C 1
ATOM 6706 O O . GLN B 1 149 ? 34.13625 80.07827 95.38415 1.000 81.66872 148 GLN B O 1
ATOM 6712 N N . ASP B 1 150 ? 33.93799 77.89430 94.87115 1.000 75.70385 149 ASP B N 1
ATOM 6713 C CA . ASP B 1 150 ? 35.37099 77.69807 94.65838 1.000 84.03869 149 ASP B CA 1
ATOM 6714 C C . ASP B 1 150 ? 35.88831 78.53197 93.49546 1.000 87.29740 149 ASP B C 1
ATOM 6715 O O . ASP B 1 150 ? 37.07538 78.85078 93.41964 1.000 92.15592 149 ASP B O 1
ATOM 6720 N N . LEU B 1 151 ? 34.98252 78.88010 92.59630 1.000 82.43033 150 LEU B N 1
ATOM 6721 C CA . LEU B 1 151 ? 35.32683 79.60703 91.38835 1.000 78.74363 150 LEU B CA 1
ATOM 6722 C C . LEU B 1 151 ? 35.19503 81.11205 91.60731 1.000 77.38493 150 LEU B C 1
ATOM 6723 O O . LEU B 1 151 ? 36.05922 81.90691 91.23344 1.000 80.40982 150 LEU B O 1
ATOM 6728 N N . THR B 1 152 ? 34.09798 81.48124 92.24413 1.000 77.05821 151 THR B N 1
ATOM 6729 C CA . THR B 1 152 ? 33.67519 82.86030 92.35104 1.000 73.05950 151 THR B CA 1
ATOM 6730 C C . THR B 1 152 ? 34.14107 83.47225 93.67411 1.000 76.57439 151 THR B C 1
ATOM 6731 O O . THR B 1 152 ? 34.15924 84.69225 93.82209 1.000 78.20112 151 THR B O 1
ATOM 6735 N N . LYS B 1 153 ? 34.53778 82.61620 94.61918 1.000 85.08965 152 LYS B N 1
ATOM 6736 C CA . LYS B 1 153 ? 34.90262 83.02616 95.98024 1.000 80.82054 152 LYS B CA 1
ATOM 6737 C C . LYS B 1 153 ? 33.78364 83.82734 96.63804 1.000 80.53217 152 LYS B C 1
ATOM 6738 O O . LYS B 1 153 ? 34.03667 84.77831 97.37107 1.000 79.72762 152 LYS B O 1
ATOM 6744 N N . GLN B 1 154 ? 32.54263 83.45454 96.35285 1.000 82.84003 153 GLN B N 1
ATOM 6745 C CA . GLN B 1 154 ? 31.40562 84.05773 97.02265 1.000 78.62663 153 GLN B CA 1
ATOM 6746 C C . GLN B 1 154 ? 30.74431 82.97684 97.84756 1.000 79.14966 153 GLN B C 1
ATOM 6747 O O . GLN B 1 154 ? 30.77118 81.79983 97.48258 1.000 74.31968 153 GLN B O 1
ATOM 6753 N N . GLU B 1 155 ? 30.14919 83.36895 98.96246 1.000 81.61287 154 GLU B N 1
ATOM 6754 C CA . GLU B 1 155 ? 29.40690 82.38608 99.77435 1.000 76.68526 154 GLU B CA 1
ATOM 6755 C C . GLU B 1 155 ? 27.93198 82.48231 99.40011 1.000 70.19554 154 GLU B C 1
ATOM 6756 O O . GLU B 1 155 ? 27.28485 81.45941 99.18402 1.000 69.55079 154 GLU B O 1
ATOM 6762 N N . THR B 1 156 ? 27.42019 83.70939 99.28801 1.000 64.91370 155 THR B N 1
ATOM 6763 C CA . THR B 1 156 ? 26.01428 83.93260 98.93878 1.000 63.75035 155 THR B CA 1
ATOM 6764 C C . THR B 1 156 ? 25.80262 85.09562 97.97973 1.000 66.27324 155 THR B C 1
ATOM 6765 O O . THR B 1 156 ? 26.69279 85.91848 97.77686 1.000 67.86726 155 THR B O 1
ATOM 6769 N N . VAL B 1 157 ? 24.60173 85.15681 97.41153 1.000 60.28250 156 VAL B N 1
ATOM 6770 C CA . VAL B 1 157 ? 24.19804 86.24986 96.53845 1.000 59.09545 156 VAL B CA 1
ATOM 6771 C C . VAL B 1 157 ? 22.71005 86.51010 96.72621 1.000 57.29333 156 VAL B C 1
ATOM 6772 O O . VAL B 1 157 ? 21.95885 85.59022 97.06410 1.000 54.94570 156 VAL B O 1
ATOM 6776 N N . PRO B 1 158 ? 22.28129 87.76916 96.50612 1.000 53.42709 157 PRO B N 1
ATOM 6777 C CA . PRO B 1 158 ? 20.88933 88.20538 96.67389 1.000 54.96342 157 PRO B CA 1
ATOM 6778 C C . PRO B 1 158 ? 19.97237 87.47452 95.70675 1.000 55.16977 157 PRO B C 1
ATOM 6779 O O . PRO B 1 158 ? 20.28653 87.29945 94.52580 1.000 57.12949 157 PRO B O 1
ATOM 6783 N N . PHE B 1 159 ? 18.83222 87.04970 96.21957 1.000 49.51250 158 PHE B N 1
ATOM 6784 C CA . PHE B 1 159 ? 17.91322 86.25884 95.44043 1.000 49.15850 158 PHE B CA 1
ATOM 6785 C C . PHE B 1 159 ? 16.54830 86.91006 95.61520 1.000 49.82929 158 PHE B C 1
ATOM 6786 O O . PHE B 1 159 ? 16.00912 86.92616 96.71711 1.000 53.06869 158 PHE B O 1
ATOM 6794 N N . GLY B 1 160 ? 16.00056 87.48613 94.54610 1.000 50.33813 159 GLY B N 1
ATOM 6795 C CA . GLY B 1 160 ? 14.66864 88.06834 94.63288 1.000 50.60833 159 GLY B CA 1
ATOM 6796 C C . GLY B 1 160 ? 14.44497 89.28536 93.76083 1.000 52.94283 159 GLY B C 1
ATOM 6797 O O . GLY B 1 160 ? 15.16216 89.47924 92.78494 1.000 54.77726 159 GLY B O 1
ATOM 6798 N N . ASP B 1 161 ? 13.45404 90.09853 94.14065 1.000 56.92820 160 ASP B N 1
ATOM 6799 C CA . ASP B 1 161 ? 12.99535 91.27359 93.38956 1.000 62.09985 160 ASP B CA 1
ATOM 6800 C C . ASP B 1 161 ? 13.86949 92.48245 93.66769 1.000 62.51381 160 ASP B C 1
ATOM 6801 O O . ASP B 1 161 ? 13.50550 93.35952 94.45262 1.000 63.06985 160 ASP B O 1
ATOM 6806 N N . ALA B 1 162 ? 15.02761 92.52926 93.02288 1.000 65.49650 161 ALA B N 1
ATOM 6807 C CA . ALA B 1 162 ? 15.99373 93.58411 93.28802 1.000 61.04889 161 ALA B CA 1
ATOM 6808 C C . ALA B 1 162 ? 16.44204 94.20102 91.97908 1.000 56.44588 161 ALA B C 1
ATOM 6809 O O . ALA B 1 162 ? 16.34411 93.57003 90.92408 1.000 65.38119 161 ALA B O 1
ATOM 6811 N N . VAL B 1 163 ? 16.93222 95.43395 92.04315 1.000 50.44987 162 VAL B N 1
ATOM 6812 C CA . VAL B 1 163 ? 17.49252 96.07184 90.86223 1.000 45.07397 162 VAL B CA 1
ATOM 6813 C C . VAL B 1 163 ? 19.00353 96.26661 90.98847 1.000 52.18436 162 VAL B C 1
ATOM 6814 O O . VAL B 1 163 ? 19.58733 96.15153 92.06157 1.000 57.85312 162 VAL B O 1
ATOM 6818 N N . LEU B 1 164 ? 19.61676 96.58149 89.85857 1.000 59.82079 163 LEU B N 1
ATOM 6819 C CA . LEU B 1 164 ? 21.05580 96.72026 89.72380 1.000 57.35577 163 LEU B CA 1
ATOM 6820 C C . LEU B 1 164 ? 21.47005 98.19220 89.64785 1.000 58.18354 163 LEU B C 1
ATOM 6821 O O . LEU B 1 164 ? 21.00631 98.94226 88.78176 1.000 55.55972 163 LEU B O 1
ATOM 6826 N N . VAL B 1 165 ? 22.35497 98.61807 90.53499 1.000 63.82358 164 VAL B N 1
ATOM 6827 C CA . VAL B 1 165 ? 22.83420 99.99399 90.44604 1.000 61.56697 164 VAL B CA 1
ATOM 6828 C C . VAL B 1 165 ? 24.30728 100.06275 90.07628 1.000 59.04776 164 VAL B C 1
ATOM 6829 O O . VAL B 1 165 ? 25.17308 99.53263 90.76543 1.000 60.86084 164 VAL B O 1
ATOM 6833 N N . THR B 1 166 ? 24.58456 100.71870 88.96532 1.000 66.47066 165 THR B N 1
ATOM 6834 C CA . THR B 1 166 ? 25.95366 100.95347 88.55654 1.000 67.29251 165 THR B CA 1
ATOM 6835 C C . THR B 1 166 ? 26.36183 102.37741 88.90059 1.000 73.18471 165 THR B C 1
ATOM 6836 O O . THR B 1 166 ? 25.60285 103.13554 89.51545 1.000 67.64121 165 THR B O 1
ATOM 6840 N N . TRP B 1 167 ? 27.56596 102.74722 88.50278 1.000 77.01824 166 TRP B N 1
ATOM 6841 C CA . TRP B 1 167 ? 27.99113 104.10915 88.72783 1.000 78.06006 166 TRP B CA 1
ATOM 6842 C C . TRP B 1 167 ? 27.08441 105.07129 87.97767 1.000 72.05802 166 TRP B C 1
ATOM 6843 O O . TRP B 1 167 ? 26.73449 106.11635 88.49760 1.000 74.26817 166 TRP B O 1
ATOM 6854 N N . ASP B 1 168 ? 26.65254 104.68834 86.78460 1.000 69.29818 167 ASP B N 1
ATOM 6855 C CA . ASP B 1 168 ? 25.91783 105.60144 85.92947 1.000 69.27387 167 ASP B CA 1
ATOM 6856 C C . ASP B 1 168 ? 24.44681 105.28467 85.70123 1.000 72.38132 167 ASP B C 1
ATOM 6857 O O . ASP B 1 168 ? 23.76604 106.04377 85.01911 1.000 82.21476 167 ASP B O 1
ATOM 6862 N N . THR B 1 169 ? 23.93855 104.18276 86.23517 1.000 70.01599 168 THR B N 1
ATOM 6863 C CA . THR B 1 169 ? 22.58355 103.78697 85.85895 1.000 70.55309 168 THR B CA 1
ATOM 6864 C C . THR B 1 169 ? 21.96724 102.70508 86.73287 1.000 66.53130 168 THR B C 1
ATOM 6865 O O . THR B 1 169 ? 22.59900 102.17199 87.64098 1.000 71.34240 168 THR B O 1
ATOM 6869 N N . CYS B 1 170 ? 20.71223 102.39327 86.44367 1.000 66.69933 169 CYS B N 1
ATOM 6870 C CA . CYS B 1 170 ? 19.95396 101.46040 87.24756 1.000 64.26991 169 CYS B CA 1
ATOM 6871 C C . CYS B 1 170 ? 19.18496 100.52751 86.33644 1.000 63.56721 169 CYS B C 1
ATOM 6872 O O . CYS B 1 170 ? 18.35115 100.96764 85.54630 1.000 65.14326 169 CYS B O 1
ATOM 6875 N N . ILE B 1 171 ? 19.48073 99.23747 86.45051 1.000 55.17831 170 ILE B N 1
ATOM 6876 C CA . ILE B 1 171 ? 18.94572 98.23154 85.54444 1.000 55.38456 170 ILE B CA 1
ATOM 6877 C C . ILE B 1 171 ? 17.98046 97.25370 86.23229 1.000 49.94675 170 ILE B C 1
ATOM 6878 O O . ILE B 1 171 ? 18.28320 96.70767 87.28735 1.000 57.79341 170 ILE B O 1
ATOM 6883 N N . GLY B 1 172 ? 16.81852 97.04088 85.61911 1.000 50.71694 171 GLY B N 1
ATOM 6884 C CA . GLY B 1 172 ? 15.79629 96.16005 86.15995 1.000 51.28210 171 GLY B CA 1
ATOM 6885 C C . GLY B 1 172 ? 15.42827 95.02109 85.22591 1.000 51.40317 171 GLY B C 1
ATOM 6886 O O . GLY B 1 172 ? 15.62647 95.09505 84.02094 1.000 54.62510 171 GLY B O 1
ATOM 6887 N N . SER B 1 173 ? 14.89800 93.94718 85.79284 1.000 57.10911 172 SER B N 1
ATOM 6888 C CA . SER B 1 173 ? 14.52195 92.78223 85.00879 1.000 49.46524 172 SER B CA 1
ATOM 6889 C C . SER B 1 173 ? 13.02493 92.67447 85.00555 1.000 49.78212 172 SER B C 1
ATOM 6890 O O . SER B 1 173 ? 12.37480 92.87359 86.01644 1.000 57.15472 172 SER B O 1
ATOM 6893 N N . GLU B 1 174 ? 12.46807 92.38554 83.85146 1.000 51.97760 173 GLU B N 1
ATOM 6894 C CA . GLU B 1 174 ? 11.05202 91.98777 83.77824 1.000 50.49963 173 GLU B CA 1
ATOM 6895 C C . GLU B 1 174 ? 11.16895 90.70374 82.98627 1.000 59.17010 173 GLU B C 1
ATOM 6896 O O . GLU B 1 174 ? 11.83811 90.66062 81.95238 1.000 69.58355 173 GLU B O 1
ATOM 6902 N N . ILE B 1 175 ? 10.59569 89.62583 83.49820 1.000 56.38739 174 ILE B N 1
ATOM 6903 C CA . ILE B 1 175 ? 10.71162 88.38881 82.76723 1.000 57.40652 174 ILE B CA 1
ATOM 6904 C C . ILE B 1 175 ? 9.44069 88.07100 82.00403 1.000 58.05220 174 ILE B C 1
ATOM 6905 O O . ILE B 1 175 ? 8.37856 87.86017 82.58586 1.000 57.85186 174 ILE B O 1
ATOM 6910 N N . CYS B 1 176 ? 9.58291 88.09596 80.68405 1.000 62.60044 175 CYS B N 1
ATOM 6911 C CA . CYS B 1 176 ? 8.55899 87.66511 79.76289 1.000 65.05617 175 CYS B CA 1
ATOM 6912 C C . CYS B 1 176 ? 7.15700 88.10733 80.13866 1.000 60.29473 175 CYS B C 1
ATOM 6913 O O . CYS B 1 176 ? 6.77121 89.25639 79.97758 1.000 58.40793 175 CYS B O 1
ATOM 6916 N N . GLU B 1 177 ? 6.39777 87.15046 80.63955 1.000 65.05996 176 GLU B N 1
ATOM 6917 C CA . GLU B 1 177 ? 4.94576 87.31769 80.86131 1.000 63.53160 176 GLU B CA 1
ATOM 6918 C C . GLU B 1 177 ? 4.61676 88.39176 81.89424 1.000 61.69403 176 GLU B C 1
ATOM 6919 O O . GLU B 1 177 ? 3.46780 88.79594 82.02105 1.000 60.90133 176 GLU B O 1
ATOM 6925 N N . GLU B 1 178 ? 5.62371 88.84561 82.63140 1.000 60.23104 177 GLU B N 1
ATOM 6926 C CA . GLU B 1 178 ? 5.42671 89.91665 83.65335 1.000 61.35598 177 GLU B CA 1
ATOM 6927 C C . GLU B 1 178 ? 5.00703 91.23371 82.98427 1.000 62.43054 177 GLU B C 1
ATOM 6928 O O . GLU B 1 178 ? 4.36107 92.09482 83.58215 1.000 61.40717 177 GLU B O 1
ATOM 6934 N N . LEU B 1 179 ? 5.40126 91.37163 81.72333 1.000 59.08363 178 LEU B N 1
ATOM 6935 C CA . LEU B 1 179 ? 5.05957 92.52367 80.90426 1.000 60.05617 178 LEU B CA 1
ATOM 6936 C C . LEU B 1 179 ? 3.58163 92.55090 80.55202 1.000 65.60534 178 LEU B C 1
ATOM 6937 O O . LEU B 1 179 ? 3.03885 93.59499 80.21491 1.000 72.73365 178 LEU B O 1
ATOM 6942 N N . TRP B 1 180 ? 2.94244 91.39101 80.62393 1.000 63.73659 179 TRP B N 1
ATOM 6943 C CA A TRP B 1 180 ? 1.55648 91.23422 80.19971 0.500 67.08268 179 TRP B CA 1
ATOM 6944 C CA B TRP B 1 180 ? 1.56449 91.24522 80.18771 0.500 67.07794 179 TRP B CA 1
ATOM 6945 C C . TRP B 1 180 ? 0.61128 91.19439 81.38555 1.000 69.66223 179 TRP B C 1
ATOM 6946 O O . TRP B 1 180 ? -0.60670 91.14358 81.21336 1.000 68.66200 179 TRP B O 1
ATOM 6967 N N . THR B 1 181 ? 1.16709 91.19731 82.59464 1.000 68.62179 180 THR B N 1
ATOM 6968 C CA . THR B 1 181 ? 0.33289 91.17346 83.79451 1.000 78.05593 180 THR B CA 1
ATOM 6969 C C . THR B 1 181 ? -0.20894 92.56555 84.07240 1.000 82.98327 180 THR B C 1
ATOM 6970 O O . THR B 1 181 ? 0.39529 93.55445 83.67349 1.000 84.77822 180 THR B O 1
ATOM 6974 N N . PRO B 1 182 ? -1.34804 92.64974 84.77221 1.000 89.11558 181 PRO B N 1
ATOM 6975 C CA . PRO B 1 182 ? -1.95887 93.95184 85.04810 1.000 91.86328 181 PRO B CA 1
ATOM 6976 C C . PRO B 1 182 ? -1.01583 94.93870 85.75124 1.000 85.55200 181 PRO B C 1
ATOM 6977 O O . PRO B 1 182 ? -0.78557 96.04466 85.22826 1.000 83.13329 181 PRO B O 1
ATOM 6981 N N . HIS B 1 183 ? -0.47508 94.54863 86.90533 1.000 71.32323 182 HIS B N 1
ATOM 6982 C CA . HIS B 1 183 ? 0.40794 95.44450 87.65046 1.000 71.30465 182 HIS B CA 1
ATOM 6983 C C . HIS B 1 183 ? 1.87691 95.05627 87.45171 1.000 67.81603 182 HIS B C 1
ATOM 6984 O O . HIS B 1 183 ? 2.54769 94.59117 88.36282 1.000 67.84747 182 HIS B O 1
ATOM 6991 N N . SER B 1 184 ? 2.36614 95.26817 86.23878 1.000 67.58305 183 SER B N 1
ATOM 6992 C CA . SER B 1 184 ? 3.71414 94.89095 85.86401 1.000 63.48678 183 SER B CA 1
ATOM 6993 C C . SER B 1 184 ? 4.76612 95.59680 86.68717 1.000 63.41952 183 SER B C 1
ATOM 6994 O O . SER B 1 184 ? 4.56122 96.71984 87.15212 1.000 68.74998 183 SER B O 1
ATOM 6997 N N . PRO B 1 185 ? 5.91699 94.93862 86.85136 1.000 62.27416 184 PRO B N 1
ATOM 6998 C CA . PRO B 1 185 ? 7.11397 95.47844 87.51155 1.000 64.60820 184 PRO B CA 1
ATOM 6999 C C . PRO B 1 185 ? 7.63628 96.80935 86.91062 1.000 59.63310 184 PRO B C 1
ATOM 7000 O O . PRO B 1 185 ? 8.09129 97.66429 87.66968 1.000 66.78396 184 PRO B O 1
ATOM 7004 N N . HIS B 1 186 ? 7.56552 96.98534 85.59060 1.000 61.06083 185 HIS B N 1
ATOM 7005 C CA . HIS B 1 186 ? 8.10681 98.19025 84.93768 1.000 62.79478 185 HIS B CA 1
ATOM 7006 C C . HIS B 1 186 ? 7.47794 99.51235 85.42356 1.000 64.05243 185 HIS B C 1
ATOM 7007 O O . HIS B 1 186 ? 8.06114 100.59326 85.26964 1.000 63.03614 185 HIS B O 1
ATOM 7014 N N . ILE B 1 187 ? 6.28384 99.42755 85.99336 1.000 64.23779 186 ILE B N 1
ATOM 7015 C CA . ILE B 1 187 ? 5.58995 100.61067 86.46823 1.000 59.59426 186 ILE B CA 1
ATOM 7016 C C . ILE B 1 187 ? 6.32083 101.12957 87.67935 1.000 57.66257 186 ILE B C 1
ATOM 7017 O O . ILE B 1 187 ? 6.87501 102.22648 87.67042 1.000 58.68128 186 ILE B O 1
ATOM 7022 N N . ASP B 1 188 ? 6.31253 100.31658 88.72536 1.000 55.48201 187 ASP B N 1
ATOM 7023 C CA . ASP B 1 188 ? 6.94539 100.67250 89.97645 1.000 56.95314 187 ASP B CA 1
ATOM 7024 C C . ASP B 1 188 ? 8.45245 100.84726 89.74470 1.000 60.63918 187 ASP B C 1
ATOM 7025 O O . ASP B 1 188 ? 9.07650 101.74617 90.30879 1.000 66.72814 187 ASP B O 1
ATOM 7030 N N . MET B 1 189 ? 9.03646 100.02615 88.87980 1.000 64.82426 188 MET B N 1
ATOM 7031 C CA . MET B 1 189 ? 10.45654 100.18692 88.55903 1.000 62.34480 188 MET B CA 1
ATOM 7032 C C . MET B 1 189 ? 10.80185 101.57586 88.00207 1.000 58.43286 188 MET B C 1
ATOM 7033 O O . MET B 1 189 ? 11.72088 102.23372 88.48521 1.000 60.50689 188 MET B O 1
ATOM 7038 N N . GLY B 1 190 ? 10.06709 102.01797 86.98794 1.000 53.42041 189 GLY B N 1
ATOM 7039 C CA . GLY B 1 190 ? 10.31439 103.31492 86.39196 1.000 58.53622 189 GLY B CA 1
ATOM 7040 C C . GLY B 1 190 ? 10.12442 104.47196 87.35192 1.000 64.36094 189 GLY B C 1
ATOM 7041 O O . GLY B 1 190 ? 10.78960 105.49485 87.23901 1.000 70.80163 189 GLY B O 1
ATOM 7042 N N . LEU B 1 191 ? 9.20424 104.32312 88.29377 1.000 67.67397 190 LEU B N 1
ATOM 7043 C CA . LEU B 1 191 ? 8.97524 105.35417 89.28872 1.000 61.60394 190 LEU B CA 1
ATOM 7044 C C . LEU B 1 191 ? 10.13909 105.41800 90.28091 1.000 64.29773 190 LEU B C 1
ATOM 7045 O O . LEU B 1 191 ? 10.44817 106.49096 90.81794 1.000 71.74879 190 LEU B O 1
ATOM 7050 N N . ASP B 1 192 ? 10.79287 104.27990 90.50603 1.000 56.49964 191 ASP B N 1
ATOM 7051 C CA . ASP B 1 192 ? 11.91271 104.22073 91.43821 1.000 54.12115 191 ASP B CA 1
ATOM 7052 C C . ASP B 1 192 ? 13.25586 104.43451 90.74643 1.000 62.65718 191 ASP B C 1
ATOM 7053 O O . ASP B 1 192 ? 14.30572 104.18635 91.32860 1.000 64.18512 191 ASP B O 1
ATOM 7058 N N . GLY B 1 193 ? 13.22713 104.86550 89.49242 1.000 59.57839 192 GLY B N 1
ATOM 7059 C CA . GLY B 1 193 ? 14.43831 105.28830 88.81661 1.000 62.64471 192 GLY B CA 1
ATOM 7060 C C . GLY B 1 193 ? 15.23626 104.24016 88.06875 1.000 65.63144 192 GLY B C 1
ATOM 7061 O O . GLY B 1 193 ? 16.39136 104.48197 87.69794 1.000 66.26087 192 GLY B O 1
ATOM 7062 N N . VAL B 1 194 ? 14.64412 103.07825 87.83067 1.000 59.87250 193 VAL B N 1
ATOM 7063 C CA . VAL B 1 194 ? 15.28811 102.13614 86.92879 1.000 58.36416 193 VAL B CA 1
ATOM 7064 C C . VAL B 1 194 ? 15.24843 102.69813 85.50677 1.000 57.38225 193 VAL B C 1
ATOM 7065 O O . VAL B 1 194 ? 14.16356 102.89929 84.93260 1.000 52.98351 193 VAL B O 1
ATOM 7069 N N . GLU B 1 195 ? 16.42657 102.96093 84.94396 1.000 59.98756 194 GLU B N 1
ATOM 7070 C CA . GLU B 1 195 ? 16.50888 103.51890 83.55397 1.000 62.35402 194 GLU B CA 1
ATOM 7071 C C . GLU B 1 195 ? 16.39489 102.45090 82.44096 1.000 56.99857 194 GLU B C 1
ATOM 7072 O O . GLU B 1 195 ? 15.72109 102.63800 81.42985 1.000 57.33546 194 GLU B O 1
ATOM 7078 N N . ILE B 1 196 ? 17.03868 101.31280 82.64008 1.000 55.24047 195 ILE B N 1
ATOM 7079 C CA . ILE B 1 196 ? 17.02168 100.26279 81.62810 1.000 54.48369 195 ILE B CA 1
ATOM 7080 C C . ILE B 1 196 ? 16.27240 99.03292 82.12999 1.000 51.90137 195 ILE B C 1
ATOM 7081 O O . ILE B 1 196 ? 16.61115 98.47688 83.16605 1.000 55.21497 195 ILE B O 1
ATOM 7086 N N . ILE B 1 197 ? 15.25945 98.59607 81.39783 1.000 50.09610 196 ILE B N 1
ATOM 7087 C CA . ILE B 1 197 ? 14.57220 97.38118 81.79174 1.000 49.92700 196 ILE B CA 1
ATOM 7088 C C . ILE B 1 197 ? 14.84918 96.24913 80.82480 1.000 50.84880 196 ILE B C 1
ATOM 7089 O O . ILE B 1 197 ? 14.70940 96.41713 79.62077 1.000 50.99008 196 ILE B O 1
ATOM 7094 N N . THR B 1 198 ? 15.26091 95.10107 81.36088 1.000 55.68838 197 THR B N 1
ATOM 7095 C CA . THR B 1 198 ? 15.56386 93.92601 80.53395 1.000 56.23006 197 THR B CA 1
ATOM 7096 C C . THR B 1 198 ? 14.52166 92.81517 80.64279 1.000 49.16342 197 THR B C 1
ATOM 7097 O O . THR B 1 198 ? 14.09342 92.41526 81.72173 1.000 56.21673 197 THR B O 1
ATOM 7101 N N . ASN B 1 199 ? 14.13077 92.31622 79.48673 1.000 51.08057 198 ASN B N 1
ATOM 7102 C CA . ASN B 1 199 ? 13.10562 91.30838 79.41158 1.000 53.48281 198 ASN B CA 1
ATOM 7103 C C . ASN B 1 199 ? 13.59657 90.11529 78.60568 1.000 54.23142 198 ASN B C 1
ATOM 7104 O O . ASN B 1 199 ? 13.87077 90.22323 77.42572 1.000 54.14906 198 ASN B O 1
ATOM 7109 N N . ALA B 1 200 ? 13.73428 88.98128 79.26871 1.000 56.49588 199 ALA B N 1
ATOM 7110 C CA . ALA B 1 200 ? 14.07119 87.74522 78.59279 1.000 53.60343 199 ALA B CA 1
ATOM 7111 C C . ALA B 1 200 ? 12.77510 86.95842 78.38559 1.000 54.89732 199 ALA B C 1
ATOM 7112 O O . ALA B 1 200 ? 12.08389 86.61154 79.34648 1.000 58.87512 199 ALA B O 1
ATOM 7114 N N . SER B 1 201 ? 12.42826 86.69846 77.13353 1.000 53.48619 200 SER B N 1
ATOM 7115 C CA . SER B 1 201 ? 11.22019 85.94965 76.84035 1.000 55.40992 200 SER B CA 1
ATOM 7116 C C . SER B 1 201 ? 11.54708 84.61459 76.21542 1.000 58.27445 200 SER B C 1
ATOM 7117 O O . SER B 1 201 ? 12.70608 84.27940 75.91861 1.000 55.08784 200 SER B O 1
ATOM 7120 N N . GLY B 1 202 ? 10.47500 83.86975 76.01025 1.000 58.61066 201 GLY B N 1
ATOM 7121 C CA . GLY B 1 202 ? 10.50591 82.60074 75.34028 1.000 53.08327 201 GLY B CA 1
ATOM 7122 C C . GLY B 1 202 ? 9.05794 82.45396 74.98604 1.000 51.50266 201 GLY B C 1
ATOM 7123 O O . GLY B 1 202 ? 8.31972 81.74209 75.65693 1.000 59.99704 201 GLY B O 1
ATOM 7124 N N . SER B 1 203 ? 8.64523 83.19701 73.96597 1.000 57.87274 202 SER B N 1
ATOM 7125 C CA . SER B 1 203 ? 7.29230 83.10022 73.44175 1.000 62.49814 202 SER B CA 1
ATOM 7126 C C . SER B 1 203 ? 7.32046 82.65020 71.97576 1.000 60.19057 202 SER B C 1
ATOM 7127 O O . SER B 1 203 ? 8.25164 82.98304 71.23291 1.000 59.51871 202 SER B O 1
ATOM 7130 N N . HIS B 1 204 ? 6.30141 81.89235 71.57060 1.000 56.28517 203 HIS B N 1
ATOM 7131 C CA . HIS B 1 204 ? 6.33151 81.20333 70.29262 1.000 59.95393 203 HIS B CA 1
ATOM 7132 C C . HIS B 1 204 ? 5.54280 81.92044 69.21148 1.000 60.95294 203 HIS B C 1
ATOM 7133 O O . HIS B 1 204 ? 4.86191 82.89155 69.48036 1.000 62.81130 203 HIS B O 1
ATOM 7140 N N . HIS B 1 205 ? 5.64592 81.44041 67.97950 1.000 62.46981 204 HIS B N 1
ATOM 7141 C CA . HIS B 1 205 ? 4.93320 82.04950 66.86238 1.000 58.95685 204 HIS B CA 1
ATOM 7142 C C . HIS B 1 205 ? 3.43515 81.88774 66.99914 1.000 49.74587 204 HIS B C 1
ATOM 7143 O O . HIS B 1 205 ? 2.95492 80.86083 67.43907 1.000 57.68550 204 HIS B O 1
ATOM 7150 N N . VAL B 1 206 ? 2.70638 82.92185 66.62000 1.000 54.43453 205 VAL B N 1
ATOM 7151 C CA . VAL B 1 206 ? 1.28641 82.81707 66.31678 1.000 52.62091 205 VAL B CA 1
ATOM 7152 C C . VAL B 1 206 ? 1.01575 83.74910 65.13672 1.000 58.60650 205 VAL B C 1
ATOM 7153 O O . VAL B 1 206 ? 1.30193 84.94206 65.20275 1.000 61.92111 205 VAL B O 1
ATOM 7157 N N . LEU B 1 207 ? 0.50083 83.18517 64.05064 1.000 60.55292 206 LEU B N 1
ATOM 7158 C CA . LEU B 1 207 ? 0.13315 83.94721 62.87057 1.000 64.27177 206 LEU B CA 1
ATOM 7159 C C . LEU B 1 207 ? -0.49870 85.28931 63.23145 1.000 60.70691 206 LEU B C 1
ATOM 7160 O O . LEU B 1 207 ? -1.46981 85.34348 63.99329 1.000 52.58022 206 LEU B O 1
ATOM 7165 N N . ARG B 1 208 ? 0.09256 86.35821 62.68953 1.000 60.28055 207 ARG B N 1
ATOM 7166 C CA . ARG B 1 208 ? -0.42424 87.73330 62.76843 1.000 61.15816 207 ARG B CA 1
ATOM 7167 C C . ARG B 1 208 ? -0.20033 88.47728 64.08746 1.000 62.26703 207 ARG B C 1
ATOM 7168 O O . ARG B 1 208 ? -0.46116 89.67532 64.17640 1.000 69.62476 207 ARG B O 1
ATOM 7176 N N . LYS B 1 209 ? 0.27639 87.78722 65.11454 1.000 66.27797 208 LYS B N 1
ATOM 7177 C CA . LYS B 1 209 ? 0.32127 88.39023 66.43654 1.000 54.41043 208 LYS B CA 1
ATOM 7178 C C . LYS B 1 209 ? 1.64433 89.08902 66.73475 1.000 53.61559 208 LYS B C 1
ATOM 7179 O O . LYS B 1 209 ? 1.88221 89.50100 67.86678 1.000 60.20909 208 LYS B O 1
ATOM 7185 N N . ALA B 1 210 ? 2.50652 89.25087 65.73589 1.000 59.90682 209 ALA B N 1
ATOM 7186 C CA . ALA B 1 210 ? 3.81957 89.85267 66.00609 1.000 60.77426 209 ALA B CA 1
ATOM 7187 C C . ALA B 1 210 ? 3.74272 91.31269 66.48906 1.000 64.07670 209 ALA B C 1
ATOM 7188 O O . ALA B 1 210 ? 4.46364 91.72259 67.40717 1.000 64.89975 209 ALA B O 1
ATOM 7190 N N . ASN B 1 211 ? 2.85595 92.08382 65.87190 1.000 64.12232 210 ASN B N 1
ATOM 7191 C CA . ASN B 1 211 ? 2.67411 93.48685 66.22286 1.000 65.20096 210 ASN B CA 1
ATOM 7192 C C . ASN B 1 211 ? 2.31191 93.72093 67.68779 1.000 66.30491 210 ASN B C 1
ATOM 7193 O O . ASN B 1 211 ? 2.58299 94.78190 68.23582 1.000 70.22008 210 ASN B O 1
ATOM 7198 N N . THR B 1 212 ? 1.68565 92.73904 68.32371 1.000 67.82356 211 THR B N 1
ATOM 7199 C CA . THR B 1 212 ? 1.25446 92.92313 69.70363 1.000 70.33682 211 THR B CA 1
ATOM 7200 C C . THR B 1 212 ? 2.44633 93.07395 70.61783 1.000 70.17851 211 THR B C 1
ATOM 7201 O O . THR B 1 212 ? 2.45633 93.94196 71.48281 1.000 78.03195 211 THR B O 1
ATOM 7205 N N . ARG B 1 213 ? 3.45123 92.22979 70.42000 1.000 70.69529 212 ARG B N 1
ATOM 7206 C CA . ARG B 1 213 ? 4.69812 92.32360 71.17220 1.000 71.13776 212 ARG B CA 1
ATOM 7207 C C . ARG B 1 213 ? 5.41137 93.68048 70.94930 1.000 63.62819 212 ARG B C 1
ATOM 7208 O O . ARG B 1 213 ? 5.86532 94.33543 71.89536 1.000 62.07406 212 ARG B O 1
ATOM 7216 N N . VAL B 1 214 ? 5.49864 94.10045 69.69331 1.000 59.79940 213 VAL B N 1
ATOM 7217 C CA . VAL B 1 214 ? 6.12190 95.36735 69.34539 1.000 61.54361 213 VAL B CA 1
ATOM 7218 C C . VAL B 1 214 ? 5.33899 96.53648 69.95225 1.000 63.73823 213 VAL B C 1
ATOM 7219 O O . VAL B 1 214 ? 5.90400 97.34040 70.68033 1.000 64.37370 213 VAL B O 1
ATOM 7223 N N . ASP B 1 215 ? 4.04105 96.62268 69.66704 1.000 63.34058 214 ASP B N 1
ATOM 7224 C CA . ASP B 1 215 ? 3.21014 97.71882 70.16489 1.000 59.25646 214 ASP B CA 1
ATOM 7225 C C . ASP B 1 215 ? 3.28291 97.85383 71.68390 1.000 65.79140 214 ASP B C 1
ATOM 7226 O O . ASP B 1 215 ? 3.32300 98.96383 72.22389 1.000 66.86223 214 ASP B O 1
ATOM 7231 N N . LEU B 1 216 ? 3.28862 96.71384 72.36591 1.000 59.54271 215 LEU B N 1
ATOM 7232 C CA . LEU B 1 216 ? 3.33939 96.70085 73.81692 1.000 61.37199 215 LEU B CA 1
ATOM 7233 C C . LEU B 1 216 ? 4.64138 97.28065 74.38412 1.000 57.57792 215 LEU B C 1
ATOM 7234 O O . LEU B 1 216 ? 4.62737 98.12167 75.26711 1.000 57.55988 215 LEU B O 1
ATOM 7239 N N . VAL B 1 217 ? 5.77239 96.81547 73.88931 1.000 56.80657 216 VAL B N 1
ATOM 7240 C CA . VAL B 1 217 ? 7.03739 97.31627 74.39051 1.000 55.24422 216 VAL B CA 1
ATOM 7241 C C . VAL B 1 217 ? 7.17068 98.79625 74.07152 1.000 53.57726 216 VAL B C 1
ATOM 7242 O O . VAL B 1 217 ? 7.65167 99.57618 74.88758 1.000 55.61065 216 VAL B O 1
ATOM 7246 N N . THR B 1 218 ? 6.71193 99.18331 72.89444 1.000 55.70619 217 THR B N 1
ATOM 7247 C CA . THR B 1 218 ? 6.74421 100.57829 72.49942 1.000 60.73238 217 THR B CA 1
ATOM 7248 C C . THR B 1 218 ? 5.86020 101.43345 73.40127 1.000 58.45603 217 THR B C 1
ATOM 7249 O O . THR B 1 218 ? 6.30129 102.47338 73.89432 1.000 56.13076 217 THR B O 1
ATOM 7253 N N . MET B 1 219 ? 4.62210 100.98865 73.61907 1.000 55.34854 218 MET B N 1
ATOM 7254 C CA . MET B 1 219 ? 3.68606 101.69181 74.50391 1.000 53.10220 218 MET B CA 1
ATOM 7255 C C . MET B 1 219 ? 4.29088 101.91373 75.87001 1.000 56.48984 218 MET B C 1
ATOM 7256 O O . MET B 1 219 ? 4.26196 103.00974 76.40799 1.000 60.91944 218 MET B O 1
ATOM 7261 N N . VAL B 1 220 ? 4.84962 100.85365 76.42311 1.000 53.41640 219 VAL B N 1
ATOM 7262 C CA . VAL B 1 220 ? 5.45541 100.89557 77.73521 1.000 48.48707 219 VAL B CA 1
ATOM 7263 C C . VAL B 1 220 ? 6.55256 101.94740 77.85637 1.000 51.40787 219 VAL B C 1
ATOM 7264 O O . VAL B 1 220 ? 6.51654 102.77642 78.76036 1.000 53.65401 219 VAL B O 1
ATOM 7268 N N . THR B 1 221 ? 7.52371 101.94223 76.94953 1.000 52.76547 220 THR B N 1
ATOM 7269 C CA . THR B 1 221 ? 8.56785 102.95707 77.03269 1.000 52.19697 220 THR B CA 1
ATOM 7270 C C . THR B 1 221 ? 8.01713 104.31615 76.66258 1.000 58.15100 220 THR B C 1
ATOM 7271 O O . THR B 1 221 ? 8.65525 105.32605 76.89167 1.000 59.34833 220 THR B O 1
ATOM 7275 N N . SER B 1 222 ? 6.84523 104.34933 76.05239 1.000 53.92025 221 SER B N 1
ATOM 7276 C CA . SER B 1 222 ? 6.26449 105.62741 75.70428 1.000 55.71269 221 SER B CA 1
ATOM 7277 C C . SER B 1 222 ? 5.62439 106.24853 76.94216 1.000 58.54874 221 SER B C 1
ATOM 7278 O O . SER B 1 222 ? 5.85752 107.41150 77.27019 1.000 60.23257 221 SER B O 1
ATOM 7281 N N . LYS B 1 223 ? 4.83815 105.43667 77.63705 1.000 59.62226 222 LYS B N 1
ATOM 7282 C CA . LYS B 1 223 ? 4.11201 105.83580 78.83492 1.000 56.59221 222 LYS B CA 1
ATOM 7283 C C . LYS B 1 223 ? 5.05886 106.04366 80.00707 1.000 52.96708 222 LYS B C 1
ATOM 7284 O O . LYS B 1 223 ? 4.90188 106.97870 80.76104 1.000 63.87475 222 LYS B O 1
ATOM 7290 N N . ASN B 1 224 ? 6.05370 105.17951 80.14425 1.000 57.25075 223 ASN B N 1
ATOM 7291 C CA . ASN B 1 224 ? 6.86750 105.14540 81.34738 1.000 56.08693 223 ASN B CA 1
ATOM 7292 C C . ASN B 1 224 ? 8.24462 105.79118 81.20759 1.000 59.46334 223 ASN B C 1
ATOM 7293 O O . ASN B 1 224 ? 8.93250 106.05608 82.19670 1.000 57.84558 223 ASN B O 1
ATOM 7298 N N . GLY B 1 225 ? 8.65286 106.04309 79.97666 1.000 58.56665 224 GLY B N 1
ATOM 7299 C CA . GLY B 1 225 ? 10.01297 106.47288 79.73087 1.000 59.92554 224 GLY B CA 1
ATOM 7300 C C . GLY B 1 225 ? 10.92576 105.26873 79.85204 1.000 56.36727 224 GLY B C 1
ATOM 7301 O O . GLY B 1 225 ? 10.48153 104.18881 80.21898 1.000 61.88074 224 GLY B O 1
ATOM 7302 N N . GLY B 1 226 ? 12.19784 105.44153 79.51624 1.000 54.95867 225 GLY B N 1
ATOM 7303 C CA . GLY B 1 226 ? 13.18164 104.40237 79.73842 1.000 48.67305 225 GLY B CA 1
ATOM 7304 C C . GLY B 1 226 ? 13.53272 103.61230 78.50748 1.000 48.04027 225 GLY B C 1
ATOM 7305 O O . GLY B 1 226 ? 12.82688 103.62740 77.50337 1.000 46.84040 225 GLY B O 1
ATOM 7306 N N . ILE B 1 227 ? 14.65959 102.92513 78.60068 1.000 52.44883 226 ILE B N 1
ATOM 7307 C CA . ILE B 1 227 ? 15.08460 101.94404 77.61076 1.000 53.26231 226 ILE B CA 1
ATOM 7308 C C . ILE B 1 227 ? 14.56132 100.56913 78.00569 1.000 51.33211 226 ILE B C 1
ATOM 7309 O O . ILE B 1 227 ? 14.52207 100.21316 79.18869 1.000 58.75668 226 ILE B O 1
ATOM 7314 N N . TYR B 1 228 ? 14.17636 99.79218 77.00764 1.000 51.74268 227 TYR B N 1
ATOM 7315 C CA . TYR B 1 228 ? 13.59411 98.48128 77.23256 1.000 50.60746 227 TYR B CA 1
ATOM 7316 C C . TYR B 1 228 ? 14.20912 97.49316 76.22368 1.000 54.72120 227 TYR B C 1
ATOM 7317 O O . TYR B 1 228 ? 14.21336 97.74215 75.01667 1.000 55.47740 227 TYR B O 1
ATOM 7326 N N . LEU B 1 229 ? 14.76286 96.39308 76.72878 1.000 55.94045 228 LEU B N 1
ATOM 7327 C CA . LEU B 1 229 ? 15.41484 95.38197 75.89790 1.000 50.29990 228 LEU B CA 1
ATOM 7328 C C . LEU B 1 229 ? 14.64262 94.09909 75.98079 1.000 45.86247 228 LEU B C 1
ATOM 7329 O O . LEU B 1 229 ? 14.28838 93.66516 77.06074 1.000 50.19163 228 LEU B O 1
ATOM 7334 N N . LEU B 1 230 ? 14.39471 93.48312 74.83776 1.000 49.14374 229 LEU B N 1
ATOM 7335 C CA . LEU B 1 230 ? 13.68952 92.21123 74.80266 1.000 52.40039 229 LEU B CA 1
ATOM 7336 C C . LEU B 1 230 ? 14.52047 91.17709 74.04681 1.000 51.01246 229 LEU B C 1
ATOM 7337 O O . LEU B 1 230 ? 15.02069 91.43999 72.95689 1.000 49.26574 229 LEU B O 1
ATOM 7342 N N . ALA B 1 231 ? 14.68619 90.01307 74.65986 1.000 51.85259 230 ALA B N 1
ATOM 7343 C CA . ALA B 1 231 ? 15.36811 88.87495 74.05798 1.000 47.83589 230 ALA B CA 1
ATOM 7344 C C . ALA B 1 231 ? 14.39694 87.72110 73.96684 1.000 51.59090 230 ALA B C 1
ATOM 7345 O O . ALA B 1 231 ? 13.45380 87.61626 74.74069 1.000 58.28531 230 ALA B O 1
ATOM 7347 N N . ASN B 1 232 ? 14.62596 86.84106 73.01589 1.000 52.58172 231 ASN B N 1
ATOM 7348 C CA . ASN B 1 232 ? 13.71881 85.73720 72.83176 1.000 48.18613 231 ASN B CA 1
ATOM 7349 C C . ASN B 1 232 ? 14.45675 84.60707 72.12589 1.000 51.75887 231 ASN B C 1
ATOM 7350 O O . ASN B 1 232 ? 15.44690 84.82990 71.42005 1.000 56.34110 231 ASN B O 1
ATOM 7355 N N . GLN B 1 233 ? 14.00052 83.38314 72.34483 1.000 53.90965 232 GLN B N 1
ATOM 7356 C CA . GLN B 1 233 ? 14.50846 82.25405 71.58993 1.000 54.18078 232 GLN B CA 1
ATOM 7357 C C . GLN B 1 233 ? 14.07273 82.41710 70.12586 1.000 58.15313 232 GLN B C 1
ATOM 7358 O O . GLN B 1 233 ? 13.08288 83.06226 69.83069 1.000 55.58476 232 GLN B O 1
ATOM 7364 N N . LYS B 1 234 ? 14.81979 81.85697 69.19399 1.000 60.86074 233 LYS B N 1
ATOM 7365 C CA . LYS B 1 234 ? 14.37002 81.88803 67.82091 1.000 60.32187 233 LYS B CA 1
ATOM 7366 C C . LYS B 1 234 ? 14.62890 80.53298 67.20297 1.000 59.72889 233 LYS B C 1
ATOM 7367 O O . LYS B 1 234 ? 15.77186 80.12979 67.08417 1.000 61.14980 233 LYS B O 1
ATOM 7373 N N . GLY B 1 235 ? 13.56485 79.83114 66.82181 1.000 53.09395 234 GLY B N 1
ATOM 7374 C CA . GLY B 1 235 ? 13.68075 78.53211 66.17985 1.000 56.77680 234 GLY B CA 1
ATOM 7375 C C . GLY B 1 235 ? 12.97745 77.40823 66.92875 1.000 59.56327 234 GLY B C 1
ATOM 7376 O O . GLY B 1 235 ? 12.15335 77.63738 67.81761 1.000 56.43722 234 GLY B O 1
ATOM 7377 N N . CYS B 1 236 ? 13.31132 76.17618 66.56682 1.000 64.40316 235 CYS B N 1
ATOM 7378 C CA . CYS B 1 236 ? 12.68703 75.01228 67.18873 1.000 63.46251 235 CYS B CA 1
ATOM 7379 C C . CYS B 1 236 ? 13.58476 74.39416 68.27089 1.000 63.06775 235 CYS B C 1
ATOM 7380 O O . CYS B 1 236 ? 14.69773 73.93498 67.97608 1.000 65.65009 235 CYS B O 1
ATOM 7383 N N . ASP B 1 237 ? 13.10555 74.37125 69.50981 1.000 60.39278 236 ASP B N 1
ATOM 7384 C CA . ASP B 1 237 ? 13.91129 73.82214 70.60095 1.000 62.59362 236 ASP B CA 1
ATOM 7385 C C . ASP B 1 237 ? 13.61800 72.34319 70.93492 1.000 65.85788 236 ASP B C 1
ATOM 7386 O O . ASP B 1 237 ? 14.23276 71.76810 71.83703 1.000 63.83489 236 ASP B O 1
ATOM 7391 N N . GLY B 1 238 ? 12.69402 71.72532 70.20578 1.000 64.15509 237 GLY B N 1
ATOM 7392 C CA . GLY B 1 238 ? 12.49178 70.29836 70.32777 1.000 55.12646 237 GLY B CA 1
ATOM 7393 C C . GLY B 1 238 ? 11.07072 69.78658 70.20654 1.000 58.73036 237 GLY B C 1
ATOM 7394 O O . GLY B 1 238 ? 10.84250 68.58762 70.39352 1.000 63.93098 237 GLY B O 1
ATOM 7395 N N . ASP B 1 239 ? 10.12491 70.66172 69.87438 1.000 63.74858 238 ASP B N 1
ATOM 7396 C CA . ASP B 1 239 ? 8.71185 70.27895 69.85315 1.000 65.50523 238 ASP B CA 1
ATOM 7397 C C . ASP B 1 239 ? 7.94115 70.98505 68.72502 1.000 68.51098 238 ASP B C 1
ATOM 7398 O O . ASP B 1 239 ? 8.55137 71.36694 67.73111 1.000 61.03333 238 ASP B O 1
ATOM 7403 N N . ARG B 1 240 ? 6.61715 71.15027 68.87780 1.000 66.26676 239 ARG B N 1
ATOM 7404 C CA . ARG B 1 240 ? 5.75241 71.79839 67.86265 1.000 60.14427 239 ARG B CA 1
ATOM 7405 C C . ARG B 1 240 ? 5.96568 73.29735 67.71166 1.000 59.31471 239 ARG B C 1
ATOM 7406 O O . ARG B 1 240 ? 5.64094 73.87639 66.67760 1.000 61.57462 239 ARG B O 1
ATOM 7414 N N . LEU B 1 241 ? 6.47061 73.93629 68.75274 1.000 63.24938 240 LEU B N 1
ATOM 7415 C CA . LEU B 1 241 ? 6.58684 75.38027 68.72574 1.000 58.40186 240 LEU B CA 1
ATOM 7416 C C . LEU B 1 241 ? 7.80904 75.85706 67.97493 1.000 52.57768 240 LEU B C 1
ATOM 7417 O O . LEU B 1 241 ? 8.86993 75.23090 68.03511 1.000 60.45425 240 LEU B O 1
ATOM 7422 N N . TYR B 1 242 ? 7.63133 76.98008 67.28489 1.000 55.06644 241 TYR B N 1
ATOM 7423 C CA . TYR B 1 242 ? 8.71854 77.81891 66.79905 1.000 56.74603 241 TYR B CA 1
ATOM 7424 C C . TYR B 1 242 ? 8.74763 79.16691 67.57704 1.000 54.26504 241 TYR B C 1
ATOM 7425 O O . TYR B 1 242 ? 7.81676 79.96706 67.50188 1.000 53.81417 241 TYR B O 1
ATOM 7434 N N . TYR B 1 243 ? 9.80954 79.40675 68.33521 1.000 57.70283 242 TYR B N 1
ATOM 7435 C CA . TYR B 1 243 ? 10.01265 80.71173 68.96322 1.000 61.74838 242 TYR B CA 1
ATOM 7436 C C . TYR B 1 243 ? 10.47897 81.65264 67.87528 1.000 56.97812 242 TYR B C 1
ATOM 7437 O O . TYR B 1 243 ? 11.39504 81.30149 67.13144 1.000 56.90590 242 TYR B O 1
ATOM 7446 N N . ASP B 1 244 ? 9.84917 82.82274 67.76117 1.000 61.12733 243 ASP B N 1
ATOM 7447 C CA . ASP B 1 244 ? 10.11450 83.69668 66.62220 1.000 66.85379 243 ASP B CA 1
ATOM 7448 C C . ASP B 1 244 ? 10.82465 85.00857 66.95430 1.000 67.31034 243 ASP B C 1
ATOM 7449 O O . ASP B 1 244 ? 10.41089 86.07063 66.52721 1.000 71.88720 243 ASP B O 1
ATOM 7454 N N . GLY B 1 245 ? 11.93152 84.91441 67.67248 1.000 68.98685 244 GLY B N 1
ATOM 7455 C CA . GLY B 1 245 ? 12.62460 86.04531 68.27657 1.000 67.54458 244 GLY B CA 1
ATOM 7456 C C . GLY B 1 245 ? 12.54592 87.43231 67.67054 1.000 68.16307 244 GLY B C 1
ATOM 7457 O O . GLY B 1 245 ? 13.45811 87.90216 66.96868 1.000 71.25818 244 GLY B O 1
ATOM 7458 N N . CYS B 1 246 ? 11.46998 88.13249 67.97836 1.000 65.26198 245 CYS B N 1
ATOM 7459 C CA . CYS B 1 246 ? 11.42726 89.53049 67.59833 1.000 60.07310 245 CYS B CA 1
ATOM 7460 C C . CYS B 1 246 ? 12.08121 90.33640 68.69843 1.000 56.84087 245 CYS B C 1
ATOM 7461 O O . CYS B 1 246 ? 11.44424 91.16351 69.32431 1.000 57.55035 245 CYS B O 1
ATOM 7464 N N . ALA B 1 247 ? 13.35813 90.06820 68.94664 1.000 53.53612 246 ALA B N 1
ATOM 7465 C CA . ALA B 1 247 ? 14.13409 90.82609 69.92375 1.000 51.50414 246 ALA B CA 1
ATOM 7466 C C . ALA B 1 247 ? 14.16639 92.30908 69.51374 1.000 51.75275 246 ALA B C 1
ATOM 7467 O O . ALA B 1 247 ? 14.29463 92.64404 68.33976 1.000 53.83440 246 ALA B O 1
ATOM 7469 N N . MET B 1 248 ? 14.02937 93.20312 70.48371 1.000 55.24425 247 MET B N 1
ATOM 7470 C CA . MET B 1 248 ? 14.03565 94.62511 70.17669 1.000 50.40914 247 MET B CA 1
ATOM 7471 C C . MET B 1 248 ? 14.75661 95.45701 71.19479 1.000 51.99271 247 MET B C 1
ATOM 7472 O O . MET B 1 248 ? 14.99836 95.01699 72.31184 1.000 50.26968 247 MET B O 1
ATOM 7477 N N . ILE B 1 249 ? 15.09687 96.67195 70.78783 1.000 57.49074 248 ILE B N 1
ATOM 7478 C CA . ILE B 1 249 ? 15.54588 97.68389 71.73289 1.000 52.34539 248 ILE B CA 1
ATOM 7479 C C . ILE B 1 249 ? 14.65310 98.88903 71.52773 1.000 51.82207 248 ILE B C 1
ATOM 7480 O O . ILE B 1 249 ? 14.44736 99.33105 70.39869 1.000 56.02477 248 ILE B O 1
ATOM 7485 N N . ALA B 1 250 ? 14.10701 99.41513 72.61063 1.000 56.16714 249 ALA B N 1
ATOM 7486 C CA . ALA B 1 250 ? 13.19221 100.54228 72.51147 1.000 54.10658 249 ALA B CA 1
ATOM 7487 C C . ALA B 1 250 ? 13.49119 101.57024 73.57650 1.000 49.21058 249 ALA B C 1
ATOM 7488 O O . ALA B 1 250 ? 13.93996 101.23319 74.66858 1.000 49.10211 249 ALA B O 1
ATOM 7490 N N . MET B 1 251 ? 13.23745 102.83228 73.25445 1.000 55.87515 250 MET B N 1
ATOM 7491 C CA . MET B 1 251 ? 13.44446 103.90826 74.21647 1.000 51.61324 250 MET B CA 1
ATOM 7492 C C . MET B 1 251 ? 12.44267 105.01741 74.00929 1.000 50.25955 250 MET B C 1
ATOM 7493 O O . MET B 1 251 ? 12.25292 105.48943 72.90025 1.000 52.70332 250 MET B O 1
ATOM 7498 N N . ASN B 1 252 ? 11.79856 105.42753 75.08918 1.000 51.05791 251 ASN B N 1
ATOM 7499 C CA . ASN B 1 252 ? 10.87674 106.55468 75.05901 1.000 47.08250 251 ASN B CA 1
ATOM 7500 C C . ASN B 1 252 ? 9.88092 106.47982 73.90685 1.000 52.56394 251 ASN B C 1
ATOM 7501 O O . ASN B 1 252 ? 9.52318 107.49987 73.31378 1.000 57.28801 251 ASN B O 1
ATOM 7506 N N . GLY B 1 253 ? 9.44478 105.26688 73.58380 1.000 48.94418 252 GLY B N 1
ATOM 7507 C CA . GLY B 1 253 ? 8.38091 105.09004 72.61963 1.000 46.34002 252 GLY B CA 1
ATOM 7508 C C . GLY B 1 253 ? 8.84011 104.91395 71.18970 1.000 51.84060 252 GLY B C 1
ATOM 7509 O O . GLY B 1 253 ? 8.02526 104.89506 70.27057 1.000 55.84852 252 GLY B O 1
ATOM 7510 N N . SER B 1 254 ? 10.14212 104.76874 70.98992 1.000 55.08276 253 SER B N 1
ATOM 7511 C CA . SER B 1 254 ? 10.66630 104.53364 69.65301 1.000 58.12369 253 SER B CA 1
ATOM 7512 C C . SER B 1 254 ? 11.51211 103.27750 69.63616 1.000 58.73575 253 SER B C 1
ATOM 7513 O O . SER B 1 254 ? 12.14889 102.93441 70.63227 1.000 56.37856 253 SER B O 1
ATOM 7516 N N . VAL B 1 255 ? 11.51718 102.59649 68.49817 1.000 55.80476 254 VAL B N 1
ATOM 7517 C CA . VAL B 1 255 ? 12.31302 101.39836 68.32532 1.000 57.53083 254 VAL B CA 1
ATOM 7518 C C . VAL B 1 255 ? 13.68317 101.75913 67.78253 1.000 56.82416 254 VAL B C 1
ATOM 7519 O O . VAL B 1 255 ? 13.80645 102.63010 66.90854 1.000 58.04786 254 VAL B O 1
ATOM 7523 N N . PHE B 1 256 ? 14.70497 101.07598 68.29971 1.000 60.40136 255 PHE B N 1
ATOM 7524 C CA . PHE B 1 256 ? 16.09408 101.32675 67.91493 1.000 61.16493 255 PHE B CA 1
ATOM 7525 C C . PHE B 1 256 ? 16.82899 100.14163 67.28607 1.000 57.44749 255 PHE B C 1
ATOM 7526 O O . PHE B 1 256 ? 17.93810 100.29045 66.78724 1.000 59.28804 255 PHE B O 1
ATOM 7534 N N . ALA B 1 257 ? 16.20180 98.97373 67.29598 1.000 58.63561 256 ALA B N 1
ATOM 7535 C CA . ALA B 1 257 ? 16.79271 97.76563 66.71909 1.000 61.87817 256 ALA B CA 1
ATOM 7536 C C . ALA B 1 257 ? 15.70156 96.72280 66.63893 1.000 53.90083 256 ALA B C 1
ATOM 7537 O O . ALA B 1 257 ? 15.01636 96.48092 67.62582 1.000 55.54577 256 ALA B O 1
ATOM 7539 N N . GLN B 1 258 ? 15.53165 96.12581 65.46391 1.000 53.77984 257 GLN B N 1
ATOM 7540 C CA . GLN B 1 258 ? 14.52252 95.09897 65.24976 1.000 54.49526 257 GLN B CA 1
ATOM 7541 C C . GLN B 1 258 ? 15.21438 93.79985 64.85289 1.000 52.06590 257 GLN B C 1
ATOM 7542 O O . GLN B 1 258 ? 15.98654 93.77472 63.89202 1.000 59.08728 257 GLN B O 1
ATOM 7548 N N . GLY B 1 259 ? 14.95009 92.73390 65.61086 1.000 49.91473 258 GLY B N 1
ATOM 7549 C CA . GLY B 1 259 ? 15.50393 91.42181 65.32297 1.000 56.16616 258 GLY B CA 1
ATOM 7550 C C . GLY B 1 259 ? 14.60595 90.59194 64.41683 1.000 59.31634 258 GLY B C 1
ATOM 7551 O O . GLY B 1 259 ? 13.39599 90.80813 64.36863 1.000 64.38630 258 GLY B O 1
ATOM 7552 N N . SER B 1 260 ? 15.20491 89.64784 63.69494 1.000 55.81189 259 SER B N 1
ATOM 7553 C CA . SER B 1 260 ? 14.48092 88.76994 62.78384 1.000 54.51878 259 SER B CA 1
ATOM 7554 C C . SER B 1 260 ? 13.39068 87.97712 63.48367 1.000 55.86686 259 SER B C 1
ATOM 7555 O O . SER B 1 260 ? 13.51144 87.65812 64.66370 1.000 69.03931 259 SER B O 1
ATOM 7558 N N . GLN B 1 261 ? 12.32875 87.64828 62.75650 1.000 52.64805 260 GLN B N 1
ATOM 7559 C CA . GLN B 1 261 ? 11.27453 86.81245 63.30834 1.000 58.90365 260 GLN B CA 1
ATOM 7560 C C . GLN B 1 261 ? 11.56336 85.36340 62.91641 1.000 64.94163 260 GLN B C 1
ATOM 7561 O O . GLN B 1 261 ? 11.42509 84.44444 63.72840 1.000 67.27612 260 GLN B O 1
ATOM 7567 N N . PHE B 1 262 ? 11.97354 85.18232 61.66348 1.000 72.30708 261 PHE B N 1
ATOM 7568 C CA . PHE B 1 262 ? 12.36642 83.88225 61.12056 1.000 65.62151 261 PHE B CA 1
ATOM 7569 C C . PHE B 1 262 ? 13.65458 84.07604 60.35077 1.000 61.91495 261 PHE B C 1
ATOM 7570 O O . PHE B 1 262 ? 13.71485 84.90002 59.45077 1.000 69.23425 261 PHE B O 1
ATOM 7578 N N . SER B 1 263 ? 14.68940 83.33188 60.70695 1.000 60.76218 262 SER B N 1
ATOM 7579 C CA . SER B 1 263 ? 15.93953 83.36967 59.96115 1.000 68.13701 262 SER B CA 1
ATOM 7580 C C . SER B 1 263 ? 16.68227 82.12056 60.33929 1.000 71.51139 262 SER B C 1
ATOM 7581 O O . SER B 1 263 ? 16.42101 81.54761 61.40525 1.000 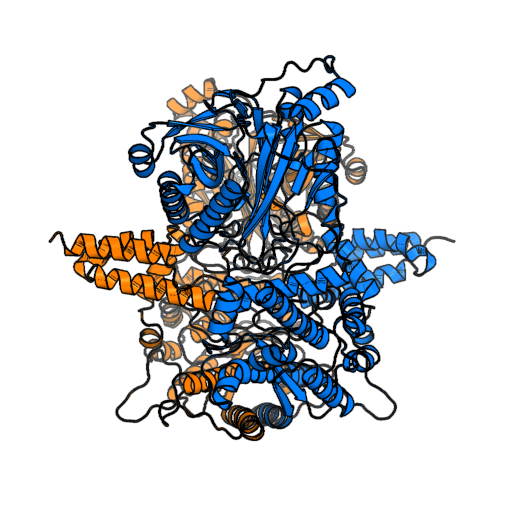70.97201 262 SER B O 1
ATOM 7584 N N . LEU B 1 264 ? 17.60734 81.69240 59.48844 1.000 75.75097 263 LEU B N 1
ATOM 7585 C CA . LEU B 1 264 ? 18.33110 80.46229 59.77358 1.000 65.89850 263 LEU B CA 1
ATOM 7586 C C . LEU B 1 264 ? 19.57100 80.69311 60.63578 1.000 64.44221 263 LEU B C 1
ATOM 7587 O O . LEU B 1 264 ? 20.51388 79.91396 60.56094 1.000 72.63282 263 LEU B O 1
ATOM 7592 N N . ASP B 1 265 ? 19.56803 81.74212 61.46076 1.000 69.32594 264 ASP B N 1
ATOM 7593 C CA . ASP B 1 265 ? 20.73794 82.05994 62.28295 1.000 74.22694 264 ASP B CA 1
ATOM 7594 C C . ASP B 1 265 ? 20.61963 81.52198 63.68893 1.000 76.83226 264 ASP B C 1
ATOM 7595 O O . ASP B 1 265 ? 19.58155 81.66015 64.32376 1.000 80.60203 264 ASP B O 1
ATOM 7600 N N . ASP B 1 266 ? 21.70346 80.92582 64.17112 1.000 76.52259 265 ASP B N 1
ATOM 7601 C CA . ASP B 1 266 ? 21.75515 80.40183 65.52713 1.000 76.82200 265 ASP B CA 1
ATOM 7602 C C . ASP B 1 266 ? 21.85716 81.50782 66.58314 1.000 66.74009 265 ASP B C 1
ATOM 7603 O O . ASP B 1 266 ? 21.29796 81.38193 67.67305 1.000 64.79775 265 ASP B O 1
ATOM 7608 N N . VAL B 1 267 ? 22.59038 82.56870 66.24724 1.000 62.95096 266 VAL B N 1
ATOM 7609 C CA . VAL B 1 267 ? 22.86341 83.68367 67.15327 1.000 54.24638 266 VAL B CA 1
ATOM 7610 C C . VAL B 1 267 ? 22.71574 85.02369 66.45223 1.000 61.31167 266 VAL B C 1
ATOM 7611 O O . VAL B 1 267 ? 23.46294 85.33956 65.52534 1.000 71.12056 266 VAL B O 1
ATOM 7615 N N . GLU B 1 268 ? 21.76279 85.82684 66.89606 1.000 64.38780 267 GLU B N 1
ATOM 7616 C CA . GLU B 1 268 ? 21.56510 87.16187 66.26101 1.000 64.91891 267 GLU B CA 1
ATOM 7617 C C . GLU B 1 268 ? 21.55409 88.21988 67.35100 1.000 58.79089 267 GLU B C 1
ATOM 7618 O O . GLU B 1 268 ? 20.67296 88.22103 68.20385 1.000 60.47495 267 GLU B O 1
ATOM 7624 N N . VAL B 1 269 ? 22.55523 89.09272 67.34015 1.000 60.23400 268 VAL B N 1
ATOM 7625 C CA . VAL B 1 269 ? 22.71922 90.07071 68.40316 1.000 60.10636 268 VAL B CA 1
ATOM 7626 C C . VAL B 1 269 ? 22.27951 91.44878 67.94207 1.000 57.26208 268 VAL B C 1
ATOM 7627 O O . VAL B 1 269 ? 22.62775 91.85971 66.85112 1.000 65.16140 268 VAL B O 1
ATOM 7631 N N . LEU B 1 270 ? 21.50249 92.15091 68.76293 1.000 62.64990 269 LEU B N 1
ATOM 7632 C CA . LEU B 1 270 ? 21.17275 93.55696 68.49986 1.000 54.51924 269 LEU B CA 1
ATOM 7633 C C . LEU B 1 270 ? 21.92373 94.41485 69.47597 1.000 51.25578 269 LEU B C 1
ATOM 7634 O O . LEU B 1 270 ? 21.93049 94.11787 70.66998 1.000 60.46483 269 LEU B O 1
ATOM 7639 N N . THR B 1 271 ? 22.54598 95.48275 68.99006 1.000 51.48162 270 THR B N 1
ATOM 7640 C CA . THR B 1 271 ? 23.07099 96.49468 69.90013 1.000 56.04855 270 THR B CA 1
ATOM 7641 C C . THR B 1 271 ? 22.52326 97.85176 69.54002 1.000 56.44588 270 THR B C 1
ATOM 7642 O O . THR B 1 271 ? 22.20449 98.11979 68.38697 1.000 65.81887 270 THR B O 1
ATOM 7646 N N . ALA B 1 272 ? 22.40424 98.71279 70.53799 1.000 60.54110 271 ALA B N 1
ATOM 7647 C CA . ALA B 1 272 ? 22.10950 100.11183 70.28492 1.000 64.29155 271 ALA B CA 1
ATOM 7648 C C . ALA B 1 272 ? 22.94748 100.94771 71.23105 1.000 67.53668 271 ALA B C 1
ATOM 7649 O O . ALA B 1 272 ? 23.27123 100.51568 72.34411 1.000 67.61301 271 ALA B O 1
ATOM 7651 N N . THR B 1 273 ? 23.31674 102.13665 70.77609 1.000 67.32876 272 THR B N 1
ATOM 7652 C CA . THR B 1 273 ? 23.96175 103.10056 71.64619 1.000 68.39816 272 THR B CA 1
ATOM 7653 C C . THR B 1 273 ? 22.98388 104.23272 71.95801 1.000 64.28314 272 THR B C 1
ATOM 7654 O O . THR B 1 273 ? 22.50413 104.91278 71.06392 1.000 59.75382 272 THR B O 1
ATOM 7658 N N . LEU B 1 274 ? 22.66770 104.41079 73.23196 1.000 62.01780 273 LEU B N 1
ATOM 7659 C CA . LEU B 1 274 ? 21.67179 105.39495 73.62778 1.000 60.43449 273 LEU B CA 1
ATOM 7660 C C . LEU B 1 274 ? 22.20577 106.35688 74.66986 1.000 62.82580 273 LEU B C 1
ATOM 7661 O O . LEU B 1 274 ? 23.14861 106.02674 75.39101 1.000 64.25220 273 LEU B O 1
ATOM 7666 N N . ASP B 1 275 ? 21.59595 107.54098 74.74374 1.000 66.30305 274 ASP B N 1
ATOM 7667 C CA . ASP B 1 275 ? 21.96394 108.52893 75.75179 1.000 69.69715 274 ASP B CA 1
ATOM 7668 C C . ASP B 1 275 ? 21.03474 108.46909 76.96064 1.000 67.95767 274 ASP B C 1
ATOM 7669 O O . ASP B 1 275 ? 19.83579 108.70728 76.85744 1.000 67.61599 274 ASP B O 1
ATOM 7674 N N . LEU B 1 276 ? 21.59250 108.14702 78.11373 1.000 61.98320 275 LEU B N 1
ATOM 7675 C CA . LEU B 1 276 ? 20.79929 108.08616 79.32160 1.000 59.33398 275 LEU B CA 1
ATOM 7676 C C . LEU B 1 276 ? 20.11045 109.40728 79.60947 1.000 66.61346 275 LEU B C 1
ATOM 7677 O O . LEU B 1 276 ? 19.05536 109.44345 80.24230 1.000 65.79175 275 LEU B O 1
ATOM 7682 N N . GLU B 1 277 ? 20.71470 110.49318 79.14356 1.000 69.50862 276 GLU B N 1
ATOM 7683 C CA . GLU B 1 277 ? 20.13888 111.83927 79.35145 1.000 66.78633 276 GLU B CA 1
ATOM 7684 C C . GLU B 1 277 ? 18.82103 112.02547 78.61023 1.000 64.31619 276 GLU B C 1
ATOM 7685 O O . GLU B 1 277 ? 17.99210 112.84760 78.99508 1.000 70.11498 276 GLU B O 1
ATOM 7691 N N . ASP B 1 278 ? 18.61308 111.25149 77.55821 1.000 65.11270 277 ASP B N 1
ATOM 7692 C CA . ASP B 1 278 ? 17.36021 111.32967 76.83200 1.000 65.40485 277 ASP B CA 1
ATOM 7693 C C . ASP B 1 278 ? 16.24298 110.72386 77.65183 1.000 59.70679 277 ASP B C 1
ATOM 7694 O O . ASP B 1 278 ? 15.11006 111.19404 77.61364 1.000 62.98087 277 ASP B O 1
ATOM 7699 N N . VAL B 1 279 ? 16.56869 109.67182 78.39289 1.000 54.90939 278 VAL B N 1
ATOM 7700 C CA . VAL B 1 279 ? 15.58745 109.02899 79.25174 1.000 58.85790 278 VAL B CA 1
ATOM 7701 C C . VAL B 1 279 ? 15.15343 110.01407 80.31866 1.000 55.72635 278 VAL B C 1
ATOM 7702 O O . VAL B 1 279 ? 13.96645 110.28826 80.50746 1.000 54.16750 278 VAL B O 1
ATOM 7706 N N . ARG B 1 280 ? 16.15641 110.54392 81.00282 1.000 59.19526 279 ARG B N 1
ATOM 7707 C CA . ARG B 1 280 ? 15.97237 111.43597 82.12277 1.000 57.87036 279 ARG B CA 1
ATOM 7708 C C . ARG B 1 280 ? 15.15862 112.66309 81.76663 1.000 53.48857 279 ARG B C 1
ATOM 7709 O O . ARG B 1 280 ? 14.32456 113.10223 82.55948 1.000 55.42033 279 ARG B O 1
ATOM 7717 N N . SER B 1 281 ? 15.37590 113.21504 80.57865 1.000 52.22554 280 SER B N 1
ATOM 7718 C CA . SER B 1 281 ? 14.63915 114.42315 80.21652 1.000 54.28739 280 SER B CA 1
ATOM 7719 C C . SER B 1 281 ? 13.26518 114.08536 79.67230 1.000 54.66737 280 SER B C 1
ATOM 7720 O O . SER B 1 281 ? 12.34329 114.87851 79.80414 1.000 62.94177 280 SER B O 1
ATOM 7723 N N . TYR B 1 282 ? 13.11109 112.90238 79.09029 1.000 59.03144 281 TYR B N 1
ATOM 7724 C CA . TYR B 1 282 ? 11.79310 112.47558 78.64908 1.000 55.56571 281 TYR B CA 1
ATOM 7725 C C . TYR B 1 282 ? 10.84488 112.35975 79.84393 1.000 62.17546 281 TYR B C 1
ATOM 7726 O O . TYR B 1 282 ? 9.68596 112.77493 79.76773 1.000 61.22551 281 TYR B O 1
ATOM 7735 N N . ARG B 1 283 ? 11.35362 111.79468 80.94302 1.000 60.23773 282 ARG B N 1
ATOM 7736 C CA . ARG B 1 283 ? 10.57639 111.60082 82.16690 1.000 63.09299 282 ARG B CA 1
ATOM 7737 C C . ARG B 1 283 ? 10.31747 112.90587 82.89884 1.000 70.24846 282 ARG B C 1
ATOM 7738 O O . ARG B 1 283 ? 9.20743 113.15205 83.38465 1.000 70.41520 282 ARG B O 1
ATOM 7746 N N . ALA B 1 284 ? 11.34160 113.74571 82.95899 1.000 65.20785 283 ALA B N 1
ATOM 7747 C CA . ALA B 1 284 ? 11.22570 115.05374 83.57195 1.000 62.64482 283 ALA B CA 1
ATOM 7748 C C . ALA B 1 284 ? 10.12494 115.94790 82.96476 1.000 69.88433 283 ALA B C 1
ATOM 7749 O O . ALA B 1 284 ? 9.80503 117.01796 83.49670 1.000 79.56970 283 ALA B O 1
ATOM 7751 N N . GLU B 1 285 ? 9.53906 115.51898 81.85667 1.000 72.62442 284 GLU B N 1
ATOM 7752 C CA . GLU B 1 285 ? 8.54630 116.37713 81.16850 1.000 74.27696 284 GLU B CA 1
ATOM 7753 C C . GLU B 1 285 ? 7.11719 115.94436 81.45227 1.000 79.83211 284 GLU B C 1
ATOM 7754 O O . GLU B 1 285 ? 6.18537 116.56550 80.96111 1.000 87.97012 284 GLU B O 1
ATOM 7760 N N . ILE B 1 286 ? 6.93689 114.89440 82.24426 1.000 82.98154 285 ILE B N 1
ATOM 7761 C CA . ILE B 1 286 ? 5.59677 114.39761 82.52805 1.000 89.47882 285 ILE B CA 1
ATOM 7762 C C . ILE B 1 286 ? 5.15259 114.71670 83.95297 1.000 96.63204 285 ILE B C 1
ATOM 7763 O O . ILE B 1 286 ? 5.41432 113.92967 84.85502 1.000 104.07527 285 ILE B O 1
ATOM 7768 N N . SER B 1 287 ? 4.47473 115.84981 84.15485 1.000 95.04892 286 SER B N 1
ATOM 7769 C CA . SER B 1 287 ? 4.06158 116.28990 85.50377 1.000 93.30932 286 SER B CA 1
ATOM 7770 C C . SER B 1 287 ? 3.37627 115.21802 86.39268 1.000 92.76865 286 SER B C 1
ATOM 7771 O O . SER B 1 287 ? 3.75605 115.03697 87.54974 1.000 89.70776 286 SER B O 1
ATOM 7774 N N . SER B 1 288 ? 2.36025 114.53217 85.86552 1.000 93.81551 287 SER B N 1
ATOM 7775 C CA . SER B 1 288 ? 1.63996 113.50229 86.62642 1.000 84.31191 287 SER B CA 1
ATOM 7776 C C . SER B 1 288 ? 2.55771 112.34715 87.04758 1.000 83.10947 287 SER B C 1
ATOM 7777 O O . SER B 1 288 ? 2.45045 111.82619 88.16057 1.000 81.68243 287 SER B O 1
ATOM 7780 N N . ARG B 1 289 ? 3.44679 111.94500 86.14173 1.000 82.66767 288 ARG B N 1
ATOM 7781 C CA . ARG B 1 289 ? 4.48059 110.96184 86.44691 1.000 85.47289 288 ARG B CA 1
ATOM 7782 C C . ARG B 1 289 ? 5.33547 111.43072 87.63805 1.000 86.53518 288 ARG B C 1
ATOM 7783 O O . ARG B 1 289 ? 5.41319 110.74072 88.66307 1.000 83.22576 288 ARG B O 1
ATOM 7791 N N . ASN B 1 290 ? 5.95068 112.61162 87.50813 1.000 88.98395 289 ASN B N 1
ATOM 7792 C CA . ASN B 1 290 ? 6.82860 113.17050 88.54527 1.000 86.18443 289 ASN B CA 1
ATOM 7793 C C . ASN B 1 290 ? 6.15341 113.37662 89.89615 1.000 86.93860 289 ASN B C 1
ATOM 7794 O O . ASN B 1 290 ? 6.79822 113.25354 90.94026 1.000 84.37688 289 ASN B O 1
ATOM 7799 N N . LEU B 1 291 ? 4.86547 113.71683 89.87694 1.000 84.84393 290 LEU B N 1
ATOM 7800 C CA . LEU B 1 291 ? 4.09829 113.84897 91.11481 1.000 85.47281 290 LEU B CA 1
ATOM 7801 C C . LEU B 1 291 ? 3.99396 112.48499 91.82781 1.000 88.91715 290 LEU B C 1
ATOM 7802 O O . LEU B 1 291 ? 4.04774 112.40200 93.05482 1.000 89.84148 290 LEU B O 1
ATOM 7807 N N . ALA B 1 292 ? 3.88391 111.41900 91.04081 1.000 91.12750 291 ALA B N 1
ATOM 7808 C CA . ALA B 1 292 ? 3.82761 110.05601 91.56282 1.000 87.25444 291 ALA B CA 1
ATOM 7809 C C . ALA B 1 292 ? 5.20847 109.45980 91.85505 1.000 90.38152 291 ALA B C 1
ATOM 7810 O O . ALA B 1 292 ? 5.33119 108.55979 92.69208 1.000 91.12109 291 ALA B O 1
ATOM 7812 N N . ALA B 1 293 ? 6.23866 109.95163 91.16221 1.000 90.68419 292 ALA B N 1
ATOM 7813 C CA . ALA B 1 293 ? 7.61356 109.45741 91.34044 1.000 87.49460 292 ALA B CA 1
ATOM 7814 C C . ALA B 1 293 ? 8.28744 110.00232 92.60655 1.000 92.44569 292 ALA B C 1
ATOM 7815 O O . ALA B 1 293 ? 9.20425 109.38219 93.14570 1.000 93.44326 292 ALA B O 1
ATOM 7817 N N . SER B 1 294 ? 7.83454 111.16040 93.07646 1.000 97.55768 293 SER B N 1
ATOM 7818 C CA . SER B 1 294 ? 8.37744 111.73433 94.29454 1.000 96.55735 293 SER B CA 1
ATOM 7819 C C . SER B 1 294 ? 7.69714 111.12346 95.51143 1.000 99.82238 293 SER B C 1
ATOM 7820 O O . SER B 1 294 ? 7.92803 111.55743 96.64147 1.000 106.04919 293 SER B O 1
ATOM 7823 N N . ARG B 1 295 ? 6.85702 110.11659 95.26831 1.000 104.83769 294 ARG B N 1
ATOM 7824 C CA . ARG B 1 295 ? 6.17373 109.37471 96.33421 1.000 110.94948 294 ARG B CA 1
ATOM 7825 C C . ARG B 1 295 ? 6.26652 107.85069 96.14725 1.000 108.36365 294 ARG B C 1
ATOM 7826 O O . ARG B 1 295 ? 5.46031 107.10583 96.70412 1.000 108.42116 294 ARG B O 1
ATOM 7834 N N . ALA B 1 296 ? 7.24857 107.39152 95.37241 1.000 106.31239 295 ALA B N 1
ATOM 7835 C CA . ALA B 1 296 ? 7.31742 105.99051 94.95344 1.000 105.06853 295 ALA B CA 1
ATOM 7836 C C . ALA B 1 296 ? 8.07812 105.06140 95.90658 1.000 104.44202 295 ALA B C 1
ATOM 7837 O O . ALA B 1 296 ? 9.20110 105.35723 96.31076 1.000 101.94081 295 ALA B O 1
ATOM 7839 N N . SER B 1 297 ? 7.45989 103.92550 96.23349 1.000 103.39887 296 SER B N 1
ATOM 7840 C CA . SER B 1 297 ? 8.09159 102.86341 97.03061 1.000 100.09322 296 SER B CA 1
ATOM 7841 C C . SER B 1 297 ? 9.36260 102.26820 96.37382 1.000 93.42926 296 SER B C 1
ATOM 7842 O O . SER B 1 297 ? 9.39176 102.02218 95.16083 1.000 91.64119 296 SER B O 1
ATOM 7845 N N . PRO B 1 298 ? 10.40943 102.02905 97.18700 1.000 86.85294 297 PRO B N 1
ATOM 7846 C CA . PRO B 1 298 ? 11.77546 101.72083 96.73422 1.000 80.86263 297 PRO B CA 1
ATOM 7847 C C . PRO B 1 298 ? 12.09626 100.23677 96.52230 1.000 75.14194 297 PRO B C 1
ATOM 7848 O O . PRO B 1 298 ? 11.61900 99.37786 97.25323 1.000 72.80780 297 PRO B O 1
ATOM 7852 N N . TYR B 1 299 ? 12.93737 99.96263 95.53344 1.000 67.10015 298 TYR B N 1
ATOM 7853 C CA . TYR B 1 299 ? 13.42621 98.61555 95.24353 1.000 66.08089 298 TYR B CA 1
ATOM 7854 C C . TYR B 1 299 ? 14.76105 98.35934 95.93375 1.000 58.53228 298 TYR B C 1
ATOM 7855 O O . TYR B 1 299 ? 15.57218 99.27722 96.07287 1.000 58.86567 298 TYR B O 1
ATOM 7864 N N . PRO B 1 300 ? 14.99478 97.11131 96.37981 1.000 58.24734 299 PRO B N 1
ATOM 7865 C CA . PRO B 1 300 ? 16.33765 96.76811 96.87103 1.000 54.29258 299 PRO B CA 1
ATOM 7866 C C . PRO B 1 300 ? 17.33586 96.91193 95.73519 1.000 56.58996 299 PRO B C 1
ATOM 7867 O O . PRO B 1 300 ? 17.02499 96.56897 94.59515 1.000 63.22641 299 PRO B O 1
ATOM 7871 N N . ARG B 1 301 ? 18.51989 97.42175 96.03838 1.000 55.91990 300 ARG B N 1
ATOM 7872 C CA . ARG B 1 301 ? 19.50510 97.66158 95.00154 1.000 54.07191 300 ARG B CA 1
ATOM 7873 C C . ARG B 1 301 ? 20.78393 96.89638 95.28675 1.000 60.33867 300 ARG B C 1
ATOM 7874 O O . ARG B 1 301 ? 21.28175 96.90032 96.40283 1.000 64.98137 300 ARG B O 1
ATOM 7882 N N . VAL B 1 302 ? 21.29899 96.22029 94.26985 1.000 66.47408 301 VAL B N 1
ATOM 7883 C CA . VAL B 1 302 ? 22.61488 95.62408 94.35007 1.000 58.15879 301 VAL B CA 1
ATOM 7884 C C . VAL B 1 302 ? 23.60013 96.59992 93.73621 1.000 66.49800 301 VAL B C 1
ATOM 7885 O O . VAL B 1 302 ? 23.50138 96.91792 92.54819 1.000 60.52681 301 VAL B O 1
ATOM 7889 N N . LYS B 1 303 ? 24.52708 97.10078 94.55336 1.000 77.44381 302 LYS B N 1
ATOM 7890 C CA . LYS B 1 303 ? 25.56530 98.01361 94.06951 1.000 69.13653 302 LYS B CA 1
ATOM 7891 C C . LYS B 1 303 ? 26.64532 97.27443 93.26070 1.000 58.58970 302 LYS B C 1
ATOM 7892 O O . LYS B 1 303 ? 27.14909 96.22235 93.65880 1.000 60.91798 302 LYS B O 1
ATOM 7898 N N . VAL B 1 304 ? 26.99059 97.83536 92.11475 1.000 61.84984 303 VAL B N 1
ATOM 7899 C CA . VAL B 1 304 ? 27.93364 97.21220 91.20591 1.000 64.84879 303 VAL B CA 1
ATOM 7900 C C . VAL B 1 304 ? 29.04085 98.18602 90.84708 1.000 64.50276 303 VAL B C 1
ATOM 7901 O O . VAL B 1 304 ? 28.77510 99.30805 90.41902 1.000 64.95130 303 VAL B O 1
ATOM 7905 N N . ASP B 1 305 ? 30.28276 97.75082 91.01528 1.000 69.61955 304 ASP B N 1
ATOM 7906 C CA . ASP B 1 305 ? 31.44093 98.61464 90.79346 1.000 80.94520 304 ASP B CA 1
ATOM 7907 C C . ASP B 1 305 ? 31.82118 98.68456 89.30652 1.000 78.80696 304 ASP B C 1
ATOM 7908 O O . ASP B 1 305 ? 32.87417 98.20138 88.88870 1.000 80.37097 304 ASP B O 1
ATOM 7913 N N . PHE B 1 306 ? 30.95841 99.30468 88.51137 1.000 75.35820 305 PHE B N 1
ATOM 7914 C CA . PHE B 1 306 ? 31.04063 99.18765 87.06039 1.000 68.38889 305 PHE B CA 1
ATOM 7915 C C . PHE B 1 306 ? 30.33992 100.36775 86.40526 1.000 69.58392 305 PHE B C 1
ATOM 7916 O O . PHE B 1 306 ? 29.43892 100.97490 86.99310 1.000 73.99894 305 PHE B O 1
ATOM 7924 N N . ALA B 1 307 ? 30.78417 100.70466 85.19633 1.000 71.84636 306 ALA B N 1
ATOM 7925 C CA . ALA B 1 307 ? 30.23847 101.82774 84.43922 1.000 73.79989 306 ALA B CA 1
ATOM 7926 C C . ALA B 1 307 ? 29.72261 101.32980 83.09415 1.000 77.00879 306 ALA B C 1
ATOM 7927 O O . ALA B 1 307 ? 30.47666 100.78767 82.27928 1.000 79.65655 306 ALA B O 1
ATOM 7929 N N . LEU B 1 308 ? 28.43168 101.50600 82.86293 1.000 74.52861 307 LEU B N 1
ATOM 7930 C CA . LEU B 1 308 ? 27.84782 101.10608 81.59584 1.000 76.37475 307 LEU B CA 1
ATOM 7931 C C . LEU B 1 308 ? 28.34314 101.99099 80.44991 1.000 76.73695 307 LEU B C 1
ATOM 7932 O O . LEU B 1 308 ? 28.44126 101.55495 79.29693 1.000 79.87289 307 LEU B O 1
ATOM 7937 N N . SER B 1 309 ? 28.64029 103.24294 80.77994 1.000 80.92776 308 SER B N 1
ATOM 7938 C CA . SER B 1 309 ? 29.15360 104.20485 79.81901 1.000 92.20754 308 SER B CA 1
ATOM 7939 C C . SER B 1 309 ? 30.63659 104.41762 80.04525 1.000 95.79865 308 SER B C 1
ATOM 7940 O O . SER B 1 309 ? 31.02053 105.03157 81.02831 1.000 96.89011 308 SER B O 1
ATOM 7943 N N . CYS B 1 310 ? 31.47166 103.92347 79.14039 1.000 105.73424 309 CYS B N 1
ATOM 7944 C CA . CYS B 1 310 ? 32.90564 103.99525 79.36863 1.000 117.27522 309 CYS B CA 1
ATOM 7945 C C . CYS B 1 310 ? 33.60294 105.09713 78.57672 1.000 130.27276 309 CYS B C 1
ATOM 7946 O O . CYS B 1 310 ? 33.03815 106.16721 78.33862 1.000 126.75554 309 CYS B O 1
ATOM 7949 N N . HIS B 1 311 ? 34.84796 104.83093 78.19293 1.000 140.02555 310 HIS B N 1
ATOM 7950 C CA . HIS B 1 311 ? 35.60824 105.74680 77.35204 1.000 148.55381 310 HIS B CA 1
ATOM 7951 C C . HIS B 1 311 ? 35.29244 105.49183 75.87899 1.000 148.87538 310 HIS B C 1
ATOM 7952 O O . HIS B 1 311 ? 36.12162 105.72568 75.00113 1.000 148.83443 310 HIS B O 1
ATOM 7959 N N . GLU B 1 312 ? 34.08241 105.00401 75.62480 1.000 148.22793 311 GLU B N 1
ATOM 7960 C CA . GLU B 1 312 ? 33.59960 104.77907 74.23873 1.000 144.63227 311 GLU B CA 1
ATOM 7961 C C . GLU B 1 312 ? 32.99889 106.06716 73.67761 1.000 148.35953 311 GLU B C 1
ATOM 7962 O O . GLU B 1 312 ? 32.86511 106.23216 72.46459 1.000 153.79439 311 GLU B O 1
ATOM 7968 N N . ASP B 1 313 ? 32.64889 106.98323 74.57554 1.000 146.75585 312 ASP B N 1
ATOM 7969 C CA . ASP B 1 313 ? 31.93114 108.20833 74.22141 1.000 138.93017 312 ASP B CA 1
ATOM 7970 C C . ASP B 1 313 ? 32.45046 108.92124 72.97649 1.000 134.12576 312 ASP B C 1
ATOM 7971 O O . ASP B 1 313 ? 31.68767 109.60335 72.29835 1.000 125.24096 312 ASP B O 1
ATOM 7976 N N . LEU B 1 314 ? 33.73948 108.76003 72.68370 1.000 144.66866 313 LEU B N 1
ATOM 7977 C CA . LEU B 1 314 ? 34.37277 109.49091 71.58479 1.000 148.73501 313 LEU B CA 1
ATOM 7978 C C . LEU B 1 314 ? 33.66494 109.22501 70.26068 1.000 140.95075 313 LEU B C 1
ATOM 7979 O O . LEU B 1 314 ? 33.96891 108.26795 69.54474 1.000 131.80491 313 LEU B O 1
ATOM 7984 N N . LEU B 1 315 ? 32.69413 110.08516 69.97351 1.000 141.90612 314 LEU B N 1
ATOM 7985 C CA . LEU B 1 315 ? 31.96733 110.07525 68.71439 1.000 134.79474 314 LEU B CA 1
ATOM 7986 C C . LEU B 1 315 ? 31.24216 108.75337 68.45129 1.000 127.30336 314 LEU B C 1
ATOM 7987 O O . LEU B 1 315 ? 30.69131 108.56344 67.36120 1.000 135.96594 314 LEU B O 1
ATOM 7992 N N . ALA B 1 316 ? 31.24686 107.84738 69.43230 1.000 113.93805 315 ALA B N 1
ATOM 7993 C CA . ALA B 1 316 ? 30.42868 106.64151 69.35519 1.000 98.26897 315 ALA B CA 1
ATOM 7994 C C . ALA B 1 316 ? 29.03682 107.05072 68.90896 1.000 92.14273 315 ALA B C 1
ATOM 7995 O O . ALA B 1 316 ? 28.31080 107.70285 69.65483 1.000 94.92213 315 ALA B O 1
ATOM 7997 N N . PRO B 1 317 ? 28.66896 106.69176 67.67690 1.000 88.46670 316 PRO B N 1
ATOM 7998 C CA . PRO B 1 317 ? 27.45515 107.20795 67.03970 1.000 87.06119 316 PRO B CA 1
ATOM 7999 C C . PRO B 1 317 ? 26.17996 106.72316 67.70950 1.000 79.63813 316 PRO B C 1
ATOM 8000 O O . PRO B 1 317 ? 25.94176 105.51819 67.76647 1.000 81.45677 316 PRO B O 1
ATOM 8004 N N . ILE B 1 318 ? 25.37703 107.66229 68.20035 1.000 70.86866 317 ILE B N 1
ATOM 8005 C CA . ILE B 1 318 ? 24.06689 107.35750 68.76214 1.000 65.92070 317 ILE B CA 1
ATOM 8006 C C . ILE B 1 318 ? 23.18195 106.65263 67.73401 1.000 63.40795 317 ILE B C 1
ATOM 8007 O O . ILE B 1 318 ? 23.13120 107.05662 66.56700 1.000 68.96161 317 ILE B O 1
ATOM 8012 N N . SER B 1 319 ? 22.48971 105.60175 68.18291 1.000 66.85605 318 SER B N 1
ATOM 8013 C CA . SER B 1 319 ? 21.54173 104.86388 67.35377 1.000 63.24759 318 SER B CA 1
ATOM 8014 C C . SER B 1 319 ? 20.32392 105.71707 66.99056 1.000 63.08787 318 SER B C 1
ATOM 8015 O O . SER B 1 319 ? 19.75289 106.38117 67.84946 1.000 64.88688 318 SER B O 1
ATOM 8018 N N . GLU B 1 320 ? 19.93112 105.69712 65.71749 1.000 67.44267 319 GLU B N 1
ATOM 8019 C CA . GLU B 1 320 ? 18.74732 106.47830 65.25529 1.000 67.18765 319 GLU B CA 1
ATOM 8020 C C . GLU B 1 320 ? 17.48920 105.61150 65.19610 1.000 69.30208 319 GLU B C 1
ATOM 8021 O O . GLU B 1 320 ? 17.57805 104.41148 64.93213 1.000 75.28761 319 GLU B O 1
ATOM 8027 N N . PRO B 1 321 ? 16.31425 106.21069 65.45690 1.000 63.23414 320 PRO B N 1
ATOM 8028 C CA . PRO B 1 321 ? 15.01814 105.51889 65.46970 1.000 63.09925 320 PRO B CA 1
ATOM 8029 C C . PRO B 1 321 ? 14.71424 104.82792 64.15366 1.000 65.25483 320 PRO B C 1
ATOM 8030 O O . PRO B 1 321 ? 15.10149 105.31585 63.09372 1.000 67.21033 320 PRO B O 1
ATOM 8034 N N . ILE B 1 322 ? 14.02105 103.69703 64.22056 1.000 68.18149 321 ILE B N 1
ATOM 8035 C CA . ILE B 1 322 ? 13.63813 102.97708 63.01351 1.000 64.39029 321 ILE B CA 1
ATOM 8036 C C . ILE B 1 322 ? 12.16606 102.59931 63.07528 1.000 62.24518 321 ILE B C 1
ATOM 8037 O O . ILE B 1 322 ? 11.54589 102.61942 64.14017 1.000 63.20882 321 ILE B O 1
ATOM 8042 N N . GLU B 1 323 ? 11.61520 102.27738 61.91419 1.000 65.15218 322 GLU B N 1
ATOM 8043 C CA . GLU B 1 323 ? 10.22614 101.77460 61.79597 1.000 70.11714 322 GLU B CA 1
ATOM 8044 C C . GLU B 1 323 ? 10.28191 100.27359 61.77200 1.000 70.14355 322 GLU B C 1
ATOM 8045 O O . GLU B 1 323 ? 11.11993 99.71745 61.07314 1.000 79.25124 322 GLU B O 1
ATOM 8051 N N . TRP B 1 324 ? 9.40668 99.61574 62.51987 1.000 71.49098 323 TRP B N 1
ATOM 8052 C CA . TRP B 1 324 ? 9.34745 98.15375 62.49488 1.000 67.46535 323 TRP B CA 1
ATOM 8053 C C . TRP B 1 324 ? 8.72959 97.66983 61.19878 1.000 70.37913 323 TRP B C 1
ATOM 8054 O O . TRP B 1 324 ? 7.59169 98.03500 60.90259 1.000 77.80370 323 TRP B O 1
ATOM 8065 N N . LYS B 1 325 ? 9.46758 96.85670 60.43591 1.000 70.67303 324 LYS B N 1
ATOM 8066 C CA . LYS B 1 325 ? 8.94269 96.25977 59.20584 1.000 59.18961 324 LYS B CA 1
ATOM 8067 C C . LYS B 1 325 ? 8.37843 94.87186 59.47876 1.000 60.48200 324 LYS B C 1
ATOM 8068 O O . LYS B 1 325 ? 9.07920 94.00676 60.00589 1.000 60.30790 324 LYS B O 1
ATOM 8074 N N . TYR B 1 326 ? 7.10945 94.66706 59.11956 1.000 60.32025 325 TYR B N 1
ATOM 8075 C CA . TYR B 1 326 ? 6.43121 93.38517 59.33747 1.000 62.01394 325 TYR B CA 1
ATOM 8076 C C . TYR B 1 326 ? 6.36527 92.46516 58.10047 1.000 66.39796 325 TYR B C 1
ATOM 8077 O O . TYR B 1 326 ? 6.63852 92.88110 56.97851 1.000 72.33424 325 TYR B O 1
ATOM 8086 N N . HIS B 1 327 ? 5.99903 91.20522 58.31943 1.000 64.67241 326 HIS B N 1
ATOM 8087 C CA . HIS B 1 327 ? 5.76307 90.27124 57.21840 1.000 63.31512 326 HIS B CA 1
ATOM 8088 C C . HIS B 1 327 ? 4.27110 90.22248 56.94516 1.000 62.58347 326 HIS B C 1
ATOM 8089 O O . HIS B 1 327 ? 3.45798 90.37162 57.87003 1.000 57.84604 326 HIS B O 1
ATOM 8096 N N . SER B 1 328 ? 3.91528 90.03151 55.67510 1.000 65.82276 327 SER B N 1
ATOM 8097 C CA . SER B 1 328 ? 2.53330 89.77673 55.31088 1.000 58.70847 327 SER B CA 1
ATOM 8098 C C . SER B 1 328 ? 2.20299 88.44279 55.92685 1.000 64.12157 327 SER B C 1
ATOM 8099 O O . SER B 1 328 ? 3.11281 87.66865 56.26101 1.000 69.94219 327 SER B O 1
ATOM 8102 N N . PRO B 1 329 ? 0.90591 88.15800 56.09464 1.000 65.04905 328 PRO B N 1
ATOM 8103 C CA . PRO B 1 329 ? 0.48062 86.83707 56.58959 1.000 71.38234 328 PRO B CA 1
ATOM 8104 C C . PRO B 1 329 ? 1.03358 85.68297 55.72970 1.000 64.24354 328 PRO B C 1
ATOM 8105 O O . PRO B 1 329 ? 1.44033 84.66191 56.27378 1.000 64.71845 328 PRO B O 1
ATOM 8109 N N . GLU B 1 330 ? 1.07282 85.85995 54.41270 1.000 62.82723 329 GLU B N 1
ATOM 8110 C CA . GLU B 1 330 ? 1.67081 84.84884 53.48781 1.000 60.71576 329 GLU B CA 1
ATOM 8111 C C . GLU B 1 330 ? 3.18777 84.74160 53.62806 1.000 60.18391 329 GLU B C 1
ATOM 8112 O O . GLU B 1 330 ? 3.75162 83.66151 53.51516 1.000 57.65585 329 GLU B O 1
ATOM 8118 N N . GLU B 1 331 ? 3.85992 85.86150 53.85115 1.000 61.11513 330 GLU B N 1
ATOM 8119 C CA . GLU B 1 331 ? 5.32687 85.81027 54.09639 1.000 61.53300 330 GLU B CA 1
ATOM 8120 C C . GLU B 1 331 ? 5.60154 85.04924 55.38345 1.000 63.29407 330 GLU B C 1
ATOM 8121 O O . GLU B 1 331 ? 6.54140 84.24410 55.47261 1.000 60.13056 330 GLU B O 1
ATOM 8127 N N . GLU B 1 332 ? 4.75842 85.31939 56.38031 1.000 68.04990 331 GLU B N 1
ATOM 8128 C CA . GLU B 1 332 ? 4.83910 84.64040 57.70433 1.000 62.66504 331 GLU B CA 1
ATOM 8129 C C . GLU B 1 332 ? 4.75289 83.14241 57.48733 1.000 61.07308 331 GLU B C 1
ATOM 8130 O O . GLU B 1 332 ? 5.68272 82.43626 57.87949 1.000 56.84872 331 GLU B O 1
ATOM 8136 N N . ILE B 1 333 ? 3.67893 82.67657 56.83717 1.000 59.81348 332 ILE B N 1
ATOM 8137 C CA . ILE B 1 333 ? 3.54076 81.26358 56.45616 1.000 62.44726 332 ILE B CA 1
ATOM 8138 C C . ILE B 1 333 ? 4.71682 80.76139 55.61236 1.000 59.40556 332 ILE B C 1
ATOM 8139 O O . ILE B 1 333 ? 5.15762 79.63032 55.76445 1.000 59.61303 332 ILE B O 1
ATOM 8144 N N . SER B 1 334 ? 5.23010 81.61029 54.73243 1.000 56.15255 333 SER B N 1
ATOM 8145 C CA . SER B 1 334 ? 6.30618 81.20011 53.85161 1.000 54.59608 333 SER B CA 1
ATOM 8146 C C . SER B 1 334 ? 7.60402 80.99292 54.63483 1.000 55.48939 333 SER B C 1
ATOM 8147 O O . SER B 1 334 ? 8.50297 80.25877 54.20098 1.000 60.33407 333 SER B O 1
ATOM 8150 N N . LEU B 1 335 ? 7.69293 81.61792 55.79983 1.000 59.15311 334 LEU B N 1
ATOM 8151 C CA . LEU B 1 335 ? 8.96883 81.69073 56.48704 1.000 58.80715 334 LEU B CA 1
ATOM 8152 C C . LEU B 1 335 ? 9.02250 80.92874 57.78406 1.000 60.45688 334 LEU B C 1
ATOM 8153 O O . LEU B 1 335 ? 10.06335 80.37258 58.13123 1.000 66.83133 334 LEU B O 1
ATOM 8158 N N . GLY B 1 336 ? 7.90938 80.92192 58.50888 1.000 62.48607 335 GLY B N 1
ATOM 8159 C CA . GLY B 1 336 ? 7.83106 80.22995 59.78487 1.000 61.83588 335 GLY B CA 1
ATOM 8160 C C . GLY B 1 336 ? 8.09684 78.73891 59.67094 1.000 60.90957 335 GLY B C 1
ATOM 8161 O O . GLY B 1 336 ? 9.18371 78.27574 60.02112 1.000 60.60446 335 GLY B O 1
ATOM 8162 N N . PRO B 1 337 ? 7.10481 77.98106 59.16479 1.000 62.10971 336 PRO B N 1
ATOM 8163 C CA . PRO B 1 337 ? 7.18360 76.52204 59.00882 1.000 58.25399 336 PRO B CA 1
ATOM 8164 C C . PRO B 1 337 ? 8.42766 76.10284 58.23203 1.000 58.93859 336 PRO B C 1
ATOM 8165 O O . PRO B 1 337 ? 8.94845 75.00576 58.42713 1.000 55.68216 336 PRO B O 1
ATOM 8169 N N . ALA B 1 338 ? 8.88694 76.98975 57.35309 1.000 60.41284 337 ALA B N 1
ATOM 8170 C CA . ALA B 1 338 ? 10.08803 76.75555 56.56729 1.000 53.14675 337 ALA B CA 1
ATOM 8171 C C . ALA B 1 338 ? 11.30687 76.64337 57.46649 1.000 56.64817 337 ALA B C 1
ATOM 8172 O O . ALA B 1 338 ? 12.14376 75.76423 57.29664 1.000 57.33024 337 ALA B O 1
ATOM 8174 N N . CYS B 1 339 ? 11.40586 77.54637 58.42849 1.000 58.61096 338 CYS B N 1
ATOM 8175 C CA . CYS B 1 339 ? 12.54571 77.55020 59.32468 1.000 62.17335 338 CYS B CA 1
ATOM 8176 C C . CYS B 1 339 ? 12.39837 76.41624 60.32067 1.000 66.73132 338 CYS B C 1
ATOM 8177 O O . CYS B 1 339 ? 13.34721 75.67409 60.58583 1.000 69.04212 338 CYS B O 1
ATOM 8180 N N . TRP B 1 340 ? 11.19226 76.27843 60.85247 1.000 62.54661 339 TRP B N 1
ATOM 8181 C CA . TRP B 1 340 ? 10.85095 75.13550 61.67843 1.000 62.49134 339 TRP B CA 1
ATOM 8182 C C . TRP B 1 340 ? 11.22085 73.79843 61.00351 1.000 61.31735 339 TRP B C 1
ATOM 8183 O O . TRP B 1 340 ? 11.63759 72.84737 61.67659 1.000 64.35781 339 TRP B O 1
ATOM 8194 N N . LEU B 1 341 ? 11.07205 73.73544 59.67849 1.000 64.58918 340 LEU B N 1
ATOM 8195 C CA . LEU B 1 341 ? 11.42098 72.53237 58.92356 1.000 61.60792 340 LEU B CA 1
ATOM 8196 C C . LEU B 1 341 ? 12.92996 72.33113 58.83781 1.000 59.06214 340 LEU B C 1
ATOM 8197 O O . LEU B 1 341 ? 13.40976 71.21906 59.02890 1.000 59.47537 340 LEU B O 1
ATOM 8202 N N . TRP B 1 342 ? 13.67218 73.40301 58.54792 1.000 59.56252 341 TRP B N 1
ATOM 8203 C CA . TRP B 1 342 ? 15.13618 73.34578 58.49215 1.000 60.21930 341 TRP B CA 1
ATOM 8204 C C . TRP B 1 342 ? 15.69489 72.82571 59.79925 1.000 60.97603 341 TRP B C 1
ATOM 8205 O O . TRP B 1 342 ? 16.65477 72.06956 59.80842 1.000 62.56165 341 TRP B O 1
ATOM 8216 N N . ASP B 1 343 ? 15.09178 73.25382 60.90315 1.000 68.27753 342 ASP B N 1
ATOM 8217 C CA . ASP B 1 343 ? 15.56750 72.91176 62.23923 1.000 64.22379 342 ASP B CA 1
ATOM 8218 C C . ASP B 1 343 ? 15.32322 71.43580 62.53321 1.000 59.11676 342 ASP B C 1
ATOM 8219 O O . ASP B 1 343 ? 16.19103 70.74867 63.06336 1.000 56.30375 342 ASP B O 1
ATOM 8224 N N . PHE B 1 344 ? 14.13820 70.94899 62.18902 1.000 59.31792 343 PHE B N 1
ATOM 8225 C CA . PHE B 1 344 ? 13.87496 69.51803 62.26500 1.000 61.45907 343 PHE B CA 1
ATOM 8226 C C . PHE B 1 344 ? 14.87897 68.71386 61.46618 1.000 64.20413 343 PHE B C 1
ATOM 8227 O O . PHE B 1 344 ? 15.42473 67.73678 61.96528 1.000 65.21657 343 PHE B O 1
ATOM 8235 N N . LEU B 1 345 ? 15.11023 69.11181 60.22021 1.000 60.08933 344 LEU B N 1
ATOM 8236 C CA . LEU B 1 345 ? 15.92025 68.31666 59.32135 1.000 58.99583 344 LEU B CA 1
ATOM 8237 C C . LEU B 1 345 ? 17.30713 68.12645 59.89058 1.000 58.71488 344 LEU B C 1
ATOM 8238 O O . LEU B 1 345 ? 17.83394 67.00737 59.94168 1.000 62.35177 344 LEU B O 1
ATOM 8243 N N . ARG B 1 346 ? 17.88623 69.23437 60.32866 1.000 53.80116 345 ARG B N 1
ATOM 8244 C CA . ARG B 1 346 ? 19.26616 69.25716 60.77488 1.000 54.74586 345 ARG B CA 1
ATOM 8245 C C . ARG B 1 346 ? 19.41685 68.68215 62.17291 1.000 53.33941 345 ARG B C 1
ATOM 8246 O O . ARG B 1 346 ? 20.42069 68.03400 62.48408 1.000 59.76206 345 ARG B O 1
ATOM 8254 N N . ARG B 1 347 ? 18.42074 68.90132 63.01775 1.000 53.54867 346 ARG B N 1
ATOM 8255 C CA . ARG B 1 347 ? 18.50344 68.38432 64.38377 1.000 56.09638 346 ARG B CA 1
ATOM 8256 C C . ARG B 1 347 ? 18.04819 66.92540 64.51971 1.000 57.26703 346 ARG B C 1
ATOM 8257 O O . ARG B 1 347 ? 18.38692 66.25836 65.49578 1.000 68.51048 346 ARG B O 1
ATOM 8265 N N . SER B 1 348 ? 17.32427 66.42150 63.52860 1.000 58.29294 347 SER B N 1
ATOM 8266 C CA . SER B 1 348 ? 16.95805 65.01656 63.50756 1.000 66.81368 347 SER B CA 1
ATOM 8267 C C . SER B 1 348 ? 18.03003 64.17538 62.81175 1.000 65.29378 347 SER B C 1
ATOM 8268 O O . SER B 1 348 ? 17.95883 62.94939 62.82575 1.000 59.97114 347 SER B O 1
ATOM 8271 N N . GLN B 1 349 ? 19.02123 64.82421 62.20790 1.000 63.55106 348 GLN B N 1
ATOM 8272 C CA . GLN B 1 349 ? 20.07723 64.08704 61.50408 1.000 70.30949 348 GLN B CA 1
ATOM 8273 C C . GLN B 1 349 ? 19.50523 63.05411 60.51100 1.000 71.20247 348 GLN B C 1
ATOM 8274 O O . GLN B 1 349 ? 19.95906 61.90804 60.41409 1.000 66.99160 348 GLN B O 1
ATOM 8280 N N . GLN B 1 350 ? 18.48641 63.49127 59.78383 1.000 72.37937 349 GLN B N 1
ATOM 8281 C CA . GLN B 1 350 ? 17.81245 62.67436 58.79173 1.000 65.64435 349 GLN B CA 1
ATOM 8282 C C . GLN B 1 350 ? 18.27175 63.15927 57.41480 1.000 67.35508 349 GLN B C 1
ATOM 8283 O O . GLN B 1 350 ? 18.85994 64.23617 57.29088 1.000 73.56898 349 GLN B O 1
ATOM 8289 N N . ALA B 1 351 ? 18.01579 62.37429 56.37977 1.000 67.05284 350 ALA B N 1
ATOM 8290 C CA . ALA B 1 351 ? 18.62704 62.64718 55.08387 1.000 67.44394 350 ALA B CA 1
ATOM 8291 C C . ALA B 1 351 ? 17.76133 63.50530 54.17271 1.000 57.37621 350 ALA B C 1
ATOM 8292 O O . ALA B 1 351 ? 18.21957 63.95622 53.12578 1.000 56.48672 350 ALA B O 1
ATOM 8294 N N . GLY B 1 352 ? 16.51030 63.71151 54.56751 1.000 54.30721 351 GLY B N 1
ATOM 8295 C CA . GLY B 1 352 ? 15.59955 64.54764 53.80835 1.000 51.81111 351 GLY B CA 1
ATOM 8296 C C . GLY B 1 352 ? 14.14046 64.32688 54.14711 1.000 55.24047 351 GLY B C 1
ATOM 8297 O O . GLY B 1 352 ? 13.81620 63.72394 55.16807 1.000 56.03004 351 GLY B O 1
ATOM 8298 N N . PHE B 1 353 ? 13.25868 64.82200 53.28296 1.000 62.50713 352 PHE B N 1
ATOM 8299 C CA . PHE B 1 353 ? 11.81163 64.63824 53.43273 1.000 61.18108 352 PHE B CA 1
ATOM 8300 C C . PHE B 1 353 ? 11.20567 63.77432 52.31765 1.000 57.10861 352 PHE B C 1
ATOM 8301 O O . PHE B 1 353 ? 11.70085 63.74422 51.18873 1.000 56.83933 352 PHE B O 1
ATOM 8309 N N . LEU B 1 354 ? 10.13450 63.07049 52.66748 1.000 53.93569 353 LEU B N 1
ATOM 8310 C CA . LEU B 1 354 ? 9.25855 62.39862 51.71335 1.000 55.79580 353 LEU B CA 1
ATOM 8311 C C . LEU B 1 354 ? 7.86464 63.03984 51.81811 1.000 58.19609 353 LEU B C 1
ATOM 8312 O O . LEU B 1 354 ? 7.21746 62.99695 52.87501 1.000 57.72075 353 LEU B O 1
ATOM 8317 N N . LEU B 1 355 ? 7.41791 63.65489 50.72503 1.000 61.72546 354 LEU B N 1
ATOM 8318 C CA . LEU B 1 355 ? 6.12402 64.31910 50.70081 1.000 58.54350 354 LEU B CA 1
ATOM 8319 C C . LEU B 1 355 ? 5.15606 63.61124 49.75466 1.000 59.59889 354 LEU B C 1
ATOM 8320 O O . LEU B 1 355 ? 5.35626 63.60119 48.54570 1.000 63.75532 354 LEU B O 1
ATOM 8325 N N . PRO B 1 356 ? 4.10987 62.99341 50.30650 1.000 54.34563 355 PRO B N 1
ATOM 8326 C CA . PRO B 1 356 ? 3.03796 62.59457 49.39933 1.000 59.05722 355 PRO B CA 1
ATOM 8327 C C . PRO B 1 356 ? 2.48526 63.85465 48.75823 1.000 57.38577 355 PRO B C 1
ATOM 8328 O O . PRO B 1 356 ? 2.20630 64.81570 49.44617 1.000 67.40736 355 PRO B O 1
ATOM 8332 N N . LEU B 1 357 ? 2.35747 63.84765 47.44221 1.000 70.49853 356 LEU B N 1
ATOM 8333 C CA . LEU B 1 357 ? 1.92978 65.00671 46.68212 1.000 67.10566 356 LEU B CA 1
ATOM 8334 C C . LEU B 1 357 ? 0.71684 64.57589 45.87893 1.000 60.87061 356 LEU B C 1
ATOM 8335 O O . LEU B 1 357 ? 0.81585 63.72686 45.00496 1.000 64.12785 356 LEU B O 1
ATOM 8340 N N . SER B 1 358 ? -0.43311 65.16007 46.18274 1.000 68.61364 357 SER B N 1
ATOM 8341 C CA . SER B 1 358 ? -1.67809 64.70426 45.58854 1.000 66.93128 357 SER B CA 1
ATOM 8342 C C . SER B 1 358 ? -2.12277 65.52932 44.40346 1.000 71.31118 357 SER B C 1
ATOM 8343 O O . SER B 1 358 ? -3.02471 65.11845 43.68131 1.000 81.24355 357 SER B O 1
ATOM 8346 N N . GLY B 1 359 ? -1.51155 66.69122 44.20754 1.000 64.59685 358 GLY B N 1
ATOM 8347 C CA . GLY B 1 359 ? -1.90723 67.56727 43.11946 1.000 73.77164 358 GLY B CA 1
ATOM 8348 C C . GLY B 1 359 ? -2.99316 68.52244 43.57127 1.000 78.78176 358 GLY B C 1
ATOM 8349 O O . GLY B 1 359 ? -3.70293 69.12254 42.75215 1.000 79.77236 358 GLY B O 1
ATOM 8350 N N . GLY B 1 360 ? -3.11435 68.64848 44.89225 1.000 81.73253 359 GLY B N 1
ATOM 8351 C CA . GLY B 1 360 ? -4.05731 69.55764 45.51909 1.000 74.15711 359 GLY B CA 1
ATOM 8352 C C . GLY B 1 360 ? -3.37527 70.63454 46.35118 1.000 67.19147 359 GLY B C 1
ATOM 8353 O O . GLY B 1 360 ? -2.18033 70.56436 46.63138 1.000 65.34153 359 GLY B O 1
ATOM 8354 N N . VAL B 1 361 ? -4.16218 71.62967 46.74704 1.000 68.60019 360 VAL B N 1
ATOM 8355 C CA . VAL B 1 361 ? -3.70311 72.81461 47.48010 1.000 66.59222 360 VAL B CA 1
ATOM 8356 C C . VAL B 1 361 ? -2.75534 72.57547 48.66726 1.000 65.29876 360 VAL B C 1
ATOM 8357 O O . VAL B 1 361 ? -1.67026 73.14730 48.71043 1.000 62.74796 360 VAL B O 1
ATOM 8361 N N . ASP B 1 362 ? -3.16763 71.77455 49.64420 1.000 66.43821 361 ASP B N 1
ATOM 8362 C CA . ASP B 1 362 ? -2.36986 71.59544 50.85833 1.000 66.18811 361 ASP B CA 1
ATOM 8363 C C . ASP B 1 362 ? -1.01893 70.90623 50.63456 1.000 62.12346 361 ASP B C 1
ATOM 8364 O O . ASP B 1 362 ? 0.02610 71.44407 50.99172 1.000 59.15632 361 ASP B O 1
ATOM 8369 N N . SER B 1 363 ? -1.03302 69.71522 50.05058 1.000 65.15576 362 SER B N 1
ATOM 8370 C CA . SER B 1 363 ? 0.22793 69.06002 49.73979 1.000 64.30102 362 SER B CA 1
ATOM 8371 C C . SER B 1 363 ? 1.09921 70.01087 48.88892 1.000 60.83440 362 SER B C 1
ATOM 8372 O O . SER B 1 363 ? 2.32120 70.09668 49.06012 1.000 60.97537 362 SER B O 1
ATOM 8375 N N . ALA B 1 364 ? 0.45548 70.74096 47.98580 1.000 59.84804 363 ALA B N 1
ATOM 8376 C CA . ALA B 1 364 ? 1.12476 71.76484 47.20690 1.000 55.10703 363 ALA B CA 1
ATOM 8377 C C . ALA B 1 364 ? 1.79277 72.76675 48.12999 1.000 66.74600 363 ALA B C 1
ATOM 8378 O O . ALA B 1 364 ? 2.95386 73.13456 47.92918 1.000 62.91332 363 ALA B O 1
ATOM 8380 N N . ALA B 1 365 ? 1.05168 73.21588 49.13987 1.000 71.67642 364 ALA B N 1
ATOM 8381 C CA . ALA B 1 365 ? 1.56569 74.20581 50.06694 1.000 56.94858 364 ALA B CA 1
ATOM 8382 C C . ALA B 1 365 ? 2.80449 73.64862 50.72215 1.000 58.50957 364 ALA B C 1
ATOM 8383 O O . ALA B 1 365 ? 3.85159 74.30146 50.76531 1.000 58.51191 364 ALA B O 1
ATOM 8385 N N . THR B 1 366 ? 2.68322 72.41865 51.20814 1.000 52.29269 365 THR B N 1
ATOM 8386 C CA . THR B 1 366 ? 3.78100 71.77348 51.90933 1.000 56.59063 365 THR B CA 1
ATOM 8387 C C . THR B 1 366 ? 5.01314 71.75728 51.02153 1.000 59.76438 365 THR B C 1
ATOM 8388 O O . THR B 1 366 ? 6.13311 72.01411 51.48371 1.000 60.72152 365 THR B O 1
ATOM 8392 N N . ALA B 1 367 ? 4.79431 71.47130 49.73950 1.000 65.17782 366 ALA B N 1
ATOM 8393 C CA . ALA B 1 367 ? 5.86947 71.47011 48.76067 1.000 67.43999 366 ALA B CA 1
ATOM 8394 C C . ALA B 1 367 ? 6.49670 72.85901 48.66976 1.000 61.57563 366 ALA B C 1
ATOM 8395 O O . ALA B 1 367 ? 7.71571 72.99682 48.73395 1.000 66.19178 366 ALA B O 1
ATOM 8397 N N . CYS B 1 368 ? 5.66088 73.88914 48.56661 1.000 57.62898 367 CYS B N 1
ATOM 8398 C CA . CYS B 1 368 ? 6.14510 75.27407 48.56167 1.000 61.41168 367 CYS B CA 1
ATOM 8399 C C . CYS B 1 368 ? 6.97096 75.67695 49.79180 1.000 62.15714 367 CYS B C 1
ATOM 8400 O O . CYS B 1 368 ? 7.95710 76.40579 49.65395 1.000 60.24308 367 CYS B O 1
ATOM 8403 N N . LEU B 1 369 ? 6.57370 75.21603 50.98074 1.000 56.20836 368 LEU B N 1
ATOM 8404 C CA . LEU B 1 369 ? 7.35854 75.47692 52.19186 1.000 57.13843 368 LEU B CA 1
ATOM 8405 C C . LEU B 1 369 ? 8.77147 74.91370 52.06810 1.000 60.37262 368 LEU B C 1
ATOM 8406 O O . LEU B 1 369 ? 9.75152 75.58955 52.40925 1.000 59.85198 368 LEU B O 1
ATOM 8411 N N . ILE B 1 370 ? 8.88136 73.67767 51.58113 1.000 60.09308 369 ILE B N 1
ATOM 8412 C CA . ILE B 1 370 ? 10.19929 73.07046 51.42636 1.000 61.70097 369 ILE B CA 1
ATOM 8413 C C . ILE B 1 370 ? 11.04757 73.86032 50.43148 1.000 60.39045 369 ILE B C 1
ATOM 8414 O O . ILE B 1 370 ? 12.24357 74.07213 50.63567 1.000 59.99955 369 ILE B O 1
ATOM 8419 N N . TYR B 1 371 ? 10.42182 74.27940 49.34238 1.000 57.35125 370 TYR B N 1
ATOM 8420 C CA . TYR B 1 371 ? 11.11610 75.07428 48.35848 1.000 64.08514 370 TYR B CA 1
ATOM 8421 C C . TYR B 1 371 ? 11.54721 76.40122 48.98353 1.000 63.25759 370 TYR B C 1
ATOM 8422 O O . TYR B 1 371 ? 12.69230 76.83403 48.83771 1.000 57.88973 370 TYR B O 1
ATOM 8431 N N . SER B 1 372 ? 10.62020 77.03837 49.68737 1.000 65.92546 371 SER B N 1
ATOM 8432 C CA . SER B 1 372 ? 10.92828 78.26433 50.39240 1.000 65.85743 371 SER B CA 1
ATOM 8433 C C . SER B 1 372 ? 12.15510 78.04515 51.28061 1.000 62.57798 371 SER B C 1
ATOM 8434 O O . SER B 1 372 ? 13.11022 78.81800 51.24575 1.000 58.70477 371 SER B O 1
ATOM 8437 N N . MET B 1 373 ? 12.13480 76.98017 52.07062 1.000 53.21433 372 MET B N 1
ATOM 8438 C CA . MET B 1 373 ? 13.26861 76.65900 52.91981 1.000 54.45494 372 MET B CA 1
ATOM 8439 C C . MET B 1 373 ? 14.57273 76.60678 52.12802 1.000 59.95005 372 MET B C 1
ATOM 8440 O O . MET B 1 373 ? 15.59075 77.16463 52.53418 1.000 57.61421 372 MET B O 1
ATOM 8445 N N . CYS B 1 374 ? 14.51781 75.92277 50.99202 1.000 64.73417 373 CYS B N 1
ATOM 8446 C CA . CYS B 1 374 ? 15.66292 75.74458 50.11821 1.000 61.92022 373 CYS B CA 1
ATOM 8447 C C . CYS B 1 374 ? 16.24120 77.05848 49.67528 1.000 62.65293 373 CYS B C 1
ATOM 8448 O O . CYS B 1 374 ? 17.45823 77.21529 49.66448 1.000 61.14529 373 CYS B O 1
ATOM 8451 N N . CYS B 1 375 ? 15.36141 77.98362 49.29313 1.000 64.68107 374 CYS B N 1
ATOM 8452 C CA . CYS B 1 375 ? 15.75168 79.35255 48.93817 1.000 66.98398 374 CYS B CA 1
ATOM 8453 C C . CYS B 1 375 ? 16.43660 80.02146 50.11427 1.000 68.47106 374 CYS B C 1
ATOM 8454 O O . CYS B 1 375 ? 17.46473 80.68329 49.95843 1.000 70.63222 374 CYS B O 1
ATOM 8457 N N . GLN B 1 376 ? 15.83338 79.85257 51.28718 1.000 67.27778 375 GLN B N 1
ATOM 8458 C CA . GLN B 1 376 ? 16.33827 80.42951 52.52125 1.000 67.38756 375 GLN B CA 1
ATOM 8459 C C . GLN B 1 376 ? 17.74215 79.93129 52.79849 1.000 65.99720 375 GLN B C 1
ATOM 8460 O O . GLN B 1 376 ? 18.63321 80.70415 53.14262 1.000 66.54162 375 GLN B O 1
ATOM 8466 N N . VAL B 1 377 ? 17.93997 78.63226 52.63554 1.000 62.91605 376 VAL B N 1
ATOM 8467 C CA . VAL B 1 377 ? 19.25384 78.05905 52.85176 1.000 63.51669 376 VAL B CA 1
ATOM 8468 C C . VAL B 1 377 ? 20.24610 78.65788 51.85991 1.000 64.95473 376 VAL B C 1
ATOM 8469 O O . VAL B 1 377 ? 21.33811 79.07271 52.22708 1.000 66.34649 376 VAL B O 1
ATOM 8473 N N . CYS B 1 378 ? 19.84831 78.71593 50.59785 1.000 67.57921 377 CYS B N 1
ATOM 8474 C CA . CYS B 1 378 ? 20.68757 79.29678 49.55698 1.000 74.09715 377 CYS B CA 1
ATOM 8475 C C . CYS B 1 378 ? 21.03875 80.74273 49.86901 1.000 70.10441 377 CYS B C 1
ATOM 8476 O O . CYS B 1 378 ? 22.19684 81.15054 49.74820 1.000 72.09767 377 CYS B O 1
ATOM 8479 N N . GLU B 1 379 ? 20.02281 81.50689 50.26084 1.000 74.08978 378 GLU B N 1
ATOM 8480 C CA . GLU B 1 379 ? 20.18997 82.92587 50.67185 1.000 73.32417 378 GLU B CA 1
ATOM 8481 C C . GLU B 1 379 ? 21.14279 83.01574 51.84600 1.000 73.05258 378 GLU B C 1
ATOM 8482 O O . GLU B 1 379 ? 22.06692 83.81859 51.82214 1.000 75.57609 378 GLU B O 1
ATOM 8488 N N . ALA B 1 380 ? 20.91849 82.18179 52.85797 1.000 66.01836 379 ALA B N 1
ATOM 8489 C CA . ALA B 1 380 ? 21.76630 82.15667 54.05011 1.000 74.19115 379 ALA B CA 1
ATOM 8490 C C . ALA B 1 380 ? 23.23230 81.86743 53.72535 1.000 78.19743 379 ALA B C 1
ATOM 8491 O O . ALA B 1 380 ? 24.12931 82.49730 54.29049 1.000 82.62614 379 ALA B O 1
ATOM 8493 N N . VAL B 1 381 ? 23.47230 80.90538 52.83441 1.000 78.90529 380 VAL B N 1
ATOM 8494 C CA . VAL B 1 381 ? 24.82830 80.54116 52.45063 1.000 78.53676 380 VAL B CA 1
ATOM 8495 C C . VAL B 1 381 ? 25.49660 81.70205 51.72772 1.000 80.12774 380 VAL B C 1
ATOM 8496 O O . VAL B 1 381 ? 26.64061 82.03987 52.01691 1.000 84.29658 380 VAL B O 1
ATOM 8500 N N . ARG B 1 382 ? 24.77885 82.30515 50.78660 1.000 81.43308 381 ARG B N 1
ATOM 8501 C CA . ARG B 1 382 ? 25.28415 83.45806 50.05067 1.000 91.40796 381 ARG B CA 1
ATOM 8502 C C . ARG B 1 382 ? 25.64018 84.60802 51.00771 1.000 94.86364 381 ARG B C 1
ATOM 8503 O O . ARG B 1 382 ? 26.51136 85.42587 50.70984 1.000 99.49314 381 ARG B O 1
ATOM 8511 N N . SER B 1 383 ? 24.97700 84.64914 52.16160 1.000 92.10196 382 SER B N 1
ATOM 8512 C CA . SER B 1 383 ? 25.24499 85.65511 53.19763 1.000 93.22607 382 SER B CA 1
ATOM 8513 C C . SER B 1 383 ? 26.55784 85.46191 53.95485 1.000 90.09707 382 SER B C 1
ATOM 8514 O O . SER B 1 383 ? 27.02788 86.38284 54.60591 1.000 89.16219 382 SER B O 1
ATOM 8517 N N . GLY B 1 384 ? 27.13265 84.26482 53.90196 1.000 90.31992 383 GLY B N 1
ATOM 8518 C CA . GLY B 1 384 ? 28.35449 83.97863 54.63816 1.000 87.24666 383 GLY B CA 1
ATOM 8519 C C . GLY B 1 384 ? 28.09316 83.20769 55.92113 1.000 84.21933 383 GLY B C 1
ATOM 8520 O O . GLY B 1 384 ? 28.97500 83.08457 56.77527 1.000 79.93632 383 GLY B O 1
ATOM 8521 N N . ASN B 1 385 ? 26.87306 82.68989 56.04793 1.000 80.06450 384 ASN B N 1
ATOM 8522 C CA . ASN B 1 385 ? 26.46375 81.92597 57.22088 1.000 82.40353 384 ASN B CA 1
ATOM 8523 C C . ASN B 1 385 ? 27.12852 80.54586 57.26601 1.000 81.20182 384 ASN B C 1
ATOM 8524 O O . ASN B 1 385 ? 26.71149 79.61792 56.57495 1.000 83.44736 384 ASN B O 1
ATOM 8529 N N . GLU B 1 386 ? 28.16337 80.42871 58.09217 1.000 81.68961 385 GLU B N 1
ATOM 8530 C CA . GLU B 1 386 ? 29.02217 79.21458 58.13933 1.000 81.77213 385 GLU B CA 1
ATOM 8531 C C . GLU B 1 386 ? 28.33088 78.00369 58.74323 1.000 81.69730 385 GLU B C 1
ATOM 8532 O O . GLU B 1 386 ? 28.60876 76.87364 58.34630 1.000 80.31928 385 GLU B O 1
ATOM 8538 N N . GLU B 1 387 ? 27.45676 78.22985 59.71709 1.000 86.61525 386 GLU B N 1
ATOM 8539 C CA . GLU B 1 387 ? 26.72347 77.09897 60.34399 1.000 79.32770 386 GLU B CA 1
ATOM 8540 C C . GLU B 1 387 ? 25.69154 76.53312 59.37883 1.000 75.13917 386 GLU B C 1
ATOM 8541 O O . GLU B 1 387 ? 25.54937 75.31714 59.28182 1.000 79.27582 386 GLU B O 1
ATOM 8547 N N . VAL B 1 388 ? 24.97379 77.39522 58.66270 1.000 71.73393 387 VAL B N 1
ATOM 8548 C CA . VAL B 1 388 ? 24.05188 76.89036 57.64755 1.000 77.18540 387 VAL B CA 1
ATOM 8549 C C . VAL B 1 388 ? 24.81991 76.04222 56.61369 1.000 78.00428 387 VAL B C 1
ATOM 8550 O O . VAL B 1 388 ? 24.46477 74.89227 56.37365 1.000 72.15274 387 VAL B O 1
ATOM 8554 N N . LEU B 1 389 ? 25.88010 76.60305 56.02486 1.000 74.99186 388 LEU B N 1
ATOM 8555 C CA . LEU B 1 389 ? 26.68814 75.88090 55.05100 1.000 71.44223 388 LEU B CA 1
ATOM 8556 C C . LEU B 1 389 ? 27.21284 74.54783 55.58910 1.000 65.89799 388 LEU B C 1
ATOM 8557 O O . LEU B 1 389 ? 27.27881 73.55981 54.86412 1.000 68.77489 388 LEU B O 1
ATOM 8562 N N . ALA B 1 390 ? 27.58863 74.52079 56.85816 1.000 64.39011 389 ALA B N 1
ATOM 8563 C CA . ALA B 1 390 ? 28.02433 73.28173 57.48825 1.000 64.41912 389 ALA B CA 1
ATOM 8564 C C . ALA B 1 390 ? 26.86717 72.31091 57.57007 1.000 67.95516 389 ALA B C 1
ATOM 8565 O O . ALA B 1 390 ? 26.97607 71.18589 57.10711 1.000 75.51395 389 ALA B O 1
ATOM 8567 N N . ASP B 1 391 ? 25.76714 72.76209 58.17189 1.000 78.28691 390 ASP B N 1
ATOM 8568 C CA . ASP B 1 391 ? 24.53399 71.98029 58.32170 1.000 77.20056 390 ASP B CA 1
ATOM 8569 C C . ASP B 1 391 ? 24.08410 71.29634 57.01864 1.000 71.48623 390 ASP B C 1
ATOM 8570 O O . ASP B 1 391 ? 23.69391 70.12640 57.02859 1.000 73.87165 390 ASP B O 1
ATOM 8575 N N . VAL B 1 392 ? 24.12739 72.03532 55.91063 1.000 69.22565 391 VAL B N 1
ATOM 8576 C CA . VAL B 1 392 ? 23.75852 71.50836 54.60158 1.000 71.53703 391 VAL B CA 1
ATOM 8577 C C . VAL B 1 392 ? 24.69541 70.35821 54.20275 1.000 74.16993 391 VAL B C 1
ATOM 8578 O O . VAL B 1 392 ? 24.25227 69.22927 53.95769 1.000 68.04990 391 VAL B O 1
ATOM 8582 N N . ARG B 1 393 ? 25.99146 70.66200 54.14595 1.000 71.57919 392 ARG B N 1
ATOM 8583 C CA . ARG B 1 393 ? 27.03135 69.67483 53.85814 1.000 67.91567 392 ARG B CA 1
ATOM 8584 C C . ARG B 1 393 ? 26.95401 68.39886 54.71714 1.000 68.68419 392 ARG B C 1
ATOM 8585 O O . ARG B 1 393 ? 27.37591 67.32278 54.28622 1.000 75.33301 392 ARG B O 1
ATOM 8593 N N . THR B 1 394 ? 26.43283 68.51796 55.93006 1.000 70.81515 393 THR B N 1
ATOM 8594 C CA . THR B 1 394 ? 26.29151 67.36599 56.80905 1.000 72.86938 393 THR B CA 1
ATOM 8595 C C . THR B 1 394 ? 25.10345 66.52117 56.36487 1.000 73.15579 393 THR B C 1
ATOM 8596 O O . THR B 1 394 ? 25.19526 65.29116 56.30090 1.000 75.16128 393 THR B O 1
ATOM 8600 N N . ILE B 1 395 ? 23.99160 67.19434 56.07368 1.000 66.28674 394 ILE B N 1
ATOM 8601 C CA . ILE B 1 395 ? 22.76557 66.55053 55.62249 1.000 68.08314 394 ILE B CA 1
ATOM 8602 C C . ILE B 1 395 ? 22.99266 65.75248 54.33053 1.000 80.61807 394 ILE B C 1
ATOM 8603 O O . ILE B 1 395 ? 22.39253 64.69557 54.10845 1.000 74.64820 394 ILE B O 1
ATOM 8608 N N . VAL B 1 396 ? 23.89687 66.27332 53.50967 1.000 83.17147 395 VAL B N 1
ATOM 8609 C CA . VAL B 1 396 ? 24.06804 65.89028 52.12071 1.000 70.17551 395 VAL B CA 1
ATOM 8610 C C . VAL B 1 396 ? 25.34693 65.07107 51.97293 1.000 76.47929 395 VAL B C 1
ATOM 8611 O O . VAL B 1 396 ? 25.63602 64.51101 50.91098 1.000 83.04212 395 VAL B O 1
ATOM 8615 N N . ASN B 1 397 ? 26.09874 65.00997 53.06905 1.000 80.18827 396 ASN B N 1
ATOM 8616 C CA . ASN B 1 397 ? 27.32160 64.20878 53.18526 1.000 81.32042 396 ASN B CA 1
ATOM 8617 C C . ASN B 1 397 ? 28.43081 64.58759 52.22843 1.000 82.18584 396 ASN B C 1
ATOM 8618 O O . ASN B 1 397 ? 29.31773 63.78945 51.97959 1.000 85.92715 396 ASN B O 1
ATOM 8623 N N . GLN B 1 398 ? 28.38809 65.80759 51.71341 1.000 79.52147 397 GLN B N 1
ATOM 8624 C CA . GLN B 1 398 ? 29.41631 66.25641 50.79257 1.000 86.89363 397 GLN B CA 1
ATOM 8625 C C . GLN B 1 398 ? 30.03345 67.58032 51.23565 1.000 83.17540 397 GLN B C 1
ATOM 8626 O O . GLN B 1 398 ? 29.49766 68.65240 50.98655 1.000 81.02982 397 GLN B O 1
ATOM 8632 N N . ILE B 1 399 ? 31.18933 67.46515 51.87884 1.000 85.39145 398 ILE B N 1
ATOM 8633 C CA . ILE B 1 399 ? 31.90540 68.57604 52.48894 1.000 84.28606 398 ILE B CA 1
ATOM 8634 C C . ILE B 1 399 ? 32.31274 69.67497 51.51299 1.000 78.37219 398 ILE B C 1
ATOM 8635 O O . ILE B 1 399 ? 32.90183 70.67388 51.91908 1.000 82.35951 398 ILE B O 1
ATOM 8640 N N . SER B 1 400 ? 32.01792 69.50200 50.23395 1.000 81.91976 399 SER B N 1
ATOM 8641 C CA . SER B 1 400 ? 32.43723 70.49192 49.25200 1.000 81.94995 399 SER B CA 1
ATOM 8642 C C . SER B 1 400 ? 31.24345 71.24210 48.66380 1.000 81.46391 399 SER B C 1
ATOM 8643 O O . SER B 1 400 ? 31.41372 72.21906 47.92681 1.000 79.78891 399 SER B O 1
ATOM 8646 N N . TYR B 1 401 ? 30.03932 70.78929 49.01561 1.000 80.84883 400 TYR B N 1
ATOM 8647 C CA . TYR B 1 401 ? 28.80249 71.24748 48.37440 1.000 81.78893 400 TYR B CA 1
ATOM 8648 C C . TYR B 1 401 ? 28.44767 72.69154 48.68533 1.000 81.50162 400 TYR B C 1
ATOM 8649 O O . TYR B 1 401 ? 28.53155 73.11754 49.83333 1.000 88.30233 400 TYR B O 1
ATOM 8658 N N . THR B 1 402 ? 28.04396 73.44559 47.66625 1.000 78.05636 401 THR B N 1
ATOM 8659 C CA . THR B 1 402 ? 27.58314 74.81467 47.90116 1.000 82.37419 401 THR B CA 1
ATOM 8660 C C . THR B 1 402 ? 26.27329 75.08786 47.18794 1.000 92.42142 401 THR B C 1
ATOM 8661 O O . THR B 1 402 ? 26.25853 75.35985 45.98793 1.000 103.02434 401 THR B O 1
ATOM 8665 N N . PRO B 1 403 ? 25.16416 75.02505 47.92676 1.000 88.90447 402 PRO B N 1
ATOM 8666 C CA . PRO B 1 403 ? 23.85130 75.25825 47.31954 1.000 97.41889 402 PRO B CA 1
ATOM 8667 C C . PRO B 1 403 ? 23.69061 76.69927 46.83950 1.000 97.84119 402 PRO B C 1
ATOM 8668 O O . PRO B 1 403 ? 23.71262 77.62727 47.64549 1.000 95.74545 402 PRO B O 1
ATOM 8672 N N . GLN B 1 404 ? 23.55185 76.88127 45.53147 1.000 93.63191 403 GLN B N 1
ATOM 8673 C CA . GLN B 1 404 ? 23.26714 78.19631 44.98241 1.000 97.77423 403 GLN B CA 1
ATOM 8674 C C . GLN B 1 404 ? 21.87224 78.16652 44.39418 1.000 93.43360 403 GLN B C 1
ATOM 8675 O O . GLN B 1 404 ? 21.02230 78.97166 44.75603 1.000 97.14627 403 GLN B O 1
ATOM 8681 N N . ASP B 1 405 ? 21.63323 77.22155 43.49616 1.000 91.25019 404 ASP B N 1
ATOM 8682 C CA . ASP B 1 405 ? 20.30630 77.05975 42.92494 1.000 85.31373 404 ASP B CA 1
ATOM 8683 C C . ASP B 1 405 ? 19.40202 76.35291 43.93181 1.000 84.13982 404 ASP B C 1
ATOM 8684 O O . ASP B 1 405 ? 19.74077 75.27386 44.42388 1.000 82.47829 404 ASP B O 1
ATOM 8689 N N . PRO B 1 406 ? 18.25207 76.97409 44.25361 1.000 79.10457 405 PRO B N 1
ATOM 8690 C CA . PRO B 1 406 ? 17.20084 76.41727 45.11245 1.000 75.73660 405 PRO B CA 1
ATOM 8691 C C . PRO B 1 406 ? 16.63872 75.09335 44.58537 1.000 73.90335 405 PRO B C 1
ATOM 8692 O O . PRO B 1 406 ? 16.21746 74.24743 45.37332 1.000 71.95743 405 PRO B O 1
ATOM 8696 N N . ARG B 1 407 ? 16.62890 74.91534 43.27038 1.000 74.62339 406 ARG B N 1
ATOM 8697 C CA . ARG B 1 407 ? 16.05781 73.71242 42.68630 1.000 76.06160 406 ARG B CA 1
ATOM 8698 C C . ARG B 1 407 ? 16.98760 72.50227 42.80547 1.000 71.20645 406 ARG B C 1
ATOM 8699 O O . ARG B 1 407 ? 16.52341 71.35735 42.82941 1.000 67.88935 406 ARG B O 1
ATOM 8707 N N . ASP B 1 408 ? 18.29363 72.75907 42.87867 1.000 69.16490 407 ASP B N 1
ATOM 8708 C CA . ASP B 1 408 ? 19.29044 71.69191 42.98585 1.000 71.47030 407 ASP B CA 1
ATOM 8709 C C . ASP B 1 408 ? 19.33412 71.13192 44.40587 1.000 76.51286 407 ASP B C 1
ATOM 8710 O O . ASP B 1 408 ? 19.39990 69.91792 44.60289 1.000 72.82588 407 ASP B O 1
ATOM 8715 N N . LEU B 1 409 ? 19.28910 72.02694 45.38685 1.000 79.51087 408 LEU B N 1
ATOM 8716 C CA . LEU B 1 409 ? 19.18281 71.64798 46.79083 1.000 73.28254 408 LEU B CA 1
ATOM 8717 C C . LEU B 1 409 ? 17.90566 70.86418 47.00764 1.000 66.98642 408 LEU B C 1
ATOM 8718 O O . LEU B 1 409 ? 17.89939 69.81019 47.64165 1.000 62.86507 408 LEU B O 1
ATOM 8723 N N . CYS B 1 410 ? 16.81683 71.39835 46.47045 1.000 66.29706 409 CYS B N 1
ATOM 8724 C CA . CYS B 1 410 ? 15.50970 70.79956 46.65525 1.000 62.58578 409 CYS B CA 1
ATOM 8725 C C . CYS B 1 410 ? 15.48154 69.34156 46.23526 1.000 70.60660 409 CYS B C 1
ATOM 8726 O O . CYS B 1 410 ? 14.86030 68.51766 46.89717 1.000 70.46820 409 CYS B O 1
ATOM 8729 N N . GLY B 1 411 ? 16.14767 69.02444 45.13138 1.000 75.13519 410 GLY B N 1
ATOM 8730 C CA . GLY B 1 411 ? 16.16354 67.66843 44.62740 1.000 66.14951 410 GLY B CA 1
ATOM 8731 C C . GLY B 1 411 ? 16.94524 66.71732 45.51054 1.000 68.44468 410 GLY B C 1
ATOM 8732 O O . GLY B 1 411 ? 16.75906 65.49734 45.45352 1.000 75.97980 410 GLY B O 1
ATOM 8733 N N . ARG B 1 412 ? 17.82420 67.27819 46.33067 1.000 65.68223 411 ARG B N 1
ATOM 8734 C CA . ARG B 1 412 ? 18.65293 66.47107 47.20782 1.000 64.55612 411 ARG B CA 1
ATOM 8735 C C . ARG B 1 412 ? 17.90966 66.11020 48.48470 1.000 71.32562 411 ARG B C 1
ATOM 8736 O O . ARG B 1 412 ? 18.00841 64.98619 48.97573 1.000 78.45115 411 ARG B O 1
ATOM 8744 N N . ILE B 1 413 ? 17.13973 67.05733 49.00556 1.000 72.55285 412 ILE B N 1
ATOM 8745 C CA . ILE B 1 413 ? 16.48749 66.86345 50.29346 1.000 70.43816 412 ILE B CA 1
ATOM 8746 C C . ILE B 1 413 ? 14.96646 66.60869 50.22422 1.000 68.79942 412 ILE B C 1
ATOM 8747 O O . ILE B 1 413 ? 14.35224 66.28180 51.23912 1.000 66.67863 412 ILE B O 1
ATOM 8752 N N . LEU B 1 414 ? 14.35267 66.75777 49.05312 1.000 64.13617 413 LEU B N 1
ATOM 8753 C CA . LEU B 1 414 ? 12.92465 66.47600 48.94589 1.000 61.32963 413 LEU B CA 1
ATOM 8754 C C . LEU B 1 414 ? 12.64663 65.37103 47.94186 1.000 68.46963 413 LEU B C 1
ATOM 8755 O O . LEU B 1 414 ? 13.34178 65.24591 46.94297 1.000 76.56671 413 LEU B O 1
ATOM 8760 N N . THR B 1 415 ? 11.62846 64.56719 48.23170 1.000 65.11001 414 THR B N 1
ATOM 8761 C CA . THR B 1 415 ? 11.18543 63.48925 47.35665 1.000 60.87272 414 THR B CA 1
ATOM 8762 C C . THR B 1 415 ? 9.66243 63.49649 47.34740 1.000 60.67184 414 THR B C 1
ATOM 8763 O O . THR B 1 415 ? 9.03420 62.98660 48.26730 1.000 63.45461 414 THR B O 1
ATOM 8767 N N . THR B 1 416 ? 9.05669 64.09257 46.32829 1.000 68.03795 415 THR B N 1
ATOM 8768 C CA . THR B 1 416 ? 7.60170 64.01580 46.21306 1.000 72.37937 415 THR B CA 1
ATOM 8769 C C . THR B 1 416 ? 7.13356 62.64387 45.72400 1.000 75.73766 415 THR B C 1
ATOM 8770 O O . THR B 1 416 ? 7.87455 61.91074 45.07413 1.000 72.63466 415 THR B O 1
ATOM 8774 N N . CYS B 1 417 ? 5.89346 62.30907 46.05180 1.000 78.99332 416 CYS B N 1
ATOM 8775 C CA . CYS B 1 417 ? 5.37729 60.98415 45.77974 1.000 75.81925 416 CYS B CA 1
ATOM 8776 C C . CYS B 1 417 ? 3.89235 61.02638 45.45449 1.000 70.53529 416 CYS B C 1
ATOM 8777 O O . CYS B 1 417 ? 3.05622 61.13752 46.34536 1.000 68.37671 416 CYS B O 1
ATOM 8780 N N . TYR B 1 418 ? 3.57754 60.92541 44.16844 1.000 74.76399 417 TYR B N 1
ATOM 8781 C CA . TYR B 1 418 ? 2.19660 60.82462 43.71022 1.000 77.26943 417 TYR B CA 1
ATOM 8782 C C . TYR B 1 418 ? 1.73638 59.36970 43.66217 1.000 77.81686 417 TYR B C 1
ATOM 8783 O O . TYR B 1 418 ? 2.39934 58.52158 43.06129 1.000 82.33846 417 TYR B O 1
ATOM 8792 N N . MET B 1 419 ? 0.59623 59.09889 44.29498 1.000 73.69741 418 MET B N 1
ATOM 8793 C CA . MET B 1 419 ? 0.08100 57.74297 44.44892 1.000 71.28120 418 MET B CA 1
ATOM 8794 C C . MET B 1 419 ? -1.37295 57.64119 43.98468 1.000 80.28664 418 MET B C 1
ATOM 8795 O O . MET B 1 419 ? -2.29703 57.87935 44.76353 1.000 76.06281 418 MET B O 1
ATOM 8800 N N . ALA B 1 420 ? -1.57180 57.26621 42.72266 1.000 85.24842 419 ALA B N 1
ATOM 8801 C CA . ALA B 1 420 ? -2.90871 57.22341 42.12644 1.000 79.38714 419 ALA B CA 1
ATOM 8802 C C . ALA B 1 420 ? -3.65395 55.90753 42.34434 1.000 79.92214 419 ALA B C 1
ATOM 8803 O O . ALA B 1 420 ? -3.05813 54.83044 42.35945 1.000 78.49369 419 ALA B O 1
ATOM 8805 N N . SER B 1 421 ? -4.96796 56.01474 42.50612 1.000 85.63096 420 SER B N 1
ATOM 8806 C CA . SER B 1 421 ? -5.83516 54.84988 42.56400 1.000 92.95578 420 SER B CA 1
ATOM 8807 C C . SER B 1 421 ? -6.38998 54.54595 41.17391 1.000 100.72336 420 SER B C 1
ATOM 8808 O O . SER B 1 421 ? -6.05671 55.22588 40.19696 1.000 92.01114 420 SER B O 1
ATOM 8811 N N . LYS B 1 422 ? -7.23213 53.51808 41.09879 1.000 103.10312 421 LYS B N 1
ATOM 8812 C CA . LYS B 1 422 ? -7.92599 53.14917 39.86668 1.000 103.00252 421 LYS B CA 1
ATOM 8813 C C . LYS B 1 422 ? -8.74671 54.33530 39.31853 1.000 99.08846 421 LYS B C 1
ATOM 8814 O O . LYS B 1 422 ? -8.95050 54.45731 38.11450 1.000 100.99736 421 LYS B O 1
ATOM 8820 N N . ASN B 1 423 ? -9.18471 55.22438 40.20845 1.000 98.16060 422 ASN B N 1
ATOM 8821 C CA . ASN B 1 423 ? -10.12049 56.28852 39.84928 1.000 96.53520 422 ASN B CA 1
ATOM 8822 C C . ASN B 1 423 ? -9.48025 57.66642 39.70037 1.000 96.44870 422 ASN B C 1
ATOM 8823 O O . ASN B 1 423 ? -10.14203 58.62452 39.28425 1.000 94.47375 422 ASN B O 1
ATOM 8828 N N . SER B 1 424 ? -8.20029 57.76522 40.05057 1.000 96.97214 423 SER B N 1
ATOM 8829 C CA . SER B 1 424 ? -7.47007 59.01910 39.91767 1.000 96.75843 423 SER B CA 1
ATOM 8830 C C . SER B 1 424 ? -7.59175 59.53610 38.49265 1.000 94.03870 423 SER B C 1
ATOM 8831 O O . SER B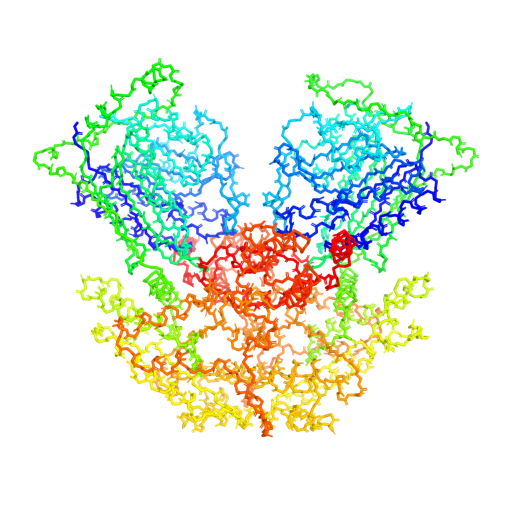 1 424 ? -7.69073 58.74110 37.54764 1.000 99.76423 423 SER B O 1
ATOM 8834 N N . SER B 1 425 ? -7.59752 60.86010 38.33563 1.000 91.64387 424 SER B N 1
ATOM 8835 C CA . SER B 1 425 ? -7.62621 61.46309 37.00262 1.000 92.85325 424 SER B CA 1
ATOM 8836 C C . SER B 1 425 ? -6.21708 61.77486 36.49684 1.000 95.11344 424 SER B C 1
ATOM 8837 O O . SER B 1 425 ? -5.29017 62.00672 37.28699 1.000 93.47271 424 SER B O 1
ATOM 8840 N N . GLN B 1 426 ? -6.06386 61.77082 35.17487 1.000 99.13009 425 GLN B N 1
ATOM 8841 C CA . GLN B 1 426 ? -4.77771 62.06260 34.55107 1.000 98.85701 425 GLN B CA 1
ATOM 8842 C C . GLN B 1 426 ? -4.29655 63.47453 34.91113 1.000 92.18439 425 GLN B C 1
ATOM 8843 O O . GLN B 1 426 ? -3.10154 63.70435 35.11232 1.000 89.86649 425 GLN B O 1
ATOM 8849 N N . GLU B 1 427 ? -5.23842 64.40768 35.01196 1.000 96.19904 426 GLU B N 1
ATOM 8850 C CA . GLU B 1 427 ? -4.92325 65.81764 35.38000 1.000 92.71044 426 GLU B CA 1
ATOM 8851 C C . GLU B 1 427 ? -4.16545 65.91354 36.70712 1.000 90.58255 426 GLU B C 1
ATOM 8852 O O . GLU B 1 427 ? -3.12436 66.55837 36.78328 1.000 83.38423 426 GLU B O 1
ATOM 8858 N N . THR B 1 428 ? -4.68472 65.28663 37.75704 1.000 91.10760 427 THR B N 1
ATOM 8859 C CA . THR B 1 428 ? -4.05692 65.40855 39.07114 1.000 86.48971 427 THR B CA 1
ATOM 8860 C C . THR B 1 428 ? -2.64601 64.83633 39.06338 1.000 84.31490 427 THR B C 1
ATOM 8861 O O . THR B 1 428 ? -1.75804 65.33420 39.75152 1.000 83.49059 427 THR B O 1
ATOM 8865 N N . CYS B 1 429 ? -2.45305 63.77829 38.28443 1.000 85.94041 428 CYS B N 1
ATOM 8866 C CA . CYS B 1 429 ? -1.14312 63.16908 38.14365 1.000 84.20574 428 CYS B CA 1
ATOM 8867 C C . CYS B 1 429 ? -0.17587 64.21792 37.59579 1.000 84.16579 428 CYS B C 1
ATOM 8868 O O . CYS B 1 429 ? 0.89908 64.45175 38.15396 1.000 85.86682 428 CYS B O 1
ATOM 8871 N N . THR B 1 430 ? -0.59559 64.87797 36.52271 1.000 86.15307 429 THR B N 1
ATOM 8872 C CA . THR B 1 430 ? 0.25868 65.79382 35.77684 1.000 88.36073 429 THR B CA 1
ATOM 8873 C C . THR B 1 430 ? 0.54776 67.08379 36.52887 1.000 83.54964 429 THR B C 1
ATOM 8874 O O . THR B 1 430 ? 1.58189 67.71162 36.31703 1.000 83.08328 429 THR B O 1
ATOM 8878 N N . ARG B 1 431 ? -0.38532 67.48795 37.38471 1.000 88.96631 430 ARG B N 1
ATOM 8879 C CA . ARG B 1 431 ? -0.21826 68.68393 38.20372 1.000 78.99320 430 ARG B CA 1
ATOM 8880 C C . ARG B 1 431 ? 0.87354 68.44477 39.21690 1.000 71.97184 430 ARG B C 1
ATOM 8881 O O . ARG B 1 431 ? 1.72964 69.29564 39.44803 1.000 67.31297 430 ARG B O 1
ATOM 8889 N N . ALA B 1 432 ? 0.82225 67.27079 39.83091 1.000 68.85936 431 ALA B N 1
ATOM 8890 C CA . ALA B 1 432 ? 1.82903 66.85864 40.78608 1.000 71.06605 431 ALA B CA 1
ATOM 8891 C C . ALA B 1 432 ? 3.18514 66.85842 40.09230 1.000 74.82170 431 ALA B C 1
ATOM 8892 O O . ALA B 1 432 ? 4.12118 67.53728 40.53744 1.000 69.16407 431 ALA B O 1
ATOM 8894 N N . ARG B 1 433 ? 3.26220 66.09839 38.99532 1.000 82.64718 432 ARG B N 1
ATOM 8895 C CA . ARG B 1 433 ? 4.46532 65.97819 38.17652 1.000 79.85655 432 ARG B CA 1
ATOM 8896 C C . ARG B 1 433 ? 5.04760 67.32909 37.77160 1.000 78.74592 432 ARG B C 1
ATOM 8897 O O . ARG B 1 433 ? 6.25361 67.54790 37.88279 1.000 84.43081 432 ARG B O 1
ATOM 8905 N N . GLU B 1 434 ? 4.18482 68.21322 37.27544 1.000 71.15405 433 GLU B N 1
ATOM 8906 C CA . GLU B 1 434 ? 4.59310 69.57415 36.84549 1.000 77.21461 433 GLU B CA 1
ATOM 8907 C C . GLU B 1 434 ? 5.08605 70.42609 38.01456 1.000 83.11620 433 GLU B C 1
ATOM 8908 O O . GLU B 1 434 ? 6.04119 71.17794 37.86571 1.000 80.86044 433 GLU B O 1
ATOM 8914 N N . LEU B 1 435 ? 4.44084 70.32321 39.17046 1.000 79.14865 434 LEU B N 1
ATOM 8915 C CA . LEU B 1 435 ? 4.91876 71.04015 40.34852 1.000 72.07891 434 LEU B CA 1
ATOM 8916 C C . LEU B 1 435 ? 6.29662 70.55194 40.78176 1.000 67.55967 434 LEU B C 1
ATOM 8917 O O . LEU B 1 435 ? 7.18469 71.34980 41.08089 1.000 69.72378 434 LEU B O 1
ATOM 8922 N N . ALA B 1 436 ? 6.46440 69.23591 40.83280 1.000 61.87548 435 ALA B N 1
ATOM 8923 C CA . ALA B 1 436 ? 7.74825 68.63771 41.17702 1.000 67.30507 435 ALA B CA 1
ATOM 8924 C C . ALA B 1 436 ? 8.87847 69.10452 40.24919 1.000 75.38762 435 ALA B C 1
ATOM 8925 O O . ALA B 1 436 ? 9.95446 69.47636 40.71036 1.000 75.52711 435 ALA B O 1
ATOM 8927 N N . GLN B 1 437 ? 8.63068 69.07054 38.94215 1.000 83.53625 436 GLN B N 1
ATOM 8928 C CA . GLN B 1 437 ? 9.59092 69.54338 37.94430 1.000 82.45164 436 GLN B CA 1
ATOM 8929 C C . GLN B 1 437 ? 10.04509 70.95631 38.26236 1.000 73.58700 436 GLN B C 1
ATOM 8930 O O . GLN B 1 437 ? 11.22416 71.29512 38.17255 1.000 63.99791 436 GLN B O 1
ATOM 8936 N N . GLN B 1 438 ? 9.08216 71.77747 38.64819 1.000 72.95204 437 GLN B N 1
ATOM 8937 C CA . GLN B 1 438 ? 9.29936 73.20543 38.77021 1.000 71.68981 437 GLN B CA 1
ATOM 8938 C C . GLN B 1 438 ? 10.06322 73.59433 40.04333 1.000 76.67966 437 GLN B C 1
ATOM 8939 O O . GLN B 1 438 ? 10.82238 74.57121 40.02344 1.000 75.10338 437 GLN B O 1
ATOM 8945 N N . ILE B 1 439 ? 9.87392 72.84238 41.13431 1.000 77.15076 438 ILE B N 1
ATOM 8946 C CA . ILE B 1 439 ? 10.65176 73.06027 42.36743 1.000 73.83899 438 ILE B CA 1
ATOM 8947 C C . ILE B 1 439 ? 11.91361 72.19807 42.43765 1.000 73.21745 438 ILE B C 1
ATOM 8948 O O . ILE B 1 439 ? 12.75550 72.39195 43.30678 1.000 72.42876 438 ILE B O 1
ATOM 8953 N N . GLY B 1 440 ? 12.02360 71.23104 41.52968 1.000 79.54036 439 GLY B N 1
ATOM 8954 C CA . GLY B 1 440 ? 13.23250 70.43685 41.39188 1.000 77.86160 439 GLY B CA 1
ATOM 8955 C C . GLY B 1 440 ? 13.30716 69.20485 42.27691 1.000 81.44361 439 GLY B C 1
ATOM 8956 O O . GLY B 1 440 ? 14.39604 68.69868 42.53910 1.000 84.73348 439 GLY B O 1
ATOM 8957 N N . SER B 1 441 ? 12.16001 68.71404 42.73673 1.000 83.62019 440 SER B N 1
ATOM 8958 C CA . SER B 1 441 ? 12.13868 67.55505 43.62675 1.000 81.74102 440 SER B CA 1
ATOM 8959 C C . SER B 1 441 ? 12.34461 66.28101 42.84180 1.000 80.80344 440 SER B C 1
ATOM 8960 O O . SER B 1 441 ? 12.13180 66.24602 41.62276 1.000 80.15412 440 SER B O 1
ATOM 8963 N N . HIS B 1 442 ? 12.76533 65.23295 43.54288 1.000 81.41148 441 HIS B N 1
ATOM 8964 C CA . HIS B 1 442 ? 12.79121 63.90294 42.95190 1.000 75.26485 441 HIS B CA 1
ATOM 8965 C C . HIS B 1 442 ? 11.38211 63.34816 43.04168 1.000 67.43381 441 HIS B C 1
ATOM 8966 O O . HIS B 1 442 ? 10.86590 63.13426 44.13260 1.000 72.47593 441 HIS B O 1
ATOM 8973 N N . HIS B 1 443 ? 10.75026 63.14125 41.89258 1.000 74.58997 442 HIS B N 1
ATOM 8974 C CA . HIS B 1 443 ? 9.33621 62.78647 41.86835 1.000 69.33243 442 HIS B CA 1
ATOM 8975 C C . HIS B 1 443 ? 9.11002 61.30350 41.59534 1.000 71.93458 442 HIS B C 1
ATOM 8976 O O . HIS B 1 443 ? 9.71008 60.72840 40.69344 1.000 84.23463 442 HIS B O 1
ATOM 8983 N N . ILE B 1 444 ? 8.23580 60.69965 42.39020 1.000 72.42681 443 ILE B N 1
ATOM 8984 C CA . ILE B 1 444 ? 7.84860 59.30671 42.23816 1.000 66.31022 443 ILE B CA 1
ATOM 8985 C C . ILE B 1 444 ? 6.37165 59.22094 41.86392 1.000 70.84402 443 ILE B C 1
ATOM 8986 O O . ILE B 1 444 ? 5.52064 59.81308 42.52277 1.000 71.92920 443 ILE B O 1
ATOM 8991 N N . SER B 1 445 ? 6.06071 58.49097 40.80188 1.000 77.96373 444 SER B N 1
ATOM 8992 C CA . SER B 1 445 ? 4.66774 58.33619 40.41766 1.000 76.02717 444 SER B CA 1
ATOM 8993 C C . SER B 1 445 ? 4.32852 56.85524 40.36762 1.000 80.54877 444 SER B C 1
ATOM 8994 O O . SER B 1 445 ? 5.04450 56.06712 39.73675 1.000 83.62170 444 SER B O 1
ATOM 8997 N N . LEU B 1 446 ? 3.24835 56.47842 41.04945 1.000 77.29575 445 LEU B N 1
ATOM 8998 C CA . LEU B 1 446 ? 2.84412 55.07949 41.10640 1.000 80.13293 445 LEU B CA 1
ATOM 8999 C C . LEU B 1 446 ? 1.33107 54.91273 41.22916 1.000 81.35913 445 LEU B C 1
ATOM 9000 O O . LEU B 1 446 ? 0.60717 55.86685 41.51703 1.000 75.01389 445 LEU B O 1
ATOM 9005 N N . ASN B 1 447 ? 0.87291 53.68380 41.00910 1.000 85.51922 446 ASN B N 1
ATOM 9006 C CA . ASN B 1 447 ? -0.52417 53.31902 41.17288 1.000 86.60739 446 ASN B CA 1
ATOM 9007 C C . ASN B 1 447 ? -0.65752 52.32006 42.31087 1.000 92.63706 446 ASN B C 1
ATOM 9008 O O . ASN B 1 447 ? 0.05432 51.31794 42.33700 1.000 103.66996 446 ASN B O 1
ATOM 9013 N N . ILE B 1 448 ? -1.57463 52.57721 43.23972 1.000 87.16557 447 ILE B N 1
ATOM 9014 C CA . ILE B 1 448 ? -1.77295 51.67926 44.38170 1.000 90.33752 447 ILE B CA 1
ATOM 9015 C C . ILE B 1 448 ? -2.65610 50.45040 44.07457 1.000 88.02058 447 ILE B C 1
ATOM 9016 O O . ILE B 1 448 ? -2.72037 49.51342 44.86458 1.000 82.40657 447 ILE B O 1
ATOM 9021 N N . ASP B 1 449 ? -3.31591 50.44749 42.92347 1.000 89.21909 448 ASP B N 1
ATOM 9022 C CA . ASP B 1 449 ? -4.31403 49.42864 42.63832 1.000 86.47293 448 ASP B CA 1
ATOM 9023 C C . ASP B 1 449 ? -3.87630 47.98457 42.92041 1.000 82.95014 448 ASP B C 1
ATOM 9024 O O . ASP B 1 449 ? -4.63552 47.22770 43.51630 1.000 81.78097 448 ASP B O 1
ATOM 9029 N N . PRO B 1 450 ? -2.66429 47.58238 42.48361 1.000 82.90195 449 PRO B N 1
ATOM 9030 C CA . PRO B 1 450 ? -2.23756 46.19631 42.75070 1.000 75.38762 449 PRO B CA 1
ATOM 9031 C C . PRO B 1 450 ? -2.32785 45.82735 44.23169 1.000 79.98826 449 PRO B C 1
ATOM 9032 O O . PRO B 1 450 ? -2.77508 44.73242 44.58263 1.000 77.25523 449 PRO B O 1
ATOM 9036 N N . ALA B 1 451 ? -1.90385 46.75029 45.09275 1.000 88.24627 450 ALA B N 1
ATOM 9037 C CA . ALA B 1 451 ? -1.89512 46.51031 46.52675 1.000 80.19579 450 ALA B CA 1
ATOM 9038 C C . ALA B 1 451 ? -3.31521 46.48554 47.05852 1.000 76.35090 450 ALA B C 1
ATOM 9039 O O . ALA B 1 451 ? -3.65748 45.66661 47.90348 1.000 85.59674 450 ALA B O 1
ATOM 9041 N N . VAL B 1 452 ? -4.15199 47.38267 46.55737 1.000 75.27269 451 VAL B N 1
ATOM 9042 C CA . VAL B 1 452 ? -5.53605 47.41989 46.99915 1.000 76.37289 451 VAL B CA 1
ATOM 9043 C C . VAL B 1 452 ? -6.23521 46.10900 46.67105 1.000 81.62397 451 VAL B C 1
ATOM 9044 O O . VAL B 1 452 ? -6.90943 45.53612 47.51795 1.000 80.58035 451 VAL B O 1
ATOM 9048 N N . LYS B 1 453 ? -6.06608 45.63095 45.44208 1.000 89.18275 452 LYS B N 1
ATOM 9049 C CA . LYS B 1 453 ? -6.70921 44.40305 45.01800 1.000 78.85262 452 LYS B CA 1
ATOM 9050 C C . LYS B 1 453 ? -6.28454 43.25300 45.91808 1.000 75.65871 452 LYS B C 1
ATOM 9051 O O . LYS B 1 453 ? -7.10673 42.42613 46.30696 1.000 77.77212 452 LYS B O 1
ATOM 9057 N N . ALA B 1 454 ? -4.99860 43.21480 46.25729 1.000 73.39528 453 ALA B N 1
ATOM 9058 C CA . ALA B 1 454 ? -4.44290 42.14072 47.07840 1.000 68.74035 453 ALA B CA 1
ATOM 9059 C C . ALA B 1 454 ? -5.07314 42.08084 48.46829 1.000 73.44760 453 ALA B C 1
ATOM 9060 O O . ALA B 1 454 ? -5.42038 41.00890 48.95125 1.000 78.69728 453 ALA B O 1
ATOM 9062 N N . VAL B 1 455 ? -5.20705 43.24387 49.10026 1.000 78.23355 454 VAL B N 1
ATOM 9063 C CA . VAL B 1 455 ? -5.81625 43.37598 50.42116 1.000 75.11520 454 VAL B CA 1
ATOM 9064 C C . VAL B 1 455 ? -7.29031 42.96821 50.38392 1.000 72.53831 454 VAL B C 1
ATOM 9065 O O . VAL B 1 455 ? -7.75456 42.21430 51.23986 1.000 67.59458 454 VAL B O 1
ATOM 9069 N N . MET B 1 456 ? -8.01707 43.45832 49.38180 1.000 75.30711 455 MET B N 1
ATOM 9070 C CA . MET B 1 456 ? -9.42109 43.09354 49.19557 1.000 78.05216 455 MET B CA 1
ATOM 9071 C C . MET B 1 456 ? -9.58328 41.60756 48.90057 1.000 84.78355 455 MET B C 1
ATOM 9072 O O . MET B 1 456 ? -10.57744 40.98672 49.28641 1.000 83.78942 455 MET B O 1
ATOM 9077 N N . GLY B 1 457 ? -8.60326 41.04839 48.20173 1.000 83.17105 456 GLY B N 1
ATOM 9078 C CA . GLY B 1 457 ? -8.60843 39.63439 47.89375 1.000 81.93841 456 GLY B CA 1
ATOM 9079 C C . GLY B 1 457 ? -8.43176 38.82638 49.15879 1.000 80.26979 456 GLY B C 1
ATOM 9080 O O . GLY B 1 457 ? -9.02596 37.75747 49.31571 1.000 81.61532 456 GLY B O 1
ATOM 9081 N N . ILE B 1 458 ? -7.60383 39.33526 50.06592 1.000 77.50893 457 ILE B N 1
ATOM 9082 C CA . ILE B 1 458 ? -7.42414 38.68025 51.35196 1.000 74.23222 457 ILE B CA 1
ATOM 9083 C C . ILE B 1 458 ? -8.76626 38.65447 52.05774 1.000 78.25902 457 ILE B C 1
ATOM 9084 O O . ILE B 1 458 ? -9.24049 37.58355 52.43668 1.000 84.61187 457 ILE B O 1
ATOM 9089 N N . PHE B 1 459 ? -9.38710 39.82657 52.19462 1.000 76.99901 458 PHE B N 1
ATOM 9090 C CA . PHE B 1 459 ? -10.71817 39.95179 52.79241 1.000 81.61541 458 PHE B CA 1
ATOM 9091 C C . PHE B 1 459 ? -11.78323 38.99995 52.19125 1.000 83.76921 458 PHE B C 1
ATOM 9092 O O . PHE B 1 459 ? -12.58044 38.41209 52.92412 1.000 70.42443 458 PHE B O 1
ATOM 9100 N N . SER B 1 460 ? -11.80303 38.85894 50.86524 1.000 83.52629 459 SER B N 1
ATOM 9101 C CA . SER B 1 460 ? -12.75707 37.96608 50.19810 1.000 80.08401 459 SER B CA 1
ATOM 9102 C C . SER B 1 460 ? -12.47835 36.50104 50.50417 1.000 80.84850 459 SER B C 1
ATOM 9103 O O . SER B 1 460 ? -13.40151 35.72919 50.75303 1.000 80.19346 459 SER B O 1
ATOM 9106 N N . LEU B 1 461 ? -11.20240 36.12583 50.48338 1.000 83.64651 460 LEU B N 1
ATOM 9107 C CA . LEU B 1 461 ? -10.79267 34.75377 50.76346 1.000 82.41478 460 LEU B CA 1
ATOM 9108 C C . LEU B 1 461 ? -11.25996 34.28687 52.13739 1.000 83.30436 460 LEU B C 1
ATOM 9109 O O . LEU B 1 461 ? -11.52418 33.10891 52.33937 1.000 91.12635 460 LEU B O 1
ATOM 9114 N N . VAL B 1 462 ? -11.36097 35.20590 53.08637 1.000 83.84127 461 VAL B N 1
ATOM 9115 C CA . VAL B 1 462 ? -11.59726 34.81695 54.46833 1.000 83.59189 461 VAL B CA 1
ATOM 9116 C C . VAL B 1 462 ? -13.05130 35.02119 54.91209 1.000 81.62521 461 VAL B C 1
ATOM 9117 O O . VAL B 1 462 ? -13.52856 34.30427 55.79403 1.000 87.91018 461 VAL B O 1
ATOM 9121 N N . THR B 1 463 ? -13.75505 35.97829 54.30497 1.000 79.77923 462 THR B N 1
ATOM 9122 C CA . THR B 1 463 ? -15.16606 36.22352 54.63073 1.000 85.17300 462 THR B CA 1
ATOM 9123 C C . THR B 1 463 ? -16.14800 35.61166 53.62558 1.000 83.36040 462 THR B C 1
ATOM 9124 O O . THR B 1 463 ? -17.31109 35.37185 53.95640 1.000 84.66273 462 THR B O 1
ATOM 9128 N N . GLY B 1 464 ? -15.67683 35.38857 52.40166 1.000 78.24564 463 GLY B N 1
ATOM 9129 C CA . GLY B 1 464 ? -16.52473 34.92069 51.32553 1.000 77.98665 463 GLY B CA 1
ATOM 9130 C C . GLY B 1 464 ? -17.41747 36.02782 50.81137 1.000 80.27059 463 GLY B C 1
ATOM 9131 O O . GLY B 1 464 ? -18.41140 35.78297 50.12221 1.000 83.42543 463 GLY B O 1
ATOM 9132 N N . LYS B 1 465 ? -17.05934 37.25677 51.16141 1.000 88.88591 464 LYS B N 1
ATOM 9133 C CA . LYS B 1 465 ? -17.81609 38.42788 50.76127 1.000 87.27835 464 LYS B CA 1
ATOM 9134 C C . LYS B 1 465 ? -16.88082 39.41373 50.08641 1.000 90.91580 464 LYS B C 1
ATOM 9135 O O . LYS B 1 465 ? -15.68987 39.43754 50.38760 1.000 92.15279 464 LYS B O 1
ATOM 9141 N N . SER B 1 466 ? -17.42555 40.21980 49.17731 1.000 100.59854 465 SER B N 1
ATOM 9142 C CA . SER B 1 466 ? -16.64727 41.23167 48.46142 1.000 101.64340 465 SER B CA 1
ATOM 9143 C C . SER B 1 466 ? -17.32405 42.61278 48.48730 1.000 96.16208 465 SER B C 1
ATOM 9144 O O . SER B 1 466 ? -18.40394 42.78694 47.93412 1.000 96.92807 465 SER B O 1
ATOM 9147 N N . PRO B 1 467 ? -16.69301 43.59869 49.14539 1.000 98.24717 466 PRO B N 1
ATOM 9148 C CA . PRO B 1 467 ? -17.26681 44.95378 49.26427 1.000 88.09794 466 PRO B CA 1
ATOM 9149 C C . PRO B 1 467 ? -17.37448 45.67978 47.92325 1.000 85.00720 466 PRO B C 1
ATOM 9150 O O . PRO B 1 467 ? -16.53636 45.48963 47.03839 1.000 89.23139 466 PRO B O 1
ATOM 9154 N N . LEU B 1 468 ? -18.40032 46.50694 47.77607 1.000 77.84070 467 LEU B N 1
ATOM 9155 C CA . LEU B 1 468 ? -18.59701 47.23595 46.53103 1.000 87.34430 467 LEU B CA 1
ATOM 9156 C C . LEU B 1 468 ? -18.60581 48.73296 46.77500 1.000 79.33220 467 LEU B C 1
ATOM 9157 O O . LEU B 1 468 ? -19.04591 49.19604 47.82293 1.000 79.58325 467 LEU B O 1
ATOM 9162 N N . PHE B 1 469 ? -18.11953 49.49187 45.80007 1.000 84.73611 468 PHE B N 1
ATOM 9163 C CA . PHE B 1 469 ? -18.22631 50.94188 45.85904 1.000 78.77487 468 PHE B CA 1
ATOM 9164 C C . PHE B 1 469 ? -19.68122 51.35111 45.71179 1.000 78.43307 468 PHE B C 1
ATOM 9165 O O . PHE B 1 469 ? -20.46523 50.64923 45.07768 1.000 88.43349 468 PHE B O 1
ATOM 9173 N N . ALA B 1 470 ? -20.04113 52.49318 46.28272 1.000 89.40527 469 ALA B N 1
ATOM 9174 C CA . ALA B 1 470 ? -21.42906 52.94340 46.24549 1.000 86.07004 469 ALA B CA 1
ATOM 9175 C C . ALA B 1 470 ? -21.98082 52.99546 44.81740 1.000 87.14648 469 ALA B C 1
ATOM 9176 O O . ALA B 1 470 ? -23.15583 52.69565 44.59321 1.000 87.33126 469 ALA B O 1
ATOM 9178 N N . ALA B 1 471 ? -21.12060 53.35531 43.86153 1.000 86.19914 470 ALA B N 1
ATOM 9179 C CA . ALA B 1 471 ? -21.49236 53.45035 42.44647 1.000 91.31111 470 ALA B CA 1
ATOM 9180 C C . ALA B 1 471 ? -21.77447 52.09039 41.83244 1.000 89.69934 470 ALA B C 1
ATOM 9181 O O . ALA B 1 471 ? -22.41032 51.98248 40.78034 1.000 89.45148 470 ALA B O 1
ATOM 9183 N N . HIS B 1 472 ? -21.27475 51.05532 42.49154 1.000 89.99505 471 HIS B N 1
ATOM 9184 C CA . HIS B 1 472 ? -21.52789 49.69035 42.07752 1.000 85.13090 471 HIS B CA 1
ATOM 9185 C C . HIS B 1 472 ? -22.54615 49.07453 43.03536 1.000 87.54101 471 HIS B C 1
ATOM 9186 O O . HIS B 1 472 ? -22.61436 47.85954 43.18837 1.000 89.41734 471 HIS B O 1
ATOM 9193 N N . GLY B 1 473 ? -23.32812 49.92766 43.69122 1.000 87.19812 472 GLY B N 1
ATOM 9194 C CA . GLY B 1 473 ? -24.36134 49.47984 44.61106 1.000 89.42907 472 GLY B CA 1
ATOM 9195 C C . GLY B 1 473 ? -23.90162 49.15078 46.02714 1.000 95.35214 472 GLY B C 1
ATOM 9196 O O . GLY B 1 473 ? -24.70083 48.70492 46.85601 1.000 97.78312 472 GLY B O 1
ATOM 9197 N N . GLY B 1 474 ? -22.61863 49.35858 46.31034 1.000 92.13437 473 GLY B N 1
ATOM 9198 C CA . GLY B 1 474 ? -22.09189 49.09352 47.63643 1.000 89.31561 473 GLY B CA 1
ATOM 9199 C C . GLY B 1 474 ? -22.87693 49.89666 48.65330 1.000 93.39565 473 GLY B C 1
ATOM 9200 O O . GLY B 1 474 ? -23.54072 50.85676 48.27517 1.000 91.54603 473 GLY B O 1
ATOM 9201 N N . SER B 1 475 ? -22.82220 49.50667 49.92731 1.000 91.18116 474 SER B N 1
ATOM 9202 C CA . SER B 1 475 ? -23.49125 50.26279 50.98819 1.000 84.62120 474 SER B CA 1
ATOM 9203 C C . SER B 1 475 ? -22.63714 51.43566 51.45331 1.000 83.19461 474 SER B C 1
ATOM 9204 O O . SER B 1 475 ? -21.47306 51.57547 51.08150 1.000 78.33684 474 SER B O 1
ATOM 9207 N N . SER B 1 476 ? -23.21014 52.27976 52.28821 1.000 83.08481 475 SER B N 1
ATOM 9208 C CA . SER B 1 476 ? -22.47403 53.44565 52.71431 1.000 77.01599 475 SER B CA 1
ATOM 9209 C C . SER B 1 476 ? -21.14420 53.01945 53.33953 1.000 73.62928 475 SER B C 1
ATOM 9210 O O . SER B 1 476 ? -20.07806 53.53727 53.00370 1.000 66.43163 475 SER B O 1
ATOM 9213 N N . ARG B 1 477 ? -21.22250 52.05047 54.24353 1.000 74.79234 476 ARG B N 1
ATOM 9214 C CA . ARG B 1 477 ? -20.05269 51.54030 54.94273 1.000 66.15189 476 ARG B CA 1
ATOM 9215 C C . ARG B 1 477 ? -19.03364 50.90112 53.99291 1.000 74.17291 476 ARG B C 1
ATOM 9216 O O . ARG B 1 477 ? -17.84460 51.20493 54.04310 1.000 72.29110 476 ARG B O 1
ATOM 9224 N N . GLU B 1 478 ? -19.50164 50.00518 53.13484 1.000 80.34514 477 GLU B N 1
ATOM 9225 C CA . GLU B 1 478 ? -18.61358 49.35703 52.14200 1.000 74.05588 477 GLU B CA 1
ATOM 9226 C C . GLU B 1 478 ? -17.81529 50.41389 51.39111 1.000 73.09524 477 GLU B C 1
ATOM 9227 O O . GLU B 1 478 ? -16.59628 50.32270 51.23131 1.000 73.40844 477 GLU B O 1
ATOM 9233 N N . ASN B 1 479 ? -18.52505 51.42700 50.91298 1.000 70.63149 478 ASN B N 1
ATOM 9234 C CA . ASN B 1 479 ? -17.89076 52.49089 50.15707 1.000 70.50448 478 ASN B CA 1
ATOM 9235 C C . ASN B 1 479 ? -16.80579 53.16473 50.97024 1.000 75.83338 478 ASN B C 1
ATOM 9236 O O . ASN B 1 479 ? -15.73266 53.46955 50.46041 1.000 74.94283 478 ASN B O 1
ATOM 9241 N N . LEU B 1 480 ? -17.08396 53.39179 52.24419 1.000 72.01054 479 LEU B N 1
ATOM 9242 C CA . LEU B 1 480 ? -16.14299 54.08365 53.10433 1.000 66.93173 479 LEU B CA 1
ATOM 9243 C C . LEU B 1 480 ? -14.92518 53.20646 53.43254 1.000 69.83543 479 LEU B C 1
ATOM 9244 O O . LEU B 1 480 ? -13.77310 53.65028 53.34572 1.000 63.24396 479 LEU B O 1
ATOM 9249 N N . ALA B 1 481 ? -15.19644 51.96151 53.81952 1.000 67.20198 480 ALA B N 1
ATOM 9250 C CA . ALA B 1 481 ? -14.15864 50.97935 54.08870 1.000 60.06712 480 ALA B CA 1
ATOM 9251 C C . ALA B 1 481 ? -13.20046 50.90818 52.91385 1.000 66.07511 480 ALA B C 1
ATOM 9252 O O . ALA B 1 481 ? -11.97948 50.93699 53.08505 1.000 63.73359 480 ALA B O 1
ATOM 9254 N N . LEU B 1 482 ? -13.77428 50.82126 51.71776 1.000 68.80602 481 LEU B N 1
ATOM 9255 C CA . LEU B 1 482 ? -13.00009 50.76512 50.48689 1.000 71.51582 481 LEU B CA 1
ATOM 9256 C C . LEU B 1 482 ? -12.12386 51.99798 50.29201 1.000 70.71664 481 LEU B C 1
ATOM 9257 O O . LEU B 1 482 ? -10.94483 51.87779 49.96121 1.000 67.09482 481 LEU B O 1
ATOM 9262 N N . GLN B 1 483 ? -12.69571 53.18107 50.50691 1.000 75.85545 482 GLN B N 1
ATOM 9263 C CA . GLN B 1 483 ? -11.93950 54.41995 50.38901 1.000 75.39421 482 GLN B CA 1
ATOM 9264 C C . GLN B 1 483 ? -10.82265 54.47679 51.41819 1.000 72.94251 482 GLN B C 1
ATOM 9265 O O . GLN B 1 483 ? -9.71154 54.90661 51.12537 1.000 67.83805 482 GLN B O 1
ATOM 9271 N N . ASN B 1 484 ? -11.12792 54.04885 52.63515 1.000 66.57703 483 ASN B N 1
ATOM 9272 C CA . ASN B 1 484 ? -10.14809 54.09171 53.70231 1.000 66.06591 483 ASN B CA 1
ATOM 9273 C C . ASN B 1 484 ? -8.98320 53.15352 53.48751 1.000 65.57437 483 ASN B C 1
ATOM 9274 O O . ASN B 1 484 ? -7.84620 53.48135 53.82069 1.000 62.66502 483 ASN B O 1
ATOM 9279 N N . VAL B 1 485 ? -9.27230 51.97456 52.95648 1.000 71.63061 484 VAL B N 1
ATOM 9280 C CA . VAL B 1 485 ? -8.21740 51.02939 52.63366 1.000 70.65476 484 VAL B CA 1
ATOM 9281 C C . VAL B 1 485 ? -7.18115 51.68822 51.73382 1.000 67.22247 484 VAL B C 1
ATOM 9282 O O . VAL B 1 485 ? -5.98820 51.66603 52.03302 1.000 65.76650 484 VAL B O 1
ATOM 9286 N N . GLN B 1 486 ? -7.64988 52.27328 50.63574 1.000 62.90410 485 GLN B N 1
ATOM 9287 C CA . GLN B 1 486 ? -6.76862 52.88412 49.65487 1.000 69.61731 485 GLN B CA 1
ATOM 9288 C C . GLN B 1 486 ? -5.91557 53.92600 50.33500 1.000 71.88017 485 GLN B C 1
ATOM 9289 O O . GLN B 1 486 ? -4.73049 54.09481 50.02619 1.000 66.59709 485 GLN B O 1
ATOM 9295 N N . ALA B 1 487 ? -6.54661 54.62611 51.26988 1.000 76.84935 486 ALA B N 1
ATOM 9296 C CA . ALA B 1 487 ? -5.93254 55.74102 51.96597 1.000 61.02176 486 ALA B CA 1
ATOM 9297 C C . ALA B 1 487 ? -4.76976 55.29285 52.85216 1.000 64.37459 486 ALA B C 1
ATOM 9298 O O . ALA B 1 487 ? -3.68666 55.88268 52.81533 1.000 68.90263 486 ALA B O 1
ATOM 9300 N N . ARG B 1 488 ? -4.99805 54.24690 53.64014 1.000 57.02028 487 ARG B N 1
ATOM 9301 C CA . ARG B 1 488 ? -3.96528 53.68274 54.50032 1.000 56.50641 487 ARG B CA 1
ATOM 9302 C C . ARG B 1 488 ? -2.87326 52.97956 53.69250 1.000 61.84432 487 ARG B C 1
ATOM 9303 O O . ARG B 1 488 ? -1.71834 52.93038 54.10969 1.000 60.15203 487 ARG B O 1
ATOM 9311 N N . ILE B 1 489 ? -3.23616 52.42660 52.53845 1.000 68.75530 488 ILE B N 1
ATOM 9312 C CA . ILE B 1 489 ? -2.24112 51.81443 51.66962 1.000 67.15091 488 ILE B CA 1
ATOM 9313 C C . ILE B 1 489 ? -1.24788 52.89127 51.25677 1.000 60.18030 488 ILE B C 1
ATOM 9314 O O . ILE B 1 489 ? -0.04391 52.65208 51.22097 1.000 58.18916 488 ILE B O 1
ATOM 9319 N N . ARG B 1 490 ? -1.75664 54.08135 50.95467 1.000 62.51891 489 ARG B N 1
ATOM 9320 C CA . ARG B 1 490 ? -0.88341 55.19920 50.61180 1.000 59.39550 489 ARG B CA 1
ATOM 9321 C C . ARG B 1 490 ? 0.08745 55.47207 51.75695 1.000 63.38355 489 ARG B C 1
ATOM 9322 O O . ARG B 1 490 ? 1.25753 55.78388 51.54114 1.000 65.27325 489 ARG B O 1
ATOM 9330 N N . MET B 1 491 ? -0.39177 55.33816 52.98088 1.000 61.73773 490 MET B N 1
ATOM 9331 C CA . MET B 1 491 ? 0.47108 55.56504 54.12601 1.000 64.79951 490 MET B CA 1
ATOM 9332 C C . MET B 1 491 ? 1.52188 54.44787 54.24120 1.000 64.71927 490 MET B C 1
ATOM 9333 O O . MET B 1 491 ? 2.70289 54.71869 54.48439 1.000 67.12740 490 MET B O 1
ATOM 9338 N N . VAL B 1 492 ? 1.10272 53.19694 54.04915 1.000 64.66640 491 VAL B N 1
ATOM 9339 C CA . VAL B 1 492 ? 2.05053 52.08979 54.09732 1.000 59.50688 491 VAL B CA 1
ATOM 9340 C C . VAL B 1 492 ? 3.18373 52.34960 53.11650 1.000 57.96933 491 VAL B C 1
ATOM 9341 O O . VAL B 1 492 ? 4.36266 52.26841 53.47869 1.000 58.90853 491 VAL B O 1
ATOM 9345 N N . LEU B 1 493 ? 2.80599 52.68564 51.88243 1.000 65.47064 492 LEU B N 1
ATOM 9346 C CA . LEU B 1 493 ? 3.74121 53.01148 50.80358 1.000 65.49011 492 LEU B CA 1
ATOM 9347 C C . LEU B 1 493 ? 4.63636 54.21234 51.10671 1.000 67.73905 492 LEU B C 1
ATOM 9348 O O . LEU B 1 493 ? 5.85238 54.15814 50.90691 1.000 66.09440 492 LEU B O 1
ATOM 9353 N N . ALA B 1 494 ? 4.02545 55.28944 51.59259 1.000 67.02328 493 ALA B N 1
ATOM 9354 C CA . ALA B 1 494 ? 4.75857 56.48033 52.01370 1.000 62.80978 493 ALA B CA 1
ATOM 9355 C C . ALA B 1 494 ? 5.93437 56.15816 52.92089 1.000 61.08950 493 ALA B C 1
ATOM 9356 O O . ALA B 1 494 ? 7.03348 56.66398 52.71106 1.000 59.48147 493 ALA B O 1
ATOM 9358 N N . TYR B 1 495 ? 5.70207 55.31721 53.92687 1.000 59.76842 494 TYR B N 1
ATOM 9359 C CA . TYR B 1 495 ? 6.75786 54.94705 54.87504 1.000 64.57615 494 TYR B CA 1
ATOM 9360 C C . TYR B 1 495 ? 7.78980 53.99488 54.28922 1.000 70.22470 494 TYR B C 1
ATOM 9361 O O . TYR B 1 495 ? 8.95674 54.01770 54.70141 1.000 68.24272 494 TYR B O 1
ATOM 9370 N N . LEU B 1 496 ? 7.34983 53.16994 53.33416 1.000 69.67712 495 LEU B N 1
ATOM 9371 C CA . LEU B 1 496 ? 8.22980 52.25579 52.61132 1.000 70.81345 495 LEU B CA 1
ATOM 9372 C C . LEU B 1 496 ? 9.21706 53.02962 51.74847 1.000 64.59531 495 LEU B C 1
ATOM 9373 O O . LEU B 1 496 ? 10.40602 52.71743 51.70167 1.000 64.86478 495 LEU B O 1
ATOM 9378 N N . PHE B 1 497 ? 8.71234 54.04069 51.06137 1.000 61.74388 496 PHE B N 1
ATOM 9379 C CA . PHE B 1 497 ? 9.57260 54.90155 50.27050 1.000 69.19090 496 PHE B CA 1
ATOM 9380 C C . PHE B 1 497 ? 10.39360 55.81743 51.15962 1.000 68.82742 496 PHE B C 1
ATOM 9381 O O . PHE B 1 497 ? 11.54470 56.10724 50.85380 1.000 74.67701 496 PHE B O 1
ATOM 9389 N N . ALA B 1 498 ? 9.81449 56.27353 52.26252 1.000 70.94176 497 ALA B N 1
ATOM 9390 C CA . ALA B 1 498 ? 10.57048 57.10743 53.17363 1.000 68.07309 497 ALA B CA 1
ATOM 9391 C C . ALA B 1 498 ? 11.79128 56.32824 53.65084 1.000 62.63346 497 ALA B C 1
ATOM 9392 O O . ALA B 1 498 ? 12.89934 56.85607 53.74901 1.000 65.17587 497 ALA B O 1
ATOM 9394 N N . GLN B 1 499 ? 11.58503 55.04828 53.90483 1.000 63.82298 498 GLN B N 1
ATOM 9395 C CA . GLN B 1 499 ? 12.62981 54.21512 54.46601 1.000 66.46683 498 GLN B CA 1
ATOM 9396 C C . GLN B 1 499 ? 13.59789 53.63695 53.41717 1.000 65.92584 498 GLN B C 1
ATOM 9397 O O . GLN B 1 499 ? 14.79282 53.49777 53.68937 1.000 58.69878 498 GLN B O 1
ATOM 9403 N N . LEU B 1 500 ? 13.08403 53.32102 52.22709 1.000 67.81356 499 LEU B N 1
ATOM 9404 C CA . LEU B 1 500 ? 13.88810 52.68388 51.17423 1.000 69.28448 499 LEU B CA 1
ATOM 9405 C C . LEU B 1 500 ? 14.18044 53.48681 49.88827 1.000 66.06036 499 LEU B C 1
ATOM 9406 O O . LEU B 1 500 ? 14.99550 53.05767 49.07241 1.000 68.98298 499 LEU B O 1
ATOM 9411 N N . SER B 1 501 ? 13.53765 54.63091 49.69015 1.000 67.50006 500 SER B N 1
ATOM 9412 C CA . SER B 1 501 ? 13.72797 55.37386 48.43917 1.000 63.61744 500 SER B CA 1
ATOM 9413 C C . SER B 1 501 ? 15.17309 55.79563 48.13840 1.000 68.91843 500 SER B C 1
ATOM 9414 O O . SER B 1 501 ? 15.64225 55.65354 47.01048 1.000 74.82614 500 SER B O 1
ATOM 9417 N N . LEU B 1 502 ? 15.87202 56.34553 49.12350 1.000 74.35855 501 LEU B N 1
ATOM 9418 C CA . LEU B 1 502 ? 17.26411 56.71731 48.91173 1.000 70.02340 501 LEU B CA 1
ATOM 9419 C C . LEU B 1 502 ? 18.08795 55.47118 48.64388 1.000 64.83109 501 LEU B C 1
ATOM 9420 O O . LEU B 1 502 ? 19.01509 55.48902 47.84603 1.000 71.05313 501 LEU B O 1
ATOM 9425 N N . TRP B 1 503 ? 17.73967 54.38324 49.31783 1.000 65.81933 502 TRP B N 1
ATOM 9426 C CA . TRP B 1 503 ? 18.47950 53.14812 49.16397 1.000 72.11904 502 TRP B CA 1
ATOM 9427 C C . TRP B 1 503 ? 18.39567 52.69812 47.71796 1.000 69.48081 502 TRP B C 1
ATOM 9428 O O . TRP B 1 503 ? 19.38268 52.22495 47.14513 1.000 68.24602 502 TRP B O 1
ATOM 9439 N N . SER B 1 504 ? 17.21479 52.85729 47.12677 1.000 69.82306 503 SER B N 1
ATOM 9440 C CA . SER B 1 504 ? 16.98794 52.42831 45.75274 1.000 68.59997 503 SER B CA 1
ATOM 9441 C C . SER B 1 504 ? 17.74024 53.32018 44.77585 1.000 67.14716 503 SER B C 1
ATOM 9442 O O . SER B 1 504 ? 18.07836 52.90411 43.66891 1.000 85.44036 503 SER B O 1
ATOM 9445 N N . ARG B 1 505 ? 18.02037 54.54514 45.19988 1.000 60.82535 504 ARG B N 1
ATOM 9446 C CA . ARG B 1 505 ? 18.81264 55.46101 44.40599 1.000 60.35280 504 ARG B CA 1
ATOM 9447 C C . ARG B 1 505 ? 20.29057 55.39578 44.76323 1.000 63.52008 504 ARG B C 1
ATOM 9448 O O . ARG B 1 505 ? 21.08978 56.21464 44.30735 1.000 66.23652 504 ARG B O 1
ATOM 9456 N N . GLY B 1 506 ? 20.64529 54.41573 45.58331 1.000 62.70452 505 GLY B N 1
ATOM 9457 C CA . GLY B 1 506 ? 22.03219 54.13652 45.88853 1.000 61.31072 505 GLY B CA 1
ATOM 9458 C C . GLY B 1 506 ? 22.64020 55.14143 46.83862 1.000 69.66502 505 GLY B C 1
ATOM 9459 O O . GLY B 1 506 ? 23.79828 55.52625 46.67880 1.000 67.61304 505 GLY B O 1
ATOM 9460 N N . VAL B 1 507 ? 21.86110 55.54257 47.84349 1.000 82.16396 506 VAL B N 1
ATOM 9461 C CA . VAL B 1 507 ? 22.23412 56.61752 48.75453 1.000 70.54424 506 VAL B CA 1
ATOM 9462 C C . VAL B 1 507 ? 21.84483 56.30660 50.19648 1.000 68.59358 506 VAL B C 1
ATOM 9463 O O . VAL B 1 507 ? 20.75471 55.79578 50.46330 1.000 68.25256 506 VAL B O 1
ATOM 9467 N N . HIS B 1 508 ? 22.73773 56.62548 51.12862 1.000 68.64112 507 HIS B N 1
ATOM 9468 C CA . HIS B 1 508 ? 22.51645 56.30453 52.53458 1.000 74.62461 507 HIS B CA 1
ATOM 9469 C C . HIS B 1 508 ? 21.49849 57.21870 53.20041 1.000 76.92913 507 HIS B C 1
ATOM 9470 O O . HIS B 1 508 ? 21.33574 58.38372 52.81536 1.000 72.04687 507 HIS B O 1
ATOM 9477 N N . GLY B 1 509 ? 20.82724 56.69082 54.21730 1.000 71.18788 508 GLY B N 1
ATOM 9478 C CA . GLY B 1 509 ? 19.91524 57.49397 55.00215 1.000 66.08137 508 GLY B CA 1
ATOM 9479 C C . GLY B 1 509 ? 18.44524 57.24120 54.74191 1.000 64.38654 508 GLY B C 1
ATOM 9480 O O . GLY B 1 509 ? 18.07525 56.42225 53.89086 1.000 69.76421 508 GLY B O 1
ATOM 9481 N N . GLY B 1 510 ? 17.61323 57.95435 55.50277 1.000 63.25359 509 GLY B N 1
ATOM 9482 C CA . GLY B 1 510 ? 16.16723 57.85257 55.42053 1.000 60.05143 509 GLY B CA 1
ATOM 9483 C C . GLY B 1 510 ? 15.53746 59.22867 55.35441 1.000 61.61705 509 GLY B C 1
ATOM 9484 O O . GLY B 1 510 ? 16.23061 60.23956 55.43651 1.000 65.49170 509 GLY B O 1
ATOM 9485 N N . LEU B 1 511 ? 14.22049 59.27288 55.20520 1.000 61.29503 510 LEU B N 1
ATOM 9486 C CA . LEU B 1 511 ? 13.52772 60.53999 55.04207 1.000 68.12650 510 LEU B CA 1
ATOM 9487 C C . LEU B 1 511 ? 12.48557 60.72417 56.13989 1.000 69.07729 510 LEU B C 1
ATOM 9488 O O . LEU B 1 511 ? 11.98132 59.73725 56.67183 1.000 76.18245 510 LEU B O 1
ATOM 9493 N N . LEU B 1 512 ? 12.18471 61.97822 56.49383 1.000 66.97777 511 LEU B N 1
ATOM 9494 C CA . LEU B 1 512 ? 11.01962 62.28341 57.32364 1.000 61.58630 511 LEU B CA 1
ATOM 9495 C C . LEU B 1 512 ? 9.83179 62.41559 56.40844 1.000 60.52799 511 LEU B C 1
ATOM 9496 O O . LEU B 1 512 ? 9.89607 63.15157 55.43444 1.000 61.57544 511 LEU B O 1
ATOM 9501 N N . VAL B 1 513 ? 8.74463 61.72476 56.73027 1.000 58.74580 512 VAL B N 1
ATOM 9502 C CA . VAL B 1 513 ? 7.48077 61.89796 56.02707 1.000 60.81926 512 VAL B CA 1
ATOM 9503 C C . VAL B 1 513 ? 6.73890 63.16808 56.49193 1.000 60.07601 512 VAL B C 1
ATOM 9504 O O . VAL B 1 513 ? 6.54374 63.38813 57.67989 1.000 61.54095 512 VAL B O 1
ATOM 9508 N N . LEU B 1 514 ? 6.33318 63.99713 55.53985 1.000 55.24559 513 LEU B N 1
ATOM 9509 C CA . LEU B 1 514 ? 5.52032 65.16326 55.83170 1.000 54.06519 513 LEU B CA 1
ATOM 9510 C C . LEU B 1 514 ? 4.01829 64.85950 55.74146 1.000 60.96484 513 LEU B C 1
ATOM 9511 O O . LEU B 1 514 ? 3.57931 64.11056 54.86540 1.000 64.32577 513 LEU B O 1
ATOM 9516 N N . GLY B 1 515 ? 3.24223 65.43363 56.66433 1.000 59.10038 514 GLY B N 1
ATOM 9517 C CA . GLY B 1 515 ? 1.78423 65.38486 56.62209 1.000 56.45655 514 GLY B CA 1
ATOM 9518 C C . GLY B 1 515 ? 1.21354 66.57694 55.86998 1.000 64.17205 514 GLY B C 1
ATOM 9519 O O . GLY B 1 515 ? 1.94574 67.52682 55.56409 1.000 66.14395 514 GLY B O 1
ATOM 9520 N N . SER B 1 516 ? -0.07642 66.53614 55.54777 1.000 70.71491 515 SER B N 1
ATOM 9521 C CA . SER B 1 516 ? -0.70713 67.67223 54.86166 1.000 75.97980 515 SER B CA 1
ATOM 9522 C C . SER B 1 516 ? -2.12216 67.94546 55.34842 1.000 76.95097 515 SER B C 1
ATOM 9523 O O . SER B 1 516 ? -2.99797 68.34959 54.56928 1.000 83.96497 515 SER B O 1
ATOM 9526 N N . ALA B 1 517 ? -2.33741 67.72152 56.63939 1.000 68.77279 516 ALA B N 1
ATOM 9527 C CA . ALA B 1 517 ? -3.62746 67.98273 57.24018 1.000 67.85570 516 ALA B CA 1
ATOM 9528 C C . ALA B 1 517 ? -3.63230 69.43073 57.64016 1.000 73.18525 516 ALA B C 1
ATOM 9529 O O . ALA B 1 517 ? -2.66732 69.91659 58.21031 1.000 76.57028 516 ALA B O 1
ATOM 9531 N N . ASN B 1 518 ? -4.70013 70.13590 57.30497 1.000 75.46564 517 ASN B N 1
ATOM 9532 C CA . ASN B 1 518 ? -4.85200 71.49093 57.79693 1.000 69.96154 517 ASN B CA 1
ATOM 9533 C C . ASN B 1 518 ? -5.62221 71.51807 59.11681 1.000 68.24310 517 ASN B C 1
ATOM 9534 O O . ASN B 1 518 ? -6.20544 70.51917 59.54272 1.000 70.85158 517 ASN B O 1
ATOM 9539 N N . VAL B 1 519 ? -5.60813 72.66808 59.76079 1.000 62.23355 518 VAL B N 1
ATOM 9540 C CA . VAL B 1 519 ? -6.18633 72.79519 61.07370 1.000 60.47726 518 VAL B CA 1
ATOM 9541 C C . VAL B 1 519 ? -7.71834 72.67743 61.02645 1.000 66.27851 518 VAL B C 1
ATOM 9542 O O . VAL B 1 519 ? -8.34256 72.25554 62.01135 1.000 59.62071 518 VAL B O 1
ATOM 9546 N N . ASP B 1 520 ? -8.31810 73.02651 59.88535 1.000 71.94275 519 ASP B N 1
ATOM 9547 C CA . ASP B 1 520 ? -9.77808 72.95474 59.73611 1.000 71.26432 519 ASP B CA 1
ATOM 9548 C C . ASP B 1 520 ? -10.30130 71.50382 59.68505 1.000 70.40464 519 ASP B C 1
ATOM 9549 O O . ASP B 1 520 ? -11.22548 71.15097 60.42290 1.000 69.42376 519 ASP B O 1
ATOM 9554 N N . GLU B 1 521 ? -9.70930 70.66971 58.82915 1.000 68.50814 520 GLU B N 1
ATOM 9555 C CA . GLU B 1 521 ? -10.07152 69.22277 58.79911 1.000 70.02645 520 GLU B CA 1
ATOM 9556 C C . GLU B 1 521 ? -9.71785 68.49073 60.10318 1.000 73.64258 520 GLU B C 1
ATOM 9557 O O . GLU B 1 521 ? -10.49606 67.64186 60.56707 1.000 70.09488 520 GLU B O 1
ATOM 9563 N N . SER B 1 522 ? -8.56989 68.82156 60.69936 1.000 71.27700 521 SER B N 1
ATOM 9564 C CA . SER B 1 522 ? -8.16820 68.20451 61.96144 1.000 63.85086 521 SER B CA 1
ATOM 9565 C C . SER B 1 522 ? -9.26033 68.39670 62.99526 1.000 61.11281 521 SER B C 1
ATOM 9566 O O . SER B 1 522 ? -9.55360 67.50275 63.77722 1.000 66.74711 521 SER B O 1
ATOM 9569 N N . LEU B 1 523 ? -9.85815 69.57779 62.98814 1.000 59.34958 522 LEU B N 1
ATOM 9570 C CA . LEU B 1 523 ? -10.87725 69.93597 63.95797 1.000 58.38130 522 LEU B CA 1
ATOM 9571 C C . LEU B 1 523 ? -12.11537 69.05216 63.86078 1.000 55.88896 522 LEU B C 1
ATOM 9572 O O . LEU B 1 523 ? -12.56662 68.47325 64.85372 1.000 62.84981 522 LEU B O 1
ATOM 9577 N N . LEU B 1 524 ? -12.66119 68.97323 62.65370 1.000 60.86995 523 LEU B N 1
ATOM 9578 C CA . LEU B 1 524 ? -13.85826 68.19542 62.35651 1.000 64.19557 523 LEU B CA 1
ATOM 9579 C C . LEU B 1 524 ? -13.63650 66.68438 62.33557 1.000 63.73311 523 LEU B C 1
ATOM 9580 O O . LEU B 1 524 ? -14.60261 65.91853 62.30242 1.000 61.54912 523 LEU B O 1
ATOM 9585 N N . GLY B 1 525 ? -12.37756 66.25618 62.33378 1.000 59.07004 524 GLY B N 1
ATOM 9586 C CA . GLY B 1 525 ? -12.06676 64.84913 62.15385 1.000 69.05528 524 GLY B CA 1
ATOM 9587 C C . GLY B 1 525 ? -12.25661 64.33914 60.71883 1.000 72.57939 524 GLY B C 1
ATOM 9588 O O . GLY B 1 525 ? -12.27476 63.13114 60.47984 1.000 75.50617 524 GLY B O 1
ATOM 9589 N N . TYR B 1 526 ? -12.38930 65.25615 59.75979 1.000 77.26679 525 TYR B N 1
ATOM 9590 C CA . TYR B 1 526 ? -12.55214 64.87916 58.35877 1.000 70.98183 525 TYR B CA 1
ATOM 9591 C C . TYR B 1 526 ? -11.25313 64.32894 57.78399 1.000 67.67010 525 TYR B C 1
ATOM 9592 O O . TYR B 1 526 ? -10.63089 64.93483 56.90708 1.000 77.08039 525 TYR B O 1
ATOM 9601 N N . LEU B 1 527 ? -10.84539 63.17588 58.28607 1.000 62.65538 526 LEU B N 1
ATOM 9602 C CA . LEU B 1 527 ? -9.66642 62.50169 57.76827 1.000 68.50615 526 LEU B CA 1
ATOM 9603 C C . LEU B 1 527 ? -9.69672 61.06370 58.23029 1.000 67.12917 526 LEU B C 1
ATOM 9604 O O . LEU B 1 527 ? -10.43592 60.72583 59.14817 1.000 60.63915 526 LEU B O 1
ATOM 9609 N N . THR B 1 528 ? -8.89475 60.22257 57.59043 1.000 65.60511 527 THR B N 1
ATOM 9610 C CA . THR B 1 528 ? -8.91402 58.79057 57.85644 1.000 68.33957 527 THR B CA 1
ATOM 9611 C C . THR B 1 528 ? -7.86524 58.47142 58.89862 1.000 63.31323 527 THR B C 1
ATOM 9612 O O . THR B 1 528 ? -6.70515 58.82124 58.72080 1.000 60.03223 527 THR B O 1
ATOM 9616 N N . LYS B 1 529 ? -8.25952 57.82450 59.99256 1.000 62.11896 528 LYS B N 1
ATOM 9617 C CA . LYS B 1 529 ? -7.29273 57.54836 61.05072 1.000 60.39589 528 LYS B CA 1
ATOM 9618 C C . LYS B 1 529 ? -6.18378 56.67718 60.47992 1.000 62.04782 528 LYS B C 1
ATOM 9619 O O . LYS B 1 529 ? -6.43686 55.60121 59.93789 1.000 67.26376 528 LYS B O 1
ATOM 9625 N N . TYR B 1 530 ? -4.95871 57.17798 60.56111 1.000 63.06729 529 TYR B N 1
ATOM 9626 C CA . TYR B 1 530 ? -3.78775 56.44479 60.08931 1.000 61.74834 529 TYR B CA 1
ATOM 9627 C C . TYR B 1 530 ? -3.67452 56.34975 58.56533 1.000 67.48105 529 TYR B C 1
ATOM 9628 O O . TYR B 1 530 ? -3.00058 55.45564 58.04345 1.000 70.31859 529 TYR B O 1
ATOM 9637 N N . ASP B 1 531 ? -4.33126 57.25785 57.84921 1.000 66.96514 530 ASP B N 1
ATOM 9638 C CA . ASP B 1 531 ? -3.97800 57.47277 56.45526 1.000 67.94199 530 ASP B CA 1
ATOM 9639 C C . ASP B 1 531 ? -2.80584 58.44359 56.45544 1.000 63.29670 530 ASP B C 1
ATOM 9640 O O . ASP B 1 531 ? -2.14898 58.62450 57.47955 1.000 66.63124 530 ASP B O 1
ATOM 9645 N N . CYS B 1 532 ? -2.52656 59.06953 55.32548 1.000 65.14644 531 CYS B N 1
ATOM 9646 C CA . CYS B 1 532 ? -1.33542 59.89434 55.24566 1.000 67.77869 531 CYS B CA 1
ATOM 9647 C C . CYS B 1 532 ? -1.44138 61.10237 56.17163 1.000 71.72627 531 CYS B C 1
ATOM 9648 O O . CYS B 1 532 ? -0.48528 61.85622 56.32977 1.000 71.82021 531 CYS B O 1
ATOM 9651 N N . SER B 1 533 ? -2.61045 61.27256 56.78143 1.000 72.23087 532 SER B N 1
ATOM 9652 C CA . SER B 1 533 ? -2.80645 62.29361 57.79139 1.000 62.76098 532 SER B CA 1
ATOM 9653 C C . SER B 1 533 ? -1.82668 62.00347 58.92755 1.000 67.42985 532 SER B C 1
ATOM 9654 O O . SER B 1 533 ? -1.50068 62.88743 59.74159 1.000 67.19606 532 SER B O 1
ATOM 9657 N N . SER B 1 534 ? -1.36589 60.75239 58.97264 1.000 68.00366 533 SER B N 1
ATOM 9658 C CA . SER B 1 534 ? -0.43113 60.29826 59.99580 1.000 68.34327 533 SER B CA 1
ATOM 9659 C C . SER B 1 534 ? 0.97596 60.21003 59.40103 1.000 63.01666 533 SER B C 1
ATOM 9660 O O . SER B 1 534 ? 1.26995 59.33497 58.60809 1.000 67.01594 533 SER B O 1
ATOM 9663 N N . ALA B 1 535 ? 1.83804 61.14290 59.76816 1.000 59.42122 534 ALA B N 1
ATOM 9664 C CA . ALA B 1 535 ? 3.17214 61.20268 59.20937 1.000 58.38663 534 ALA B CA 1
ATOM 9665 C C . ALA B 1 535 ? 4.16499 61.39754 60.34753 1.000 60.35153 534 ALA B C 1
ATOM 9666 O O . ALA B 1 535 ? 3.93074 60.93159 61.45650 1.000 59.76733 534 ALA B O 1
ATOM 9668 N N . ASP B 1 536 ? 5.26714 62.08736 60.08170 1.000 60.24896 535 ASP B N 1
ATOM 9669 C CA . ASP B 1 536 ? 6.26502 62.34822 61.11386 1.000 66.01954 535 ASP B CA 1
ATOM 9670 C C . ASP B 1 536 ? 6.07614 63.73825 61.73081 1.000 66.02383 535 ASP B C 1
ATOM 9671 O O . ASP B 1 536 ? 6.00896 63.86528 62.95680 1.000 68.87749 535 ASP B O 1
ATOM 9676 N N . ILE B 1 537 ? 5.99944 64.76626 60.87879 1.000 61.91716 536 ILE B N 1
ATOM 9677 C CA . ILE B 1 537 ? 5.62959 66.13232 61.27671 1.000 57.91498 536 ILE B CA 1
ATOM 9678 C C . ILE B 1 537 ? 4.74086 66.73145 60.20355 1.000 57.90519 536 ILE B C 1
ATOM 9679 O O . ILE B 1 537 ? 4.85899 66.37841 59.03958 1.000 64.58369 536 ILE B O 1
ATOM 9684 N N . ASN B 1 538 ? 3.84794 67.63259 60.59140 1.000 64.68207 537 ASN B N 1
ATOM 9685 C CA . ASN B 1 538 ? 2.96020 68.29472 59.64224 1.000 60.25428 537 ASN B CA 1
ATOM 9686 C C . ASN B 1 538 ? 3.09542 69.81570 59.74425 1.000 62.05020 537 ASN B C 1
ATOM 9687 O O . ASN B 1 538 ? 2.57337 70.42479 60.66815 1.000 61.75875 537 ASN B O 1
ATOM 9692 N N . PRO B 1 539 ? 3.80167 70.43557 58.78935 1.000 58.69848 538 PRO B N 1
ATOM 9693 C CA . PRO B 1 539 ? 4.15188 71.85552 58.89639 1.000 57.52884 538 PRO B CA 1
ATOM 9694 C C . PRO B 1 539 ? 2.97006 72.76870 58.65419 1.000 54.28552 538 PRO B C 1
ATOM 9695 O O . PRO B 1 539 ? 3.11524 73.97668 58.74719 1.000 55.25365 538 PRO B O 1
ATOM 9699 N N . ILE B 1 540 ? 1.81403 72.21488 58.33600 1.000 53.50936 539 ILE B N 1
ATOM 9700 C CA . ILE B 1 540 ? 0.69121 73.07006 58.01781 1.000 55.46658 539 ILE B CA 1
ATOM 9701 C C . ILE B 1 540 ? -0.53998 72.63626 58.76962 1.000 58.38102 539 ILE B C 1
ATOM 9702 O O . ILE B 1 540 ? -1.63586 73.09443 58.47843 1.000 59.06198 539 ILE B O 1
ATOM 9707 N N . GLY B 1 541 ? -0.34927 71.74724 59.73466 1.000 58.75795 540 GLY B N 1
ATOM 9708 C CA . GLY B 1 541 ? -1.43749 71.23543 60.54549 1.000 55.05398 540 GLY B CA 1
ATOM 9709 C C . GLY B 1 541 ? -2.10346 72.27954 61.41537 1.000 62.24920 540 GLY B C 1
ATOM 9710 O O . GLY B 1 541 ? -3.21657 72.06273 61.89519 1.000 71.66349 540 GLY B O 1
ATOM 9711 N N . GLY B 1 542 ? -1.43232 73.41244 61.61446 1.000 59.81961 541 GLY B N 1
ATOM 9712 C CA . GLY B 1 542 ? -1.99327 74.50654 62.38736 1.000 62.55153 541 GLY B CA 1
ATOM 9713 C C . GLY B 1 542 ? -2.44995 75.70760 61.57226 1.000 61.55579 541 GLY B C 1
ATOM 9714 O O . GLY B 1 542 ? -2.67386 76.78664 62.12021 1.000 63.57510 541 GLY B O 1
ATOM 9715 N N . ILE B 1 543 ? -2.60176 75.51561 60.26824 1.000 57.97751 542 ILE B N 1
ATOM 9716 C CA . ILE B 1 543 ? -2.94144 76.59665 59.33417 1.000 57.24308 542 ILE B CA 1
ATOM 9717 C C . ILE B 1 543 ? -4.32836 76.43186 58.67295 1.000 58.00981 542 ILE B C 1
ATOM 9718 O O . ILE B 1 543 ? -4.72847 75.33192 58.28390 1.000 63.66727 542 ILE B O 1
ATOM 9723 N N . SER B 1 544 ? -5.04717 77.54897 58.55982 1.000 64.38219 543 SER B N 1
ATOM 9724 C CA . SER B 1 544 ? -6.40007 77.58718 58.00360 1.000 69.65541 543 SER B CA 1
ATOM 9725 C C . SER B 1 544 ? -6.42287 77.27316 56.49960 1.000 67.12026 543 SER B C 1
ATOM 9726 O O . SER B 1 544 ? -5.51869 77.69101 55.77574 1.000 69.47757 543 SER B O 1
ATOM 9729 N N . LYS B 1 545 ? -7.44291 76.55432 56.02244 1.000 62.74983 544 LYS B N 1
ATOM 9730 C CA . LYS B 1 545 ? -7.55472 76.27531 54.58043 1.000 66.84267 544 LYS B CA 1
ATOM 9731 C C . LYS B 1 545 ? -7.50638 77.53629 53.71842 1.000 69.47419 544 LYS B C 1
ATOM 9732 O O . LYS B 1 545 ? -6.94620 77.52819 52.61551 1.000 65.05749 544 LYS B O 1
ATOM 9738 N N . THR B 1 546 ? -8.12929 78.60640 54.20630 1.000 71.34907 545 THR B N 1
ATOM 9739 C CA . THR B 1 546 ? -8.15897 79.85739 53.46928 1.000 60.64797 545 THR B CA 1
ATOM 9740 C C . THR B 1 546 ? -6.76686 80.46717 53.39750 1.000 62.13168 545 THR B C 1
ATOM 9741 O O . THR B 1 546 ? -6.37161 80.97510 52.35456 1.000 67.13383 545 THR B O 1
ATOM 9745 N N . ASP B 1 547 ? -6.01805 80.41507 54.49462 1.000 66.29490 546 ASP B N 1
ATOM 9746 C CA . ASP B 1 547 ? -4.65097 80.91785 54.47384 1.000 66.90198 546 ASP B CA 1
ATOM 9747 C C . ASP B 1 547 ? -3.80194 80.08671 53.52099 1.000 63.27436 546 ASP B C 1
ATOM 9748 O O . ASP B 1 547 ? -2.96674 80.60656 52.79611 1.000 61.91720 546 ASP B O 1
ATOM 9753 N N . LEU B 1 548 ? -4.03415 78.78374 53.50097 1.000 68.12077 547 LEU B N 1
ATOM 9754 C CA . LEU B 1 548 ? -3.28014 77.91661 52.61410 1.000 62.28050 547 LEU B CA 1
ATOM 9755 C C . LEU B 1 548 ? -3.41384 78.33061 51.15107 1.000 68.70246 547 LEU B C 1
ATOM 9756 O O . LEU B 1 548 ? -2.39370 78.47944 50.46424 1.000 64.97909 547 LEU B O 1
ATOM 9761 N N . ARG B 1 549 ? -4.65673 78.52180 50.68387 1.000 69.55257 548 ARG B N 1
ATOM 9762 C CA A ARG B 1 549 ? -4.90244 78.97382 49.31382 0.500 66.28897 548 ARG B CA 1
ATOM 9763 C CA B ARG B 1 549 ? -4.91944 78.96883 49.31682 0.500 66.96092 548 ARG B CA 1
ATOM 9764 C C . ARG B 1 549 ? -4.21519 80.30171 49.06292 1.000 66.31480 548 ARG B C 1
ATOM 9765 O O . ARG B 1 549 ? -3.52200 80.47259 48.06603 1.000 70.06952 548 ARG B O 1
ATOM 9780 N N . ALA B 1 550 ? -4.40919 81.24075 49.98287 1.000 62.15620 549 ALA B N 1
ATOM 9781 C CA . ALA B 1 550 ? -3.78897 82.54766 49.91395 1.000 60.16260 549 ALA B CA 1
ATOM 9782 C C . ALA B 1 550 ? -2.28497 82.38742 49.77720 1.000 63.66673 549 ALA B C 1
ATOM 9783 O O . ALA B 1 550 ? -1.64774 83.05030 48.96030 1.000 66.37308 549 ALA B O 1
ATOM 9785 N N . PHE B 1 551 ? -1.72325 81.50034 50.59130 1.000 64.38022 550 PHE B N 1
ATOM 9786 C CA . PHE B 1 551 ? -0.29028 81.26211 50.58954 1.000 65.69875 550 PHE B CA 1
ATOM 9787 C C . PHE B 1 551 ? 0.17186 80.75802 49.24162 1.000 72.40107 550 PHE B C 1
ATOM 9788 O O . PHE B 1 551 ? 1.13403 81.26486 48.67077 1.000 72.18518 550 PHE B O 1
ATOM 9796 N N . VAL B 1 552 ? -0.52122 79.74312 48.74352 1.000 73.99627 551 VAL B N 1
ATOM 9797 C CA . VAL B 1 552 ? -0.16611 79.12905 47.47659 1.000 69.06045 551 VAL B CA 1
ATOM 9798 C C . VAL B 1 552 ? -0.23477 80.13004 46.33056 1.000 71.66044 551 VAL B C 1
ATOM 9799 O O . VAL B 1 552 ? 0.65137 80.16489 45.47671 1.000 81.01988 551 VAL B O 1
ATOM 9803 N N . GLN B 1 553 ? -1.26864 80.96221 46.32639 1.000 72.50511 552 GLN B N 1
ATOM 9804 C CA . GLN B 1 553 ? -1.40631 81.97222 45.28935 1.000 67.99245 552 GLN B CA 1
ATOM 9805 C C . GLN B 1 553 ? -0.28616 83.00504 45.35752 1.000 60.89077 552 GLN B C 1
ATOM 9806 O O . GLN B 1 553 ? 0.10710 83.59196 44.34857 1.000 68.66838 552 GLN B O 1
ATOM 9812 N N . PHE B 1 554 ? 0.22268 83.21398 46.56160 1.000 62.19850 553 PHE B N 1
ATOM 9813 C CA . PHE B 1 554 ? 1.33578 84.10980 46.79777 1.000 68.36112 553 PHE B CA 1
ATOM 9814 C C . PHE B 1 554 ? 2.62478 83.52159 46.22698 1.000 69.82082 553 PHE B C 1
ATOM 9815 O O . PHE B 1 554 ? 3.51597 84.23644 45.77512 1.000 75.29650 553 PHE B O 1
ATOM 9823 N N . CYS B 1 555 ? 2.70857 82.19958 46.23901 1.000 70.99762 554 CYS B N 1
ATOM 9824 C CA . CYS B 1 555 ? 3.91153 81.49638 45.80422 1.000 75.37431 554 CYS B CA 1
ATOM 9825 C C . CYS B 1 555 ? 4.12578 81.55133 44.30525 1.000 72.26024 554 CYS B C 1
ATOM 9826 O O . CYS B 1 555 ? 5.24183 81.34314 43.82444 1.000 69.55534 554 CYS B O 1
ATOM 9829 N N . ILE B 1 556 ? 3.04494 81.80549 43.57307 1.000 73.78201 555 ILE B N 1
ATOM 9830 C CA . ILE B 1 556 ? 3.08618 81.82346 42.11608 1.000 73.95682 555 ILE B CA 1
ATOM 9831 C C . ILE B 1 556 ? 4.05144 82.89130 41.60122 1.000 78.60396 555 ILE B C 1
ATOM 9832 O O . ILE B 1 556 ? 4.93152 82.60115 40.78537 1.000 79.37360 555 ILE B O 1
ATOM 9837 N N . GLN B 1 557 ? 3.89455 84.12033 42.09218 1.000 78.83254 556 GLN B N 1
ATOM 9838 C CA . GLN B 1 557 ? 4.80578 85.20119 41.72031 1.000 87.09955 556 GLN B CA 1
ATOM 9839 C C . GLN B 1 557 ? 6.10765 85.16599 42.52053 1.000 83.74389 556 GLN B C 1
ATOM 9840 O O . GLN B 1 557 ? 7.17378 85.45481 41.98070 1.000 82.89009 556 GLN B O 1
ATOM 9846 N N . ARG B 1 558 ? 6.02438 84.80502 43.80152 1.000 82.67534 557 ARG B N 1
ATOM 9847 C CA . ARG B 1 558 ? 7.19825 84.85685 44.66771 1.000 79.14197 557 ARG B CA 1
ATOM 9848 C C . ARG B 1 558 ? 8.25115 83.83167 44.27689 1.000 76.38676 557 ARG B C 1
ATOM 9849 O O . ARG B 1 558 ? 9.43221 84.15149 44.24008 1.000 69.58325 557 ARG B O 1
ATOM 9857 N N . PHE B 1 559 ? 7.82400 82.60374 43.98884 1.000 79.55833 558 PHE B N 1
ATOM 9858 C CA . PHE B 1 559 ? 8.76489 81.53859 43.66501 1.000 72.67850 558 PHE B CA 1
ATOM 9859 C C . PHE B 1 559 ? 8.77707 81.15856 42.18501 1.000 79.69526 558 PHE B C 1
ATOM 9860 O O . PHE B 1 559 ? 9.54800 80.28244 41.77415 1.000 81.17132 558 PHE B O 1
ATOM 9868 N N . GLN B 1 560 ? 7.93930 81.82968 41.38987 1.000 83.92549 559 GLN B N 1
ATOM 9869 C CA . GLN B 1 560 ? 7.81850 81.56868 39.94685 1.000 83.74125 559 GLN B CA 1
ATOM 9870 C C . GLN B 1 560 ? 7.40731 80.12075 39.65181 1.000 81.86471 559 GLN B C 1
ATOM 9871 O O . GLN B 1 560 ? 8.10432 79.40263 38.92793 1.000 77.20000 559 GLN B O 1
ATOM 9877 N N . LEU B 1 561 ? 6.26916 79.70893 40.21463 1.000 80.37769 560 LEU B N 1
ATOM 9878 C CA . LEU B 1 561 ? 5.78596 78.33301 40.08857 1.000 75.64123 560 LEU B CA 1
ATOM 9879 C C . LEU B 1 561 ? 4.40406 78.29922 39.42834 1.000 76.27855 560 LEU B C 1
ATOM 9880 O O . LEU B 1 561 ? 3.38695 78.27139 40.11118 1.000 73.75722 560 LEU B O 1
ATOM 9885 N N . PRO B 1 562 ? 4.36928 78.29420 38.08634 1.000 81.61126 561 PRO B N 1
ATOM 9886 C CA . PRO B 1 562 ? 3.11741 78.33239 37.31413 1.000 80.89445 561 PRO B CA 1
ATOM 9887 C C . PRO B 1 562 ? 2.20619 77.10654 37.48800 1.000 81.61442 561 PRO B C 1
ATOM 9888 O O . PRO B 1 562 ? 0.98923 77.25173 37.34980 1.000 81.98413 561 PRO B O 1
ATOM 9892 N N . ALA B 1 563 ? 2.77496 75.93545 37.77411 1.000 79.05075 562 ALA B N 1
ATOM 9893 C CA . ALA B 1 563 ? 1.97674 74.72158 37.95600 1.000 82.06671 562 ALA B CA 1
ATOM 9894 C C . ALA B 1 563 ? 0.85761 74.94077 38.96881 1.000 81.02387 562 ALA B C 1
ATOM 9895 O O . ALA B 1 563 ? -0.20448 74.32094 38.89165 1.000 82.01473 562 ALA B O 1
ATOM 9897 N N . LEU B 1 564 ? 1.10160 75.84475 39.90684 1.000 83.34026 563 LEU B N 1
ATOM 9898 C CA . LEU B 1 564 ? 0.16646 76.11391 40.98268 1.000 78.19864 563 LEU B CA 1
ATOM 9899 C C . LEU B 1 564 ? -1.20038 76.61712 40.53746 1.000 80.45502 563 LEU B C 1
ATOM 9900 O O . LEU B 1 564 ? -2.20354 76.32429 41.18930 1.000 79.53286 563 LEU B O 1
ATOM 9905 N N . GLN B 1 565 ? -1.24209 77.38511 39.44944 1.000 84.77907 564 GLN B N 1
ATOM 9906 C CA . GLN B 1 565 ? -2.49392 77.99830 39.00323 1.000 80.57096 564 GLN B CA 1
ATOM 9907 C C . GLN B 1 565 ? -3.56804 76.95647 38.72307 1.000 81.31201 564 GLN B C 1
ATOM 9908 O O . GLN B 1 565 ? -4.70908 77.10166 39.15988 1.000 80.70783 564 GLN B O 1
ATOM 9914 N N . SER B 1 566 ? -3.20708 75.91340 37.98114 1.000 81.46293 565 SER B N 1
ATOM 9915 C CA . SER B 1 566 ? -4.12421 74.81054 37.72800 1.000 83.23691 565 SER B CA 1
ATOM 9916 C C . SER B 1 566 ? -4.49453 74.15262 39.05095 1.000 85.38743 565 SER B C 1
ATOM 9917 O O . SER B 1 566 ? -5.66062 73.82781 39.27977 1.000 86.57069 565 SER B O 1
ATOM 9920 N N . ILE B 1 567 ? -3.49570 73.96947 39.91912 1.000 85.40521 566 ILE B N 1
ATOM 9921 C CA . ILE B 1 567 ? -3.71001 73.38453 41.23909 1.000 79.26984 566 ILE B CA 1
ATOM 9922 C C . ILE B 1 567 ? -4.73201 74.19470 42.03691 1.000 78.80439 566 ILE B C 1
ATOM 9923 O O . ILE B 1 567 ? -5.62620 73.62885 42.65978 1.000 81.45701 566 ILE B O 1
ATOM 9928 N N . LEU B 1 568 ? -4.61480 75.51768 42.00592 1.000 77.69872 567 LEU B N 1
ATOM 9929 C CA . LEU B 1 568 ? -5.61077 76.36885 42.64774 1.000 74.68198 567 LEU B CA 1
ATOM 9930 C C . LEU B 1 568 ? -6.99568 76.26906 42.00052 1.000 83.68042 567 LEU B C 1
ATOM 9931 O O . LEU B 1 568 ? -8.00381 76.15222 42.70336 1.000 89.34456 567 LEU B O 1
ATOM 9936 N N . LEU B 1 569 ? -7.03145 76.30704 40.66651 1.000 90.69182 568 LEU B N 1
ATOM 9937 C CA . LEU B 1 569 ? -8.27732 76.33823 39.89131 1.000 88.57160 568 LEU B CA 1
ATOM 9938 C C . LEU B 1 569 ? -9.05053 75.01535 39.85320 1.000 90.20559 568 LEU B C 1
ATOM 9939 O O . LEU B 1 569 ? -10.25249 74.99754 39.58601 1.000 87.08563 568 LEU B O 1
ATOM 9944 N N . ALA B 1 570 ? -8.35674 73.91325 40.10933 1.000 95.57688 569 ALA B N 1
ATOM 9945 C CA . ALA B 1 570 ? -8.97494 72.59734 40.06325 1.000 101.78552 569 ALA B CA 1
ATOM 9946 C C . ALA B 1 570 ? -9.92117 72.38851 41.23710 1.000 109.79175 569 ALA B C 1
ATOM 9947 O O . ALA B 1 570 ? -9.69126 72.92249 42.32613 1.000 114.32046 569 ALA B O 1
ATOM 9949 N N . PRO B 1 571 ? -10.98626 71.59867 41.01693 1.000 118.84920 570 PRO B N 1
ATOM 9950 C CA . PRO B 1 571 ? -11.97048 71.20984 42.03778 1.000 122.25358 570 PRO B CA 1
ATOM 9951 C C . PRO B 1 571 ? -11.35380 70.37576 43.15789 1.000 123.04386 570 PRO B C 1
ATOM 9952 O O . PRO B 1 571 ? -10.70791 69.36865 42.87301 1.000 123.88554 570 PRO B O 1
ATOM 9956 N N . ALA B 1 572 ? -11.56494 70.78381 44.40785 1.000 123.90743 571 ALA B N 1
ATOM 9957 C CA . ALA B 1 572 ? -11.04624 70.05774 45.56994 1.000 127.05605 571 ALA B CA 1
ATOM 9958 C C . ALA B 1 572 ? -11.77349 68.71686 45.80084 1.000 128.38740 571 ALA B C 1
ATOM 9959 O O . ALA B 1 572 ? -12.68064 68.62602 46.63370 1.000 124.61721 571 ALA B O 1
ATOM 9961 N N . THR B 1 573 ? -11.36153 67.68279 45.06393 1.000 131.86416 572 THR B N 1
ATOM 9962 C CA . THR B 1 573 ? -11.99875 66.36489 45.14184 1.000 129.00312 572 THR B CA 1
ATOM 9963 C C . THR B 1 573 ? -10.99998 65.24874 45.45502 1.000 128.04767 572 THR B C 1
ATOM 9964 O O . THR B 1 573 ? -9.87290 65.26055 44.95920 1.000 124.42180 572 THR B O 1
ATOM 9968 N N . ALA B 1 574 ? -11.43027 64.27281 46.25196 1.000 126.25699 573 ALA B N 1
ATOM 9969 C CA . ALA B 1 574 ? -10.58950 63.12669 46.59411 1.000 128.88195 573 ALA B CA 1
ATOM 9970 C C . ALA B 1 574 ? -10.94556 61.90573 45.75307 1.000 131.05430 573 ALA B C 1
ATOM 9971 O O . ALA B 1 574 ? -11.84774 61.14788 46.10693 1.000 133.36249 573 ALA B O 1
ATOM 9973 N N . GLU B 1 575 ? -10.22741 61.71260 44.65019 1.000 132.63655 574 GLU B N 1
ATOM 9974 C CA . GLU B 1 575 ? -10.51743 60.59164 43.70716 1.000 130.70292 574 GLU B CA 1
ATOM 9975 C C . GLU B 1 575 ? -10.11874 59.22258 44.26324 1.000 126.24109 574 GLU B C 1
ATOM 9976 O O . GLU B 1 575 ? -9.01378 58.71840 44.03343 1.000 123.37759 574 GLU B O 1
ATOM 9982 N N . LEU B 1 576 ? -11.04896 58.62374 44.99910 1.000 122.12217 575 LEU B N 1
ATOM 9983 C CA . LEU B 1 576 ? -10.84626 57.31871 45.61115 1.000 117.22232 575 LEU B CA 1
ATOM 9984 C C . LEU B 1 576 ? -11.96735 56.36788 45.20498 1.000 110.85619 575 LEU B C 1
ATOM 9985 O O . LEU B 1 576 ? -11.75251 55.16385 45.06903 1.000 103.97000 575 LEU B O 1
ATOM 9990 N N . GLU B 1 577 ? -13.16423 56.91507 45.00778 1.000 111.25643 576 GLU B N 1
ATOM 9991 C CA . GLU B 1 577 ? -14.31728 56.10525 44.51960 1.000 109.92691 576 GLU B CA 1
ATOM 9992 C C . GLU B 1 577 ? -14.66099 56.37828 43.04254 1.000 112.43519 576 GLU B C 1
ATOM 9993 O O . GLU B 1 577 ? -14.50974 57.49025 42.54155 1.000 109.63646 576 GLU B O 1
ATOM 9999 N N . PRO B 1 578 ? -15.11304 55.34334 42.32548 1.000 107.56697 577 PRO B N 1
ATOM 10000 C CA . PRO B 1 578 ? -15.51377 55.61039 40.94641 1.000 107.74409 577 PRO B CA 1
ATOM 10001 C C . PRO B 1 578 ? -16.81165 56.39759 40.96419 1.000 113.10856 577 PRO B C 1
ATOM 10002 O O . PRO B 1 578 ? -17.55683 56.28872 41.93407 1.000 117.15572 577 PRO B O 1
ATOM 10006 N N . LEU B 1 579 ? -17.07136 57.19362 39.93314 1.000 117.81021 578 LEU B N 1
ATOM 10007 C CA . LEU B 1 579 ? -18.33923 57.90482 39.84392 1.000 120.23910 578 LEU B CA 1
ATOM 10008 C C . LEU B 1 579 ? -19.20415 57.30794 38.73879 1.000 127.29937 578 LEU B C 1
ATOM 10009 O O . LEU B 1 579 ? -18.73000 57.07185 37.62587 1.000 125.36433 578 LEU B O 1
ATOM 10014 N N . ALA B 1 580 ? -20.46424 57.02915 39.06359 1.000 131.19967 579 ALA B N 1
ATOM 10015 C CA . ALA B 1 580 ? -21.43315 56.60129 38.05944 1.000 135.86124 579 ALA B CA 1
ATOM 10016 C C . ALA B 1 580 ? -21.69981 57.78632 37.14738 1.000 144.73693 579 ALA B C 1
ATOM 10017 O O . ALA B 1 580 ? -21.72171 58.92832 37.60636 1.000 148.07893 579 ALA B O 1
ATOM 10019 N N . ASP B 1 581 ? -21.89564 57.53933 35.85835 1.000 148.08670 580 ASP B N 1
ATOM 10020 C CA . ASP B 1 581 ? -22.12832 58.66235 34.95830 1.000 156.66428 580 ASP B CA 1
ATOM 10021 C C . ASP B 1 581 ? -23.56524 59.18758 35.01106 1.000 160.40898 580 ASP B C 1
ATOM 10022 O O . ASP B 1 581 ? -24.52140 58.43174 35.21391 1.000 156.93345 580 ASP B O 1
ATOM 10027 N N . GLY B 1 582 ? -23.68400 60.49760 34.81402 1.000 161.51587 581 GLY B N 1
ATOM 10028 C CA . GLY B 1 582 ? -24.88394 61.24779 35.13282 1.000 160.72629 581 GLY B CA 1
ATOM 10029 C C . GLY B 1 582 ? -24.56801 62.07176 36.36986 1.000 157.31620 581 GLY B C 1
ATOM 10030 O O . GLY B 1 582 ? -25.31393 62.97388 36.75172 1.000 152.40432 581 GLY B O 1
ATOM 10031 N N . GLN B 1 583 ? -23.43116 61.74959 36.98504 1.000 157.01251 582 GLN B N 1
ATOM 10032 C CA . GLN B 1 583 ? -22.97826 62.38753 38.21811 1.000 150.37000 582 GLN B CA 1
ATOM 10033 C C . GLN B 1 583 ? -21.49419 62.77530 38.14935 1.000 143.21280 582 GLN B C 1
ATOM 10034 O O . GLN B 1 583 ? -20.67920 62.06216 37.55749 1.000 138.32333 582 GLN B O 1
ATOM 10040 N N . VAL B 1 584 ? -21.16011 63.91125 38.76138 1.000 139.47622 583 VAL B N 1
ATOM 10041 C CA . VAL B 1 584 ? -19.78104 64.39303 38.85260 1.000 131.10210 583 VAL B CA 1
ATOM 10042 C C . VAL B 1 584 ? -19.25830 64.25597 40.28369 1.000 125.20623 583 VAL B C 1
ATOM 10043 O O . VAL B 1 584 ? -20.04146 64.20411 41.23356 1.000 120.01505 583 VAL B O 1
ATOM 10047 N N . SER B 1 585 ? -17.93933 64.21777 40.44490 1.000 124.05269 584 SER B N 1
ATOM 10048 C CA . SER B 1 585 ? -17.36559 63.92169 41.76000 1.000 122.28735 584 SER B CA 1
ATOM 10049 C C . SER B 1 585 ? -17.68161 64.93076 42.86794 1.000 115.51194 584 SER B C 1
ATOM 10050 O O . SER B 1 585 ? -17.72738 66.14276 42.65291 1.000 111.14045 584 SER B O 1
ATOM 10053 N N . GLN B 1 586 ? -17.86789 64.39680 44.06691 1.000 114.71708 585 GLN B N 1
ATOM 10054 C CA . GLN B 1 586 ? -18.22795 65.19188 45.23184 1.000 112.38969 585 GLN B CA 1
ATOM 10055 C C . GLN B 1 586 ? -17.03192 65.96469 45.80303 1.000 113.38807 585 GLN B C 1
ATOM 10056 O O . GLN B 1 586 ? -15.95305 65.39553 46.00221 1.000 112.08139 585 GLN B O 1
ATOM 10062 N N . THR B 1 587 ? -17.22776 67.25773 46.06398 1.000 110.16498 586 THR B N 1
ATOM 10063 C CA . THR B 1 587 ? -16.20174 68.07458 46.71313 1.000 105.58056 586 THR B CA 1
ATOM 10064 C C . THR B 1 587 ? -16.19702 67.83759 48.20914 1.000 102.09292 586 THR B C 1
ATOM 10065 O O . THR B 1 587 ? -17.23516 67.56577 48.81397 1.000 96.31210 586 THR B O 1
ATOM 10069 N N . ASP B 1 588 ? -15.02210 67.97042 48.80933 1.000 103.82362 587 ASP B N 1
ATOM 10070 C CA . ASP B 1 588 ? -14.88736 67.74841 50.23435 1.000 99.35130 587 ASP B CA 1
ATOM 10071 C C . ASP B 1 588 ? -15.76834 68.70657 51.03220 1.000 94.75348 587 ASP B C 1
ATOM 10072 O O . ASP B 1 588 ? -16.10757 68.43763 52.18714 1.000 96.50371 587 ASP B O 1
ATOM 10077 N N . GLU B 1 589 ? -16.15107 69.82262 50.42612 1.000 87.25972 588 GLU B N 1
ATOM 10078 C CA . GLU B 1 589 ? -17.03203 70.76977 51.15496 1.000 87.45839 588 GLU B CA 1
ATOM 10079 C C . GLU B 1 589 ? -18.44215 70.20599 51.30074 1.000 86.88332 588 GLU B C 1
ATOM 10080 O O . GLU B 1 589 ? -19.06329 70.36110 52.34964 1.000 88.73619 588 GLU B O 1
ATOM 10086 N N . GLU B 1 590 ? -18.93609 69.53106 50.26867 1.000 97.27927 589 GLU B N 1
ATOM 10087 C CA . GLU B 1 590 ? -20.27521 68.87127 50.36646 1.000 96.86233 589 GLU B CA 1
ATOM 10088 C C . GLU B 1 590 ? -20.16254 67.55226 51.11350 1.000 96.83091 589 GLU B C 1
ATOM 10089 O O . GLU B 1 590 ? -21.12571 67.05842 51.70035 1.000 97.41424 589 GLU B O 1
ATOM 10095 N N . ASP B 1 591 ? -18.95462 67.00207 51.10470 1.000 99.66038 590 ASP B N 1
ATOM 10096 C CA . ASP B 1 591 ? -18.64194 65.81903 51.88777 1.000 104.37794 590 ASP B CA 1
ATOM 10097 C C . ASP B 1 591 ? -18.71413 66.11306 53.39075 1.000 102.10536 590 ASP B C 1
ATOM 10098 O O . ASP B 1 591 ? -19.26038 65.31416 54.14967 1.000 104.42693 590 ASP B O 1
ATOM 10103 N N . MET B 1 592 ? -18.16802 67.25598 53.81283 1.000 100.47788 591 MET B N 1
ATOM 10104 C CA . MET B 1 592 ? -18.17419 67.65600 55.22782 1.000 92.80475 591 MET B CA 1
ATOM 10105 C C . MET B 1 592 ? -19.54820 68.08623 55.73259 1.000 86.37841 591 MET B C 1
ATOM 10106 O O . MET B 1 592 ? -19.85942 67.93729 56.91854 1.000 86.86484 591 MET B O 1
ATOM 10111 N N . GLY B 1 593 ? -20.35697 68.63434 54.82945 1.000 80.69878 592 GLY B N 1
ATOM 10112 C CA . GLY B 1 593 ? -21.65894 69.16555 55.18523 1.000 83.03045 592 GLY B CA 1
ATOM 10113 C C . GLY B 1 593 ? -21.60279 70.60955 55.65922 1.000 75.95121 592 GLY B C 1
ATOM 10114 O O . GLY B 1 593 ? -22.47284 71.05870 56.40907 1.000 74.21116 592 GLY B O 1
ATOM 10115 N N . MET B 1 594 ? -20.57561 71.32938 55.21438 1.000 72.67456 593 MET B N 1
ATOM 10116 C CA . MET B 1 594 ? -20.34245 72.71135 55.61840 1.000 70.21682 593 MET B CA 1
ATOM 10117 C C . MET B 1 594 ? -19.15524 73.26115 54.83458 1.000 71.52084 593 MET B C 1
ATOM 10118 O O . MET B 1 594 ? -18.27429 72.50701 54.41574 1.000 71.36743 593 MET B O 1
ATOM 10123 N N . THR B 1 595 ? -19.13400 74.57215 54.62457 1.000 67.34338 594 THR B N 1
ATOM 10124 C CA . THR B 1 595 ? -18.02678 75.19596 53.91074 1.000 73.69826 594 THR B CA 1
ATOM 10125 C C . THR B 1 595 ? -16.82989 75.43978 54.83093 1.000 70.40907 594 THR B C 1
ATOM 10126 O O . THR B 1 595 ? -16.98406 75.59983 56.04090 1.000 71.95655 594 THR B O 1
ATOM 10130 N N . TYR B 1 596 ? -15.63979 75.47859 54.24612 1.000 67.01527 595 TYR B N 1
ATOM 10131 C CA . TYR B 1 596 ? -14.42488 75.69641 55.01332 1.000 68.21253 595 TYR B CA 1
ATOM 10132 C C . TYR B 1 596 ? -14.52581 76.97943 55.82129 1.000 68.63004 595 TYR B C 1
ATOM 10133 O O . TYR B 1 596 ? -13.96697 77.08036 56.91837 1.000 68.35590 595 TYR B O 1
ATOM 10142 N N . ALA B 1 597 ? -15.26157 77.94154 55.26815 1.000 71.97572 596 ALA B N 1
ATOM 10143 C CA . ALA B 1 597 ? -15.51547 79.23559 55.90209 1.000 76.72462 596 ALA B CA 1
ATOM 10144 C C . ALA B 1 597 ? -16.31670 79.09374 57.18997 1.000 78.01952 596 ALA B C 1
ATOM 10145 O O . ALA B 1 597 ? -15.84881 79.50668 58.25304 1.000 82.24634 596 ALA B O 1
ATOM 10147 N N . GLU B 1 598 ? -17.52177 78.52892 57.09978 1.000 71.44768 597 GLU B N 1
ATOM 10148 C CA . GLU B 1 598 ? -18.33101 78.30507 58.33165 1.000 72.86208 597 GLU B CA 1
ATOM 10149 C C . GLU B 1 598 ? -17.60531 77.39297 59.31178 1.000 72.64800 597 GLU B C 1
ATOM 10150 O O . GLU B 1 598 ? -17.71448 77.58400 60.52276 1.000 67.11196 597 GLU B O 1
ATOM 10156 N N . LEU B 1 599 ? -16.84138 76.43584 58.79392 1.000 68.78893 598 LEU B N 1
ATOM 10157 C CA . LEU B 1 599 ? -16.01965 75.59172 59.65206 1.000 65.95039 598 LEU B CA 1
ATOM 10158 C C . LEU B 1 599 ? -15.01565 76.42257 60.44421 1.000 66.40867 598 LEU B C 1
ATOM 10159 O O . LEU B 1 599 ? -14.77988 76.16655 61.62926 1.000 64.61184 598 LEU B O 1
ATOM 10164 N N . SER B 1 600 ? -14.42239 77.41047 59.78130 1.000 65.52666 599 SER B N 1
ATOM 10165 C CA . SER B 1 600 ? -13.39835 78.24432 60.40145 1.000 64.30208 599 SER B CA 1
ATOM 10166 C C . SER B 1 600 ? -13.99741 79.06343 61.53134 1.000 68.11833 599 SER B C 1
ATOM 10167 O O . SER B 1 600 ? -13.31951 79.39533 62.50745 1.000 70.14489 599 SER B O 1
ATOM 10170 N N . VAL B 1 601 ? -15.28034 79.37463 61.38513 1.000 65.94607 600 VAL B N 1
ATOM 10171 C CA . VAL B 1 601 ? -16.03137 80.13976 62.37200 1.000 59.87971 600 VAL B CA 1
ATOM 10172 C C . VAL B 1 601 ? -16.35671 79.30383 63.61896 1.000 58.52030 600 VAL B C 1
ATOM 10173 O O . VAL B 1 601 ? -16.12982 79.74381 64.74899 1.000 58.79439 600 VAL B O 1
ATOM 10177 N N . TYR B 1 602 ? -16.88087 78.09891 63.40189 1.000 62.42650 601 TYR B N 1
ATOM 10178 C CA . TYR B 1 602 ? -17.06119 77.11895 64.47087 1.000 60.88529 601 TYR B CA 1
ATOM 10179 C C . TYR B 1 602 ? -15.77035 76.96476 65.28708 1.000 58.94106 601 TYR B C 1
ATOM 10180 O O . TYR B 1 602 ? -15.78854 77.05378 66.51508 1.000 54.41932 601 TYR B O 1
ATOM 10189 N N . GLY B 1 603 ? -14.65127 76.74157 64.60227 1.000 61.58434 602 GLY B N 1
ATOM 10190 C CA . GLY B 1 603 ? -13.37141 76.56738 65.26748 1.000 63.82267 602 GLY B CA 1
ATOM 10191 C C . GLY B 1 603 ? -12.88335 77.76231 66.07154 1.000 59.99874 602 GLY B C 1
ATOM 10192 O O . GLY B 1 603 ? -12.27655 77.60823 67.12964 1.000 59.20263 602 GLY B O 1
ATOM 10193 N N . LYS B 1 604 ? -13.13708 78.96435 65.57548 1.000 57.80001 603 LYS B N 1
ATOM 10194 C CA . LYS B 1 604 ? -12.73001 80.15429 66.30353 1.000 50.59523 603 LYS B CA 1
ATOM 10195 C C . LYS B 1 604 ? -13.70515 80.43146 67.43737 1.000 53.18220 603 LYS B C 1
ATOM 10196 O O . LYS B 1 604 ? -13.30226 80.84941 68.52443 1.000 53.88111 603 LYS B O 1
ATOM 10202 N N . LEU B 1 605 ? -14.99015 80.19466 67.20417 1.000 52.42238 604 LEU B N 1
ATOM 10203 C CA . LEU B 1 605 ? -15.95729 80.42883 68.27201 1.000 53.70306 604 LEU B CA 1
ATOM 10204 C C . LEU B 1 605 ? -15.68563 79.43280 69.37706 1.000 55.61716 604 LEU B C 1
ATOM 10205 O O . LEU B 1 605 ? -15.79977 79.74283 70.56204 1.000 58.14520 604 LEU B O 1
ATOM 10210 N N . ARG B 1 606 ? -15.29675 78.23173 68.97114 1.000 57.78445 605 ARG B N 1
ATOM 10211 C CA . ARG B 1 606 ? -15.06307 77.13971 69.90420 1.000 56.61132 605 ARG B CA 1
ATOM 10212 C C . ARG B 1 606 ? -13.90919 77.42254 70.87538 1.000 54.72566 605 ARG B C 1
ATOM 10213 O O . ARG B 1 606 ? -14.08939 77.41158 72.09535 1.000 53.61739 605 ARG B O 1
ATOM 10221 N N . LYS B 1 607 ? -12.72806 77.65935 70.31657 1.000 51.05978 606 LYS B N 1
ATOM 10222 C CA . LYS B 1 607 ? -11.50817 77.74116 71.09177 1.000 51.64628 606 LYS B CA 1
ATOM 10223 C C . LYS B 1 607 ? -11.28901 79.18213 71.53078 1.000 57.09012 606 LYS B C 1
ATOM 10224 O O . LYS B 1 607 ? -10.96416 79.46210 72.67683 1.000 55.52548 606 LYS B O 1
ATOM 10230 N N . VAL B 1 608 ? -11.46872 80.11215 70.61674 1.000 54.61268 607 VAL B N 1
ATOM 10231 C CA . VAL B 1 608 ? -11.12556 81.47410 70.94878 1.000 49.06749 607 VAL B CA 1
ATOM 10232 C C . VAL B 1 608 ? -12.19858 82.17228 71.78159 1.000 50.32786 607 VAL B C 1
ATOM 10233 O O . VAL B 1 608 ? -11.86260 82.96724 72.65564 1.000 53.63433 607 VAL B O 1
ATOM 10237 N N . ALA B 1 609 ? -13.47459 81.87048 71.55239 1.000 56.15108 608 ALA B N 1
ATOM 10238 C CA . ALA B 1 609 ? -14.52463 82.47166 72.38621 1.000 51.02375 608 ALA B CA 1
ATOM 10239 C C . ALA B 1 609 ? -15.03196 81.53275 73.47714 1.000 50.49231 608 ALA B C 1
ATOM 10240 O O . ALA B 1 609 ? -15.98502 81.85991 74.19498 1.000 57.58439 608 ALA B O 1
ATOM 10242 N N . LYS B 1 610 ? -14.38516 80.37765 73.60626 1.000 54.61584 609 LYS B N 1
ATOM 10243 C CA . LYS B 1 610 ? -14.67549 79.44971 74.70223 1.000 54.88189 609 LYS B CA 1
ATOM 10244 C C . LYS B 1 610 ? -16.16255 79.08395 74.71799 1.000 57.87451 609 LYS B C 1
ATOM 10245 O O . LYS B 1 610 ? -16.86167 79.33207 75.69487 1.000 58.99965 609 LYS B O 1
ATOM 10251 N N . MET B 1 611 ? -16.64846 78.50101 73.62692 1.000 58.87198 610 MET B N 1
ATOM 10252 C CA . MET B 1 611 ? -18.08447 78.28524 73.47569 1.000 61.23478 610 MET B CA 1
ATOM 10253 C C . MET B 1 611 ? -18.54068 76.84631 73.32863 1.000 57.38095 610 MET B C 1
ATOM 10254 O O . MET B 1 611 ? -18.07065 76.11222 72.46672 1.000 57.96480 610 MET B O 1
ATOM 10259 N N . GLY B 1 612 ? -19.45488 76.44746 74.20149 1.000 58.37972 611 GLY B N 1
ATOM 10260 C CA . GLY B 1 612 ? -20.11407 75.16356 74.08840 1.000 57.72942 611 GLY B CA 1
ATOM 10261 C C . GLY B 1 612 ? -21.20487 75.37372 73.06822 1.000 60.62614 611 GLY B C 1
ATOM 10262 O O . GLY B 1 612 ? -21.37661 76.48374 72.56318 1.000 60.10564 611 GLY B O 1
ATOM 10263 N N . PRO B 1 613 ? -21.95598 74.31884 72.76511 1.000 57.94733 612 PRO B N 1
ATOM 10264 C CA . PRO B 1 613 ? -22.97181 74.35698 71.71095 1.000 58.69459 612 PRO B CA 1
ATOM 10265 C C . PRO B 1 613 ? -24.11371 75.31317 72.01675 1.000 55.74918 612 PRO B C 1
ATOM 10266 O O . PRO B 1 613 ? -24.62346 75.97624 71.12166 1.000 61.52888 612 PRO B O 1
ATOM 10270 N N . TYR B 1 614 ? -24.52189 75.41525 73.26568 1.000 54.70683 613 TYR B N 1
ATOM 10271 C CA . TYR B 1 614 ? -25.55378 76.39842 73.53650 1.000 62.02462 613 TYR B CA 1
ATOM 10272 C C . TYR B 1 614 ? -25.03251 77.80733 73.22457 1.000 57.84415 613 TYR B C 1
ATOM 10273 O O . TYR B 1 614 ? -25.65727 78.54542 72.46346 1.000 58.87884 613 TYR B O 1
ATOM 10282 N N . SER B 1 615 ? -23.87754 78.16516 73.78175 1.000 56.60697 614 SER B N 1
ATOM 10283 C CA . SER B 1 615 ? -23.31530 79.49506 73.56482 1.000 59.69627 614 SER B CA 1
ATOM 10284 C C . SER B 1 615 ? -23.14301 79.77702 72.08185 1.000 64.37500 614 SER B C 1
ATOM 10285 O O . SER B 1 615 ? -23.51576 80.84907 71.59477 1.000 62.05892 614 SER B O 1
ATOM 10288 N N . MET B 1 616 ? -22.57505 78.81092 71.36795 1.000 65.10892 615 MET B N 1
ATOM 10289 C CA . MET B 1 616 ? -22.31579 78.98886 69.94699 1.000 61.68043 615 MET B CA 1
ATOM 10290 C C . MET B 1 616 ? -23.59262 79.22105 69.13378 1.000 61.27117 615 MET B C 1
ATOM 10291 O O . MET B 1 616 ? -23.60834 80.05504 68.22377 1.000 65.83530 615 MET B O 1
ATOM 10296 N N . PHE B 1 617 ? -24.65079 78.48522 69.46762 1.000 59.60865 616 PHE B N 1
ATOM 10297 C CA . PHE B 1 617 ? -25.93466 78.63541 68.79641 1.000 58.68841 616 PHE B CA 1
ATOM 10298 C C . PHE B 1 617 ? -26.40846 80.05649 68.95531 1.000 59.52227 616 PHE B C 1
ATOM 10299 O O . PHE B 1 617 ? -26.87320 80.67255 67.98623 1.000 68.82853 616 PHE B O 1
ATOM 10307 N N . CYS B 1 618 ? -26.27658 80.57349 70.17933 1.000 60.70905 617 CYS B N 1
ATOM 10308 C CA . CYS B 1 618 ? -26.70741 81.93256 70.51324 1.000 61.39970 617 CYS B CA 1
ATOM 10309 C C . CYS B 1 618 ? -25.97512 82.98143 69.69434 1.000 64.91383 617 CYS B C 1
ATOM 10310 O O . CYS B 1 618 ? -26.57989 83.93552 69.21023 1.000 70.93915 617 CYS B O 1
ATOM 10313 N N . LYS B 1 619 ? -24.66412 82.80122 69.56756 1.000 63.89753 618 LYS B N 1
ATOM 10314 C CA . LYS B 1 619 ? -23.82786 83.73908 68.84268 1.000 63.07897 618 LYS B CA 1
ATOM 10315 C C . LYS B 1 619 ? -24.14762 83.69711 67.35063 1.000 69.98906 618 LYS B C 1
ATOM 10316 O O . LYS B 1 619 ? -24.36336 84.73614 66.73458 1.000 74.54634 618 LYS B O 1
ATOM 10322 N N . LEU B 1 620 ? -24.20172 82.50011 66.77264 1.000 66.80035 619 LEU B N 1
ATOM 10323 C CA . LEU B 1 620 ? -24.50251 82.36914 65.34759 1.000 66.50105 619 LEU B CA 1
ATOM 10324 C C . LEU B 1 620 ? -25.87336 82.92135 65.00436 1.000 67.65285 619 LEU B C 1
ATOM 10325 O O . LEU B 1 620 ? -26.04309 83.63537 64.01632 1.000 68.44063 619 LEU B O 1
ATOM 10330 N N . LEU B 1 621 ? -26.85055 82.57052 65.82621 1.000 66.57997 620 LEU B N 1
ATOM 10331 C CA . LEU B 1 621 ? -28.22145 82.99573 65.60998 1.000 65.57592 620 LEU B CA 1
ATOM 10332 C C . LEU B 1 621 ? -28.28316 84.46874 65.24595 1.000 71.17918 620 LEU B C 1
ATOM 10333 O O . LEU B 1 621 ? -29.01595 84.86284 64.33882 1.000 79.88168 620 LEU B O 1
ATOM 10338 N N . GLY B 1 622 ? -27.50715 85.27362 65.96906 1.000 70.76892 621 GLY B N 1
ATOM 10339 C CA . GLY B 1 622 ? -27.40088 86.69960 65.72206 1.000 67.19115 621 GLY B CA 1
ATOM 10340 C C . GLY B 1 622 ? -26.53063 87.03845 64.52520 1.000 71.56416 621 GLY B C 1
ATOM 10341 O O . GLY B 1 622 ? -26.88837 87.90450 63.74413 1.000 82.80335 621 GLY B O 1
ATOM 10342 N N . MET B 1 623 ? -25.39672 86.35727 64.37339 1.000 67.95165 622 MET B N 1
ATOM 10343 C CA . MET B 1 623 ? -24.46750 86.61211 63.26954 1.000 70.05788 622 MET B CA 1
ATOM 10344 C C . MET B 1 623 ? -25.07832 86.32318 61.90944 1.000 79.83628 622 MET B C 1
ATOM 10345 O O . MET B 1 623 ? -24.95504 87.12115 60.96845 1.000 83.24646 622 MET B O 1
ATOM 10350 N N . TRP B 1 624 ? -25.72749 85.17029 61.80635 1.000 81.37715 623 TRP B N 1
ATOM 10351 C CA . TRP B 1 624 ? -26.31235 84.73136 60.54927 1.000 78.24493 623 TRP B CA 1
ATOM 10352 C C . TRP B 1 624 ? -27.82532 84.95260 60.54702 1.000 82.37463 623 TRP B C 1
ATOM 10353 O O . TRP B 1 624 ? -28.56835 84.16771 59.95591 1.000 86.09184 623 TRP B O 1
ATOM 10364 N N . ARG B 1 625 ? -28.27225 86.02468 61.19993 1.000 79.87889 624 ARG B N 1
ATOM 10365 C CA . ARG B 1 625 ? -29.70024 86.27891 61.37869 1.000 79.57494 624 ARG B CA 1
ATOM 10366 C C . ARG B 1 625 ? -30.43800 86.48201 60.05257 1.000 87.73988 624 ARG B C 1
ATOM 10367 O O . ARG B 1 625 ? -31.58904 86.06519 59.91839 1.000 80.75485 624 ARG B O 1
ATOM 10375 N N . HIS B 1 626 ? -29.77074 87.10389 59.07767 1.000 94.31328 625 HIS B N 1
ATOM 10376 C CA . HIS B 1 626 ? -30.34549 87.31596 57.74257 1.000 95.45051 625 HIS B CA 1
ATOM 10377 C C . HIS B 1 626 ? -30.32655 86.04195 56.90260 1.000 100.89858 625 HIS B C 1
ATOM 10378 O O . HIS B 1 626 ? -31.31350 85.68609 56.25744 1.000 101.96976 625 HIS B O 1
ATOM 10385 N N . ILE B 1 627 ? -29.17966 85.37077 56.92079 1.000 100.78277 626 ILE B N 1
ATOM 10386 C CA . ILE B 1 627 ? -28.91472 84.18871 56.10685 1.000 92.19753 626 ILE B CA 1
ATOM 10387 C C . ILE B 1 627 ? -29.67499 82.94384 56.55874 1.000 87.69358 626 ILE B C 1
ATOM 10388 O O . ILE B 1 627 ? -30.16897 82.18591 55.73167 1.000 87.23820 626 ILE B O 1
ATOM 10393 N N . CYS B 1 628 ? -29.75723 82.72387 57.86673 1.000 85.90305 627 CYS B N 1
ATOM 10394 C CA . CYS B 1 628 ? -30.28652 81.46396 58.38666 1.000 83.95370 627 CYS B CA 1
ATOM 10395 C C . CYS B 1 628 ? -31.43964 81.67516 59.34147 1.000 87.16535 627 CYS B C 1
ATOM 10396 O O . CYS B 1 628 ? -31.61056 82.75619 59.89443 1.000 95.89534 627 CYS B O 1
ATOM 10399 N N . THR B 1 629 ? -32.23684 80.63329 59.53236 1.000 84.41239 628 THR B N 1
ATOM 10400 C CA . THR B 1 629 ? -33.32898 80.69647 60.49018 1.000 81.93359 628 THR B CA 1
ATOM 10401 C C . THR B 1 629 ? -32.85029 80.01541 61.74327 1.000 77.89319 628 THR B C 1
ATOM 10402 O O . THR B 1 629 ? -31.91041 79.22326 61.68943 1.000 79.61971 628 THR B O 1
ATOM 10406 N N . PRO B 1 630 ? -33.48843 80.31653 62.88116 1.000 68.91579 629 PRO B N 1
ATOM 10407 C CA . PRO B 1 630 ? -33.08174 79.63948 64.11923 1.000 72.23316 629 PRO B CA 1
ATOM 10408 C C . PRO B 1 630 ? -33.10496 78.10348 63.99625 1.000 72.24852 629 PRO B C 1
ATOM 10409 O O . PRO B 1 630 ? -32.17014 77.46234 64.47641 1.000 71.69198 629 PRO B O 1
ATOM 10413 N N . ARG B 1 631 ? -34.12795 77.52564 63.36609 1.000 71.08093 630 ARG B N 1
ATOM 10414 C CA . ARG B 1 631 ? -34.15015 76.07464 63.18111 1.000 69.66251 630 ARG B CA 1
ATOM 10415 C C . ARG B 1 631 ? -32.89010 75.66243 62.45832 1.000 69.51254 630 ARG B C 1
ATOM 10416 O O . ARG B 1 631 ? -32.19231 74.75532 62.87944 1.000 76.66583 630 ARG B O 1
ATOM 10424 N N . GLN B 1 632 ? -32.59581 76.36037 61.37236 1.000 67.62785 631 GLN B N 1
ATOM 10425 C CA . GLN B 1 632 ? -31.38672 76.11016 60.59456 1.000 76.97440 631 GLN B CA 1
ATOM 10426 C C . GLN B 1 632 ? -30.09784 76.23797 61.41377 1.000 72.02286 631 GLN B C 1
ATOM 10427 O O . GLN B 1 632 ? -29.24897 75.34484 61.38492 1.000 71.78525 631 GLN B O 1
ATOM 10433 N N . VAL B 1 633 ? -29.94578 77.34696 62.13077 1.000 67.77825 632 VAL B N 1
ATOM 10434 C CA . VAL B 1 633 ? -28.76588 77.54478 62.96096 1.000 71.31993 632 VAL B CA 1
ATOM 10435 C C . VAL B 1 633 ? -28.55422 76.39076 63.94501 1.000 68.09731 632 VAL B C 1
ATOM 10436 O O . VAL B 1 633 ? -27.42233 75.94659 64.15220 1.000 67.09236 632 VAL B O 1
ATOM 10440 N N . ALA B 1 634 ? -29.63640 75.91494 64.55484 1.000 59.98050 633 ALA B N 1
ATOM 10441 C CA . ALA B 1 634 ? -29.55173 74.78594 65.48187 1.000 60.75203 633 ALA B CA 1
ATOM 10442 C C . ALA B 1 634 ? -28.98281 73.54984 64.80298 1.000 60.48132 633 ALA B C 1
ATOM 10443 O O . ALA B 1 634 ? -28.15302 72.84872 65.37413 1.000 64.78126 633 ALA B O 1
ATOM 10445 N N . ASP B 1 635 ? -29.43866 73.28490 63.58391 1.000 64.68141 634 ASP B N 1
ATOM 10446 C CA . ASP B 1 635 ? -28.98772 72.12982 62.82800 1.000 71.23994 634 ASP B CA 1
ATOM 10447 C C . ASP B 1 635 ? -27.50564 72.25158 62.49924 1.000 71.08337 634 ASP B C 1
ATOM 10448 O O . ASP B 1 635 ? -26.74881 71.28746 62.60838 1.000 68.07363 634 ASP B O 1
ATOM 10453 N N . LYS B 1 636 ? -27.09239 73.44651 62.09629 1.000 67.13208 635 LYS B N 1
ATOM 10454 C CA . LYS B 1 636 ? -25.69730 73.68128 61.77351 1.000 68.97676 635 LYS B CA 1
ATOM 10455 C C . LYS B 1 636 ? -24.82454 73.41716 62.98666 1.000 65.58418 635 LYS B C 1
ATOM 10456 O O . LYS B 1 636 ? -23.81063 72.72500 62.88683 1.000 68.93422 635 LYS B O 1
ATOM 10462 N N . VAL B 1 637 ? -25.23264 73.95124 64.13459 1.000 63.54341 636 VAL B N 1
ATOM 10463 C CA . VAL B 1 637 ? -24.46286 73.80313 65.36871 1.000 58.02384 636 VAL B CA 1
ATOM 10464 C C . VAL B 1 637 ? -24.42717 72.35914 65.86774 1.000 58.44059 636 VAL B C 1
ATOM 10465 O O . VAL B 1 637 ? -23.36131 71.83997 66.21592 1.000 59.67869 636 VAL B O 1
ATOM 10469 N N . LYS B 1 638 ? -25.59128 71.71632 65.89556 1.000 61.14525 637 LYS B N 1
ATOM 10470 C CA . LYS B 1 638 ? -25.69057 70.31234 66.28456 1.000 57.68480 637 LYS B CA 1
ATOM 10471 C C . LYS B 1 638 ? -24.86456 69.40820 65.37771 1.000 59.08048 637 LYS B C 1
ATOM 10472 O O . LYS B 1 638 ? -24.15778 68.52709 65.85383 1.000 67.23664 637 LYS B O 1
ATOM 10478 N N . ARG B 1 639 ? -24.95231 69.62519 64.06969 1.000 58.88188 638 ARG B N 1
ATOM 10479 C CA . ARG B 1 639 ? -24.17829 68.83106 63.12283 1.000 59.37711 638 ARG B CA 1
ATOM 10480 C C . ARG B 1 639 ? -22.68631 68.99483 63.41407 1.000 59.52076 638 ARG B C 1
ATOM 10481 O O . ARG B 1 639 ? -21.95147 68.01771 63.49220 1.000 65.69125 638 ARG B O 1
ATOM 10489 N N . PHE B 1 640 ? -22.24114 70.23176 63.60412 1.000 65.82878 639 PHE B N 1
ATOM 10490 C CA . PHE B 1 640 ? -20.84116 70.46554 63.91435 1.000 59.57352 639 PHE B CA 1
ATOM 10491 C C . PHE B 1 640 ? -20.42148 69.70749 65.15643 1.000 58.56810 639 PHE B C 1
ATOM 10492 O O . PHE B 1 640 ? -19.45659 68.94034 65.12059 1.000 60.49429 639 PHE B O 1
ATOM 10500 N N . PHE B 1 641 ? -21.12562 69.94062 66.26531 1.000 59.96051 640 PHE B N 1
ATOM 10501 C CA . PHE B 1 641 ? -20.71692 69.35457 67.54538 1.000 59.61408 640 PHE B CA 1
ATOM 10502 C C . PHE B 1 641 ? -20.78815 67.85058 67.49339 1.000 58.26092 640 PHE B C 1
ATOM 10503 O O . PHE B 1 641 ? -19.88234 67.16844 67.96855 1.000 59.42192 640 PHE B O 1
ATOM 10511 N N . SER B 1 642 ? -21.84713 67.33774 66.87823 1.000 60.05768 641 SER B N 1
ATOM 10512 C CA . SER B 1 642 ? -21.95032 65.90875 66.65523 1.000 63.32830 641 SER B CA 1
ATOM 10513 C C . SER B 1 642 ? -20.69430 65.35655 65.96544 1.000 61.82412 641 SER B C 1
ATOM 10514 O O . SER B 1 642 ? -19.99452 64.49944 66.52257 1.000 59.86484 641 SER B O 1
ATOM 10517 N N . LYS B 1 643 ? -20.41102 65.84849 64.76048 1.000 56.40863 642 LYS B N 1
ATOM 10518 C CA . LYS B 1 643 ? -19.25898 65.37629 64.01067 1.000 59.43112 642 LYS B CA 1
ATOM 10519 C C . LYS B 1 643 ? -17.97408 65.53810 64.81688 1.000 60.27374 642 LYS B C 1
ATOM 10520 O O . LYS B 1 643 ? -17.18625 64.58898 64.94102 1.000 66.01002 642 LYS B O 1
ATOM 10526 N N . TYR B 1 644 ? -17.78199 66.72708 65.38790 1.000 58.75945 643 TYR B N 1
ATOM 10527 C CA . TYR B 1 644 ? -16.58707 67.02790 66.16409 1.000 59.79463 643 TYR B CA 1
ATOM 10528 C C . TYR B 1 644 ? -16.31341 65.93187 67.19214 1.000 55.95108 643 TYR B C 1
ATOM 10529 O O . TYR B 1 644 ? -15.21050 65.38070 67.25133 1.000 55.04834 643 TYR B O 1
ATOM 10538 N N . SER B 1 645 ? -17.32359 65.62104 67.99898 1.000 51.55239 644 SER B N 1
ATOM 10539 C CA . SER B 1 645 ? -17.14991 64.72203 69.12803 1.000 48.38244 644 SER B CA 1
ATOM 10540 C C . SER B 1 645 ? -17.10608 63.24802 68.75505 1.000 55.95476 644 SER B C 1
ATOM 10541 O O . SER B 1 645 ? -16.58934 62.43994 69.52115 1.000 68.57164 644 SER B O 1
ATOM 10544 N N . MET B 1 646 ? -17.66496 62.87809 67.60397 1.000 60.68859 645 MET B N 1
ATOM 10545 C CA . MET B 1 646 ? -17.62411 61.48208 67.18799 1.000 53.16862 645 MET B CA 1
ATOM 10546 C C . MET B 1 646 ? -16.23608 61.17685 66.72122 1.000 54.49982 645 MET B C 1
ATOM 10547 O O . MET B 1 646 ? -15.80427 60.02578 66.77131 1.000 59.69573 645 MET B O 1
ATOM 10552 N N . ASN B 1 647 ? -15.53585 62.22873 66.29632 1.000 54.79885 646 ASN B N 1
ATOM 10553 C CA . ASN B 1 647 ? -14.21476 62.12952 65.67154 1.000 57.48969 646 ASN B CA 1
ATOM 10554 C C . ASN B 1 647 ? -13.01583 62.56134 66.51573 1.000 61.77029 646 ASN B C 1
ATOM 10555 O O . ASN B 1 647 ? -11.86779 62.39015 66.08691 1.000 56.21649 646 ASN B O 1
ATOM 10560 N N . ARG B 1 648 ? -13.27493 63.11940 67.69768 1.000 62.11797 647 ARG B N 1
ATOM 10561 C CA . ARG B 1 648 ? -12.21098 63.68824 68.51984 1.000 55.60538 647 ARG B CA 1
ATOM 10562 C C . ARG B 1 648 ? -11.04817 62.70806 68.76704 1.000 57.33701 647 ARG B C 1
ATOM 10563 O O . ARG B 1 648 ? -9.89313 63.10988 68.88623 1.000 58.10545 647 ARG B O 1
ATOM 10571 N N . HIS B 1 649 ? -11.35238 61.41911 68.80701 1.000 55.96580 648 HIS B N 1
ATOM 10572 C CA . HIS B 1 649 ? -10.33058 60.41495 69.05219 1.000 58.51632 648 HIS B CA 1
ATOM 10573 C C . HIS B 1 649 ? -9.22040 60.48476 67.99837 1.000 55.21409 648 HIS B C 1
ATOM 10574 O O . HIS B 1 649 ? -8.07850 60.09058 68.24456 1.000 55.39926 648 HIS B O 1
ATOM 10581 N N . LYS B 1 650 ? -9.56013 60.97580 66.81431 1.000 53.44667 649 LYS B N 1
ATOM 10582 C CA . LYS B 1 650 ? -8.58394 61.06463 65.74347 1.000 59.04492 649 LYS B CA 1
ATOM 10583 C C . LYS B 1 650 ? -7.46684 62.05246 66.08463 1.000 60.44162 649 LYS B C 1
ATOM 10584 O O . LYS B 1 650 ? -6.38475 62.03328 65.50081 1.000 54.90007 649 LYS B O 1
ATOM 10590 N N . MET B 1 651 ? -7.74786 62.90551 67.05658 1.000 66.69956 650 MET B N 1
ATOM 10591 C CA . MET B 1 651 ? -6.81477 63.93437 67.48372 1.000 68.62436 650 MET B CA 1
ATOM 10592 C C . MET B 1 651 ? -5.71801 63.34121 68.38190 1.000 66.01672 650 MET B C 1
ATOM 10593 O O . MET B 1 651 ? -4.56593 63.78403 68.35508 1.000 68.75262 650 MET B O 1
ATOM 10598 N N . THR B 1 652 ? -6.09430 62.33328 69.16585 1.000 59.13521 651 THR B N 1
ATOM 10599 C CA . THR B 1 652 ? -5.21755 61.70815 70.14800 1.000 62.00637 651 THR B CA 1
ATOM 10600 C C . THR B 1 652 ? -3.95856 61.07295 69.55022 1.000 65.59260 651 THR B C 1
ATOM 10601 O O . THR B 1 652 ? -2.94669 60.92380 70.22538 1.000 70.21332 651 THR B O 1
ATOM 10605 N N . THR B 1 653 ? -4.03241 60.67694 68.28921 1.000 64.57378 652 THR B N 1
ATOM 10606 C CA . THR B 1 653 ? -2.95843 59.91876 67.66240 1.000 63.01843 652 THR B CA 1
ATOM 10607 C C . THR B 1 653 ? -2.45812 60.62967 66.41347 1.000 65.09932 652 THR B C 1
ATOM 10608 O O . THR B 1 653 ? -1.73807 60.04854 65.58159 1.000 63.10871 652 THR B O 1
ATOM 10612 N N . LEU B 1 654 ? -2.85690 61.89373 66.29239 1.000 61.86088 653 LEU B N 1
ATOM 10613 C CA . LEU B 1 654 ? -2.54858 62.67866 65.11343 1.000 60.13318 653 LEU B CA 1
ATOM 10614 C C . LEU B 1 654 ? -1.13949 63.28844 65.14265 1.000 58.45478 653 LEU B C 1
ATOM 10615 O O . LEU B 1 654 ? -0.56362 63.54237 66.21174 1.000 60.26648 653 LEU B O 1
ATOM 10620 N N . THR B 1 655 ? -0.59626 63.49734 63.94373 1.000 57.37394 654 THR B N 1
ATOM 10621 C CA . THR B 1 655 ? 0.78084 63.92712 63.74395 1.000 58.12931 654 THR B CA 1
ATOM 10622 C C . THR B 1 655 ? 0.99096 65.30509 64.31596 1.000 64.68608 654 THR B C 1
ATOM 10623 O O . THR B 1 655 ? 0.17114 66.19522 64.08982 1.000 59.91625 654 THR B O 1
ATOM 10627 N N . PRO B 1 656 ? 2.10788 65.49093 65.03814 1.000 62.01711 655 PRO B N 1
ATOM 10628 C CA . PRO B 1 656 ? 2.42899 66.80088 65.59418 1.000 61.96912 655 PRO B CA 1
ATOM 10629 C C . PRO B 1 656 ? 2.55434 67.85385 64.47418 1.000 56.77986 655 PRO B C 1
ATOM 10630 O O . PRO B 1 656 ? 3.23147 67.64373 63.46430 1.000 54.01221 655 PRO B O 1
ATOM 10634 N N . ALA B 1 657 ? 1.86249 68.97396 64.66806 1.000 61.32076 656 ALA B N 1
ATOM 10635 C CA . ALA B 1 657 ? 1.84181 70.07295 63.71904 1.000 46.84209 656 ALA B CA 1
ATOM 10636 C C . ALA B 1 657 ? 2.51392 71.32285 64.29013 1.000 52.58914 656 ALA B C 1
ATOM 10637 O O . ALA B 1 657 ? 2.36078 71.65589 65.48010 1.000 58.41481 656 ALA B O 1
ATOM 10639 N N . TYR B 1 658 ? 3.26917 72.00172 63.43424 1.000 55.58523 657 TYR B N 1
ATOM 10640 C CA . TYR B 1 658 ? 3.70834 73.36666 63.67930 1.000 54.00709 657 TYR B CA 1
ATOM 10641 C C . TYR B 1 658 ? 2.52439 74.18485 64.19809 1.000 56.83543 657 TYR B C 1
ATOM 10642 O O . TYR B 1 658 ? 1.46550 74.22901 63.54692 1.000 49.12921 657 TYR B O 1
ATOM 10651 N N . HIS B 1 659 ? 2.69830 74.83584 65.35211 1.000 57.37258 658 HIS B N 1
ATOM 10652 C CA . HIS B 1 659 ? 1.63034 75.66201 65.92093 1.000 55.08144 658 HIS B CA 1
ATOM 10653 C C . HIS B 1 659 ? 1.53366 77.03102 65.26289 1.000 57.72986 658 HIS B C 1
ATOM 10654 O O . HIS B 1 659 ? 2.47878 77.79987 65.30304 1.000 58.10657 658 HIS B O 1
ATOM 10661 N N . ALA B 1 660 ? 0.38581 77.35219 64.68270 1.000 56.46360 659 ALA B N 1
ATOM 10662 C CA . ALA B 1 660 ? 0.23913 78.62521 63.97666 1.000 58.69860 659 ALA B CA 1
ATOM 10663 C C . ALA B 1 660 ? -0.94382 79.45840 64.47546 1.000 61.37489 659 ALA B C 1
ATOM 10664 O O . ALA B 1 660 ? -0.76372 80.58838 64.90747 1.000 57.24347 659 ALA B O 1
ATOM 10666 N N . GLU B 1 661 ? -2.14790 78.89459 64.39327 1.000 62.09335 660 GLU B N 1
ATOM 10667 C CA . GLU B 1 661 ? -3.38787 79.56779 64.89006 1.000 66.60722 660 GLU B CA 1
ATOM 10668 C C . GLU B 1 661 ? -3.63916 79.29485 66.37202 1.000 66.75457 660 GLU B C 1
ATOM 10669 O O . GLU B 1 661 ? -3.24141 78.25880 66.92010 1.000 67.07703 660 GLU B O 1
ATOM 10675 N N . ASN B 1 662 ? -4.32611 80.23797 67.01290 1.000 69.30202 661 ASN B N 1
ATOM 10676 C CA . ASN B 1 662 ? -4.71836 80.09305 68.41084 1.000 62.98575 661 ASN B CA 1
ATOM 10677 C C . ASN B 1 662 ? -6.08449 79.44627 68.53162 1.000 65.05945 661 ASN B C 1
ATOM 10678 O O . ASN B 1 662 ? -6.72764 79.52639 69.58452 1.000 64.76266 661 ASN B O 1
ATOM 10683 N N . TYR B 1 663 ? -6.52341 78.80832 67.44556 1.000 62.75515 662 TYR B N 1
ATOM 10684 C CA . TYR B 1 663 ? -7.70855 77.96751 67.50138 1.000 63.43328 662 TYR B CA 1
ATOM 10685 C C . TYR B 1 663 ? -7.40572 76.50446 67.12045 1.000 64.35783 662 TYR B C 1
ATOM 10686 O O . TYR B 1 663 ? -8.32381 75.71160 66.86731 1.000 67.56462 662 TYR B O 1
ATOM 10695 N N . SER B 1 664 ? -6.11178 76.15826 67.12966 1.000 62.31985 663 SER B N 1
ATOM 10696 C CA . SER B 1 664 ? -5.65397 74.76818 66.96376 1.000 63.92116 663 SER B CA 1
ATOM 10697 C C . SER B 1 664 ? -6.38227 73.78431 67.87265 1.000 57.61268 663 SER B C 1
ATOM 10698 O O . SER B 1 664 ? -6.56243 74.02435 69.05862 1.000 58.44783 663 SER B O 1
ATOM 10701 N N . PRO B 1 665 ? -6.81736 72.66737 67.30460 1.000 56.38104 664 PRO B N 1
ATOM 10702 C CA . PRO B 1 665 ? -7.51665 71.64749 68.09550 1.000 61.58709 664 PRO B CA 1
ATOM 10703 C C . PRO B 1 665 ? -6.55791 70.60435 68.67867 1.000 54.73821 664 PRO B C 1
ATOM 10704 O O . PRO B 1 665 ? -6.99615 69.58142 69.19661 1.000 56.70640 664 PRO B O 1
ATOM 10708 N N . GLU B 1 666 ? -5.26485 70.90014 68.62287 1.000 54.71062 665 GLU B N 1
ATOM 10709 C CA . GLU B 1 666 ? -4.17606 69.96297 69.02006 1.000 57.84149 665 GLU B CA 1
ATOM 10710 C C . GLU B 1 666 ? -4.30039 69.41901 70.47005 1.000 62.24786 665 GLU B C 1
ATOM 10711 O O . GLU B 1 666 ? -4.36342 70.19504 71.42703 1.000 56.16818 665 GLU B O 1
ATOM 10717 N N . ASP B 1 667 ? -4.31662 68.09202 70.63706 1.000 63.36250 666 ASP B N 1
ATOM 10718 C CA . ASP B 1 667 ? -4.66993 67.51509 71.93502 1.000 58.67785 666 ASP B CA 1
ATOM 10719 C C . ASP B 1 667 ? -3.51411 67.33392 72.92021 1.000 64.24656 666 ASP B C 1
ATOM 10720 O O . ASP B 1 667 ? -3.74531 67.33298 74.13417 1.000 64.85801 666 ASP B O 1
ATOM 10725 N N . ASN B 1 668 ? -2.28306 67.18472 72.43141 1.000 63.97066 667 ASN B N 1
ATOM 10726 C CA . ASN B 1 668 ? -1.14123 67.01755 73.35260 1.000 73.71568 667 ASN B CA 1
ATOM 10727 C C . ASN B 1 668 ? -0.81020 68.19851 74.30063 1.000 66.27815 667 ASN B C 1
ATOM 10728 O O . ASN B 1 668 ? -0.35342 67.98346 75.43071 1.000 67.01607 667 ASN B O 1
ATOM 10733 N N . ARG B 1 669 ? -1.02993 69.43354 73.84858 1.000 64.46165 668 ARG B N 1
ATOM 10734 C CA . ARG B 1 669 ? -0.55587 70.60448 74.58564 1.000 65.55386 668 ARG B CA 1
ATOM 10735 C C . ARG B 1 669 ? -1.56070 71.75964 74.66546 1.000 58.87871 668 ARG B C 1
ATOM 10736 O O . ARG B 1 669 ? -1.82879 72.28769 75.74541 1.000 63.67569 668 ARG B O 1
ATOM 10744 N N . PHE B 1 670 ? -2.10345 72.15971 73.52437 1.000 57.40145 669 PHE B N 1
ATOM 10745 C CA . PHE B 1 670 ? -2.77223 73.45081 73.42724 1.000 52.53486 669 PHE B CA 1
ATOM 10746 C C . PHE B 1 670 ? -4.25929 73.38905 73.74200 1.000 54.32451 669 PHE B C 1
ATOM 10747 O O . PHE B 1 670 ? -4.80524 74.31615 74.35090 1.000 61.30798 669 PHE B O 1
ATOM 10755 N N . ASP B 1 671 ? -4.90340 72.29215 73.35191 1.000 53.29708 670 ASP B N 1
ATOM 10756 C CA . ASP B 1 671 ? -6.35845 72.13338 73.50468 1.000 56.31683 670 ASP B CA 1
ATOM 10757 C C . ASP B 1 671 ? -6.74277 70.79345 74.14863 1.000 53.82113 670 ASP B C 1
ATOM 10758 O O . ASP B 1 671 ? -7.18880 69.87851 73.45357 1.000 55.72655 670 ASP B O 1
ATOM 10763 N N . LEU B 1 672 ? -6.58800 70.67844 75.46766 1.000 51.07450 671 LEU B N 1
ATOM 10764 C CA . LEU B 1 672 ? -6.93431 69.43551 76.16862 1.000 51.87428 671 LEU B CA 1
ATOM 10765 C C . LEU B 1 672 ? -8.44635 69.18775 76.18638 1.000 54.81937 671 LEU B C 1
ATOM 10766 O O . LEU B 1 672 ? -9.22027 70.08587 76.52924 1.000 52.21107 671 LEU B O 1
ATOM 10771 N N . ARG B 1 673 ? -8.86448 67.97781 75.80333 1.000 56.45365 672 ARG B N 1
ATOM 10772 C CA . ARG B 1 673 ? -10.28354 67.61503 75.79710 1.000 51.32440 672 ARG B CA 1
ATOM 10773 C C . ARG B 1 673 ? -10.40781 66.13106 76.02110 1.000 47.97898 672 ARG B C 1
ATOM 10774 O O . ARG B 1 673 ? -9.43790 65.39890 75.87227 1.000 58.27609 672 ARG B O 1
ATOM 10782 N N . PRO B 1 674 ? -11.61094 65.67425 76.36591 1.000 47.47860 673 PRO B N 1
ATOM 10783 C CA . PRO B 1 674 ? -11.87318 64.24229 76.48589 1.000 53.10067 673 PRO B CA 1
ATOM 10784 C C . PRO B 1 674 ? -11.91005 63.66328 75.08589 1.000 55.26091 673 PRO B C 1
ATOM 10785 O O . PRO B 1 674 ? -11.89277 64.44426 74.13588 1.000 55.55557 673 PRO B O 1
ATOM 10789 N N . PHE B 1 675 ? -11.95523 62.34229 74.94490 1.000 59.30361 674 PHE B N 1
ATOM 10790 C CA . PHE B 1 675 ? -12.12711 61.77729 73.61488 1.000 56.34586 674 PHE B CA 1
ATOM 10791 C C . PHE B 1 675 ? -13.25125 60.75747 73.51871 1.000 55.19046 674 PHE B C 1
ATOM 10792 O O . PHE B 1 675 ? -13.55216 60.25450 72.44767 1.000 71.33144 674 PHE B O 1
ATOM 10800 N N . LEU B 1 676 ? -13.89248 60.47959 74.63661 1.000 51.27706 675 LEU B N 1
ATOM 10801 C CA . LEU B 1 676 ? -15.11760 59.70378 74.61842 1.000 52.53491 675 LEU B CA 1
ATOM 10802 C C . LEU B 1 676 ? -16.26954 60.58197 75.10822 1.000 53.81289 675 LEU B C 1
ATOM 10803 O O . LEU B 1 676 ? -16.60873 60.56604 76.29417 1.000 56.48536 675 LEU B O 1
ATOM 10808 N N . TYR B 1 677 ? -16.85127 61.36705 74.20512 1.000 58.76107 676 TYR B N 1
ATOM 10809 C CA . TYR B 1 677 ? -18.00319 62.20024 74.54892 1.000 59.86720 676 TYR B CA 1
ATOM 10810 C C . TYR B 1 677 ? -19.29929 61.42144 74.40372 1.000 59.32254 676 TYR B C 1
ATOM 10811 O O . TYR B 1 677 ? -19.36533 60.43344 73.67172 1.000 71.05816 676 TYR B O 1
ATOM 10820 N N . ASN B 1 678 ? -20.32633 61.88961 75.10155 1.000 55.42733 677 ASN B N 1
ATOM 10821 C CA . ASN B 1 678 ? -21.70235 61.50983 74.82733 1.000 53.44815 677 ASN B CA 1
ATOM 10822 C C . ASN B 1 678 ? -22.09902 62.34387 73.62525 1.000 55.40076 677 ASN B C 1
ATOM 10823 O O . ASN B 1 678 ? -22.42686 63.51493 73.76818 1.000 54.69764 677 ASN B O 1
ATOM 10828 N N . THR B 1 679 ? -22.04692 61.75085 72.43627 1.000 54.84746 678 THR B N 1
ATOM 10829 C CA . THR B 1 679 ? -22.23060 62.50186 71.18823 1.000 56.92427 678 THR B CA 1
ATOM 10830 C C . THR B 1 679 ? -23.66747 62.93808 70.85199 1.000 58.87512 678 THR B C 1
ATOM 10831 O O . THR B 1 679 ? -23.90721 63.51011 69.79394 1.000 59.92524 678 THR B O 1
ATOM 10835 N N . SER B 1 680 ? -24.61966 62.64024 71.72284 1.000 61.16223 679 SER B N 1
ATOM 10836 C CA . SER B 1 680 ? -25.97256 63.13446 71.54261 1.000 61.78336 679 SER B CA 1
ATOM 10837 C C . SER B 1 680 ? -26.10945 64.50049 72.22657 1.000 67.40678 679 SER B C 1
ATOM 10838 O O . SER B 1 680 ? -27.05329 65.23663 71.94641 1.000 69.03423 679 SER B O 1
ATOM 10841 N N . TRP B 1 681 ? -25.17554 64.83535 73.11972 1.000 59.26568 680 TRP B N 1
ATOM 10842 C CA . TRP B 1 681 ? -25.23846 66.09737 73.87169 1.000 57.04949 680 TRP B CA 1
ATOM 10843 C C . TRP B 1 681 ? -26.64250 66.40860 74.39946 1.000 55.81012 680 TRP B C 1
ATOM 10844 O O . TRP B 1 681 ? -27.11230 67.54567 74.28137 1.000 53.47367 680 TRP B O 1
ATOM 10855 N N . PRO B 1 682 ? -27.31276 65.40672 74.99536 1.000 56.12598 681 PRO B N 1
ATOM 10856 C CA . PRO B 1 682 ? -28.73478 65.56994 75.32013 1.000 55.11940 681 PRO B CA 1
ATOM 10857 C C . PRO B 1 682 ? -29.03968 66.90400 75.98006 1.000 62.14130 681 PRO B C 1
ATOM 10858 O O . PRO B 1 682 ? -29.76846 67.71611 75.39193 1.000 63.09917 681 PRO B O 1
ATOM 10862 N N . TRP B 1 683 ? -28.48584 67.12393 77.17515 1.000 60.80166 682 TRP B N 1
ATOM 10863 C CA . TRP B 1 683 ? -28.72476 68.35998 77.91810 1.000 57.87881 682 TRP B CA 1
ATOM 10864 C C . TRP B 1 683 ? -28.61442 69.60795 77.03510 1.000 56.40568 682 TRP B C 1
ATOM 10865 O O . TRP B 1 683 ? -29.54328 70.39409 76.93893 1.000 59.14264 682 TRP B O 1
ATOM 10876 N N . GLN B 1 684 ? -27.46329 69.77476 76.39628 1.000 58.90713 683 GLN B N 1
ATOM 10877 C CA . GLN B 1 684 ? -27.16298 70.97370 75.63431 1.000 58.84271 683 GLN B CA 1
ATOM 10878 C C . GLN B 1 684 ? -28.04475 71.16482 74.39517 1.000 62.93795 683 GLN B C 1
ATOM 10879 O O . GLN B 1 684 ? -28.50353 72.27089 74.11208 1.000 67.68892 683 GLN B O 1
ATOM 10885 N N . PHE B 1 685 ? -28.27780 70.09485 73.64514 1.000 63.17443 684 PHE B N 1
ATOM 10886 C CA . PHE B 1 685 ? -29.15159 70.20397 72.49200 1.000 58.75785 684 PHE B CA 1
ATOM 10887 C C . PHE B 1 685 ? -30.59862 70.49021 72.92776 1.000 66.50269 684 PHE B C 1
ATOM 10888 O O . PHE B 1 685 ? -31.32039 71.20131 72.23163 1.000 68.74546 684 PHE B O 1
ATOM 10896 N N . ARG B 1 686 ? -31.01289 69.95929 74.07970 1.000 66.92817 685 ARG B N 1
ATOM 10897 C CA . ARG B 1 686 ? -32.32193 70.29250 74.65648 1.000 70.01001 685 ARG B CA 1
ATOM 10898 C C . ARG B 1 686 ? -32.47273 71.79253 74.86244 1.000 70.36608 685 ARG B C 1
ATOM 10899 O O . ARG B 1 686 ? -33.50458 72.37069 74.54426 1.000 77.66365 685 ARG B O 1
ATOM 10907 N N . CYS B 1 687 ? -31.43572 72.41337 75.40660 1.000 66.37818 686 CYS B N 1
ATOM 10908 C CA . CYS B 1 687 ? -31.47154 73.83338 75.70357 1.000 67.76008 686 CYS B CA 1
ATOM 10909 C C . CYS B 1 687 ? -31.61821 74.58739 74.41354 1.000 66.06120 686 CYS B C 1
ATOM 10910 O O . CYS B 1 687 ? -32.25204 75.63649 74.36242 1.000 74.24263 686 CYS B O 1
ATOM 10913 N N . ILE B 1 688 ? -31.00112 74.06228 73.36865 1.000 58.45844 687 ILE B N 1
ATOM 10914 C CA . ILE B 1 688 ? -31.01581 74.75026 72.09264 1.000 63.50180 687 ILE B CA 1
ATOM 10915 C C . ILE B 1 688 ? -32.41072 74.66947 71.49241 1.000 67.08091 687 ILE B C 1
ATOM 10916 O O . ILE B 1 688 ? -32.98050 75.68956 71.09930 1.000 66.36432 687 ILE B O 1
ATOM 10921 N N . GLU B 1 689 ? -32.96691 73.45956 71.45334 1.000 69.48293 688 GLU B N 1
ATOM 10922 C CA . GLU B 1 689 ? -34.33185 73.26777 70.91012 1.000 71.25254 688 GLU B CA 1
ATOM 10923 C C . GLU B 1 689 ? -35.35385 74.07994 71.68594 1.000 72.90818 688 GLU B C 1
ATOM 10924 O O . GLU B 1 689 ? -36.31968 74.57009 71.10878 1.000 79.99125 688 GLU B O 1
ATOM 10930 N N . ASN B 1 690 ? -35.13703 74.25693 72.98197 1.000 69.40406 689 ASN B N 1
ATOM 10931 C CA . ASN B 1 690 ? -36.03402 75.11908 73.74482 1.000 71.12786 689 ASN B CA 1
ATOM 10932 C C . ASN B 1 690 ? -36.02871 76.55107 73.22080 1.000 74.24758 689 ASN B C 1
ATOM 10933 O O . ASN B 1 690 ? -37.08358 77.15523 73.03362 1.000 79.91883 689 ASN B O 1
ATOM 10938 N N . GLN B 1 691 ? -34.84458 77.08988 72.96098 1.000 73.71400 690 GLN B N 1
ATOM 10939 C CA . GLN B 1 691 ? -34.75028 78.43686 72.42498 1.000 77.26440 690 GLN B CA 1
ATOM 10940 C C . GLN B 1 691 ? -35.42304 78.52494 71.06587 1.000 74.61747 690 GLN B C 1
ATOM 10941 O O . GLN B 1 691 ? -36.09384 79.50705 70.75075 1.000 78.63509 690 GLN B O 1
ATOM 10947 N N . VAL B 1 692 ? -35.23507 77.49690 70.25291 1.000 73.80673 691 VAL B N 1
ATOM 10948 C CA . VAL B 1 692 ? -35.79285 77.52497 68.91182 1.000 73.79664 691 VAL B CA 1
ATOM 10949 C C . VAL B 1 692 ? -37.31685 77.56522 68.96557 1.000 78.62870 691 VAL B C 1
ATOM 10950 O O . VAL B 1 692 ? -37.94561 78.35231 68.25646 1.000 82.62698 691 VAL B O 1
ATOM 10954 N N . LEU B 1 693 ? -37.90312 76.72732 69.81649 1.000 76.28186 692 LEU B N 1
ATOM 10955 C CA . LEU B 1 693 ? -39.34915 76.72355 69.99026 1.000 79.60411 692 LEU B CA 1
ATOM 10956 C C . LEU B 1 693 ? -39.83502 78.07763 70.47816 1.000 85.68594 692 LEU B C 1
ATOM 10957 O O . LEU B 1 693 ? -40.83186 78.60979 69.98999 1.000 99.43048 692 LEU B O 1
ATOM 10962 N N . GLN B 1 694 ? -39.12009 78.62853 71.44727 1.000 83.29034 693 GLN B N 1
ATOM 10963 C CA . GLN B 1 694 ? -39.47398 79.90460 72.03919 1.000 86.26333 693 GLN B CA 1
ATOM 10964 C C . GLN B 1 694 ? -39.49264 80.99959 70.97917 1.000 88.70678 693 GLN B C 1
ATOM 10965 O O . GLN B 1 694 ? -40.35950 81.87372 70.99502 1.000 92.18058 693 GLN B O 1
ATOM 10971 N N . LEU B 1 695 ? -38.53850 80.94242 70.05133 1.000 86.50423 694 LEU B N 1
ATOM 10972 C CA . LEU B 1 695 ? -38.41417 81.96039 69.00634 1.000 87.75573 694 LEU B CA 1
ATOM 10973 C C . LEU B 1 695 ? -39.46701 81.80054 67.91217 1.000 97.55873 694 LEU B C 1
ATOM 10974 O O . LEU B 1 695 ? -39.81175 82.76159 67.21710 1.000 104.78934 694 LEU B O 1
ATOM 10979 N N . GLU B 1 696 ? -39.96618 80.57862 67.76110 1.000 96.20049 695 GLU B N 1
ATOM 10980 C CA . GLU B 1 696 ? -40.98306 80.27177 66.72794 1.000 99.35525 695 GLU B CA 1
ATOM 10981 C C . GLU B 1 696 ? -42.37407 80.68599 67.17671 1.000 111.92037 695 GLU B C 1
ATOM 10982 O O . GLU B 1 696 ? -43.21088 81.07911 66.36457 1.000 117.61736 695 GLU B O 1
ATOM 10988 N N . ARG B 1 697 ? -42.61929 80.60505 68.47667 1.000 113.36323 696 ARG B N 1
ATOM 10989 C CA . ARG B 1 697 ? -43.91132 80.99026 69.01946 1.000 123.10913 696 ARG B CA 1
ATOM 10990 C C . ARG B 1 697 ? -44.09507 82.49829 68.93641 1.000 136.42126 696 ARG B C 1
ATOM 10991 O O . ARG B 1 697 ? -45.09291 82.97844 68.39824 1.000 135.60495 696 ARG B O 1
ATOM 10999 N N . ALA B 1 698 ? -43.12504 83.23814 69.46555 1.000 107.17989 697 ALA B N 1
ATOM 11000 C CA . ALA B 1 698 ? -43.12679 84.70014 69.36753 1.000 127.04989 697 ALA B CA 1
ATOM 11001 C C . ALA B 1 698 ? -42.56450 85.17303 68.01662 1.000 142.73989 697 ALA B C 1
ATOM 11002 O O . ALA B 1 698 ? -41.35147 85.12084 67.79282 1.000 150.58989 697 ALA B O 1
ATOM 11004 N N . GLU B 1 699 ? -43.45328 85.62216 67.12647 1.000 144.86989 698 GLU B N 1
ATOM 11005 C CA . GLU B 1 699 ? -43.07498 86.12208 65.75852 1.000 145.77989 698 GLU B CA 1
ATOM 11006 C C . GLU B 1 699 ? -42.75900 84.98102 64.78359 1.000 140.57989 698 GLU B C 1
ATOM 11007 O O . GLU B 1 699 ? -42.87724 83.79804 65.10959 1.000 135.85989 698 GLU B O 1
#

Nearest PDB structures (foldseek):
  6ofb-assembly1_A  TM=9.960E-01  e=0.000E+00  Homo sapiens
  3n05-assembly1_A  TM=8.432E-01  e=2.761E-33  Streptomyces avermitilis
  3syt-assembly1_C-2  TM=4.410E-01  e=1.776E-35  Mycobacterium tuberculosis
  6ofc-assembly1_D-2  TM=4.343E-01  e=1.200E-35  Mycobacterium tuberculosis CDC1551
  3dla-assembly1_D  TM=4.355E-01  e=1.264E-34  Mycobacterium tuberculosis

Organism: Homo sapiens (NCBI:txid9606)

Secondary structure (DSSP, 8-state):
-EEEEEEEEE---TT-HHHHHHHHHHHHHHHHHTT-SEEE--TTTTT-S--GGGGG-HHHHHHHHHHHHHHHT-GGGTTSEEEEEEEEEETTEEEEEEEEESSS-EEEEEE-SS---STT--GGGT-----STT-EEEEEPPHHHHHHH--SEEEEES-EEE-SS-EEEE--GGGGGSTT-HHHHHHHHT--EEEEEE--B--TT-HHHHHHHHHHHHHHH-SEEEEEEEEE-SSSS--EE---EEEETTEEEEE--SS-S-SEEEEEEEEEHHHHHHHHHHHH-S--S---PPPPPEEE----SS-SGGGT-PPPPPBPPPPPPHHHHHHHHHHHHHHHHHHHHT--EEEEE--SSHHHHHHHHHHHHHHHHHHHHHHTT-HHHHHHHHHHH--TT----SHHHHHHHHEEEEEEE-TT--HHHHHHHHHHHHHH--EEEEEE-HHHHHHHHHHHHHHHS-----GGGT--HHHHHHHHHHHHHHHHHHHHHHHHHHHHHTT----EEEBP---HHHHHHT-S-TTSTT--SBBSSTTS-HHHHHHHHHHHIIIII-THHHHHHHS--B-TTSPPPTT--PPBHHHHHTS-HHHHHHHHHHHHTS---HHHHHHHHHHHTTTT--HHHHHHHHHHHHHHHHHHTHHHHT---B----TT---TTTT----SS--TT-HHHHHHHHHHHHHHTS--/-EEEEEEEEE---TT-HHHHHHHHHHHHHHHHHTT-SEEE--TTTTT-TT-GGGGG-HHHHHHHHHHHHHHHH-GGGTTSEEEEEEEEESSS-EEEEEEEEETTEEEEEEE-SS---STT--GGGT-----STT-EEEEE--HHHHHHH--SEEEEES-EEE-SS-EEEEEEGGGGGSTT-HHHHHHHTT--EEEEE---B--TT-HHHHHHHHHHHHHHH-SEEEEEEEEE-SSSS--EE---EEEETTEEEEE--SS-S-SEEEEEEEEEHHHHHHHHTT-HHHHHHHTTPPPPPEEE-S--SS-TTTTT-PPPPPBPPPPPPHHHHHHHHHHHHHHHHHHHTT---EEEE--SSHHHHHHHHHHHHHHHHHHHHHHTT-HHHHHHHHHHHT-TT----SHHHHHHHHEEEEEEE-TT--HHHHHHHHHHHHHHT-EEEEEE-HHHHHHHHHHHHHHHS-----GGGT--HHHHHHHHHHHHHHHHHHHHHHHHHHHHHTT-----EEBP---HHHHHHT-S-TTSTT-SSBBTTTTS-HHHHHHHHHHHHHHTT-THHHHHHHS--B-TTS---TT--PPBHHHHHTS-HHHHHHHHIIIIITT--HHHHHHHHHHHTTTT--HHHHHHHHHHHHHHHHHHTHHHHTPPPB----TT---TTTT----SS--TT-HHHHHHHHHHHHHHHH--

Radius of gyration: 32.85 Å; Cα contacts (8 Å, |Δi|>4): 3046; chains: 2; bounding box: 88×90×93 Å

Sequence (1392 aa):
RKVTVATCALNQWALDFEGNLQRILKSIEIAKNRGARYRLGPELEICGYGCWDHYYESDTLLHSFQVLAALLESPVTQDIICDVGMPVMHRNVRYNCRVIFLNRKILLIRPKMALANEGNYRELRWFTPWSRSRHHTEEYFLPRMIQDLTKQETVPFGDAVLVTWDTCIGSEICEELWTPHSPHIDMGLDGVEIITNASGSHHVLRKANTRVDLVTMVTSKNGGIYLLANQKGCDGDRLYYDGCAMIAMNGSVFAQGSQFSLDDVEVLTATLDLEDVRSYRAEISSRNLAASRASPYPRVKVDFALSCHEDLLAPISEPIEWKYHSPEEEISLGPACWLWDFLRRSQQAGFLLPLSGGVDSAATACLIYSMCCQVCEAVRSGNEEVLADVRTIVNQISYTPQDPRDLCGRILTTCYMASKNSSQETCTRARELAQQIGSHHISLNIDPAVKAVMGIFSLVTGKSPLFAAHGGSSRENLALQNVQARIRMVLAYLFAQLSLWSRGVHGGLLVLGSANVDESLLGYLTKYDCSSADINPIGGISKTDLRAFVQFCIQRFQLPALQSILLAPATAELEPLADGQVSQTDEEDMGMTYAELSVYGKLRKVAKMGPYSMFCKLLGMWRHICTPRQVADKVKRFFSKYSMNRHKMTTLTPAYHAENYSPEDNRFDLRPFLYNTSWPWQFRCIENQVLQLERAERKVTVATCALNQWALDFEGNLQRILKSIEIAKNRGARYRLGPELEICGYGCWDHYYESDTLLHSFQVLAALLESPVTQDIICDVGMPVMHRNVRYNCRVIFLNRKILLIRPKMALANEGNYRELRWFTPWSRSRHTEEYFLPRMIQDLTKQETVPFGDAVLVTWDTCIGSEICEELWWTPHSPHIDMGLDGVEIITNASGSHHVLRKANTRVDLVTMVTSKNGGIYLLANQKGCDGDRLYYDGCAMIAMNGSVFAQGSQFSLDDVEVLTATLDLEDVRSYRAEISSRNLAASRASPYPRVKVDFALSCHEDLLAPISEPIEWKYHSPEEEISLGPACWLWDFLRRSQQAGFLLPLSGGVDSAATACLIYSMCCQVCEAVRSGNEEVLADVRTIVNQISYTPQDPRDLCGRILTTCYMASKNSSQETCTRARELAQQIGSHHISLNIDPAVKAVMGIFSLVTGKSPLFAAHGGSSRENLALQNVQARIRMVLAYLFAQLSLWSRGVHGGLLVLGSANVDESLLGYLTKYDCSSADINPIGGISKTDLRRAFVQFCIQRFQLPALQSILLAPATAELEPLADGQVSQTDEEDMGMTYAELSVYGKLRKVAKMGPYSMFCKLLGMWRHICTPRQVADKVKRFFSKYSMNRHKMTTLTPAYHAENYSPEDNRFDLRPFLYNTSWPWQFRCIENQVLQLERAE

Foldseek 3Di:
DKFKAKEWAFQAAAQPQVVLLVQLLVQLLVSVVVPHQEYHAAFASRRFPPNPPCLVPVVQVVSSVVSVLVVLVDPSQARHKYWHWHWDAAPNFIFTWIFIDYNLATQEIEGAADADPAFQGNCVVRHDHDDPELDWDWGADDVSSCVRRVDGTYTYYFAWEDEPAFIEHEFEACLLPDPPRPLVQCLVLPHAEYEYHYADFAAQPCPVVVVQSVLVSCQVRFHKYWYYYYAEDRDAQTGGQTQTFIDGNRFTQDTDGRFALDNMDMDMFMADSVVRVVSNVVPDPDHDPPDPDNHHHYRYDHHDSDDPCVVPDDGGDTDDDDDDDSLRVLLGGLLRHVVCVCQVVLFLAAEQAQQLALQSLLVVSSPLSNLVSLLVCLVVVNVVSVVRLCSSQVPPVDHDNDSLVSQQRHYEYEYEAEPQDDPNSVVLSVQQCVQSNHHYHYDYLHVVLVVVQVVVCVVVVDHADAVQVVGDPVSNVVQLLVSQQSQLVVSQVCQACVCVVVVHDGGHFYEAGAAQLCLQLLVDRQNGSQATAEYARNAPQPVSSLVSLVVCCPVVVRPSSVVNSVDAQFDRRGDDHPPDDGDGVCVVLVHDSVVSVVCLCCCQVVVDDLLRVLVVVCVVCVPPDALVGSLVVSLSRQLSSLQNVVSQVNGHRYNHYHLSGCRPPRRHPDDNNDPSNVVPSSVVSVVVNVVVVPDD/DKFKAKEKAFQAAAQPQVLLLVQLLVQLLVSVVLPHQEYEAAFQSNRFDPNPPCLVPVVQVVSSVVSVLVVLPDPSQARHKYWDWHWDQAPNFIFTWTWIDYNLATQEIEGAADADPAFQGNCVVRHDHQPDALDWDWGQDDVSSCVRSVDGTYIYYQFWEDEPVFIEGEFEACLLVDPDHPLQLCLLQGHAEYEYHYEDFAAQPCPVVVVQSVLVSCQVRFHKYWYYYYAEDRDAQTGIQTQTWIYGNNFTQDTDGRFALDRMDMDMFMADSVVRVVSQVVDVVSNVVSVVGDHHHYRYDHHDSDDPCPPPVDGGDTDDDDDDDSLVCLLGGLLRNVLCCLLVVLFQAAEQAQQLALQSLLVLSSPLSNLVSLLVCVVVVNPVSLVSLCSSQVHNVDHRNDSLVSQQRHYEYEYEAEPQDDPLRQVLRVLQCVQRNHHYHYYYCHVVLVVVQVVVCVVVVDGADAVLRVGDPVSNVVQLLSSQLSQLVVSQVCQACVCVVVVHDGGHFYEARAAQLCLQLLVDHQNGSLATAEYAHNQDQPVSSLVNLVVCCVVVVRVSSVCNSVDAQADRRGHDHPVDDGDGVCVVLVHHSVVSVVCLCCVQVVVDDLLRQLVVVCVVCVPPDASVRSLCVSLSRLLSSQVNVVSLVNGHSYNHYHLSGCHPPRRHPDDNHDPSNVVVRSVVSVVVNVVVVVPD

Solvent-accessible surface area: 49896 Å² total; per-residue (Å²): 182,45,0,10,1,0,0,0,1,0,4,1,21,4,12,9,0,63,10,0,15,101,29,0,44,99,0,0,65,36,0,74,118,124,39,4,41,5,0,0,0,0,0,0,0,0,0,0,23,3,0,14,1,5,2,41,6,62,7,1,27,55,1,0,18,43,0,1,8,26,0,4,89,21,117,36,4,103,54,0,0,0,0,0,0,0,0,0,57,7,158,137,47,46,18,0,0,2,0,5,0,13,65,121,84,4,24,4,2,0,0,0,46,22,27,11,27,87,17,5,33,14,2,46,16,20,8,58,47,12,102,130,56,44,79,49,48,88,15,129,8,37,184,71,0,36,86,37,2,159,34,103,38,1,35,0,0,1,1,4,4,49,10,189,31,8,22,5,4,6,0,1,1,17,2,3,120,41,113,173,7,14,15,72,46,0,13,100,74,35,1,20,2,11,2,0,2,2,0,13,16,1,22,6,110,111,11,55,59,25,7,63,46,0,35,104,15,2,48,166,36,6,4,3,2,0,1,0,0,2,2,2,0,1,0,5,6,5,2,1,2,0,4,0,1,0,0,12,26,22,44,12,23,10,56,3,36,13,12,20,14,47,20,24,32,6,20,34,5,18,1,30,0,73,59,0,79,75,45,46,54,135,89,55,94,156,103,95,100,94,85,237,68,71,93,8,36,177,20,189,9,120,15,32,0,28,60,157,44,71,142,137,11,108,65,25,126,77,75,141,25,155,102,66,43,47,48,54,6,2,0,10,0,1,0,2,0,0,3,5,8,0,39,12,31,129,60,24,0,0,0,0,21,2,65,1,25,16,15,6,0,0,0,0,0,0,0,18,2,1,0,33,42,0,12,78,13,18,195,81,57,25,138,87,3,36,53,34,0,76,103,23,31,124,67,149,88,15,52,2,144,71,33,101,60,0,0,22,105,2,1,3,0,1,10,11,14,4,121,33,28,36,125,112,16,24,36,27,0,103,65,1,0,120,46,0,20,11,68,46,10,55,14,64,0,25,69,0,15,137,18,0,25,35,6,0,34,158,52,37,70,86,76,11,83,23,47,38,99,72,13,46,102,80,14,14,83,0,12,34,14,2,6,10,12,0,52,1,1,0,1,15,2,0,5,33,0,1,17,55,12,83,62,81,170,21,6,13,21,4,2,1,26,3,0,0,1,28,9,7,3,2,72,28,22,14,3,24,36,12,4,0,21,3,2,0,0,7,4,0,4,13,65,16,0,85,39,0,0,120,49,0,32,140,108,20,118,2,75,3,0,90,48,3,42,150,23,99,37,36,74,41,20,60,20,87,37,154,85,103,124,40,103,38,24,50,113,69,2,26,12,53,3,61,28,0,12,46,2,0,100,14,2,12,81,49,66,32,3,5,42,24,0,0,57,91,0,38,31,94,44,155,150,133,15,70,37,152,87,1,0,64,51,0,50,91,0,3,20,66,0,4,107,30,9,53,35,14,1,3,16,7,1,18,1,10,0,17,70,7,8,2,18,2,3,6,14,0,1,3,1,15,10,8,30,33,62,8,42,26,4,23,110,21,0,56,86,46,1,103,106,72,85,197,79,229,181,29,0,7,0,0,0,0,0,0,8,0,23,2,13,9,0,39,9,0,16,102,26,0,46,97,0,0,63,36,0,78,116,124,38,4,43,5,1,0,0,0,1,0,0,0,0,0,19,4,0,11,0,4,3,28,6,64,7,2,25,52,1,0,13,47,0,1,11,25,0,4,86,20,111,36,3,104,58,0,0,0,0,0,0,0,0,0,55,8,178,134,50,47,20,1,0,2,0,6,1,12,61,116,89,3,22,4,1,0,0,0,41,26,28,1,20,100,21,5,26,16,1,47,14,16,8,60,44,12,101,141,63,83,61,52,43,110,13,152,7,34,189,73,0,53,85,38,2,160,34,132,44,4,42,0,0,2,3,1,6,38,9,168,31,7,6,6,2,7,0,0,0,24,2,5,110,38,136,134,5,18,14,58,31,0,3,42,22,32,1,22,2,11,1,0,1,1,0,14,17,0,21,3,112,117,9,64,68,20,6,76,45,0,33,103,12,1,38,158,30,5,2,2,3,0,1,0,0,2,2,2,0,1,1,4,8,4,2,0,2,0,3,0,2,0,0,14,26,22,41,12,22,12,56,2,39,15,12,20,16,45,21,22,32,6,16,34,2,16,1,23,0,86,60,0,91,69,72,17,70,149,51,81,81,48,50,132,50,25,88,211,33,47,98,13,42,105,24,188,9,117,10,22,0,25,52,175,47,71,150,145,19,114,66,26,137,86,78,140,25,160,100,69,41,47,46,34,7,3,7,26,0,1,0,3,0,0,7,5,8,0,38,12,34,136,61,17,0,0,0,0,21,2,68,2,26,11,13,8,0,0,0,0,0,0,0,16,3,1,0,30,46,0,11,82,13,18,189,91,55,23,140,82,1,36,52,32,1,65,97,16,14,112,81,158,93,23,56,2,142,72,36,105,68,2,0,21,91,3,1,2,0,1,10,11,14,4,146,35,27,37,128,104,17,23,37,34,0,98,76,0,0,113,45,0,14,15,72,45,14,53,16,65,0,30,68,0,16,130,18,0,25,36,7,0,35,161,49,35,68,86,73,11,85,33,49,39,108,65,11,47,100,83,15,15,85,1,10,35,16,2,7,8,12,0,51,1,1,0,1,15,1,0,5,32,0,2,10,54,12,82,63,75,169,23,4,12,15,4,1,1,30,4,0,1,1,26,8,6,4,3,70,29,21,11,1,25,31,12,3,0,27,3,3,0,0,6,2,0,4,21,76,18,0,90,39,0,0,118,39,0,28,142,134,32,124,2,75,4,0,91,48,4,19,153,22,102,43,36,62,43,21,59,24,95,56,146,82,127,128,46,94,41,20,66,113,70,3,29,10,58,13,62,26,0,11,41,1,0,97,19,4,6,88,44,69,30,2,3,41,23,0,1,60,102,0,39,36,78,40,156,150,130,15,66,41,94,85,0,0,60,45,0,46,88,0,4,33,67,1,4,120,29,6,51,37,17,1,2,18,6,3,17,1,10,0,19,67,7,6,2,21,3,5,3,15,0,1,5,0,14,8,9,23,33,60,9,50,38,4,25,144,22,0,29,80,47,0,75,115,64,81,197,69,193

InterPro domains:
  IPR003010 Carbon-nitrogen hydrolase [PF00795] (6-282)
  IPR003010 Carbon-nitrogen hydrolase [PS50263] (5-275)
  IPR003694 NAD(+) synthetase [PTHR23090] (3-696)
  IPR003694 NAD(+) synthetase [TIGR00552] (339-660)
  IPR003694 NAD(+) synthetase [cd00553] (327-650)
  IPR014445 Glutamine-dependent NAD(+) synthetase [MF_02090] (5-681)
  IPR014445 Glutamine-dependent NAD(+) synthetase [PIRSF006630] (3-678)
  IPR014729 Rossmann-like alpha/beta/alpha sandwich fold [G3DSA:3.40.50.620] (328-695)
  IPR022310 NAD/GMP synthase [PF02540] (339-603)
  IPR036526 Carbon-nitrogen hydrolase superfamily [G3DSA:3.60.110.10] (2-314)
  IPR036526 Carbon-nitrogen hydrolase superfamily [SSF56317] (3-289)

GO terms:
  GO:0003952 NAD+ synthase (glutamine-hydrolyzing) activity (F, EXP)
  GO:0034354 'de novo' NAD+ biosynthetic process from L-tryptophan (P, IMP)
  GO:0003952 NAD+ synthase (glutamine-hydrolyzing) activity (F, IMP)
  GO:0005829 cytosol (C, TAS)
  GO:0005515 protein binding (F, IPI)